Protein AF-0000000078640899 (afdb_homodimer)

Structure (mmCIF, N/CA/C/O backbone):
data_AF-0000000078640899-model_v1
#
loop_
_entity.id
_entity.type
_entity.pdbx_description
1 polymer 'Uncharacterized protein'
#
loop_
_atom_site.group_PDB
_atom_site.id
_atom_site.type_symbol
_atom_site.label_atom_id
_atom_site.label_alt_id
_atom_site.label_comp_id
_atom_site.label_asym_id
_atom_site.label_entity_id
_atom_site.label_seq_id
_atom_site.pdbx_PDB_ins_code
_atom_site.Cartn_x
_atom_site.Cartn_y
_atom_site.Cartn_z
_atom_site.occupancy
_atom_site.B_iso_or_equiv
_atom_site.auth_seq_id
_atom_site.auth_comp_id
_atom_site.auth_asym_id
_atom_site.auth_atom_id
_atom_site.pdbx_PDB_model_num
ATOM 1 N N . MET A 1 1 ? 62.219 -70.562 -32.031 1 29.5 1 MET A N 1
ATOM 2 C CA . MET A 1 1 ? 61.438 -69.938 -30.984 1 29.5 1 MET A CA 1
ATOM 3 C C . MET A 1 1 ? 61.156 -68.438 -31.328 1 29.5 1 MET A C 1
ATOM 5 O O . MET A 1 1 ? 61.969 -67.562 -31.078 1 29.5 1 MET A O 1
ATOM 9 N N . GLU A 1 2 ? 60.5 -68.188 -32.5 1 32.59 2 GLU A N 1
ATOM 10 C CA . GLU A 1 2 ? 60.188 -66.938 -33.125 1 32.59 2 GLU A CA 1
ATOM 11 C C . GLU A 1 2 ? 59.219 -66.125 -32.312 1 32.59 2 GLU A C 1
ATOM 13 O O . GLU A 1 2 ? 58.094 -66.562 -32 1 32.59 2 GLU A O 1
ATOM 18 N N . LYS A 1 3 ? 59.75 -65.188 -31.469 1 35.84 3 LYS A N 1
ATOM 19 C CA . LYS A 1 3 ? 59.094 -64.25 -30.562 1 35.84 3 LYS A CA 1
ATOM 20 C C . LYS A 1 3 ? 58.188 -63.312 -31.312 1 35.84 3 LYS A C 1
ATOM 22 O O . LYS A 1 3 ? 58.625 -62.562 -32.188 1 35.84 3 LYS A O 1
ATOM 27 N N . GLY A 1 4 ? 56.969 -63.719 -31.578 1 35.41 4 GLY A N 1
ATOM 28 C CA . GLY A 1 4 ? 55.969 -62.906 -32.25 1 35.41 4 GLY A CA 1
ATOM 29 C C . GLY A 1 4 ? 55.656 -61.594 -31.516 1 35.41 4 GLY A C 1
ATOM 30 O O . GLY A 1 4 ? 55.594 -61.562 -30.297 1 35.41 4 GLY A O 1
ATOM 31 N N . PHE A 1 5 ? 56.031 -60.438 -32.094 1 37.78 5 PHE A N 1
ATOM 32 C CA . PHE A 1 5 ? 55.812 -59.062 -31.688 1 37.78 5 PHE A CA 1
ATOM 33 C C . PHE A 1 5 ? 54.344 -58.75 -31.562 1 37.78 5 PHE A C 1
ATOM 35 O O . PHE A 1 5 ? 53.594 -58.906 -32.531 1 37.78 5 PHE A O 1
ATOM 42 N N . ILE A 1 6 ? 53.75 -58.969 -30.391 1 36.28 6 ILE A N 1
ATOM 43 C CA . ILE A 1 6 ? 52.375 -58.625 -30.062 1 36.28 6 ILE A CA 1
ATOM 44 C C . ILE A 1 6 ? 52.188 -57.125 -30.188 1 36.28 6 ILE A C 1
ATOM 46 O O . ILE A 1 6 ? 52.875 -56.344 -29.547 1 36.28 6 ILE A O 1
ATOM 50 N N . TRP A 1 7 ? 51.75 -56.625 -31.359 1 35.12 7 TRP A N 1
ATOM 51 C CA . TRP A 1 7 ? 51.312 -55.25 -31.562 1 35.12 7 TRP A CA 1
ATOM 52 C C . TRP A 1 7 ? 50.188 -54.875 -30.625 1 35.12 7 TRP A C 1
ATOM 54 O O . TRP A 1 7 ? 49.125 -55.5 -30.625 1 35.12 7 TRP A O 1
ATOM 64 N N . SER A 1 8 ? 50.5 -54.406 -29.422 1 34.34 8 SER A N 1
ATOM 65 C CA . SER A 1 8 ? 49.531 -53.844 -28.5 1 34.34 8 SER A CA 1
ATOM 66 C C . SER A 1 8 ? 48.844 -52.625 -29.125 1 34.34 8 SER A C 1
ATOM 68 O O . SER A 1 8 ? 49.5 -51.656 -29.516 1 34.34 8 SER A O 1
ATOM 70 N N . CYS A 1 9 ? 47.812 -52.781 -29.922 1 35.34 9 CYS A N 1
ATOM 71 C CA . CYS A 1 9 ? 46.969 -51.688 -30.375 1 35.34 9 CYS A CA 1
ATOM 72 C C . CYS A 1 9 ? 46.406 -50.906 -29.188 1 35.34 9 CYS A C 1
ATOM 74 O O . CYS A 1 9 ? 45.562 -51.406 -28.438 1 35.34 9 CYS A O 1
ATOM 76 N N . GLY A 1 10 ? 47.188 -50.125 -28.625 1 36 10 GLY A N 1
ATOM 77 C CA . GLY A 1 10 ? 46.719 -49.156 -27.641 1 36 10 GLY A CA 1
ATOM 78 C C . GLY A 1 10 ? 45.562 -48.312 -28.141 1 36 10 GLY A C 1
ATOM 79 O O . GLY A 1 10 ? 45.719 -47.531 -29.094 1 36 10 GLY A O 1
ATOM 80 N N . MET A 1 11 ? 44.344 -48.875 -28.125 1 35.75 11 MET A N 1
ATOM 81 C CA . MET A 1 11 ? 43.188 -48.031 -28.422 1 35.75 11 MET A CA 1
ATOM 82 C C . MET A 1 11 ? 43.188 -46.781 -27.547 1 35.75 11 MET A C 1
ATOM 84 O O . MET A 1 11 ? 43.219 -46.875 -26.312 1 35.75 11 MET A O 1
ATOM 88 N N . LEU A 1 12 ? 43.594 -45.656 -28.078 1 37.5 12 LEU A N 1
ATOM 89 C CA . LEU A 1 12 ? 43.406 -44.312 -27.547 1 37.5 12 LEU A CA 1
ATOM 90 C C . LEU A 1 12 ? 41.938 -44.031 -27.25 1 37.5 12 LEU A C 1
ATOM 92 O O . LEU A 1 12 ? 41.094 -44.031 -28.156 1 37.5 12 LEU A O 1
ATOM 96 N N . VAL A 1 13 ? 41.469 -44.406 -26.078 1 37.62 13 VAL A N 1
ATOM 97 C CA . VAL A 1 13 ? 40.188 -43.938 -25.594 1 37.62 13 VAL A CA 1
ATOM 98 C C . VAL A 1 13 ? 40.156 -42.406 -25.609 1 37.62 13 VAL A C 1
ATOM 100 O O . VAL A 1 13 ? 40.875 -41.75 -24.875 1 37.62 13 VAL A O 1
ATOM 103 N N . VAL A 1 14 ? 39.812 -41.812 -26.734 1 35.91 14 VAL A N 1
ATOM 104 C CA . VAL A 1 14 ? 39.438 -40.406 -26.734 1 35.91 14 VAL A CA 1
ATOM 105 C C . VAL A 1 14 ? 38.312 -40.156 -25.719 1 35.91 14 VAL A C 1
ATOM 107 O O . VAL A 1 14 ? 37.188 -40.625 -25.891 1 35.91 14 VAL A O 1
ATOM 110 N N . LEU A 1 15 ? 38.688 -40 -24.5 1 34.91 15 LEU A N 1
ATOM 111 C CA . LEU A 1 15 ? 37.75 -39.406 -23.578 1 34.91 15 LEU A CA 1
ATOM 112 C C . LEU A 1 15 ? 37.156 -38.125 -24.141 1 34.91 15 LEU A C 1
ATOM 114 O O . LEU A 1 15 ? 37.844 -37.125 -24.281 1 34.91 15 LEU A O 1
ATOM 118 N N . VAL A 1 16 ? 36.188 -38.219 -25 1 34.62 16 VAL A N 1
ATOM 119 C CA . VAL A 1 16 ? 35.375 -37.031 -25.297 1 34.62 16 VAL A CA 1
ATOM 120 C C . VAL A 1 16 ? 34.875 -36.406 -24 1 34.62 16 VAL A C 1
ATOM 122 O O . VAL A 1 16 ? 34.031 -37 -23.312 1 34.62 16 VAL A O 1
ATOM 125 N N . VAL A 1 17 ? 35.75 -35.719 -23.375 1 34.97 17 VAL A N 1
ATOM 126 C CA . VAL A 1 17 ? 35.219 -34.781 -22.359 1 34.97 17 VAL A CA 1
ATOM 127 C C . VAL A 1 17 ? 34.125 -33.938 -22.969 1 34.97 17 VAL A C 1
ATOM 129 O O . VAL A 1 17 ? 34.344 -33.156 -23.891 1 34.97 17 VAL A O 1
ATOM 132 N N . PHE A 1 18 ? 32.906 -34.438 -23.031 1 31.72 18 PHE A N 1
ATOM 133 C CA . PHE A 1 18 ? 31.812 -33.5 -23.188 1 31.72 18 PHE A CA 1
ATOM 134 C C . PHE A 1 18 ? 32 -32.281 -22.328 1 31.72 18 PHE A C 1
ATOM 136 O O . PHE A 1 18 ? 31.938 -32.344 -21.094 1 31.72 18 PHE A O 1
ATOM 143 N N . GLU A 1 19 ? 32.906 -31.422 -22.75 1 32.66 19 GLU A N 1
ATOM 144 C CA . GLU A 1 19 ? 32.75 -30.109 -22.156 1 32.66 19 GLU A CA 1
ATOM 145 C C . GLU A 1 19 ? 31.312 -29.641 -22.188 1 32.66 19 GLU A C 1
ATOM 147 O O . GLU A 1 19 ? 30.734 -29.438 -23.25 1 32.66 19 GLU A O 1
ATOM 152 N N . GLY A 1 20 ? 30.531 -30.094 -21.281 1 34.47 20 GLY A N 1
ATOM 153 C CA . GLY A 1 20 ? 29.312 -29.297 -21.109 1 34.47 20 GLY A CA 1
ATOM 154 C C . GLY A 1 20 ? 29.562 -27.812 -21.25 1 34.47 20 GLY A C 1
ATOM 155 O O . GLY A 1 20 ? 30.453 -27.25 -20.594 1 34.47 20 GLY A O 1
ATOM 156 N N . THR A 1 21 ? 29.547 -27.312 -22.438 1 33.25 21 THR A N 1
ATOM 157 C CA . THR A 1 21 ? 29.5 -25.859 -22.609 1 33.25 21 THR A CA 1
ATOM 158 C C . THR A 1 21 ? 28.719 -25.203 -21.469 1 33.25 21 THR A C 1
ATOM 160 O O . THR A 1 21 ? 27.531 -25.484 -21.281 1 33.25 21 THR A O 1
ATOM 163 N N . VAL A 1 22 ? 29.375 -25.016 -20.359 1 35.66 22 VAL A N 1
ATOM 164 C CA . VAL A 1 22 ? 28.797 -24 -19.469 1 35.66 22 VAL A CA 1
ATOM 165 C C . VAL A 1 22 ? 28.297 -22.828 -20.297 1 35.66 22 VAL A C 1
ATOM 167 O O . VAL A 1 22 ? 29.078 -22.141 -20.969 1 35.66 22 VAL A O 1
ATOM 170 N N . VAL A 1 23 ? 27.266 -22.922 -21.047 1 35.47 23 VAL A N 1
ATOM 171 C CA . VAL A 1 23 ? 26.594 -21.75 -21.578 1 35.47 23 VAL A CA 1
ATOM 172 C C . VAL A 1 23 ? 26.641 -20.625 -20.547 1 35.47 23 VAL A C 1
ATOM 174 O O . VAL A 1 23 ? 26.125 -20.766 -19.438 1 35.47 23 VAL A O 1
ATOM 177 N N . ASN A 1 24 ? 27.609 -19.922 -20.406 1 38.84 24 ASN A N 1
ATOM 178 C CA . ASN A 1 24 ? 27.844 -18.688 -19.656 1 38.84 24 ASN A CA 1
ATOM 179 C C . ASN A 1 24 ? 26.562 -17.875 -19.516 1 38.84 24 ASN A C 1
ATOM 181 O O . ASN A 1 24 ? 26.594 -16.766 -18.984 1 38.84 24 ASN A O 1
ATOM 185 N N . GLY A 1 25 ? 25.562 -17.875 -20.391 1 45.91 25 GLY A N 1
ATOM 186 C CA . GLY A 1 25 ? 24.5 -16.875 -20.375 1 45.91 25 GLY A CA 1
ATOM 187 C C . GLY A 1 25 ? 23.531 -17.062 -19.219 1 45.91 25 GLY A C 1
ATOM 188 O O . GLY A 1 25 ? 23.062 -18.172 -18.969 1 45.91 25 GLY A O 1
ATOM 189 N N . LYS A 1 26 ? 23.609 -16.328 -18.25 1 53.34 26 LYS A N 1
ATOM 190 C CA . LYS A 1 26 ? 22.703 -16.25 -17.109 1 53.34 26 LYS A CA 1
ATOM 191 C C . LYS A 1 26 ? 21.266 -16.547 -17.531 1 53.34 26 LYS A C 1
ATOM 193 O O . LYS A 1 26 ? 20.719 -15.852 -18.391 1 53.34 26 LYS A O 1
ATOM 198 N N . SER A 1 27 ? 20.812 -17.828 -17.469 1 72.94 27 SER A N 1
ATOM 199 C CA . SER A 1 27 ? 19.438 -18.125 -17.859 1 72.94 27 SER A CA 1
ATOM 200 C C . SER A 1 27 ? 18.453 -17.75 -16.75 1 72.94 27 SER A C 1
ATOM 202 O O . SER A 1 27 ? 18.703 -18.047 -15.578 1 72.94 27 SER A O 1
ATOM 204 N N . ASN A 1 28 ? 17.5 -16.922 -17.094 1 88.44 28 ASN A N 1
ATOM 205 C CA . ASN A 1 28 ? 16.438 -16.547 -16.172 1 88.44 28 ASN A CA 1
ATOM 206 C C . ASN A 1 28 ? 15.602 -17.766 -15.75 1 88.44 28 ASN A C 1
ATOM 208 O O . ASN A 1 28 ? 15.281 -18.625 -16.578 1 88.44 28 ASN A O 1
ATOM 212 N N . MET A 1 29 ? 15.516 -18.031 -14.477 1 94.19 29 MET A N 1
ATOM 213 C CA . MET A 1 29 ? 14.711 -19.125 -13.938 1 94.19 29 MET A CA 1
ATOM 214 C C . MET A 1 29 ? 13.531 -18.578 -13.133 1 94.19 29 MET A C 1
ATOM 216 O O . MET A 1 29 ? 13.648 -17.547 -12.484 1 94.19 29 MET A O 1
ATOM 220 N N . LEU A 1 30 ? 12.438 -19.25 -13.234 1 97.56 30 LEU A N 1
ATOM 221 C CA . LEU A 1 30 ? 11.211 -18.891 -12.531 1 97.56 30 LEU A CA 1
ATOM 222 C C . LEU A 1 30 ? 10.602 -20.109 -11.844 1 97.56 30 LEU A C 1
ATOM 224 O O . LEU A 1 30 ? 10.32 -21.109 -12.5 1 97.56 30 LEU A O 1
ATOM 228 N N . PHE A 1 31 ? 10.477 -20.078 -10.547 1 98.56 31 PHE A N 1
ATOM 229 C CA . PHE A 1 31 ? 9.766 -21.078 -9.758 1 98.56 31 PHE A CA 1
ATOM 230 C C . PHE A 1 31 ? 8.453 -20.516 -9.234 1 98.56 31 PHE A C 1
ATOM 232 O O . PHE A 1 31 ? 8.406 -19.391 -8.742 1 98.56 31 PHE A O 1
ATOM 239 N N . VAL A 1 32 ? 7.359 -21.297 -9.367 1 98.94 32 VAL A N 1
ATOM 240 C CA . VAL A 1 32 ? 6.023 -20.781 -9.102 1 98.94 32 VAL A CA 1
ATOM 241 C C . VAL A 1 32 ? 5.316 -21.641 -8.07 1 98.94 32 VAL A C 1
ATOM 243 O O . VAL A 1 32 ? 5.301 -22.875 -8.188 1 98.94 32 VAL A O 1
ATOM 246 N N . PHE A 1 33 ? 4.734 -21.047 -7.043 1 98.94 33 PHE A N 1
ATOM 247 C CA . PHE A 1 33 ? 3.998 -21.703 -5.965 1 98.94 33 PHE A CA 1
ATOM 248 C C . PHE A 1 33 ? 2.635 -21.062 -5.77 1 98.94 33 PHE A C 1
ATOM 250 O O . PHE A 1 33 ? 2.492 -19.844 -5.914 1 98.94 33 PHE A O 1
ATOM 257 N N . GLY A 1 34 ? 1.68 -21.891 -5.438 1 98.75 34 GLY A N 1
ATOM 258 C CA . GLY A 1 34 ? 0.425 -21.234 -5.129 1 98.75 34 GLY A CA 1
ATOM 259 C C . GLY A 1 34 ? -0.794 -22.062 -5.477 1 98.75 34 GLY A C 1
ATOM 260 O O . GLY A 1 34 ? -0.821 -23.266 -5.227 1 98.75 34 GLY A O 1
ATOM 261 N N . ASP A 1 35 ? -1.813 -21.391 -5.977 1 98.25 35 ASP A N 1
ATOM 262 C CA . ASP A 1 35 ? -3.109 -22.016 -6.219 1 98.25 35 ASP A CA 1
ATOM 263 C C . ASP A 1 35 ? -3.527 -21.859 -7.68 1 98.25 35 ASP A C 1
ATOM 265 O O . ASP A 1 35 ? -2.682 -21.859 -8.578 1 98.25 35 ASP A O 1
ATOM 269 N N . SER A 1 36 ? -4.789 -21.875 -7.945 1 97.75 36 SER A N 1
ATOM 270 C CA . SER A 1 36 ? -5.336 -21.891 -9.297 1 97.75 36 SER A CA 1
ATOM 271 C C . SER A 1 36 ? -4.957 -20.625 -10.07 1 97.75 36 SER A C 1
ATOM 273 O O . SER A 1 36 ? -4.957 -20.625 -11.297 1 97.75 36 SER A O 1
ATOM 275 N N . LEU A 1 37 ? -4.613 -19.578 -9.375 1 97.81 37 LEU A N 1
ATOM 276 C CA . LEU A 1 37 ? -4.277 -18.312 -10.023 1 97.81 37 LEU A CA 1
ATOM 277 C C . LEU A 1 37 ? -2.963 -18.438 -10.789 1 97.81 37 LEU A C 1
ATOM 279 O O . LEU A 1 37 ? -2.711 -17.656 -11.719 1 97.81 37 LEU A O 1
ATOM 283 N N . LEU A 1 38 ? -2.154 -19.422 -10.344 1 98.62 38 LEU A N 1
ATOM 284 C CA . LEU A 1 38 ? -0.811 -19.531 -10.898 1 98.62 38 LEU A CA 1
ATOM 285 C C . LEU A 1 38 ? -0.585 -20.906 -11.523 1 98.62 38 LEU A C 1
ATOM 287 O O . LEU A 1 38 ? 0.404 -21.109 -12.234 1 98.62 38 LEU A O 1
ATOM 291 N N . ASP A 1 39 ? -1.512 -21.844 -11.305 1 98.06 39 ASP A N 1
ATOM 292 C CA . ASP A 1 39 ? -1.383 -23.219 -11.766 1 98.06 39 ASP A CA 1
ATOM 293 C C . ASP A 1 39 ? -1.357 -23.297 -13.289 1 98.06 39 ASP A C 1
ATOM 295 O O . ASP A 1 39 ? -2.244 -22.75 -13.953 1 98.06 39 ASP A O 1
ATOM 299 N N . CYS A 1 40 ? -0.363 -23.969 -13.781 1 97.06 40 CYS A N 1
ATOM 300 C CA . CYS A 1 40 ? -0.261 -24.109 -15.227 1 97.06 40 CYS A CA 1
ATOM 301 C C . CYS A 1 40 ? -0.52 -25.547 -15.656 1 97.06 40 CYS A C 1
ATOM 303 O O . CYS A 1 40 ? -0.087 -25.953 -16.734 1 97.06 40 CYS A O 1
ATOM 305 N N . GLY A 1 41 ? -1.146 -26.344 -14.75 1 95.88 41 GLY A N 1
ATOM 306 C CA . GLY A 1 41 ? -1.551 -27.688 -15.156 1 95.88 41 GLY A CA 1
ATOM 307 C C . GLY A 1 41 ? -1.153 -28.75 -14.156 1 95.88 41 GLY A C 1
ATOM 308 O O . GLY A 1 41 ? -1.21 -29.938 -14.461 1 95.88 41 GLY A O 1
ATOM 309 N N . THR A 1 42 ? -0.753 -28.406 -12.992 1 95.81 42 THR A N 1
ATOM 310 C CA . THR A 1 42 ? -0.343 -29.344 -11.953 1 95.81 42 THR A CA 1
ATOM 311 C C . THR A 1 42 ? -1.458 -30.344 -11.648 1 95.81 42 THR A C 1
ATOM 313 O O . THR A 1 42 ? -1.211 -31.547 -11.539 1 95.81 42 THR A O 1
ATOM 316 N N . ASN A 1 43 ? -2.646 -29.859 -11.594 1 94.88 43 ASN A N 1
ATOM 317 C CA . ASN A 1 43 ? -3.764 -30.703 -11.172 1 94.88 43 ASN A CA 1
ATOM 318 C C . ASN A 1 43 ? -4.117 -31.734 -12.227 1 94.88 43 ASN A C 1
ATOM 320 O O . ASN A 1 43 ? -4.867 -32.688 -11.953 1 94.88 43 ASN A O 1
ATOM 324 N N . ASN A 1 44 ? -3.629 -31.594 -13.469 1 93.44 44 ASN A N 1
ATOM 325 C CA . ASN A 1 44 ? -3.826 -32.594 -14.516 1 93.44 44 ASN A CA 1
ATOM 326 C C . ASN A 1 44 ? -3.184 -33.938 -14.141 1 93.44 44 ASN A C 1
ATOM 328 O O . ASN A 1 44 ? -3.537 -34.969 -14.695 1 93.44 44 ASN A O 1
ATOM 332 N N . TYR A 1 45 ? -2.297 -33.875 -13.242 1 93.19 45 TYR A N 1
ATOM 333 C CA . TYR A 1 45 ? -1.491 -35.062 -12.938 1 93.19 45 TYR A CA 1
ATOM 334 C C . TYR A 1 45 ? -1.891 -35.656 -11.594 1 93.19 45 TYR A C 1
ATOM 336 O O . TYR A 1 45 ? -1.21 -36.562 -11.07 1 93.19 45 TYR A O 1
ATOM 344 N N . LEU A 1 46 ? -2.881 -35.031 -11.133 1 90.44 46 LEU A N 1
ATOM 345 C CA . LEU A 1 46 ? -3.4 -35.594 -9.891 1 90.44 46 LEU A CA 1
ATOM 346 C C . LEU A 1 46 ? -4.422 -36.688 -10.164 1 90.44 46 LEU A C 1
ATOM 348 O O . LEU A 1 46 ? -4.875 -36.844 -11.297 1 90.44 46 LEU A O 1
ATOM 352 N N . GLY A 1 47 ? -4.598 -37.688 -9.375 1 77.44 47 GLY A N 1
ATOM 353 C CA . GLY A 1 47 ? -5.5 -38.812 -9.57 1 77.44 47 GLY A CA 1
ATOM 354 C C . GLY A 1 47 ? -6.855 -38.406 -10.117 1 77.44 47 GLY A C 1
ATOM 355 O O . GLY A 1 47 ? -7.094 -37.219 -10.375 1 77.44 47 GLY A O 1
ATOM 356 N N . ARG A 1 48 ? -7.656 -39.219 -10.727 1 62.03 48 ARG A N 1
ATOM 357 C CA . ARG A 1 48 ? -8.852 -39.094 -11.555 1 62.03 48 ARG A CA 1
ATOM 358 C C . ARG A 1 48 ? -9.883 -38.188 -10.891 1 62.03 48 ARG A C 1
ATOM 360 O O . ARG A 1 48 ? -10.617 -37.469 -11.57 1 62.03 48 ARG A O 1
ATOM 367 N N . SER A 1 49 ? -10.102 -38.219 -9.672 1 56.47 49 SER A N 1
ATOM 368 C CA . SER A 1 49 ? -11.312 -37.625 -9.094 1 56.47 49 SER A CA 1
ATOM 369 C C . SER A 1 49 ? -11.094 -36.188 -8.695 1 56.47 49 SER A C 1
ATOM 371 O O . SER A 1 49 ? -11.969 -35.562 -8.086 1 56.47 49 SER A O 1
ATOM 373 N N . MET A 1 50 ? -10.211 -35.438 -9.445 1 62.47 50 MET A N 1
ATOM 374 C CA . MET A 1 50 ? -10.008 -34.219 -8.672 1 62.47 50 MET A CA 1
ATOM 375 C C . MET A 1 50 ? -10.852 -33.094 -9.227 1 62.47 50 MET A C 1
ATOM 377 O O . MET A 1 50 ? -10.852 -32.844 -10.438 1 62.47 50 MET A O 1
ATOM 381 N N . LYS A 1 51 ? -11.703 -32.5 -8.383 1 70.81 51 LYS A N 1
ATOM 382 C CA . LYS A 1 51 ? -12.734 -31.469 -8.555 1 70.81 51 LYS A CA 1
ATOM 383 C C . LYS A 1 51 ? -12.125 -30.141 -8.977 1 70.81 51 LYS A C 1
ATOM 385 O O . LYS A 1 51 ? -12.82 -29.281 -9.531 1 70.81 51 LYS A O 1
ATOM 390 N N . HIS A 1 52 ? -10.797 -30.016 -8.938 1 80.81 52 HIS A N 1
ATOM 391 C CA . HIS A 1 52 ? -10.203 -28.703 -9.164 1 80.81 52 HIS A CA 1
ATOM 392 C C . HIS A 1 52 ? -9.297 -28.719 -10.383 1 80.81 52 HIS A C 1
ATOM 394 O O . HIS A 1 52 ? -8.148 -28.266 -10.312 1 80.81 52 HIS A O 1
ATOM 400 N N . ARG A 1 53 ? -9.844 -29.266 -11.5 1 89.56 53 ARG A N 1
ATOM 401 C CA . ARG A 1 53 ? -9.086 -29.266 -12.742 1 89.56 53 ARG A CA 1
ATOM 402 C C . ARG A 1 53 ? -9.664 -28.281 -13.75 1 89.56 53 ARG A C 1
ATOM 404 O O . ARG A 1 53 ? -10.852 -27.953 -13.688 1 89.56 53 ARG A O 1
ATOM 411 N N . ALA A 1 54 ? -8.742 -27.781 -14.586 1 92.88 54 ALA A N 1
ATOM 412 C CA . ALA A 1 54 ? -9.148 -26.891 -15.656 1 92.88 54 ALA A CA 1
ATOM 413 C C . ALA A 1 54 ? -8.609 -27.359 -17 1 92.88 54 ALA A C 1
ATOM 415 O O . ALA A 1 54 ? -8.18 -26.547 -17.828 1 92.88 54 ALA A O 1
ATOM 416 N N . ASN A 1 55 ? -8.578 -28.688 -17.219 1 93.25 55 ASN A N 1
ATOM 417 C CA . ASN A 1 55 ? -8.047 -29.281 -18.438 1 93.25 55 ASN A CA 1
ATOM 418 C C . ASN A 1 55 ? -9.156 -29.656 -19.406 1 93.25 55 ASN A C 1
ATOM 420 O O . ASN A 1 55 ? -9.078 -30.688 -20.078 1 93.25 55 ASN A O 1
ATOM 424 N N . TYR A 1 56 ? -10.188 -28.891 -19.469 1 92.38 56 TYR A N 1
ATOM 425 C CA . TYR A 1 56 ? -11.32 -29.094 -20.359 1 92.38 56 TYR A CA 1
ATOM 426 C C . TYR A 1 56 ? -11.82 -27.766 -20.906 1 92.38 56 TYR A C 1
ATOM 428 O O . TYR A 1 56 ? -11.602 -26.703 -20.312 1 92.38 56 TYR A O 1
ATOM 436 N N . TYR A 1 57 ? -12.453 -27.891 -22.047 1 93.38 57 TYR A N 1
ATOM 437 C CA . TYR A 1 57 ? -13.062 -26.703 -22.641 1 93.38 57 TYR A CA 1
ATOM 438 C C . TYR A 1 57 ? -14.117 -26.109 -21.719 1 93.38 57 TYR A C 1
ATOM 440 O O . TYR A 1 57 ? -14.852 -26.828 -21.047 1 93.38 57 TYR A O 1
ATOM 448 N N . PRO A 1 58 ? -14.227 -24.75 -21.578 1 96.25 58 PRO A N 1
ATOM 449 C CA . PRO A 1 58 ? -13.625 -23.75 -22.469 1 96.25 58 PRO A CA 1
ATOM 450 C C . PRO A 1 58 ? -12.312 -23.203 -21.922 1 96.25 58 PRO A C 1
ATOM 452 O O . PRO A 1 58 ? -11.758 -22.25 -22.484 1 96.25 58 PRO A O 1
ATOM 455 N N . TYR A 1 59 ? -11.789 -23.766 -20.828 1 96.62 59 TYR A N 1
ATOM 456 C CA . TYR A 1 59 ? -10.453 -23.344 -20.406 1 96.62 59 TYR A CA 1
ATOM 457 C C . TYR A 1 59 ? -9.445 -23.531 -21.531 1 96.62 59 TYR A C 1
ATOM 459 O O . TYR A 1 59 ? -9.492 -24.516 -22.266 1 96.62 59 TYR A O 1
ATOM 467 N N . GLY A 1 60 ? -8.562 -22.547 -21.719 1 97.19 60 GLY A N 1
ATOM 468 C CA . GLY A 1 60 ? -7.512 -22.625 -22.719 1 97.19 60 GLY A CA 1
ATOM 469 C C . GLY A 1 60 ? -7.992 -22.281 -24.109 1 97.19 60 GLY A C 1
ATOM 470 O O . GLY A 1 60 ? -7.234 -22.391 -25.078 1 97.19 60 GLY A O 1
ATOM 471 N N . MET A 1 61 ? -9.172 -21.812 -24.25 1 97.12 61 MET A N 1
ATOM 472 C CA . MET A 1 61 ? -9.727 -21.562 -25.578 1 97.12 61 MET A CA 1
ATOM 473 C C . MET A 1 61 ? -8.945 -20.484 -26.312 1 97.12 61 MET A C 1
ATOM 475 O O . MET A 1 61 ? -8.961 -20.422 -27.531 1 97.12 61 MET A O 1
ATOM 479 N N . SER A 1 62 ? -8.25 -19.594 -25.531 1 96.44 62 SER A N 1
ATOM 480 C CA . SER A 1 62 ? -7.441 -18.547 -26.125 1 96.44 62 SER A CA 1
ATOM 481 C C . SER A 1 62 ? -5.961 -18.922 -26.141 1 96.44 62 SER A C 1
ATOM 483 O O . SER A 1 62 ? -5.113 -18.109 -26.5 1 96.44 62 SER A O 1
ATOM 485 N N . PHE A 1 63 ? -5.672 -20.062 -25.594 1 93.31 63 PHE A N 1
ATOM 486 C CA . PHE A 1 63 ? -4.305 -20.562 -25.625 1 93.31 63 PHE A CA 1
ATOM 487 C C . PHE A 1 63 ? -3.934 -21.047 -27.016 1 93.31 63 PHE A C 1
ATOM 489 O O . PHE A 1 63 ? -4.812 -21.344 -27.828 1 93.31 63 PHE A O 1
ATOM 496 N N . SER A 1 64 ? -2.611 -21.031 -27.328 1 86.94 64 SER A N 1
ATOM 497 C CA . SER A 1 64 ? -2.186 -21.516 -28.641 1 86.94 64 SER A CA 1
ATOM 498 C C . SER A 1 64 ? -2.803 -22.875 -28.953 1 86.94 64 SER A C 1
ATOM 500 O O . SER A 1 64 ? -2.746 -23.797 -28.125 1 86.94 64 SER A O 1
ATOM 502 N N . GLY A 1 65 ? -3.465 -23 -30.031 1 87.5 65 GLY A N 1
ATOM 503 C CA . GLY A 1 65 ? -4.098 -24.234 -30.469 1 87.5 65 GLY A CA 1
ATOM 504 C C . GLY A 1 65 ? -5.461 -24.453 -29.844 1 87.5 65 GLY A C 1
ATOM 505 O O . GLY A 1 65 ? -6.152 -25.422 -30.188 1 87.5 65 GLY A O 1
ATOM 506 N N . GLY A 1 66 ? -5.828 -23.594 -28.922 1 87.5 66 GLY A N 1
ATOM 507 C CA . GLY A 1 66 ? -7.148 -23.688 -28.312 1 87.5 66 GLY A CA 1
ATOM 508 C C . GLY A 1 66 ? -7.277 -24.844 -27.344 1 87.5 66 GLY A C 1
ATOM 509 O O . GLY A 1 66 ? -8.375 -25.375 -27.141 1 87.5 66 GLY A O 1
ATOM 510 N N . ASN A 1 67 ? -6.195 -25.312 -26.719 1 90 67 ASN A N 1
ATOM 511 C CA . ASN A 1 67 ? -6.184 -26.484 -25.859 1 90 67 ASN A CA 1
ATOM 512 C C . ASN A 1 67 ? -6.234 -26.094 -24.375 1 90 67 ASN A C 1
ATOM 514 O O . ASN A 1 67 ? -5.613 -25.109 -23.969 1 90 67 ASN A O 1
ATOM 518 N N . ALA A 1 68 ? -7.023 -26.906 -23.641 1 92.88 68 ALA A N 1
ATOM 519 C CA . ALA A 1 68 ? -7.035 -26.766 -22.188 1 92.88 68 ALA A CA 1
ATOM 520 C C . ALA A 1 68 ? -5.777 -27.359 -21.562 1 92.88 68 ALA A C 1
ATOM 522 O O . ALA A 1 68 ? -5.578 -28.578 -21.609 1 92.88 68 ALA A O 1
ATOM 523 N N . THR A 1 69 ? -4.957 -26.516 -21.031 1 91.88 69 THR A N 1
ATOM 524 C CA . THR A 1 69 ? -3.656 -26.969 -20.531 1 91.88 69 THR A CA 1
ATOM 525 C C . THR A 1 69 ? -3.682 -27.109 -19.016 1 91.88 69 THR A C 1
ATOM 527 O O . THR A 1 69 ? -2.689 -27.531 -18.406 1 91.88 69 THR A O 1
ATOM 530 N N . GLY A 1 70 ? -4.812 -26.797 -18.391 1 95.25 70 GLY A N 1
ATOM 531 C CA . GLY A 1 70 ? -4.93 -26.875 -16.953 1 95.25 70 GLY A CA 1
ATOM 532 C C . GLY A 1 70 ? -4.863 -25.531 -16.281 1 95.25 70 GLY A C 1
ATOM 533 O O . GLY A 1 70 ? -5.008 -25.422 -15.055 1 95.25 70 GLY A O 1
ATOM 534 N N . ARG A 1 71 ? -4.648 -24.469 -17.094 1 97.19 71 ARG A N 1
ATOM 535 C CA . ARG A 1 71 ? -4.703 -23.109 -16.578 1 97.19 71 ARG A CA 1
ATOM 536 C C . ARG A 1 71 ? -6.141 -22.672 -16.344 1 97.19 71 ARG A C 1
ATOM 538 O O . ARG A 1 71 ? -7.027 -22.938 -17.156 1 97.19 71 ARG A O 1
ATOM 545 N N . TYR A 1 72 ? -6.375 -22.031 -15.227 1 97 72 TYR A N 1
ATOM 546 C CA . TYR A 1 72 ? -7.719 -21.594 -14.875 1 97 72 TYR A CA 1
ATOM 547 C C . TYR A 1 72 ? -8.031 -20.234 -15.5 1 97 72 TYR A C 1
ATOM 549 O O . TYR A 1 72 ? -8.266 -19.25 -14.797 1 97 72 TYR A O 1
ATOM 557 N N . SER A 1 73 ? -8.031 -20.219 -16.797 1 98.19 73 SER A N 1
ATOM 558 C CA . SER A 1 73 ? -8.266 -19.047 -17.656 1 98.19 73 SER A CA 1
ATOM 559 C C . SER A 1 73 ? -8.586 -19.484 -19.078 1 98.19 73 SER A C 1
ATOM 561 O O . SER A 1 73 ? -8.484 -20.656 -19.422 1 98.19 73 SER A O 1
ATOM 563 N N . ASP A 1 74 ? -9.039 -18.531 -19.938 1 98.25 74 ASP A N 1
ATOM 564 C CA . ASP A 1 74 ? -9.211 -18.797 -21.359 1 98.25 74 ASP A CA 1
ATOM 565 C C . ASP A 1 74 ? -7.863 -19 -22.047 1 98.25 74 ASP A C 1
ATOM 567 O O . ASP A 1 74 ? -7.805 -19.5 -23.172 1 98.25 74 ASP A O 1
ATOM 571 N N . GLY A 1 75 ? -6.797 -18.594 -21.359 1 97.94 75 GLY A N 1
ATOM 572 C CA . GLY A 1 75 ? -5.473 -18.672 -21.969 1 97.94 75 GLY A CA 1
ATOM 573 C C . GLY A 1 75 ? -4.355 -18.625 -20.938 1 97.94 75 GLY A C 1
ATOM 574 O O . GLY A 1 75 ? -4.418 -19.312 -19.906 1 97.94 75 GLY A O 1
ATOM 575 N N . MET A 1 76 ? -3.322 -17.844 -21.234 1 97.81 76 MET A N 1
ATOM 576 C CA . MET A 1 76 ? -2.119 -17.766 -20.422 1 97.81 76 MET A CA 1
ATOM 577 C C . MET A 1 76 ? -2.404 -17.047 -19.109 1 97.81 76 MET A C 1
ATOM 579 O O . MET A 1 76 ? -3.303 -16.203 -19.031 1 97.81 76 MET A O 1
ATOM 583 N N . VAL A 1 77 ? -1.682 -17.469 -18.078 1 98.56 77 VAL A N 1
ATOM 584 C CA . VAL A 1 77 ? -1.754 -16.828 -16.781 1 98.56 77 VAL A CA 1
ATOM 585 C C . VAL A 1 77 ? -0.457 -16.062 -16.5 1 98.56 77 VAL A C 1
ATOM 587 O O . VAL A 1 77 ? 0.439 -16.031 -17.344 1 98.56 77 VAL A O 1
ATOM 590 N N . THR A 1 78 ? -0.315 -15.422 -15.359 1 98.75 78 THR A N 1
ATOM 591 C CA . THR A 1 78 ? 0.74 -14.445 -15.117 1 98.75 78 THR A CA 1
ATOM 592 C C . THR A 1 78 ? 2.115 -15.094 -15.227 1 98.75 78 THR A C 1
ATOM 594 O O . THR A 1 78 ? 3.031 -14.531 -15.828 1 98.75 78 THR A O 1
ATOM 597 N N . PRO A 1 79 ? 2.344 -16.359 -14.664 1 98.75 79 PRO A N 1
ATOM 598 C CA . PRO A 1 79 ? 3.682 -16.922 -14.82 1 98.75 79 PRO A CA 1
ATOM 599 C C . PRO A 1 79 ? 4.074 -17.125 -16.281 1 98.75 79 PRO A C 1
ATOM 601 O O . PRO A 1 79 ? 5.254 -17.016 -16.625 1 98.75 79 PRO A O 1
ATOM 604 N N . ASP A 1 80 ? 3.127 -17.375 -17.172 1 98.25 80 ASP A N 1
ATOM 605 C CA . ASP A 1 80 ? 3.398 -17.547 -18.594 1 98.25 80 ASP A CA 1
ATOM 606 C C . ASP A 1 80 ? 3.91 -16.25 -19.219 1 98.25 80 ASP A C 1
ATOM 608 O O . ASP A 1 80 ? 4.934 -16.25 -19.906 1 98.25 80 ASP A O 1
ATOM 612 N N . TYR A 1 81 ? 3.18 -15.203 -18.984 1 98.44 81 TYR A N 1
ATOM 613 C CA . TYR A 1 81 ? 3.568 -13.914 -19.531 1 98.44 81 TYR A CA 1
ATOM 614 C C . TYR A 1 81 ? 4.906 -13.453 -18.969 1 98.44 81 TYR A C 1
ATOM 616 O O . TYR A 1 81 ? 5.723 -12.875 -19.688 1 98.44 81 TYR A O 1
ATOM 624 N N . ILE A 1 82 ? 5.125 -13.727 -17.688 1 98.5 82 ILE A N 1
ATOM 625 C CA . ILE A 1 82 ? 6.387 -13.344 -17.062 1 98.5 82 ILE A CA 1
ATOM 626 C C . ILE A 1 82 ? 7.535 -14.125 -17.688 1 98.5 82 ILE A C 1
ATOM 628 O O . ILE A 1 82 ? 8.602 -13.57 -17.953 1 98.5 82 ILE A O 1
ATOM 632 N N . ALA A 1 83 ? 7.297 -15.414 -17.969 1 97.81 83 ALA A N 1
ATOM 633 C CA . ALA A 1 83 ? 8.312 -16.219 -18.641 1 97.81 83 ALA A CA 1
ATOM 634 C C . ALA A 1 83 ? 8.664 -15.609 -20 1 97.81 83 ALA A C 1
ATOM 636 O O . ALA A 1 83 ? 9.844 -15.508 -20.359 1 97.81 83 ALA A O 1
ATOM 637 N N . GLN A 1 84 ? 7.684 -15.164 -20.734 1 97.06 84 GLN A N 1
ATOM 638 C CA . GLN A 1 84 ? 7.91 -14.547 -22.031 1 97.06 84 GLN A CA 1
ATOM 639 C C . GLN A 1 84 ? 8.68 -13.234 -21.891 1 97.06 84 GLN A C 1
ATOM 641 O O . GLN A 1 84 ? 9.648 -12.992 -22.625 1 97.06 84 GLN A O 1
ATOM 646 N N . LEU A 1 85 ? 8.258 -12.445 -20.953 1 97.12 85 LEU A N 1
ATOM 647 C CA . LEU A 1 85 ? 8.891 -11.148 -20.734 1 97.12 85 LEU A CA 1
ATOM 648 C C . LEU A 1 85 ? 10.344 -11.32 -20.312 1 97.12 85 LEU A C 1
ATOM 650 O O . LEU A 1 85 ? 11.195 -10.492 -20.656 1 97.12 85 LEU A O 1
ATOM 654 N N . ALA A 1 86 ? 10.625 -12.422 -19.609 1 96.44 86 ALA A N 1
ATOM 655 C CA . ALA A 1 86 ? 11.961 -12.688 -19.094 1 96.44 86 ALA A CA 1
ATOM 656 C C . ALA A 1 86 ? 12.812 -13.438 -20.109 1 96.44 86 ALA A C 1
ATOM 658 O O . ALA A 1 86 ? 13.938 -13.852 -19.812 1 96.44 86 ALA A O 1
ATOM 659 N N . ASP A 1 87 ? 12.312 -13.656 -21.266 1 93.56 87 ASP A N 1
ATOM 660 C CA . ASP A 1 87 ? 12.992 -14.32 -22.375 1 93.56 87 ASP A CA 1
ATOM 661 C C . ASP A 1 87 ? 13.375 -15.758 -22 1 93.56 87 ASP A C 1
ATOM 663 O O . ASP A 1 87 ? 14.461 -16.219 -22.344 1 93.56 87 ASP A O 1
ATOM 667 N N . ILE A 1 88 ? 12.578 -16.328 -21.219 1 93.56 88 ILE A N 1
ATOM 668 C CA . ILE A 1 88 ? 12.688 -17.75 -20.984 1 93.56 88 ILE A CA 1
ATOM 669 C C . ILE A 1 88 ? 12.219 -18.531 -22.203 1 93.56 88 ILE A C 1
ATOM 671 O O . ILE A 1 88 ? 11.172 -18.219 -22.781 1 93.56 88 ILE A O 1
ATOM 675 N N . PRO A 1 89 ? 12.969 -19.5 -22.594 1 90.31 89 PRO A N 1
ATOM 676 C CA . PRO A 1 89 ? 12.766 -20.109 -23.922 1 90.31 89 PRO A CA 1
ATOM 677 C C . PRO A 1 89 ? 11.422 -20.812 -24.047 1 90.31 89 PRO A C 1
ATOM 679 O O . PRO A 1 89 ? 10.93 -21.031 -25.156 1 90.31 89 PRO A O 1
ATOM 682 N N . HIS A 1 90 ? 10.852 -21.312 -22.938 1 90.94 90 HIS A N 1
ATOM 683 C CA . HIS A 1 90 ? 9.539 -21.953 -22.953 1 90.94 90 HIS A CA 1
ATOM 684 C C . HIS A 1 90 ? 8.727 -21.594 -21.719 1 90.94 90 HIS A C 1
ATOM 686 O O . HIS A 1 90 ? 9.273 -21.062 -20.75 1 90.94 90 HIS A O 1
ATOM 692 N N . LEU A 1 91 ? 7.406 -21.828 -21.797 1 95.62 91 LEU A N 1
ATOM 693 C CA . LEU A 1 91 ? 6.574 -21.625 -20.609 1 95.62 91 LEU A CA 1
ATOM 694 C C . LEU A 1 91 ? 6.984 -22.562 -19.484 1 95.62 91 LEU A C 1
ATOM 696 O O . LEU A 1 91 ? 7.484 -23.672 -19.734 1 95.62 91 LEU A O 1
ATOM 700 N N . ILE A 1 92 ? 6.84 -22.125 -18.281 1 97.25 92 ILE A N 1
ATOM 701 C CA . ILE A 1 92 ? 7.254 -22.906 -17.125 1 97.25 92 ILE A CA 1
ATOM 702 C C . ILE A 1 92 ? 6.348 -24.125 -16.969 1 97.25 92 ILE A C 1
ATOM 704 O O . ILE A 1 92 ? 5.125 -23.984 -16.844 1 97.25 92 ILE A O 1
ATOM 708 N N . PRO A 1 93 ? 6.867 -25.328 -16.984 1 97.44 93 PRO A N 1
ATOM 709 C CA . PRO A 1 93 ? 6.035 -26.531 -16.922 1 97.44 93 PRO A CA 1
ATOM 710 C C . PRO A 1 93 ? 5.605 -26.891 -15.5 1 97.44 93 PRO A C 1
ATOM 712 O O . PRO A 1 93 ? 6.305 -26.547 -14.539 1 97.44 93 PRO A O 1
ATOM 715 N N . PRO A 1 94 ? 4.426 -27.578 -15.383 1 98.12 94 PRO A N 1
ATOM 716 C CA . PRO A 1 94 ? 4.09 -28.125 -14.062 1 98.12 94 PRO A CA 1
ATOM 717 C C . PRO A 1 94 ? 5.09 -29.172 -13.594 1 98.12 94 PRO A C 1
ATOM 719 O O . PRO A 1 94 ? 5.488 -30.047 -14.375 1 98.12 94 PRO A O 1
ATOM 722 N N . TYR A 1 95 ? 5.438 -29.094 -12.352 1 98.25 95 TYR A N 1
ATOM 723 C CA . TYR A 1 95 ? 6.449 -29.969 -11.773 1 98.25 95 TYR A CA 1
ATOM 724 C C . TYR A 1 95 ? 6.051 -31.438 -11.922 1 98.25 95 TYR A C 1
ATOM 726 O O . TYR A 1 95 ? 6.91 -32.312 -12.109 1 98.25 95 TYR A O 1
ATOM 734 N N . LEU A 1 96 ? 4.801 -31.766 -11.898 1 96.81 96 LEU A N 1
ATOM 735 C CA . LEU A 1 96 ? 4.34 -33.156 -11.875 1 96.81 96 LEU A CA 1
ATOM 736 C C . LEU A 1 96 ? 4.293 -33.75 -13.281 1 96.81 96 LEU A C 1
ATOM 738 O O . LEU A 1 96 ? 4.02 -34.938 -13.453 1 96.81 96 LEU A O 1
ATOM 742 N N . ASP A 1 97 ? 4.535 -32.875 -14.305 1 96.12 97 ASP A N 1
ATOM 743 C CA . ASP A 1 97 ? 4.691 -33.406 -15.656 1 96.12 97 ASP A CA 1
ATOM 744 C C . ASP A 1 97 ? 5.969 -34.25 -15.773 1 96.12 97 ASP A C 1
ATOM 746 O O . ASP A 1 97 ? 7.074 -33.688 -15.75 1 96.12 97 ASP A O 1
ATOM 750 N N . PRO A 1 98 ? 5.852 -35.531 -15.93 1 93.12 98 PRO A N 1
ATOM 751 C CA . PRO A 1 98 ? 7.035 -36.375 -15.906 1 93.12 98 PRO A CA 1
ATOM 752 C C . PRO A 1 98 ? 7.945 -36.156 -17.109 1 93.12 98 PRO A C 1
ATOM 754 O O . PRO A 1 98 ? 9.094 -36.625 -17.109 1 93.12 98 PRO A O 1
ATOM 757 N N . THR A 1 99 ? 7.566 -35.5 -18.094 1 93.94 99 THR A N 1
ATOM 758 C CA . THR A 1 99 ? 8.352 -35.312 -19.312 1 93.94 99 THR A CA 1
ATOM 759 C C . THR A 1 99 ? 8.93 -33.906 -19.406 1 93.94 99 THR A C 1
ATOM 761 O O . THR A 1 99 ? 9.578 -33.562 -20.391 1 93.94 99 THR A O 1
ATOM 764 N N . ALA A 1 100 ? 8.656 -33.156 -18.406 1 94 100 ALA A N 1
ATOM 765 C CA . ALA A 1 100 ? 8.984 -31.734 -18.484 1 94 100 ALA A CA 1
ATOM 766 C C . ALA A 1 100 ? 10.469 -31.484 -18.25 1 94 100 ALA A C 1
ATOM 768 O O . ALA A 1 100 ? 11.125 -32.25 -17.547 1 94 100 ALA A O 1
ATOM 769 N N . ASP A 1 101 ? 11.016 -30.422 -18.938 1 92.31 101 ASP A N 1
ATOM 770 C CA . ASP A 1 101 ? 12.344 -29.859 -18.703 1 92.31 101 ASP A CA 1
ATOM 771 C C . ASP A 1 101 ? 12.289 -28.719 -17.703 1 92.31 101 ASP A C 1
ATOM 773 O O . ASP A 1 101 ? 11.68 -27.688 -17.969 1 92.31 101 ASP A O 1
ATOM 777 N N . PHE A 1 102 ? 12.969 -28.875 -16.578 1 94.06 102 PHE A N 1
ATOM 778 C CA . PHE A 1 102 ? 12.875 -27.906 -15.508 1 94.06 102 PHE A CA 1
ATOM 779 C C . PHE A 1 102 ? 14.094 -26.984 -15.5 1 94.06 102 PHE A C 1
ATOM 781 O O . PHE A 1 102 ? 14.367 -26.312 -14.5 1 94.06 102 PHE A O 1
ATOM 788 N N . SER A 1 103 ? 14.836 -26.922 -16.641 1 89.44 103 SER A N 1
ATOM 789 C CA . SER A 1 103 ? 16.094 -26.188 -16.703 1 89.44 103 SER A CA 1
ATOM 790 C C . SER A 1 103 ? 15.891 -24.703 -16.453 1 89.44 103 SER A C 1
ATOM 792 O O . SER A 1 103 ? 16.812 -24.016 -16.016 1 89.44 103 SER A O 1
ATOM 794 N N . PHE A 1 104 ? 14.633 -24.25 -16.672 1 93.38 104 PHE A N 1
ATOM 795 C CA . PHE A 1 104 ? 14.383 -22.812 -16.516 1 93.38 104 PHE A CA 1
ATOM 796 C C . PHE A 1 104 ? 13.352 -22.562 -15.43 1 93.38 104 PHE A C 1
ATOM 798 O O . PHE A 1 104 ? 12.812 -21.453 -15.328 1 93.38 104 PHE A O 1
ATOM 805 N N . GLY A 1 105 ? 13.016 -23.641 -14.688 1 95.62 105 GLY A N 1
ATOM 806 C CA . GLY A 1 105 ? 12.086 -23.484 -13.578 1 95.62 105 GLY A CA 1
ATOM 807 C C . GLY A 1 105 ? 10.961 -24.5 -13.586 1 95.62 105 GLY A C 1
ATOM 808 O O . GLY A 1 105 ? 10.93 -25.391 -14.453 1 95.62 105 GLY A O 1
ATOM 809 N N . ALA A 1 106 ? 10.148 -24.391 -12.609 1 98.31 106 ALA A N 1
ATOM 810 C CA . ALA A 1 106 ? 9.023 -25.312 -12.445 1 98.31 106 ALA A CA 1
ATOM 811 C C . ALA A 1 106 ? 7.844 -24.609 -11.766 1 98.31 106 ALA A C 1
ATOM 813 O O . ALA A 1 106 ? 8.039 -23.688 -10.969 1 98.31 106 ALA A O 1
ATOM 814 N N . ASN A 1 107 ? 6.691 -25.047 -12.141 1 98.81 107 ASN A N 1
ATOM 815 C CA . ASN A 1 107 ? 5.449 -24.594 -11.523 1 98.81 107 ASN A CA 1
ATOM 816 C C . ASN A 1 107 ? 4.871 -25.641 -10.578 1 98.81 107 ASN A C 1
ATOM 818 O O . ASN A 1 107 ? 4.492 -26.734 -11.016 1 98.81 107 ASN A O 1
ATOM 822 N N . PHE A 1 108 ? 4.805 -25.281 -9.297 1 98.81 108 PHE A N 1
ATOM 823 C CA . PHE A 1 108 ? 4.352 -26.219 -8.266 1 98.81 108 PHE A CA 1
ATOM 824 C C . PHE A 1 108 ? 2.92 -25.891 -7.844 1 98.81 108 PHE A C 1
ATOM 826 O O . PHE A 1 108 ? 2.324 -26.625 -7.051 1 98.81 108 PHE A O 1
ATOM 833 N N . ALA A 1 109 ? 2.35 -24.812 -8.367 1 98.75 109 ALA A N 1
ATOM 834 C CA . ALA A 1 109 ? 1.034 -24.328 -7.945 1 98.75 109 ALA A CA 1
ATOM 835 C C . ALA A 1 109 ? -0.045 -25.375 -8.25 1 98.75 109 ALA A C 1
ATOM 837 O O . ALA A 1 109 ? 0.022 -26.062 -9.273 1 98.75 109 ALA A O 1
ATOM 838 N N . SER A 1 110 ? -1.006 -25.438 -7.379 1 97.62 110 SER A N 1
ATOM 839 C CA . SER A 1 110 ? -2.088 -26.422 -7.492 1 97.62 110 SER A CA 1
ATOM 840 C C . SER A 1 110 ? -3.447 -25.75 -7.305 1 97.62 110 SER A C 1
ATOM 842 O O . SER A 1 110 ? -3.701 -25.125 -6.273 1 97.62 110 SER A O 1
ATOM 844 N N . GLY A 1 111 ? -4.273 -25.938 -8.336 1 96.69 111 GLY A N 1
ATOM 845 C CA . GLY A 1 111 ? -5.621 -25.406 -8.234 1 96.69 111 GLY A CA 1
ATOM 846 C C . GLY A 1 111 ? -6.348 -25.844 -6.98 1 96.69 111 GLY A C 1
ATOM 847 O O . GLY A 1 111 ? -6.41 -27.031 -6.68 1 96.69 111 GLY A O 1
ATOM 848 N N . GLY A 1 112 ? -6.918 -24.859 -6.234 1 95.94 112 GLY A N 1
ATOM 849 C CA . GLY A 1 112 ? -7.672 -25.172 -5.031 1 95.94 112 GLY A CA 1
ATOM 850 C C . GLY A 1 112 ? -6.828 -25.109 -3.77 1 95.94 112 GLY A C 1
ATOM 851 O O . GLY A 1 112 ? -7.363 -25.078 -2.66 1 95.94 112 GLY A O 1
ATOM 852 N N . ALA A 1 113 ? -5.52 -25.078 -3.887 1 97.25 113 ALA A N 1
ATOM 853 C CA . ALA A 1 113 ? -4.637 -25.125 -2.723 1 97.25 113 ALA A CA 1
ATOM 854 C C . ALA A 1 113 ? -4.816 -23.875 -1.855 1 97.25 113 ALA A C 1
ATOM 856 O O . ALA A 1 113 ? -5.121 -22.797 -2.363 1 97.25 113 ALA A O 1
ATOM 857 N N . GLY A 1 114 ? -4.73 -24.047 -0.557 1 98.12 114 GLY A N 1
ATOM 858 C CA . GLY A 1 114 ? -4.621 -22.984 0.429 1 98.12 114 GLY A CA 1
ATOM 859 C C . GLY A 1 114 ? -3.334 -23.031 1.227 1 98.12 114 GLY A C 1
ATOM 860 O O . GLY A 1 114 ? -2.527 -23.953 1.051 1 98.12 114 GLY A O 1
ATOM 861 N N . ALA A 1 115 ? -3.123 -22.016 1.968 1 98.56 115 ALA A N 1
ATOM 862 C CA . ALA A 1 115 ? -1.979 -22.031 2.877 1 98.56 115 ALA A CA 1
ATOM 863 C C . ALA A 1 115 ? -2.156 -23.094 3.961 1 98.56 115 ALA A C 1
ATOM 865 O O . ALA A 1 115 ? -1.18 -23.703 4.41 1 98.56 115 ALA A O 1
ATOM 866 N N . LEU A 1 116 ? -3.383 -23.281 4.332 1 97.94 116 LEU A N 1
ATOM 867 C CA . LEU A 1 116 ? -3.705 -24.266 5.359 1 97.94 116 LEU A CA 1
ATOM 868 C C . LEU A 1 116 ? -3.957 -25.641 4.742 1 97.94 116 LEU A C 1
ATOM 870 O O . LEU A 1 116 ? -4.57 -25.734 3.68 1 97.94 116 LEU A O 1
ATOM 874 N N . LYS A 1 117 ? -3.592 -26.719 5.426 1 95.44 117 LYS A N 1
ATOM 875 C CA . LYS A 1 117 ? -3.727 -28.078 4.914 1 95.44 117 LYS A CA 1
ATOM 876 C C . LYS A 1 117 ? -5.191 -28.5 4.867 1 95.44 117 LYS A C 1
ATOM 878 O O . LYS A 1 117 ? -5.559 -29.406 4.102 1 95.44 117 LYS A O 1
ATOM 883 N N . GLU A 1 118 ? -5.977 -27.859 5.676 1 94.38 118 GLU A N 1
ATOM 884 C CA . GLU A 1 118 ? -7.398 -28.188 5.727 1 94.38 118 GLU A CA 1
ATOM 885 C C . GLU A 1 118 ? -8.125 -27.703 4.477 1 94.38 118 GLU A C 1
ATOM 887 O O . GLU A 1 118 ? -9.188 -28.219 4.133 1 94.38 118 GLU A O 1
ATOM 892 N N . THR A 1 119 ? -7.598 -26.75 3.816 1 95 119 THR A N 1
ATOM 893 C CA . THR A 1 119 ? -8.234 -26.188 2.633 1 95 119 THR A CA 1
ATOM 894 C C . THR A 1 119 ? -8.195 -27.172 1.473 1 95 119 THR A C 1
ATOM 896 O O . THR A 1 119 ? -7.121 -27.484 0.952 1 95 119 THR A O 1
ATOM 899 N N . ASN A 1 120 ? -9.359 -27.688 1.1 1 92.88 120 ASN A N 1
ATOM 900 C CA . ASN A 1 120 ? -9.531 -28.672 0.031 1 92.88 120 ASN A CA 1
ATOM 901 C C . ASN A 1 120 ? -8.641 -29.891 0.243 1 92.88 120 ASN A C 1
ATOM 903 O O . ASN A 1 120 ? -8 -30.359 -0.694 1 92.88 120 ASN A O 1
ATOM 907 N N . ALA A 1 121 ? -8.633 -30.297 1.442 1 90.25 121 ALA A N 1
ATOM 908 C CA . ALA A 1 121 ? -7.801 -31.422 1.853 1 90.25 121 ALA A CA 1
ATOM 909 C C . ALA A 1 121 ? -8.094 -32.656 1.003 1 90.25 121 ALA A C 1
ATOM 911 O O . ALA A 1 121 ? -9.25 -33 0.776 1 90.25 121 ALA A O 1
ATOM 912 N N . GLY A 1 122 ? -7.02 -33.25 0.524 1 87.94 122 GLY A N 1
ATOM 913 C CA . GLY A 1 122 ? -7.137 -34.469 -0.226 1 87.94 122 GLY A CA 1
ATOM 914 C C . GLY A 1 122 ? -7.344 -34.25 -1.712 1 87.94 122 GLY A C 1
ATOM 915 O O . GLY A 1 122 ? -7.352 -35.219 -2.49 1 87.94 122 GLY A O 1
ATOM 916 N N . GLU A 1 123 ? -7.406 -33 -2.127 1 90.31 123 GLU A N 1
ATOM 917 C CA . GLU A 1 123 ? -7.762 -32.75 -3.518 1 90.31 123 GLU A CA 1
ATOM 918 C C . GLU A 1 123 ? -6.691 -31.906 -4.215 1 90.31 123 GLU A C 1
ATOM 920 O O . GLU A 1 123 ? -6.793 -31.625 -5.41 1 90.31 123 GLU A O 1
ATOM 925 N N . VAL A 1 124 ? -5.68 -31.547 -3.488 1 94.25 124 VAL A N 1
ATOM 926 C CA . VAL A 1 124 ? -4.723 -30.562 -4.008 1 94.25 124 VAL A CA 1
ATOM 927 C C . VAL A 1 124 ? -3.311 -30.953 -3.568 1 94.25 124 VAL A C 1
ATOM 929 O O . VAL A 1 124 ? -3.133 -31.828 -2.725 1 94.25 124 VAL A O 1
ATOM 932 N N . VAL A 1 125 ? -2.318 -30.391 -4.203 1 96.06 125 VAL A N 1
ATOM 933 C CA . VAL A 1 125 ? -0.971 -30.359 -3.645 1 96.06 125 VAL A CA 1
ATOM 934 C C . VAL A 1 125 ? -0.862 -29.219 -2.627 1 96.06 125 VAL A C 1
ATOM 936 O O . VAL A 1 125 ? -0.927 -28.047 -2.988 1 96.06 125 VAL A O 1
ATOM 939 N N . TRP A 1 126 ? -0.673 -29.562 -1.406 1 96.25 126 TRP A N 1
ATOM 940 C CA . TRP A 1 126 ? -0.608 -28.547 -0.348 1 96.25 126 TRP A CA 1
ATOM 941 C C . TRP A 1 126 ? 0.542 -27.578 -0.59 1 96.25 126 TRP A C 1
ATOM 943 O O . TRP A 1 126 ? 1.561 -27.953 -1.181 1 96.25 126 TRP A O 1
ATOM 953 N N . PHE A 1 127 ? 0.314 -26.359 -0.086 1 98.38 127 PHE A N 1
ATOM 954 C CA . PHE A 1 127 ? 1.357 -25.344 -0.222 1 98.38 127 PHE A CA 1
ATOM 955 C C . PHE A 1 127 ? 2.674 -25.844 0.363 1 98.38 127 PHE A C 1
ATOM 957 O O . PHE A 1 127 ? 3.732 -25.656 -0.241 1 98.38 127 PHE A O 1
ATOM 964 N N . SER A 1 128 ? 2.639 -26.516 1.508 1 98.31 128 SER A N 1
ATOM 965 C CA . SER A 1 128 ? 3.844 -27.062 2.125 1 98.31 128 SER A CA 1
ATOM 966 C C . SER A 1 128 ? 4.453 -28.172 1.268 1 98.31 128 SER A C 1
ATOM 968 O O . SER A 1 128 ? 5.676 -28.281 1.174 1 98.31 128 SER A O 1
ATOM 970 N N . THR A 1 129 ? 3.602 -28.969 0.633 1 98.12 129 THR A N 1
ATOM 971 C CA . THR A 1 129 ? 4.086 -30.031 -0.237 1 98.12 129 THR A CA 1
ATOM 972 C C . THR A 1 129 ? 4.766 -29.453 -1.476 1 98.12 129 THR A C 1
ATOM 974 O O . THR A 1 129 ? 5.738 -30.031 -1.979 1 98.12 129 THR A O 1
ATOM 977 N N . GLN A 1 130 ? 4.23 -28.328 -1.963 1 98.75 130 GLN A N 1
ATOM 978 C CA . GLN A 1 130 ? 4.863 -27.641 -3.092 1 98.75 130 GLN A CA 1
ATOM 979 C C . GLN A 1 130 ? 6.312 -27.297 -2.779 1 98.75 130 GLN A C 1
ATOM 981 O O . GLN A 1 130 ? 7.199 -27.484 -3.615 1 98.75 130 GLN A O 1
ATOM 986 N N . ILE A 1 131 ? 6.59 -26.828 -1.546 1 98.81 131 ILE A N 1
ATOM 987 C CA . ILE A 1 131 ? 7.938 -26.453 -1.129 1 98.81 131 ILE A CA 1
ATOM 988 C C . ILE A 1 131 ? 8.797 -27.703 -0.984 1 98.81 131 ILE A C 1
ATOM 990 O O . ILE A 1 131 ? 9.977 -27.703 -1.355 1 98.81 131 ILE A O 1
ATOM 994 N N . GLU A 1 132 ? 8.211 -28.797 -0.535 1 98.44 132 GLU A N 1
ATOM 995 C CA . GLU A 1 132 ? 8.938 -30.062 -0.459 1 98.44 132 GLU A CA 1
ATOM 996 C C . GLU A 1 132 ? 9.328 -30.562 -1.849 1 98.44 132 GLU A C 1
ATOM 998 O O . GLU A 1 132 ? 10.414 -31.125 -2.033 1 98.44 132 GLU A O 1
ATOM 1003 N N . GLN A 1 133 ? 8.406 -30.406 -2.764 1 98.44 133 GLN A N 1
ATOM 1004 C CA . GLN A 1 133 ? 8.703 -30.781 -4.145 1 98.44 133 GLN A CA 1
ATOM 1005 C C . GLN A 1 133 ? 9.859 -29.953 -4.703 1 98.44 133 GLN A C 1
ATOM 1007 O O . GLN A 1 133 ? 10.711 -30.484 -5.418 1 98.44 133 GLN A O 1
ATOM 1012 N N . PHE A 1 134 ? 9.875 -28.703 -4.395 1 98.44 134 PHE A N 1
ATOM 1013 C CA . PHE A 1 134 ? 10.977 -27.844 -4.812 1 98.44 134 PHE A CA 1
ATOM 1014 C C . PHE A 1 134 ? 12.297 -28.328 -4.227 1 98.44 134 PHE A C 1
ATOM 1016 O O . PHE A 1 134 ? 13.305 -28.375 -4.926 1 98.44 134 PHE A O 1
ATOM 1023 N N . LYS A 1 135 ? 12.242 -28.656 -2.932 1 97.62 135 LYS A N 1
ATOM 1024 C CA . LYS A 1 135 ? 13.438 -29.188 -2.287 1 97.62 135 LYS A CA 1
ATOM 1025 C C . LYS A 1 135 ? 13.938 -30.438 -3.018 1 97.62 135 LYS A C 1
ATOM 1027 O O . LYS A 1 135 ? 15.141 -30.578 -3.244 1 97.62 135 LYS A O 1
ATOM 1032 N N . THR A 1 136 ? 13.062 -31.281 -3.398 1 97.25 136 THR A N 1
ATOM 1033 C CA . THR A 1 136 ? 13.406 -32.5 -4.129 1 97.25 136 THR A CA 1
ATOM 1034 C C . THR A 1 136 ? 14.016 -32.156 -5.484 1 97.25 136 THR A C 1
ATOM 1036 O O . THR A 1 136 ? 15.016 -32.75 -5.891 1 97.25 136 THR A O 1
ATOM 1039 N N . LEU A 1 137 ? 13.398 -31.203 -6.145 1 96 137 LEU A N 1
ATOM 1040 C CA . LEU A 1 137 ? 13.914 -30.766 -7.438 1 96 137 LEU A CA 1
ATOM 1041 C C . LEU A 1 137 ? 15.32 -30.188 -7.293 1 96 137 LEU A C 1
ATOM 1043 O O . LEU A 1 137 ? 16.188 -30.422 -8.133 1 96 137 LEU A O 1
ATOM 1047 N N . GLN A 1 138 ? 15.523 -29.406 -6.273 1 93.75 138 GLN A N 1
ATOM 1048 C CA . GLN A 1 138 ? 16.828 -28.797 -6.008 1 93.75 138 GLN A CA 1
ATOM 1049 C C . GLN A 1 138 ? 17.891 -29.875 -5.797 1 93.75 138 GLN A C 1
ATOM 1051 O O . GLN A 1 138 ? 19.016 -29.734 -6.266 1 93.75 138 GLN A O 1
ATOM 1056 N N . GLU A 1 139 ? 17.547 -30.938 -5.105 1 93.56 139 GLU A N 1
ATOM 1057 C CA . GLU A 1 139 ? 18.469 -32.031 -4.895 1 93.56 139 GLU A CA 1
ATOM 1058 C C . GLU A 1 139 ? 18.844 -32.719 -6.215 1 93.56 139 GLU A C 1
ATOM 1060 O O . GLU A 1 139 ? 19.984 -33.094 -6.414 1 93.56 139 GLU A O 1
ATOM 1065 N N . LYS A 1 140 ? 17.891 -32.781 -7.031 1 91.19 140 LYS A N 1
ATOM 1066 C CA . LYS A 1 140 ? 18.156 -33.344 -8.352 1 91.19 140 LYS A CA 1
ATOM 1067 C C . LYS A 1 140 ? 19.141 -32.469 -9.125 1 91.19 140 LYS A C 1
ATOM 1069 O O . LYS A 1 140 ? 20.078 -32.969 -9.758 1 91.19 140 LYS A O 1
ATOM 1074 N N . PHE A 1 141 ? 18.922 -31.125 -9.07 1 89.5 141 PHE A N 1
ATOM 1075 C CA . PHE A 1 141 ? 19.828 -30.188 -9.711 1 89.5 141 PHE A CA 1
ATOM 1076 C C . PHE A 1 141 ? 21.234 -30.297 -9.141 1 89.5 141 PHE A C 1
ATOM 1078 O O . PHE A 1 141 ? 22.219 -30.281 -9.883 1 89.5 141 PHE A O 1
ATOM 1085 N N . ARG A 1 142 ? 21.266 -30.438 -7.863 1 88.25 142 ARG A N 1
ATOM 1086 C CA . ARG A 1 142 ? 22.562 -30.547 -7.199 1 88.25 142 ARG A CA 1
ATOM 1087 C C . ARG A 1 142 ? 23.312 -31.797 -7.66 1 88.25 142 ARG A C 1
ATOM 1089 O O . ARG A 1 142 ? 24.531 -31.75 -7.875 1 88.25 142 ARG A O 1
ATOM 1096 N N . ARG A 1 143 ? 22.641 -32.844 -7.852 1 90.44 143 ARG A N 1
ATOM 1097 C CA . ARG A 1 143 ? 23.25 -34.094 -8.297 1 90.44 143 ARG A CA 1
ATOM 1098 C C . ARG A 1 143 ? 23.719 -33.969 -9.742 1 90.44 143 ARG A C 1
ATOM 1100 O O . ARG A 1 143 ? 24.797 -34.5 -10.094 1 90.44 143 ARG A O 1
ATOM 1107 N N . GLU A 1 144 ? 23.016 -33.219 -10.469 1 86.44 144 GLU A N 1
ATOM 1108 C CA . GLU A 1 144 ? 23.281 -33.188 -11.898 1 86.44 144 GLU A CA 1
ATOM 1109 C C . GLU A 1 144 ? 24.281 -32.062 -12.234 1 86.44 144 GLU A C 1
ATOM 1111 O O . GLU A 1 144 ? 25.094 -32.219 -13.156 1 86.44 144 GLU A O 1
ATOM 1116 N N . LEU A 1 145 ? 24.203 -30.953 -11.508 1 83.25 145 LEU A N 1
ATOM 1117 C CA . LEU A 1 145 ? 24.984 -29.781 -11.891 1 83.25 145 LEU A CA 1
ATOM 1118 C C . LEU A 1 145 ? 26.078 -29.5 -10.852 1 83.25 145 LEU A C 1
ATOM 1120 O O . LEU A 1 145 ? 27 -28.734 -11.125 1 83.25 145 LEU A O 1
ATOM 1124 N N . GLY A 1 146 ? 25.984 -30.031 -9.695 1 81.5 146 GLY A N 1
ATOM 1125 C CA . GLY A 1 146 ? 26.953 -29.797 -8.633 1 81.5 146 GLY A CA 1
ATOM 1126 C C . GLY A 1 146 ? 26.562 -28.656 -7.711 1 81.5 146 GLY A C 1
ATOM 1127 O O . GLY A 1 146 ? 25.734 -27.812 -8.062 1 81.5 146 GLY A O 1
ATOM 1128 N N . ASP A 1 147 ? 27.188 -28.547 -6.582 1 78.88 147 ASP A N 1
ATOM 1129 C CA . ASP A 1 147 ? 26.844 -27.625 -5.504 1 78.88 147 ASP A CA 1
ATOM 1130 C C . ASP A 1 147 ? 27.172 -26.188 -5.883 1 78.88 147 ASP A C 1
ATOM 1132 O O . ASP A 1 147 ? 26.391 -25.266 -5.605 1 78.88 147 ASP A O 1
ATOM 1136 N N . MET A 1 148 ? 28.234 -26.016 -6.48 1 69.06 148 MET A N 1
ATOM 1137 C CA . MET A 1 148 ? 28.719 -24.672 -6.781 1 69.06 148 MET A CA 1
ATOM 1138 C C . MET A 1 148 ? 27.766 -23.953 -7.75 1 69.06 148 MET A C 1
ATOM 1140 O O . MET A 1 148 ? 27.453 -22.781 -7.57 1 69.06 148 MET A O 1
ATOM 1144 N N . VAL A 1 149 ? 27.328 -24.766 -8.664 1 69.06 149 VAL A N 1
ATOM 1145 C CA . VAL A 1 149 ? 26.438 -24.188 -9.672 1 69.06 149 VAL A CA 1
ATOM 1146 C C . VAL A 1 149 ? 25.094 -23.875 -9.031 1 69.06 149 VAL A C 1
ATOM 1148 O O . VAL A 1 149 ? 24.531 -22.797 -9.266 1 69.06 149 VAL A O 1
ATOM 1151 N N . ASN A 1 150 ? 24.781 -24.719 -8.117 1 73.38 150 ASN A N 1
ATOM 1152 C CA . ASN A 1 150 ? 23.453 -24.562 -7.5 1 73.38 150 ASN A CA 1
ATOM 1153 C C . ASN A 1 150 ? 23.406 -23.359 -6.578 1 73.38 150 ASN A C 1
ATOM 1155 O O . ASN A 1 150 ? 22.391 -22.672 -6.5 1 73.38 150 ASN A O 1
ATOM 1159 N N . HIS A 1 151 ? 24.484 -23.078 -6.008 1 77.56 151 HIS A N 1
ATOM 1160 C CA . HIS A 1 151 ? 24.547 -21.938 -5.09 1 77.56 151 HIS A CA 1
ATOM 1161 C C . HIS A 1 151 ? 24.469 -20.609 -5.844 1 77.56 151 HIS A C 1
ATOM 1163 O O . HIS A 1 151 ? 24.141 -19.578 -5.262 1 77.56 151 HIS A O 1
ATOM 1169 N N . ARG A 1 152 ? 24.656 -20.797 -7.109 1 78.19 152 ARG A N 1
ATOM 1170 C CA . ARG A 1 152 ? 24.641 -19.578 -7.91 1 78.19 152 ARG A CA 1
ATOM 1171 C C . ARG A 1 152 ? 23.297 -19.406 -8.617 1 78.19 152 ARG A C 1
ATOM 1173 O O . ARG A 1 152 ? 22.844 -18.281 -8.812 1 78.19 152 ARG A O 1
ATOM 1180 N N . ILE A 1 153 ? 22.672 -20.516 -8.859 1 83.88 153 ILE A N 1
ATOM 1181 C CA . ILE A 1 153 ? 21.5 -20.453 -9.719 1 83.88 153 ILE A CA 1
ATOM 1182 C C . ILE A 1 153 ? 20.266 -20.109 -8.883 1 83.88 153 ILE A C 1
ATOM 1184 O O . ILE A 1 153 ? 19.469 -19.234 -9.266 1 83.88 153 ILE A O 1
ATOM 1188 N N . PHE A 1 154 ? 20.141 -20.656 -7.719 1 90.69 154 PHE A N 1
ATOM 1189 C CA . PHE A 1 154 ? 18.891 -20.578 -6.98 1 90.69 154 PHE A CA 1
ATOM 1190 C C . PHE A 1 154 ? 18.719 -19.188 -6.371 1 90.69 154 PHE A C 1
ATOM 1192 O O . PHE A 1 154 ? 17.625 -18.641 -6.371 1 90.69 154 PHE A O 1
ATOM 1199 N N . PRO A 1 155 ? 19.828 -18.516 -5.941 1 92.5 155 PRO A N 1
ATOM 1200 C CA . PRO A 1 155 ? 19.641 -17.156 -5.445 1 92.5 155 PRO A CA 1
ATOM 1201 C C . PRO A 1 155 ? 19.281 -16.172 -6.555 1 92.5 155 PRO A C 1
ATOM 1203 O O . PRO A 1 155 ? 18.734 -15.094 -6.281 1 92.5 155 PRO A O 1
ATOM 1206 N N . GLU A 1 156 ? 19.531 -16.547 -7.793 1 92.5 156 GLU A N 1
ATOM 1207 C CA . GLU A 1 156 ? 19.297 -15.641 -8.914 1 92.5 156 GLU A CA 1
ATOM 1208 C C . GLU A 1 156 ? 17.938 -15.883 -9.547 1 92.5 156 GLU A C 1
ATOM 1210 O O . GLU A 1 156 ? 17.453 -15.062 -10.328 1 92.5 156 GLU A O 1
ATOM 1215 N N . ALA A 1 157 ? 17.344 -17.016 -9.227 1 95.38 157 ALA A N 1
ATOM 1216 C CA . ALA A 1 157 ? 16 -17.328 -9.734 1 95.38 157 ALA A CA 1
ATOM 1217 C C . ALA A 1 157 ? 14.945 -16.438 -9.086 1 95.38 157 ALA A C 1
ATOM 1219 O O . ALA A 1 157 ? 15.18 -15.859 -8.023 1 95.38 157 ALA A O 1
ATOM 1220 N N . VAL A 1 158 ? 13.859 -16.25 -9.773 1 98.06 158 VAL A N 1
ATOM 1221 C CA . VAL A 1 158 ? 12.703 -15.539 -9.219 1 98.06 158 VAL A CA 1
ATOM 1222 C C . VAL A 1 158 ? 11.672 -16.547 -8.711 1 98.06 158 VAL A C 1
ATOM 1224 O O . VAL A 1 158 ? 11.414 -17.562 -9.359 1 98.06 158 VAL A O 1
ATOM 1227 N N . TYR A 1 159 ? 11.141 -16.312 -7.562 1 98.69 159 TYR A N 1
ATOM 1228 C CA . TYR A 1 159 ? 10.164 -17.172 -6.898 1 98.69 159 TYR A CA 1
ATOM 1229 C C . TYR A 1 159 ? 8.82 -16.469 -6.766 1 98.69 159 TYR A C 1
ATOM 1231 O O . TYR A 1 159 ? 8.641 -15.617 -5.891 1 98.69 159 TYR A O 1
ATOM 1239 N N . GLN A 1 160 ? 7.898 -16.844 -7.609 1 98.88 160 GLN A N 1
ATOM 1240 C CA . GLN A 1 160 ? 6.559 -16.266 -7.574 1 98.88 160 GLN A CA 1
ATOM 1241 C C . GLN A 1 160 ? 5.625 -17.109 -6.699 1 98.88 160 GLN A C 1
ATOM 1243 O O . GLN A 1 160 ? 5.621 -18.328 -6.793 1 98.88 160 GLN A O 1
ATOM 1248 N N . PHE A 1 161 ? 4.871 -16.453 -5.82 1 98.88 161 PHE A N 1
ATOM 1249 C CA . PHE A 1 161 ? 3.881 -17.219 -5.066 1 98.88 161 PHE A CA 1
ATOM 1250 C C . PHE A 1 161 ? 2.625 -16.375 -4.836 1 98.88 161 PHE A C 1
ATOM 1252 O O . PHE A 1 161 ? 2.688 -15.148 -4.812 1 98.88 161 PHE A O 1
ATOM 1259 N N . SER A 1 162 ? 1.546 -17 -4.777 1 98.69 162 SER A N 1
ATOM 1260 C CA . SER A 1 162 ? 0.249 -16.469 -4.363 1 98.69 162 SER A CA 1
ATOM 1261 C C . SER A 1 162 ? -0.607 -17.562 -3.715 1 98.69 162 SER A C 1
ATOM 1263 O O . SER A 1 162 ? -0.834 -18.609 -4.309 1 98.69 162 SER A O 1
ATOM 1265 N N . ILE A 1 163 ? -1.054 -17.344 -2.473 1 98.75 163 ILE A N 1
ATOM 1266 C CA . ILE A 1 163 ? -1.822 -18.344 -1.743 1 98.75 163 ILE A CA 1
ATOM 1267 C C . ILE A 1 163 ? -2.73 -17.656 -0.726 1 98.75 163 ILE A C 1
ATOM 1269 O O . ILE A 1 163 ? -2.502 -16.5 -0.358 1 98.75 163 ILE A O 1
ATOM 1273 N N . GLY A 1 164 ? -3.77 -18.281 -0.343 1 98.62 164 GLY A N 1
ATOM 1274 C CA . GLY A 1 164 ? -4.648 -17.766 0.695 1 98.62 164 GLY A CA 1
ATOM 1275 C C . GLY A 1 164 ? -6.082 -17.594 0.231 1 98.62 164 GLY A C 1
ATOM 1276 O O . GLY A 1 164 ? -7.012 -17.672 1.034 1 98.62 164 GLY A O 1
ATOM 1277 N N . MET A 1 165 ? -6.301 -17.328 -1.054 1 98.31 165 MET A N 1
ATOM 1278 C CA . MET A 1 165 ? -7.633 -17.031 -1.58 1 98.31 165 MET A CA 1
ATOM 1279 C C . MET A 1 165 ? -8.609 -18.172 -1.26 1 98.31 165 MET A C 1
ATOM 1281 O O . MET A 1 165 ? -9.734 -17.922 -0.839 1 98.31 165 MET A O 1
ATOM 1285 N N . ASN A 1 166 ? -8.188 -19.391 -1.459 1 98.06 166 ASN A N 1
ATOM 1286 C CA . ASN A 1 166 ? -9.062 -20.531 -1.223 1 98.06 166 ASN A CA 1
ATOM 1287 C C . ASN A 1 166 ? -9.344 -20.719 0.265 1 98.06 166 ASN A C 1
ATOM 1289 O O . ASN A 1 166 ? -10.414 -21.188 0.644 1 98.06 166 ASN A O 1
ATOM 1293 N N . ASP A 1 167 ? -8.375 -20.359 1.155 1 98.75 167 ASP A N 1
ATOM 1294 C CA . ASP A 1 167 ? -8.633 -20.344 2.592 1 98.75 167 ASP A CA 1
ATOM 1295 C C . ASP A 1 167 ? -9.773 -19.406 2.939 1 98.75 167 ASP A C 1
ATOM 1297 O O . ASP A 1 167 ? -10.672 -19.75 3.713 1 98.75 167 ASP A O 1
ATOM 1301 N N . TYR A 1 168 ? -9.75 -18.266 2.326 1 98.69 168 TYR A N 1
ATOM 1302 C CA . TYR A 1 168 ? -10.734 -17.234 2.643 1 98.69 168 TYR A CA 1
ATOM 1303 C C . TYR A 1 168 ? -12.086 -17.578 2.031 1 98.69 168 TYR A C 1
ATOM 1305 O O . TYR A 1 168 ? -13.133 -17.297 2.625 1 98.69 168 TYR A O 1
ATOM 1313 N N . LYS A 1 169 ? -12.031 -18.141 0.835 1 97.75 169 LYS A N 1
ATOM 1314 C CA . LYS A 1 169 ? -13.281 -18.625 0.249 1 97.75 169 LYS A CA 1
ATOM 1315 C C . LYS A 1 169 ? -13.961 -19.641 1.159 1 97.75 169 LYS A C 1
ATOM 1317 O O . LYS A 1 169 ? -15.172 -19.562 1.384 1 97.75 169 LYS A O 1
ATOM 1322 N N . MET A 1 170 ? -13.18 -20.562 1.67 1 97.06 170 MET A N 1
ATOM 1323 C CA . MET A 1 170 ? -13.719 -21.562 2.584 1 97.06 170 MET A CA 1
ATOM 1324 C C . MET A 1 170 ? -14.258 -20.906 3.854 1 97.06 170 MET A C 1
ATOM 1326 O O . MET A 1 170 ? -15.32 -21.281 4.348 1 97.06 170 MET A O 1
ATOM 1330 N N . TYR A 1 171 ? -13.523 -19.938 4.41 1 97.81 171 TYR A N 1
ATOM 1331 C CA . TYR A 1 171 ? -13.938 -19.234 5.613 1 97.81 171 TYR A CA 1
ATOM 1332 C C . TYR A 1 171 ? -15.289 -18.562 5.414 1 97.81 171 TYR A C 1
ATOM 1334 O O . TYR A 1 171 ? -16.188 -18.672 6.262 1 97.81 171 TYR A O 1
ATOM 1342 N N . VAL A 1 172 ? -15.484 -17.906 4.262 1 97.62 172 VAL A N 1
ATOM 1343 C CA . VAL A 1 172 ? -16.688 -17.141 3.977 1 97.62 172 VAL A CA 1
ATOM 1344 C C . VAL A 1 172 ? -17.875 -18.078 3.814 1 97.62 172 VAL A C 1
ATOM 1346 O O . VAL A 1 172 ? -19 -17.75 4.203 1 97.62 172 VAL A O 1
ATOM 1349 N N . GLN A 1 173 ? -17.625 -19.297 3.299 1 94.75 173 GLN A N 1
ATOM 1350 C CA . GLN A 1 173 ? -18.703 -20.219 2.951 1 94.75 173 GLN A CA 1
ATOM 1351 C C . GLN A 1 173 ? -18.984 -21.203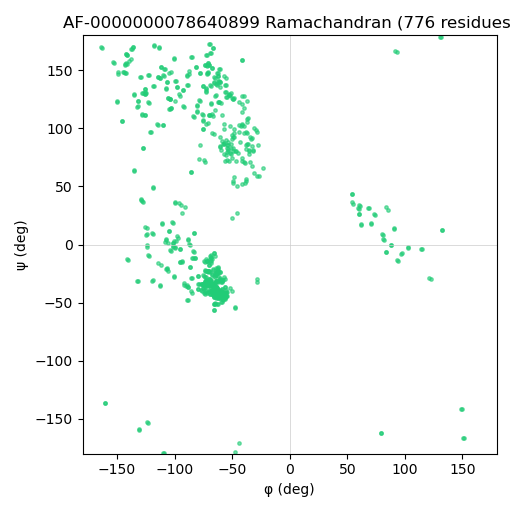 4.09 1 94.75 173 GLN A C 1
ATOM 1353 O O . GLN A 1 173 ? -19.922 -22 4.012 1 94.75 173 GLN A O 1
ATOM 1358 N N . ASP A 1 174 ? -18.219 -21.172 5.156 1 95.44 174 ASP A N 1
ATOM 1359 C CA . ASP A 1 174 ? -18.359 -22.125 6.254 1 95.44 174 ASP A CA 1
ATOM 1360 C C . ASP A 1 174 ? -18.656 -21.406 7.57 1 95.44 174 ASP A C 1
ATOM 1362 O O . ASP A 1 174 ? -17.734 -21.031 8.297 1 95.44 174 ASP A O 1
ATOM 1366 N N . PRO A 1 175 ? -19.875 -21.328 7.941 1 94.31 175 PRO A N 1
ATOM 1367 C CA . PRO A 1 175 ? -20.234 -20.672 9.195 1 94.31 175 PRO A CA 1
ATOM 1368 C C . PRO A 1 175 ? -19.531 -21.266 10.406 1 94.31 175 PRO A C 1
ATOM 1370 O O . PRO A 1 175 ? -19.266 -20.547 11.383 1 94.31 175 PRO A O 1
ATOM 1373 N N . GLN A 1 176 ? -19.219 -22.547 10.344 1 95 176 GLN A N 1
ATOM 1374 C CA . GLN A 1 176 ? -18.531 -23.172 11.469 1 95 176 GLN A CA 1
ATOM 1375 C C . GLN A 1 176 ? -17.141 -22.594 11.664 1 95 176 GLN A C 1
ATOM 1377 O O . GLN A 1 176 ? -16.688 -22.391 12.789 1 95 176 GLN A O 1
ATOM 1382 N N . LEU A 1 177 ? -16.469 -22.328 10.562 1 95.62 177 LEU A N 1
ATOM 1383 C CA . LEU A 1 177 ? -15.148 -21.688 10.641 1 95.62 177 LEU A CA 1
ATOM 1384 C C . LEU A 1 177 ? -15.266 -20.266 11.18 1 95.62 177 LEU A C 1
ATOM 1386 O O . LEU A 1 177 ? -14.422 -19.828 11.961 1 95.62 177 LEU A O 1
ATOM 1390 N N . GLN A 1 178 ? -16.312 -19.531 10.781 1 94.88 178 GLN A N 1
ATOM 1391 C CA . GLN A 1 178 ? -16.531 -18.156 11.234 1 94.88 178 GLN A CA 1
ATOM 1392 C C . GLN A 1 178 ? -16.812 -18.109 12.734 1 94.88 178 GLN A C 1
ATOM 1394 O O . GLN A 1 178 ? -16.438 -17.156 13.414 1 94.88 178 GLN A O 1
ATOM 1399 N N . ASP A 1 179 ? -17.516 -19.203 13.195 1 95.44 179 ASP A N 1
ATOM 1400 C CA . ASP A 1 179 ? -17.797 -19.281 14.625 1 95.44 179 ASP A CA 1
ATOM 1401 C C . ASP A 1 179 ? -16.531 -19.594 15.422 1 95.44 179 ASP A C 1
ATOM 1403 O O . ASP A 1 179 ? -16.375 -19.109 16.547 1 95.44 179 ASP A O 1
ATOM 1407 N N . LYS A 1 180 ? -15.742 -20.359 14.805 1 96.31 180 LYS A N 1
ATOM 1408 C CA . LYS A 1 180 ? -14.555 -20.859 15.5 1 96.31 180 LYS A CA 1
ATOM 1409 C C . LYS A 1 180 ? -13.453 -19.812 15.531 1 96.31 180 LYS A C 1
ATOM 1411 O O . LYS A 1 180 ? -12.695 -19.719 16.5 1 96.31 180 LYS A O 1
ATOM 1416 N N . TYR A 1 181 ? -13.281 -19.047 14.453 1 96.31 181 TYR A N 1
ATOM 1417 C CA . TYR A 1 181 ? -12.195 -18.078 14.344 1 96.31 181 TYR A CA 1
ATOM 1418 C C . TYR A 1 181 ? -12.727 -16.688 14.023 1 96.31 181 TYR A C 1
ATOM 1420 O O . TYR A 1 181 ? -13.516 -16.531 13.094 1 96.31 181 TYR A O 1
ATOM 1428 N N . GLU A 1 182 ? -12.164 -15.711 14.797 1 93.81 182 GLU A N 1
ATOM 1429 C CA . GLU A 1 182 ? -12.344 -14.328 14.375 1 93.81 182 GLU A CA 1
ATOM 1430 C C . GLU A 1 182 ? -11.594 -14.047 13.07 1 93.81 182 GLU A C 1
ATOM 1432 O O . GLU A 1 182 ? -10.586 -14.695 12.781 1 93.81 182 GLU A O 1
ATOM 1437 N N . LEU A 1 183 ? -12.062 -13.133 12.297 1 94.06 183 LEU A N 1
ATOM 1438 C CA . LEU A 1 183 ? -11.531 -12.797 10.984 1 94.06 183 LEU A CA 1
ATOM 1439 C C . LEU A 1 183 ? -10.016 -12.656 11.023 1 94.06 183 LEU A C 1
ATOM 1441 O O . LEU A 1 183 ? -9.305 -13.352 10.297 1 94.06 183 LEU A O 1
ATOM 1445 N N . LEU A 1 184 ? -9.5 -11.789 11.938 1 91.88 184 LEU A N 1
ATOM 1446 C CA . LEU A 1 184 ? -8.07 -11.484 11.961 1 91.88 184 LEU A CA 1
ATOM 1447 C C . LEU A 1 184 ? -7.262 -12.688 12.422 1 91.88 184 LEU A C 1
ATOM 1449 O O . LEU A 1 184 ? -6.145 -12.906 11.953 1 91.88 184 LEU A O 1
ATOM 1453 N N . THR A 1 185 ? -7.832 -13.453 13.344 1 94.62 185 THR A N 1
ATOM 1454 C CA . THR A 1 185 ? -7.16 -14.664 13.805 1 94.62 185 THR A CA 1
ATOM 1455 C C . THR A 1 185 ? -6.98 -15.656 12.664 1 94.62 185 THR A C 1
ATOM 1457 O O . THR A 1 185 ? -5.93 -16.281 12.539 1 94.62 185 THR A O 1
ATOM 1460 N N . TYR A 1 186 ? -8.008 -15.758 11.836 1 97.25 186 TYR A N 1
ATOM 1461 C CA . TYR A 1 186 ? -7.941 -16.672 10.711 1 97.25 186 TYR A CA 1
ATOM 1462 C C . TYR A 1 186 ? -6.906 -16.219 9.695 1 97.25 186 TYR A C 1
ATOM 1464 O O . TYR A 1 186 ? -6.129 -17.016 9.172 1 97.25 186 TYR A O 1
ATOM 1472 N N . VAL A 1 187 ? -6.883 -14.914 9.43 1 97.38 187 VAL A N 1
ATOM 1473 C CA . VAL A 1 187 ? -5.91 -14.352 8.5 1 97.38 187 VAL A CA 1
ATOM 1474 C C . VAL A 1 187 ? -4.496 -14.586 9.023 1 97.38 187 VAL A C 1
ATOM 1476 O O . VAL A 1 187 ? -3.6 -14.961 8.258 1 97.38 187 VAL A O 1
ATOM 1479 N N . GLU A 1 188 ? -4.301 -14.414 10.312 1 94.44 188 GLU A N 1
ATOM 1480 C CA . GLU A 1 188 ? -2.992 -14.625 10.922 1 94.44 188 GLU A CA 1
ATOM 1481 C C . GLU A 1 188 ? -2.555 -16.078 10.789 1 94.44 188 GLU A C 1
ATOM 1483 O O . GLU A 1 188 ? -1.38 -16.359 10.547 1 94.44 188 GLU A O 1
ATOM 1488 N N . MET A 1 189 ? -3.494 -16.969 10.945 1 97.62 189 MET A N 1
ATOM 1489 C CA . MET A 1 189 ? -3.186 -18.391 10.797 1 97.62 189 MET A CA 1
ATOM 1490 C C . MET A 1 189 ? -2.742 -18.703 9.367 1 97.62 189 MET A C 1
ATOM 1492 O O . MET A 1 189 ? -1.76 -19.422 9.164 1 97.62 189 MET A O 1
ATOM 1496 N N . VAL A 1 190 ? -3.459 -18.203 8.422 1 98.75 190 VAL A N 1
ATOM 1497 C CA . VAL A 1 190 ? -3.133 -18.391 7.008 1 98.75 190 VAL A CA 1
ATOM 1498 C C . VAL A 1 190 ? -1.731 -17.844 6.727 1 98.75 190 VAL A C 1
ATOM 1500 O O . VAL A 1 190 ? -0.915 -18.516 6.098 1 98.75 190 VAL A O 1
ATOM 1503 N N . LEU A 1 191 ? -1.436 -16.672 7.273 1 98.38 191 LEU A N 1
ATOM 1504 C CA . LEU A 1 191 ? -0.17 -16.016 6.977 1 98.38 191 LEU A CA 1
ATOM 1505 C C . LEU A 1 191 ? 0.977 -16.672 7.742 1 98.38 191 LEU A C 1
ATOM 1507 O O . LEU A 1 191 ? 2.107 -16.719 7.25 1 98.38 191 LEU A O 1
ATOM 1511 N N . GLU A 1 192 ? 0.708 -17.141 8.922 1 97.75 192 GLU A N 1
ATOM 1512 C CA . GLU A 1 192 ? 1.731 -17.875 9.656 1 97.75 192 GLU A CA 1
ATOM 1513 C C . GLU A 1 192 ? 2.23 -19.062 8.844 1 97.75 192 GLU A C 1
ATOM 1515 O O . GLU A 1 192 ? 3.439 -19.281 8.727 1 97.75 192 GLU A O 1
ATOM 1520 N N . HIS A 1 193 ? 1.291 -19.766 8.273 1 98.5 193 HIS A N 1
ATOM 1521 C CA . HIS A 1 193 ? 1.671 -20.922 7.453 1 98.5 193 HIS A CA 1
ATOM 1522 C C . HIS A 1 193 ? 2.352 -20.469 6.164 1 98.5 193 HIS A C 1
ATOM 1524 O O . HIS A 1 193 ? 3.295 -21.125 5.703 1 98.5 193 HIS A O 1
ATOM 1530 N N . THR A 1 194 ? 1.86 -19.406 5.57 1 98.81 194 THR A N 1
ATOM 1531 C CA . THR A 1 194 ? 2.484 -18.859 4.371 1 98.81 194 THR A CA 1
ATOM 1532 C C . THR A 1 194 ? 3.943 -18.5 4.637 1 98.81 194 THR A C 1
ATOM 1534 O O . THR A 1 194 ? 4.832 -18.906 3.885 1 98.81 194 THR A O 1
ATOM 1537 N N . PHE A 1 195 ? 4.242 -17.812 5.719 1 98.56 195 PHE A N 1
ATOM 1538 C CA . PHE A 1 195 ? 5.586 -17.328 6 1 98.56 195 PHE A CA 1
ATOM 1539 C C . PHE A 1 195 ? 6.492 -18.469 6.43 1 98.56 195 PHE A C 1
ATOM 1541 O O . PHE A 1 195 ? 7.691 -18.469 6.141 1 98.56 195 PHE A O 1
ATOM 1548 N N . GLU A 1 196 ? 5.918 -19.484 7.109 1 98.44 196 GLU A N 1
ATOM 1549 C CA . GLU A 1 196 ? 6.703 -20.688 7.398 1 98.44 196 GLU A CA 1
ATOM 1550 C C . GLU A 1 196 ? 7.297 -21.281 6.121 1 98.44 196 GLU A C 1
ATOM 1552 O O . GLU A 1 196 ? 8.477 -21.625 6.086 1 98.44 196 GLU A O 1
ATOM 1557 N N . GLU A 1 197 ? 6.484 -21.344 5.086 1 98.75 197 GLU A N 1
ATOM 1558 C CA . GLU A 1 197 ? 6.938 -21.938 3.83 1 98.75 197 GLU A CA 1
ATOM 1559 C C . GLU A 1 197 ? 7.879 -21 3.088 1 98.75 197 GLU A C 1
ATOM 1561 O O . GLU A 1 197 ? 8.836 -21.438 2.447 1 98.75 197 GLU A O 1
ATOM 1566 N N . ILE A 1 198 ? 7.652 -19.656 3.158 1 98.75 198 ILE A N 1
ATOM 1567 C CA . ILE A 1 198 ? 8.531 -18.672 2.535 1 98.75 198 ILE A CA 1
ATOM 1568 C C . ILE A 1 198 ? 9.906 -18.719 3.199 1 98.75 198 ILE A C 1
ATOM 1570 O O . ILE A 1 198 ? 10.93 -18.625 2.52 1 98.75 198 ILE A O 1
ATOM 1574 N N . ASP A 1 199 ? 9.906 -18.875 4.516 1 98.56 199 ASP A N 1
ATOM 1575 C CA . ASP A 1 199 ? 11.164 -18.984 5.242 1 98.56 199 ASP A CA 1
ATOM 1576 C C . ASP A 1 199 ? 11.93 -20.25 4.848 1 98.56 199 ASP A C 1
ATOM 1578 O O . ASP A 1 199 ? 13.156 -20.219 4.723 1 98.56 199 ASP A O 1
ATOM 1582 N N . LYS A 1 200 ? 11.219 -21.344 4.621 1 98.56 200 LYS A N 1
ATOM 1583 C CA . LYS A 1 200 ? 11.852 -22.562 4.137 1 98.56 200 LYS A CA 1
ATOM 1584 C C . LYS A 1 200 ? 12.477 -22.359 2.76 1 98.56 200 LYS A C 1
ATOM 1586 O O . LYS A 1 200 ? 13.594 -22.797 2.502 1 98.56 200 LYS A O 1
ATOM 1591 N N . LEU A 1 201 ? 11.75 -21.656 1.854 1 98.56 201 LEU A N 1
ATOM 1592 C CA . LEU A 1 201 ? 12.297 -21.344 0.536 1 98.56 201 LEU A CA 1
ATOM 1593 C C . LEU A 1 201 ? 13.57 -20.516 0.656 1 98.56 201 LEU A C 1
ATOM 1595 O O . LEU A 1 201 ? 14.539 -20.75 -0.062 1 98.56 201 LEU A O 1
ATOM 1599 N N . TYR A 1 202 ? 13.5 -19.531 1.57 1 98.12 202 TYR A N 1
ATOM 1600 C CA . TYR A 1 202 ? 14.68 -18.703 1.799 1 98.12 202 TYR A CA 1
ATOM 1601 C C . TYR A 1 202 ? 15.859 -19.547 2.268 1 98.12 202 TYR A C 1
ATOM 1603 O O . TYR A 1 202 ? 16.984 -19.375 1.801 1 98.12 202 TYR A O 1
ATOM 1611 N N . GLU A 1 203 ? 15.609 -20.516 3.115 1 97 203 GLU A N 1
ATOM 1612 C CA . GLU A 1 203 ? 16.656 -21.406 3.627 1 97 203 GLU A CA 1
ATOM 1613 C C . GLU A 1 203 ? 17.203 -22.297 2.523 1 97 203 GLU A C 1
ATOM 1615 O O . GLU A 1 203 ? 18.375 -22.688 2.562 1 97 203 GLU A O 1
ATOM 1620 N N . LEU A 1 204 ? 16.391 -22.531 1.539 1 96.25 204 LEU A N 1
ATOM 1621 C CA . LEU A 1 204 ? 16.781 -23.359 0.417 1 96.25 204 LEU A CA 1
ATOM 1622 C C . LEU A 1 204 ? 17.5 -22.547 -0.648 1 96.25 204 LEU A C 1
ATOM 1624 O O . LEU A 1 204 ? 17.859 -23.062 -1.705 1 96.25 204 LEU A O 1
ATOM 1628 N N . GLY A 1 205 ? 17.641 -21.25 -0.404 1 95.31 205 GLY A N 1
ATOM 1629 C CA . GLY A 1 205 ? 18.484 -20.438 -1.278 1 95.31 205 GLY A CA 1
ATOM 1630 C C . GLY A 1 205 ? 17.688 -19.391 -2.047 1 95.31 205 GLY A C 1
ATOM 1631 O O . GLY A 1 205 ? 18.281 -18.562 -2.748 1 95.31 205 GLY A O 1
ATOM 1632 N N . ALA A 1 206 ? 16.344 -19.359 -1.917 1 97.44 206 ALA A N 1
ATOM 1633 C CA . ALA A 1 206 ? 15.539 -18.344 -2.58 1 97.44 206 ALA A CA 1
ATOM 1634 C C . ALA A 1 206 ? 15.836 -16.953 -2.012 1 97.44 206 ALA A C 1
ATOM 1636 O O . ALA A 1 206 ? 15.992 -16.797 -0.8 1 97.44 206 ALA A O 1
ATOM 1637 N N . ARG A 1 207 ? 15.906 -15.938 -2.93 1 97.5 207 ARG A N 1
ATOM 1638 C CA . ARG A 1 207 ? 16.219 -14.586 -2.477 1 97.5 207 ARG A CA 1
ATOM 1639 C C . ARG A 1 207 ? 15.25 -13.57 -3.066 1 97.5 207 ARG A C 1
ATOM 1641 O O . ARG A 1 207 ? 14.938 -12.555 -2.434 1 97.5 207 ARG A O 1
ATOM 1648 N N . LYS A 1 208 ? 14.727 -13.797 -4.293 1 97.75 208 LYS A N 1
ATOM 1649 C CA . LYS A 1 208 ? 13.898 -12.844 -5.031 1 97.75 208 LYS A CA 1
ATOM 1650 C C . LYS A 1 208 ? 12.453 -13.336 -5.117 1 97.75 208 LYS A C 1
ATOM 1652 O O . LYS A 1 208 ? 12.133 -14.18 -5.953 1 97.75 208 LYS A O 1
ATOM 1657 N N . PHE A 1 209 ? 11.617 -12.758 -4.312 1 98.69 209 PHE A N 1
ATOM 1658 C CA . PHE A 1 209 ? 10.234 -13.219 -4.219 1 98.69 209 PHE A CA 1
ATOM 1659 C C . PHE A 1 209 ? 9.297 -12.242 -4.922 1 98.69 209 PHE A C 1
ATOM 1661 O O . PHE A 1 209 ? 9.375 -11.031 -4.707 1 98.69 209 PHE A O 1
ATOM 1668 N N . LEU A 1 210 ? 8.508 -12.719 -5.824 1 98.81 210 LEU A N 1
ATOM 1669 C CA . LEU A 1 210 ? 7.395 -11.992 -6.422 1 98.81 210 LEU A CA 1
ATOM 1670 C C . LEU A 1 210 ? 6.066 -12.461 -5.832 1 98.81 210 LEU A C 1
ATOM 1672 O O . LEU A 1 210 ? 5.695 -13.625 -5.977 1 98.81 210 LEU A O 1
ATOM 1676 N N . ALA A 1 211 ? 5.367 -11.555 -5.168 1 98.62 211 ALA A N 1
ATOM 1677 C CA . ALA A 1 211 ? 4.125 -11.906 -4.488 1 98.62 211 ALA A CA 1
ATOM 1678 C C . ALA A 1 211 ? 2.986 -10.984 -4.91 1 98.62 211 ALA A C 1
ATOM 1680 O O . ALA A 1 211 ? 2.635 -10.047 -4.184 1 98.62 211 ALA A O 1
ATOM 1681 N N . PRO A 1 212 ? 2.352 -11.297 -6.062 1 98.31 212 PRO A N 1
ATOM 1682 C CA . PRO A 1 212 ? 1.103 -10.562 -6.277 1 98.31 212 PRO A CA 1
ATOM 1683 C C . PRO A 1 212 ? 0.124 -10.711 -5.113 1 98.31 212 PRO A C 1
ATOM 1685 O O . PRO A 1 212 ? -0.155 -11.828 -4.672 1 98.31 212 PRO A O 1
ATOM 1688 N N . LEU A 1 213 ? -0.313 -9.562 -4.621 1 98.06 213 LEU A N 1
ATOM 1689 C CA . LEU A 1 213 ? -1.298 -9.594 -3.547 1 98.06 213 LEU A CA 1
ATOM 1690 C C . LEU A 1 213 ? -2.641 -10.109 -4.055 1 98.06 213 LEU A C 1
ATOM 1692 O O . LEU A 1 213 ? -2.865 -10.188 -5.262 1 98.06 213 LEU A O 1
ATOM 1696 N N . LEU A 1 214 ? -3.475 -10.461 -3.145 1 98.56 214 LEU A N 1
ATOM 1697 C CA . LEU A 1 214 ? -4.766 -11.016 -3.543 1 98.56 214 LEU A CA 1
ATOM 1698 C C . LEU A 1 214 ? -5.637 -9.953 -4.191 1 98.56 214 LEU A C 1
ATOM 1700 O O . LEU A 1 214 ? -5.652 -8.797 -3.75 1 98.56 214 LEU A O 1
ATOM 1704 N N . LYS A 1 215 ? -6.293 -10.32 -5.293 1 98.12 215 LYS A N 1
ATOM 1705 C CA . LYS A 1 215 ? -7.395 -9.484 -5.75 1 98.12 215 LYS A CA 1
ATOM 1706 C C . LYS A 1 215 ? -8.578 -9.562 -4.789 1 98.12 215 LYS A C 1
ATOM 1708 O O . LYS A 1 215 ? -8.578 -10.367 -3.855 1 98.12 215 LYS A O 1
ATOM 1713 N N . ASP A 1 216 ? -9.57 -8.742 -5 1 97.56 216 ASP A N 1
ATOM 1714 C CA . ASP A 1 216 ? -10.742 -8.711 -4.129 1 97.56 216 ASP A CA 1
ATOM 1715 C C . ASP A 1 216 ? -11.656 -9.898 -4.398 1 97.56 216 ASP A C 1
ATOM 1717 O O . ASP A 1 216 ? -12.469 -9.867 -5.328 1 97.56 216 ASP A O 1
ATOM 1721 N N . LEU A 1 217 ? -11.547 -10.93 -3.543 1 98.56 217 LEU A N 1
ATOM 1722 C CA . LEU A 1 217 ? -12.43 -12.086 -3.631 1 98.56 217 LEU A CA 1
ATOM 1723 C C . LEU A 1 217 ? -13.891 -11.664 -3.553 1 98.56 217 LEU A C 1
ATOM 1725 O O . LEU A 1 217 ? -14.742 -12.242 -4.23 1 98.56 217 LEU A O 1
ATOM 1729 N N . GLY A 1 218 ? -14.156 -10.672 -2.752 1 98.44 218 GLY A N 1
ATOM 1730 C CA . GLY A 1 218 ? -15.516 -10.234 -2.51 1 98.44 218 GLY A CA 1
ATOM 1731 C C . GLY A 1 218 ? -16.203 -9.68 -3.75 1 98.44 218 GLY A C 1
ATOM 1732 O O . GLY A 1 218 ? -17.422 -9.773 -3.889 1 98.44 218 GLY A O 1
ATOM 1733 N N . CYS A 1 219 ? -15.414 -9.18 -4.668 1 98.12 219 CYS A N 1
ATOM 1734 C CA . CYS A 1 219 ? -15.992 -8.547 -5.848 1 98.12 219 CYS A CA 1
ATOM 1735 C C . CYS A 1 219 ? -15.859 -9.453 -7.066 1 98.12 219 CYS A C 1
ATOM 1737 O O . CYS A 1 219 ? -16.062 -9.016 -8.203 1 98.12 219 CYS A O 1
ATOM 1739 N N . SER A 1 220 ? -15.5 -10.703 -6.879 1 98.56 220 SER A N 1
ATOM 1740 C CA . SER A 1 220 ? -15.547 -11.695 -7.945 1 98.56 220 SER A CA 1
ATOM 1741 C C . SER A 1 220 ? -16.984 -12.055 -8.305 1 98.56 220 SER A C 1
ATOM 1743 O O . SER A 1 220 ? -17.891 -11.898 -7.488 1 98.56 220 SER A O 1
ATOM 1745 N N . PRO A 1 221 ? -17.172 -12.531 -9.523 1 98.69 221 PRO A N 1
ATOM 1746 C CA . PRO A 1 221 ? -18.516 -12.953 -9.898 1 98.69 221 PRO A CA 1
ATOM 1747 C C . PRO A 1 221 ? -19.109 -13.984 -8.938 1 98.69 221 PRO A C 1
ATOM 1749 O O . PRO A 1 221 ? -20.297 -13.914 -8.594 1 98.69 221 PRO A O 1
ATOM 1752 N N . GLY A 1 222 ? -18.344 -14.906 -8.5 1 98 222 GLY A N 1
ATOM 1753 C CA . GLY A 1 222 ? -18.812 -15.938 -7.59 1 98 222 GLY A CA 1
ATOM 1754 C C . GLY A 1 222 ? -19.328 -15.391 -6.273 1 98 222 GLY A C 1
ATOM 1755 O O . GLY A 1 222 ? -20.391 -15.781 -5.809 1 98 222 GLY A O 1
ATOM 1756 N N . MET A 1 223 ? -18.609 -14.461 -5.648 1 98.31 223 MET A N 1
ATOM 1757 C CA . MET A 1 223 ? -19.016 -13.891 -4.367 1 98.31 223 MET A CA 1
ATOM 1758 C C . MET A 1 223 ? -20.188 -12.93 -4.551 1 98.31 223 MET A C 1
ATOM 1760 O O . MET A 1 223 ? -21.078 -12.844 -3.689 1 98.31 223 MET A O 1
ATOM 1764 N N . ARG A 1 224 ? -20.141 -12.195 -5.711 1 98.06 224 ARG A N 1
ATOM 1765 C CA . ARG A 1 224 ? -21.281 -11.336 -6.012 1 98.06 224 ARG A CA 1
ATOM 1766 C C . ARG A 1 224 ? -22.562 -12.156 -6.148 1 98.06 224 ARG A C 1
ATOM 1768 O O . ARG A 1 224 ? -23.625 -11.727 -5.703 1 98.06 224 ARG A O 1
ATOM 1775 N N . ALA A 1 225 ? -22.438 -13.305 -6.809 1 97.19 225 ALA A N 1
ATOM 1776 C CA . ALA A 1 225 ? -23.594 -14.172 -6.992 1 97.19 225 ALA A CA 1
ATOM 1777 C C . ALA A 1 225 ? -24.172 -14.625 -5.652 1 97.19 225 ALA A C 1
ATOM 1779 O O . ALA A 1 225 ? -25.375 -14.797 -5.512 1 97.19 225 ALA A O 1
ATOM 1780 N N . LEU A 1 226 ? -23.328 -14.758 -4.645 1 96.25 226 LEU A N 1
ATOM 1781 C CA . LEU A 1 226 ? -23.75 -15.18 -3.311 1 96.25 226 LEU A CA 1
ATOM 1782 C C . LEU A 1 226 ? -24.312 -14.008 -2.518 1 96.25 226 LEU A C 1
ATOM 1784 O O . LEU A 1 226 ? -24.906 -14.203 -1.457 1 96.25 226 LEU A O 1
ATOM 1788 N N . ASN A 1 227 ? -24.141 -12.836 -2.986 1 97.06 227 ASN A N 1
ATOM 1789 C CA . ASN A 1 227 ? -24.531 -11.641 -2.252 1 97.06 227 ASN A CA 1
ATOM 1790 C C . ASN A 1 227 ? -25.391 -10.711 -3.109 1 97.06 227 ASN A C 1
ATOM 1792 O O . ASN A 1 227 ? -25.172 -9.492 -3.115 1 97.06 227 ASN A O 1
ATOM 1796 N N . ASP A 1 228 ? -26.281 -11.266 -3.912 1 96.88 228 ASP A N 1
ATOM 1797 C CA . ASP A 1 228 ? -27.297 -10.555 -4.676 1 96.88 228 ASP A CA 1
ATOM 1798 C C . ASP A 1 228 ? -26.672 -9.547 -5.629 1 96.88 228 ASP A C 1
ATOM 1800 O O . ASP A 1 228 ? -27.172 -8.43 -5.781 1 96.88 228 ASP A O 1
ATOM 1804 N N . GLY A 1 229 ? -25.516 -9.844 -6.102 1 97.12 229 GLY A N 1
ATOM 1805 C CA . GLY A 1 229 ? -24.906 -9.039 -7.148 1 97.12 229 GLY A CA 1
ATOM 1806 C C . GLY A 1 229 ? -23.922 -8.016 -6.617 1 97.12 229 GLY A C 1
ATOM 1807 O O . GLY A 1 229 ? -23.172 -7.41 -7.387 1 97.12 229 GLY A O 1
ATOM 1808 N N . GLU A 1 230 ? -23.875 -7.883 -5.301 1 96.94 230 GLU A N 1
ATOM 1809 C CA . GLU A 1 230 ? -22.969 -6.926 -4.68 1 96.94 230 GLU A CA 1
ATOM 1810 C C . GLU A 1 230 ? -21.719 -7.621 -4.145 1 96.94 230 GLU A C 1
ATOM 1812 O O . GLU A 1 230 ? -21.719 -8.836 -3.926 1 96.94 230 GLU A O 1
ATOM 1817 N N . CYS A 1 231 ? -20.703 -6.844 -3.965 1 97.12 231 CYS A N 1
ATOM 1818 C CA . CYS A 1 231 ? -19.484 -7.402 -3.389 1 97.12 231 CYS A CA 1
ATOM 1819 C C . CYS A 1 231 ? -19.75 -7.945 -1.988 1 97.12 231 CYS A C 1
ATOM 1821 O O . CYS A 1 231 ? -20.531 -7.371 -1.23 1 97.12 231 CYS A O 1
ATOM 1823 N N . HIS A 1 232 ? -19.141 -9.062 -1.709 1 97.5 232 HIS A N 1
ATOM 1824 C CA . HIS A 1 232 ? -19.234 -9.688 -0.392 1 97.5 232 HIS A CA 1
ATOM 1825 C C . HIS A 1 232 ? -18.234 -9.062 0.583 1 97.5 232 HIS A C 1
ATOM 1827 O O . HIS A 1 232 ? -17.031 -9.336 0.516 1 97.5 232 HIS A O 1
ATOM 1833 N N . GLU A 1 233 ? -18.719 -8.32 1.557 1 92.06 233 GLU A N 1
ATOM 1834 C CA . GLU A 1 233 ? -17.891 -7.457 2.402 1 92.06 233 GLU A CA 1
ATOM 1835 C C . GLU A 1 233 ? -16.891 -8.273 3.213 1 92.06 233 GLU A C 1
ATOM 1837 O O . GLU A 1 233 ? -15.719 -7.902 3.322 1 92.06 233 GLU A O 1
ATOM 1842 N N . LEU A 1 234 ? -17.312 -9.398 3.82 1 94.56 234 LEU A N 1
ATOM 1843 C CA . LEU A 1 234 ? -16.422 -10.227 4.633 1 94.56 234 LEU A CA 1
ATOM 1844 C C . LEU A 1 234 ? -15.25 -10.742 3.803 1 94.56 234 LEU A C 1
ATOM 1846 O O . LEU A 1 234 ? -14.109 -10.703 4.258 1 94.56 234 LEU A O 1
ATOM 1850 N N . ALA A 1 235 ? -15.516 -11.203 2.6 1 97.94 235 ALA A N 1
ATOM 1851 C CA . ALA A 1 235 ? -14.469 -11.703 1.713 1 97.94 235 ALA A CA 1
ATOM 1852 C C . ALA A 1 235 ? -13.477 -10.602 1.347 1 97.94 235 ALA A C 1
ATOM 1854 O O . ALA A 1 235 ? -12.273 -10.836 1.292 1 97.94 235 ALA A O 1
ATOM 1855 N N . THR A 1 236 ? -14.055 -9.438 1.111 1 95.94 236 THR A N 1
ATOM 1856 C CA . THR A 1 236 ? -13.219 -8.281 0.797 1 95.94 236 THR A CA 1
ATOM 1857 C C . THR A 1 236 ? -12.289 -7.949 1.962 1 95.94 236 THR A C 1
ATOM 1859 O O . THR A 1 236 ? -11.086 -7.758 1.77 1 95.94 236 THR A O 1
ATOM 1862 N N . LEU A 1 237 ? -12.805 -7.934 3.172 1 92.44 237 LEU A N 1
ATOM 1863 C CA . LEU A 1 237 ? -12.031 -7.59 4.359 1 92.44 237 LEU A CA 1
ATOM 1864 C C . LEU A 1 237 ? -10.93 -8.609 4.602 1 92.44 237 LEU A C 1
ATOM 1866 O O . LEU A 1 237 ? -9.82 -8.25 5.023 1 92.44 237 LEU A O 1
ATOM 1870 N N . LEU A 1 238 ? -11.195 -9.867 4.32 1 96.88 238 LEU A N 1
ATOM 1871 C CA . LEU A 1 238 ? -10.188 -10.914 4.465 1 96.88 238 LEU A CA 1
ATOM 1872 C C . LEU A 1 238 ? -9.016 -10.672 3.521 1 96.88 238 LEU A C 1
ATOM 1874 O O . LEU A 1 238 ? -7.855 -10.766 3.932 1 96.88 238 LEU A O 1
ATOM 1878 N N . CYS A 1 239 ? -9.32 -10.312 2.336 1 97.69 239 CYS A N 1
ATOM 1879 C CA . CYS A 1 239 ? -8.273 -10.086 1.341 1 97.69 239 CYS A CA 1
ATOM 1880 C C . CYS A 1 239 ? -7.461 -8.844 1.675 1 97.69 239 CYS A C 1
ATOM 1882 O O . CYS A 1 239 ? -6.234 -8.852 1.556 1 97.69 239 CYS A O 1
ATOM 1884 N N . GLU A 1 240 ? -8.133 -7.805 2.068 1 93.06 240 GLU A N 1
ATOM 1885 C CA . GLU A 1 240 ? -7.438 -6.578 2.451 1 93.06 240 GLU A CA 1
ATOM 1886 C C . GLU A 1 240 ? -6.504 -6.82 3.635 1 93.06 240 GLU A C 1
ATOM 1888 O O . GLU A 1 240 ? -5.363 -6.359 3.637 1 93.06 240 GLU A O 1
ATOM 1893 N N . SER A 1 241 ? -6.992 -7.578 4.652 1 93.44 241 SER A N 1
ATOM 1894 C CA . SER A 1 241 ? -6.191 -7.91 5.824 1 93.44 241 SER A CA 1
ATOM 1895 C C . SER A 1 241 ? -4.977 -8.742 5.441 1 93.44 241 SER A C 1
ATOM 1897 O O . SER A 1 241 ? -3.857 -8.461 5.883 1 93.44 241 SER A O 1
ATOM 1899 N N . HIS A 1 242 ? -5.234 -9.688 4.625 1 97.69 242 HIS A N 1
ATOM 1900 C CA . HIS A 1 242 ? -4.164 -10.562 4.156 1 97.69 242 HIS A CA 1
ATOM 1901 C C . HIS A 1 242 ? -3.076 -9.766 3.443 1 97.69 242 HIS A C 1
ATOM 1903 O O . HIS A 1 242 ? -1.887 -9.961 3.703 1 97.69 242 HIS A O 1
ATOM 1909 N N . ASN A 1 243 ? -3.525 -8.93 2.531 1 96.62 243 ASN A N 1
ATOM 1910 C CA . ASN A 1 243 ? -2.594 -8.188 1.692 1 96.62 243 ASN A CA 1
ATOM 1911 C C . ASN A 1 243 ? -1.692 -7.277 2.525 1 96.62 243 ASN A C 1
ATOM 1913 O O . ASN A 1 243 ? -0.478 -7.246 2.32 1 96.62 243 ASN A O 1
ATOM 1917 N N . LEU A 1 244 ? -2.275 -6.562 3.475 1 91.25 244 LEU A N 1
ATOM 1918 C CA . LEU A 1 244 ? -1.512 -5.664 4.332 1 91.25 244 LEU A CA 1
ATOM 1919 C C . LEU A 1 244 ? -0.519 -6.441 5.191 1 91.25 244 LEU A C 1
ATOM 1921 O O . LEU A 1 244 ? 0.657 -6.082 5.27 1 91.25 244 LEU A O 1
ATOM 1925 N N . LEU A 1 245 ? -0.958 -7.531 5.754 1 93.31 245 LEU A N 1
ATOM 1926 C CA . LEU A 1 245 ? -0.121 -8.297 6.668 1 93.31 245 LEU A CA 1
ATOM 1927 C C . LEU A 1 245 ? 0.943 -9.086 5.906 1 93.31 245 LEU A C 1
ATOM 1929 O O . LEU A 1 245 ? 2.055 -9.273 6.402 1 93.31 245 LEU A O 1
ATOM 1933 N N . LEU A 1 246 ? 0.564 -9.531 4.719 1 97.75 246 LEU A N 1
ATOM 1934 C CA . LEU A 1 246 ? 1.563 -10.203 3.895 1 97.75 246 LEU A CA 1
ATOM 1935 C C . LEU A 1 246 ? 2.707 -9.258 3.545 1 97.75 246 LEU A C 1
ATOM 1937 O O . LEU A 1 246 ? 3.879 -9.617 3.678 1 97.75 246 LEU A O 1
ATOM 1941 N N . GLU A 1 247 ? 2.359 -8.133 3.053 1 94.81 247 GLU A N 1
ATOM 1942 C CA . GLU A 1 247 ? 3.396 -7.176 2.68 1 94.81 247 GLU A CA 1
ATOM 1943 C C . GLU A 1 247 ? 4.254 -6.793 3.883 1 94.81 247 GLU A C 1
ATOM 1945 O O . GLU A 1 247 ? 5.477 -6.688 3.771 1 94.81 247 GLU A O 1
ATOM 1950 N N . TYR A 1 248 ? 3.623 -6.609 5.02 1 88.94 248 TYR A N 1
ATOM 1951 C CA . TYR A 1 248 ? 4.363 -6.309 6.238 1 88.94 248 TYR A CA 1
ATOM 1952 C C . TYR A 1 248 ? 5.32 -7.441 6.59 1 88.94 248 TYR A C 1
ATOM 1954 O O . TYR A 1 248 ? 6.48 -7.195 6.938 1 88.94 248 TYR A O 1
ATOM 1962 N N . GLY A 1 249 ? 4.855 -8.641 6.473 1 93.5 249 GLY A N 1
ATOM 1963 C CA . GLY A 1 249 ? 5.699 -9.789 6.766 1 93.5 249 GLY A CA 1
ATOM 1964 C C . GLY A 1 249 ? 6.891 -9.898 5.836 1 93.5 249 GLY A C 1
ATOM 1965 O O . GLY A 1 249 ? 7.992 -10.258 6.266 1 93.5 249 GLY A O 1
ATOM 1966 N N . LEU A 1 250 ? 6.672 -9.625 4.598 1 96.81 250 LEU A N 1
ATOM 1967 C CA . LEU A 1 250 ? 7.762 -9.648 3.629 1 96.81 250 LEU A CA 1
ATOM 1968 C C . LEU A 1 250 ? 8.766 -8.531 3.922 1 96.81 250 LEU A C 1
ATOM 1970 O O . LEU A 1 250 ? 9.977 -8.758 3.875 1 96.81 250 LEU A O 1
ATOM 1974 N N . PHE A 1 251 ? 8.242 -7.371 4.219 1 91.44 251 PHE A N 1
ATOM 1975 C CA . PHE A 1 251 ? 9.078 -6.223 4.539 1 91.44 251 PHE A CA 1
ATOM 1976 C C . PHE A 1 251 ? 9.984 -6.531 5.73 1 91.44 251 PHE A C 1
ATOM 1978 O O . PHE A 1 251 ? 11.188 -6.266 5.688 1 91.44 251 PHE A O 1
ATOM 1985 N N . ILE A 1 252 ? 9.43 -7.164 6.77 1 87.38 252 ILE A N 1
ATOM 1986 C CA . ILE A 1 252 ? 10.18 -7.492 7.98 1 87.38 252 ILE A CA 1
ATOM 1987 C C . ILE A 1 252 ? 11.32 -8.445 7.637 1 87.38 252 ILE A C 1
ATOM 1989 O O . ILE A 1 252 ? 12.398 -8.375 8.227 1 87.38 252 ILE A O 1
ATOM 1993 N N . ARG A 1 253 ? 11.125 -9.25 6.691 1 93.56 253 ARG A N 1
ATOM 1994 C CA . ARG A 1 253 ? 12.141 -10.227 6.309 1 93.56 253 ARG A CA 1
ATOM 1995 C C . ARG A 1 253 ? 13.312 -9.547 5.598 1 93.56 253 ARG A C 1
ATOM 1997 O O . ARG A 1 253 ? 14.453 -10.016 5.688 1 93.56 253 ARG A O 1
ATOM 2004 N N . THR A 1 254 ? 13.039 -8.438 4.941 1 91.44 254 THR A N 1
ATOM 2005 C CA . THR A 1 254 ? 14.125 -7.688 4.316 1 91.44 254 THR A CA 1
ATOM 2006 C C . THR A 1 254 ? 15 -7.027 5.375 1 91.44 254 THR A C 1
ATOM 2008 O O . THR A 1 254 ? 16.188 -6.777 5.137 1 91.44 254 THR A O 1
ATOM 2011 N N . LEU A 1 255 ? 14.375 -6.695 6.52 1 83.75 255 LEU A N 1
ATOM 2012 C CA . LEU A 1 255 ? 15.133 -6.082 7.605 1 83.75 255 LEU A CA 1
ATOM 2013 C C . LEU A 1 255 ? 15.992 -7.117 8.32 1 83.75 255 LEU A C 1
ATOM 2015 O O . LEU A 1 255 ? 17.078 -6.793 8.82 1 83.75 255 LEU A O 1
ATOM 2019 N N . ARG A 1 256 ? 15.547 -8.336 8.258 1 88.25 256 ARG A N 1
ATOM 2020 C CA . ARG A 1 256 ? 16.25 -9.414 8.953 1 88.25 256 ARG A CA 1
ATOM 2021 C C . ARG A 1 256 ? 17.328 -10.016 8.062 1 88.25 256 ARG A C 1
ATOM 2023 O O . ARG A 1 256 ? 18.359 -10.484 8.562 1 88.25 256 ARG A O 1
ATOM 2030 N N . HIS A 1 257 ? 17 -10.078 6.812 1 92.12 257 HIS A N 1
ATOM 2031 C CA . HIS A 1 257 ? 17.891 -10.688 5.828 1 92.12 257 HIS A CA 1
ATOM 2032 C C . HIS A 1 257 ? 18.172 -9.727 4.672 1 92.12 257 HIS A C 1
ATOM 2034 O O . HIS A 1 257 ? 17.328 -9.555 3.789 1 92.12 257 HIS A O 1
ATOM 2040 N N . ALA A 1 258 ? 19.375 -9.258 4.559 1 86.56 258 ALA A N 1
ATOM 2041 C CA . ALA A 1 258 ? 19.734 -8.227 3.59 1 86.56 258 ALA A CA 1
ATOM 2042 C C . ALA A 1 258 ? 19.609 -8.75 2.16 1 86.56 258 ALA A C 1
ATOM 2044 O O . ALA A 1 258 ? 19.438 -7.965 1.223 1 86.56 258 ALA A O 1
ATOM 2045 N N . ASP A 1 259 ? 19.656 -10.078 2.006 1 93.88 259 ASP A N 1
ATOM 2046 C CA . ASP A 1 259 ? 19.594 -10.625 0.654 1 93.88 259 ASP A CA 1
ATOM 2047 C C . ASP A 1 259 ? 18.188 -11.102 0.312 1 93.88 259 ASP A C 1
ATOM 2049 O O . ASP A 1 259 ? 17.969 -11.68 -0.753 1 93.88 259 ASP A O 1
ATOM 2053 N N . PHE A 1 260 ? 17.25 -10.891 1.253 1 96.5 260 PHE A N 1
ATOM 2054 C CA . PHE A 1 260 ? 15.836 -11.148 0.977 1 96.5 260 PHE A CA 1
ATOM 2055 C C . PHE A 1 260 ? 15.219 -9.992 0.207 1 96.5 260 PHE A C 1
ATOM 2057 O O . PHE A 1 260 ? 15.203 -8.859 0.687 1 96.5 260 PHE A O 1
ATOM 2064 N N . GLN A 1 261 ? 14.719 -10.281 -0.993 1 96.06 261 GLN A N 1
ATOM 2065 C CA . GLN A 1 261 ? 14.07 -9.273 -1.819 1 96.06 261 GLN A CA 1
ATOM 2066 C C . GLN A 1 261 ? 12.641 -9.68 -2.174 1 96.06 261 GLN A C 1
ATOM 2068 O O . GLN A 1 261 ? 12.352 -10.867 -2.336 1 96.06 261 GLN A O 1
ATOM 2073 N N . TYR A 1 262 ? 11.812 -8.633 -2.244 1 97.56 262 TYR A N 1
ATOM 2074 C CA . TYR A 1 262 ? 10.453 -8.961 -2.666 1 97.56 262 TYR A CA 1
ATOM 2075 C C . TYR A 1 262 ? 9.883 -7.867 -3.559 1 97.56 262 TYR A C 1
ATOM 2077 O O . TYR A 1 262 ? 10.391 -6.746 -3.584 1 97.56 262 TYR A O 1
ATOM 2085 N N . ILE A 1 263 ? 8.945 -8.273 -4.371 1 97.62 263 ILE A N 1
ATOM 2086 C CA . ILE A 1 263 ? 8.055 -7.395 -5.117 1 97.62 263 ILE A CA 1
ATOM 2087 C C . ILE A 1 263 ? 6.602 -7.773 -4.844 1 97.62 263 ILE A C 1
ATOM 2089 O O . ILE A 1 263 ? 6.254 -8.961 -4.844 1 97.62 263 ILE A O 1
ATOM 2093 N N . VAL A 1 264 ? 5.797 -6.762 -4.496 1 97.44 264 VAL A N 1
ATOM 2094 C CA . VAL A 1 264 ? 4.355 -6.992 -4.41 1 97.44 264 VAL A CA 1
ATOM 2095 C C . VAL A 1 264 ? 3.643 -6.219 -5.516 1 97.44 264 VAL A C 1
ATOM 2097 O O . VAL A 1 264 ? 4.176 -5.234 -6.035 1 97.44 264 VAL A O 1
ATOM 2100 N N . PHE A 1 265 ? 2.545 -6.738 -5.883 1 98.06 265 PHE A N 1
ATOM 2101 C CA . PHE A 1 265 ? 1.64 -6.129 -6.852 1 98.06 265 PHE A CA 1
ATOM 2102 C C . PHE A 1 265 ? 0.222 -6.062 -6.297 1 98.06 265 PHE A C 1
ATOM 2104 O O . PHE A 1 265 ? -0.433 -7.09 -6.125 1 98.06 265 PHE A O 1
ATOM 2111 N N . ASP A 1 266 ? -0.24 -4.824 -6.023 1 95.81 266 ASP A N 1
ATOM 2112 C CA . ASP A 1 266 ? -1.562 -4.629 -5.438 1 95.81 266 ASP A CA 1
ATOM 2113 C C . ASP A 1 266 ? -2.66 -4.832 -6.477 1 95.81 266 ASP A C 1
ATOM 2115 O O . ASP A 1 266 ? -2.973 -3.924 -7.246 1 95.81 266 ASP A O 1
ATOM 2119 N N . GLN A 1 267 ? -3.33 -5.934 -6.344 1 97.44 267 GLN A N 1
ATOM 2120 C CA . GLN A 1 267 ? -4.297 -6.293 -7.379 1 97.44 267 GLN A CA 1
ATOM 2121 C C . GLN A 1 267 ? -5.66 -5.664 -7.098 1 97.44 267 GLN A C 1
ATOM 2123 O O . GLN A 1 267 ? -6.508 -5.586 -7.988 1 97.44 267 GLN A O 1
ATOM 2128 N N . ILE A 1 268 ? -5.922 -5.258 -5.887 1 95.69 268 ILE A N 1
ATOM 2129 C CA . ILE A 1 268 ? -7.254 -4.77 -5.559 1 95.69 268 ILE A CA 1
ATOM 2130 C C . ILE A 1 268 ? -7.531 -3.473 -6.32 1 95.69 268 ILE A C 1
ATOM 2132 O O . ILE A 1 268 ? -8.477 -3.4 -7.113 1 95.69 268 ILE A O 1
ATOM 2136 N N . PRO A 1 269 ? -6.664 -2.441 -6.168 1 92.38 269 PRO A N 1
ATOM 2137 C CA . PRO A 1 269 ? -6.957 -1.253 -6.973 1 92.38 269 PRO A CA 1
ATOM 2138 C C . PRO A 1 269 ? -6.824 -1.508 -8.477 1 92.38 269 PRO A C 1
ATOM 2140 O O . PRO A 1 269 ? -7.555 -0.917 -9.273 1 92.38 269 PRO A O 1
ATOM 2143 N N . PHE A 1 270 ? -5.879 -2.371 -8.875 1 95.81 270 PHE A N 1
ATOM 2144 C CA . PHE A 1 270 ? -5.691 -2.727 -10.273 1 95.81 270 PHE A CA 1
ATOM 2145 C C . PHE A 1 270 ? -6.977 -3.283 -10.875 1 95.81 270 PHE A C 1
ATOM 2147 O O . PHE A 1 270 ? -7.406 -2.857 -11.945 1 95.81 270 PHE A O 1
ATOM 2154 N N . MET A 1 271 ? -7.641 -4.191 -10.172 1 97.25 271 MET A N 1
ATOM 2155 C CA . MET A 1 271 ? -8.875 -4.82 -10.633 1 97.25 271 MET A CA 1
ATOM 2156 C C . MET A 1 271 ? -10.047 -3.844 -10.555 1 97.25 271 MET A C 1
ATOM 2158 O O . MET A 1 271 ? -10.906 -3.834 -11.43 1 97.25 271 MET A O 1
ATOM 2162 N N . LYS A 1 272 ? -10.07 -3.109 -9.516 1 93.75 272 LYS A N 1
ATOM 2163 C CA . LYS A 1 272 ? -11.172 -2.166 -9.32 1 93.75 272 LYS A CA 1
ATOM 2164 C C . LYS A 1 272 ? -11.312 -1.235 -10.523 1 93.75 272 LYS A C 1
ATOM 2166 O O . LYS A 1 272 ? -12.422 -1.002 -11.008 1 93.75 272 LYS A O 1
ATOM 2171 N N . GLU A 1 273 ? -10.227 -0.717 -11.031 1 92.25 273 GLU A N 1
ATOM 2172 C CA . GLU A 1 273 ? -10.242 0.166 -12.195 1 92.25 273 GLU A CA 1
ATOM 2173 C C . GLU A 1 273 ? -10.844 -0.534 -13.406 1 92.25 273 GLU A C 1
ATOM 2175 O O . GLU A 1 273 ? -11.672 0.045 -14.117 1 92.25 273 GLU A O 1
ATOM 2180 N N . ARG A 1 274 ? -10.508 -1.72 -13.578 1 96.69 274 ARG A N 1
ATOM 2181 C CA . ARG A 1 274 ? -10.906 -2.469 -14.766 1 96.69 274 ARG A CA 1
ATOM 2182 C C . ARG A 1 274 ? -12.344 -2.973 -14.648 1 96.69 274 ARG A C 1
ATOM 2184 O O . ARG A 1 274 ? -13.047 -3.107 -15.648 1 96.69 274 ARG A O 1
ATOM 2191 N N . ILE A 1 275 ? -12.766 -3.172 -13.422 1 97.5 275 ILE A N 1
ATOM 2192 C CA . ILE A 1 275 ? -14.141 -3.607 -13.18 1 97.5 275 ILE A CA 1
ATOM 2193 C C . ILE A 1 275 ? -15.094 -2.422 -13.328 1 97.5 275 ILE A C 1
ATOM 2195 O O . ILE A 1 275 ? -16.156 -2.545 -13.945 1 97.5 275 ILE A O 1
ATOM 2199 N N . GLU A 1 276 ? -14.695 -1.285 -12.859 1 93.25 276 GLU A N 1
ATOM 2200 C CA . GLU A 1 276 ? -15.578 -0.122 -12.805 1 93.25 276 GLU A CA 1
ATOM 2201 C C . GLU A 1 276 ? -15.57 0.638 -14.133 1 93.25 276 GLU A C 1
ATOM 2203 O O . GLU A 1 276 ? -16.562 1.265 -14.492 1 93.25 276 GLU A O 1
ATOM 2208 N N . ALA A 1 277 ? -14.43 0.55 -14.828 1 95.06 277 ALA A N 1
ATOM 2209 C CA . ALA A 1 277 ? -14.305 1.218 -16.125 1 95.06 277 ALA A CA 1
ATOM 2210 C C . ALA A 1 277 ? -13.656 0.302 -17.156 1 95.06 277 ALA A C 1
ATOM 2212 O O . ALA A 1 277 ? -12.617 0.642 -17.719 1 95.06 277 ALA A O 1
ATOM 2213 N N . PRO A 1 278 ? -14.352 -0.773 -17.438 1 97.44 278 PRO A N 1
ATOM 2214 C CA . PRO A 1 278 ? -13.719 -1.783 -18.297 1 97.44 278 PRO A CA 1
ATOM 2215 C C . PRO A 1 278 ? -13.359 -1.249 -19.672 1 97.44 278 PRO A C 1
ATOM 2217 O O . PRO A 1 278 ? -12.328 -1.62 -20.234 1 97.44 278 PRO A O 1
ATOM 2220 N N . HIS A 1 279 ? -14.047 -0.26 -20.25 1 97.31 279 HIS A N 1
ATOM 2221 C CA . HIS A 1 279 ? -13.797 0.252 -21.594 1 97.31 279 HIS A CA 1
ATOM 2222 C C . HIS A 1 279 ? -12.461 0.984 -21.656 1 97.31 279 HIS A C 1
ATOM 2224 O O . HIS A 1 279 ? -11.781 0.96 -22.688 1 97.31 279 HIS A O 1
ATOM 2230 N N . GLU A 1 280 ? -12.141 1.539 -20.547 1 95.19 280 GLU A N 1
ATOM 2231 C CA . GLU A 1 280 ? -10.891 2.293 -20.5 1 95.19 280 GLU A CA 1
ATOM 2232 C C . GLU A 1 280 ? -9.688 1.366 -20.594 1 95.19 280 GLU A C 1
ATOM 2234 O O . GLU A 1 280 ? -8.578 1.815 -20.891 1 95.19 280 GLU A O 1
ATOM 2239 N N . TYR A 1 281 ? -9.953 0.091 -20.438 1 97 281 TYR A N 1
ATOM 2240 C CA . TYR A 1 281 ? -8.82 -0.834 -20.406 1 97 281 TYR A CA 1
ATOM 2241 C C . TYR A 1 281 ? -8.984 -1.935 -21.438 1 97 281 TYR A C 1
ATOM 2243 O O . TYR A 1 281 ? -8.359 -2.994 -21.328 1 97 281 TYR A O 1
ATOM 2251 N N . GLY A 1 282 ? -9.898 -1.697 -22.344 1 97.56 282 GLY A N 1
ATOM 2252 C CA . GLY A 1 282 ? -10.016 -2.592 -23.484 1 97.56 282 GLY A CA 1
ATOM 2253 C C . GLY A 1 282 ? -10.984 -3.732 -23.25 1 97.56 282 GLY A C 1
ATOM 2254 O O . GLY A 1 282 ? -11.008 -4.703 -24.016 1 97.56 282 GLY A O 1
ATOM 2255 N N . PHE A 1 283 ? -11.797 -3.598 -22.172 1 98.44 283 PHE A N 1
ATOM 2256 C CA . PHE A 1 283 ? -12.805 -4.609 -21.875 1 98.44 283 PHE A CA 1
ATOM 2257 C C . PHE A 1 283 ? -14.211 -4.043 -22.047 1 98.44 283 PHE A C 1
ATOM 2259 O O . PHE A 1 283 ? -14.375 -2.859 -22.344 1 98.44 283 PHE A O 1
ATOM 2266 N N . LEU A 1 284 ? -15.156 -4.883 -22 1 98 284 LEU A N 1
ATOM 2267 C CA . LEU A 1 284 ? -16.547 -4.449 -22.094 1 98 284 LEU A CA 1
ATOM 2268 C C . LEU A 1 284 ? -17.312 -4.832 -20.844 1 98 284 LEU A C 1
ATOM 2270 O O . LEU A 1 284 ? -18.266 -4.145 -20.453 1 98 284 LEU A O 1
ATOM 2274 N N . GLU A 1 285 ? -16.875 -5.977 -20.266 1 98 285 GLU A N 1
ATOM 2275 C CA . GLU A 1 285 ? -17.609 -6.512 -19.125 1 98 285 GLU A CA 1
ATOM 2276 C C . GLU A 1 285 ? -16.703 -6.66 -17.906 1 98 285 GLU A C 1
ATOM 2278 O O . GLU A 1 285 ? -15.742 -7.426 -17.938 1 98 285 GLU A O 1
ATOM 2283 N N . GLY A 1 286 ? -17.062 -6.02 -16.828 1 98 286 GLY A N 1
ATOM 2284 C CA . GLY A 1 286 ? -16.188 -5.988 -15.656 1 98 286 GLY A CA 1
ATOM 2285 C C . GLY A 1 286 ? -16.688 -6.863 -14.523 1 98 286 GLY A C 1
ATOM 2286 O O . GLY A 1 286 ? -15.906 -7.297 -13.68 1 98 286 GLY A O 1
ATOM 2287 N N . ARG A 1 287 ? -17.953 -7.184 -14.531 1 98 287 ARG A N 1
ATOM 2288 C CA . ARG A 1 287 ? -18.531 -7.82 -13.344 1 98 287 ARG A CA 1
ATOM 2289 C C . ARG A 1 287 ? -18.938 -9.258 -13.648 1 98 287 ARG A C 1
ATOM 2291 O O . ARG A 1 287 ? -18.797 -10.141 -12.797 1 98 287 ARG A O 1
ATOM 2298 N N . GLU A 1 288 ? -19.391 -9.484 -14.836 1 98.5 288 GLU A N 1
ATOM 2299 C CA . GLU A 1 288 ? -19.906 -10.797 -15.211 1 98.5 288 GLU A CA 1
ATOM 2300 C C . GLU A 1 288 ? -18.781 -11.688 -15.758 1 98.5 288 GLU A C 1
ATOM 2302 O O . GLU A 1 288 ? -17.938 -11.234 -16.531 1 98.5 288 GLU A O 1
ATOM 2307 N N . ALA A 1 289 ? -18.797 -12.953 -15.336 1 98.75 289 ALA A N 1
ATOM 2308 C CA . ALA A 1 289 ? -17.828 -13.914 -15.844 1 98.75 289 ALA A CA 1
ATOM 2309 C C . ALA A 1 289 ? -18.125 -14.289 -17.297 1 98.75 289 ALA A C 1
ATOM 2311 O O . ALA A 1 289 ? -19.266 -14.195 -17.734 1 98.75 289 ALA A O 1
ATOM 2312 N N . CYS A 1 290 ? -17.141 -14.68 -18.047 1 98.81 290 CYS A N 1
ATOM 2313 C CA . CYS A 1 290 ? -17.297 -15.156 -19.422 1 98.81 290 CYS A CA 1
ATOM 2314 C C . CYS A 1 290 ? -17.938 -16.547 -19.438 1 98.81 290 CYS A C 1
ATOM 2316 O O . CYS A 1 290 ? -18.688 -16.875 -20.359 1 98.81 290 CYS A O 1
ATOM 2318 N N . CYS A 1 291 ? -17.688 -17.344 -18.438 1 98.44 291 CYS A N 1
ATOM 2319 C CA . CYS A 1 291 ? -18.125 -18.734 -18.406 1 98.44 291 CYS A CA 1
ATOM 2320 C C . CYS A 1 291 ? -18.719 -19.078 -17.031 1 98.44 291 CYS A C 1
ATOM 2322 O O . CYS A 1 291 ? -18.062 -18.875 -16 1 98.44 291 CYS A O 1
ATOM 2324 N N . GLY A 1 292 ? -19.781 -19.609 -16.953 1 97.38 292 GLY A N 1
ATOM 2325 C CA . GLY A 1 292 ? -20.484 -20 -15.742 1 97.38 292 GLY A CA 1
ATOM 2326 C C . GLY A 1 292 ? -21.984 -19.984 -15.875 1 97.38 292 GLY A C 1
ATOM 2327 O O . GLY A 1 292 ? -22.516 -20.062 -16.984 1 97.38 292 GLY A O 1
ATOM 2328 N N . SER A 1 293 ? -22.672 -20.062 -14.758 1 96.69 293 SER A N 1
ATOM 2329 C CA . SER A 1 293 ? -24.141 -19.984 -14.742 1 96.69 293 SER A CA 1
ATOM 2330 C C . SER A 1 293 ? -24.625 -19.109 -13.594 1 96.69 293 SER A C 1
ATOM 2332 O O . SER A 1 293 ? -23.828 -18.625 -12.781 1 96.69 293 SER A O 1
ATOM 2334 N N . GLY A 1 294 ? -25.906 -18.812 -13.703 1 96.25 294 GLY A N 1
ATOM 2335 C CA . GLY A 1 294 ? -26.531 -18.031 -12.648 1 96.25 294 GLY A CA 1
ATOM 2336 C C . GLY A 1 294 ? -26.234 -16.547 -12.75 1 96.25 294 GLY A C 1
ATOM 2337 O O . GLY A 1 294 ? -25.828 -16.062 -13.805 1 96.25 294 GLY A O 1
ATOM 2338 N N . LEU A 1 295 ? -26.484 -15.844 -11.555 1 97.81 295 LEU A N 1
ATOM 2339 C CA . LEU A 1 295 ? -26.297 -14.398 -11.5 1 97.81 295 LEU A CA 1
ATOM 2340 C C . LEU A 1 295 ? -24.859 -14.023 -11.82 1 97.81 295 LEU A C 1
ATOM 2342 O O . LEU A 1 295 ? -23.922 -14.555 -11.219 1 97.81 295 LEU A O 1
ATOM 2346 N N . LEU A 1 296 ? -24.656 -13.164 -12.891 1 98.38 296 LEU A N 1
ATOM 2347 C CA . LEU A 1 296 ? -23.359 -12.688 -13.328 1 98.38 296 LEU A CA 1
ATOM 2348 C C . LEU A 1 296 ? -22.469 -13.844 -13.773 1 98.38 296 LEU A C 1
ATOM 2350 O O . LEU A 1 296 ? -21.25 -13.727 -13.773 1 98.38 296 LEU A O 1
ATOM 2354 N N . ARG A 1 297 ? -23.141 -15.047 -14.039 1 97.81 297 ARG A N 1
ATOM 2355 C CA . ARG A 1 297 ? -22.438 -16.281 -14.344 1 97.81 297 ARG A CA 1
ATOM 2356 C C . ARG A 1 297 ? -21.422 -16.625 -13.25 1 97.81 297 ARG A C 1
ATOM 2358 O O . ARG A 1 297 ? -20.312 -17.062 -13.547 1 97.81 297 ARG A O 1
ATOM 2365 N N . GLY A 1 298 ? -21.781 -16.312 -12.055 1 97.19 298 GLY A N 1
ATOM 2366 C CA . GLY A 1 298 ? -20.922 -16.453 -10.891 1 97.19 298 GLY A CA 1
ATOM 2367 C C . GLY A 1 298 ? -20.922 -17.844 -10.297 1 97.19 298 GLY A C 1
ATOM 2368 O O . GLY A 1 298 ? -20.078 -18.156 -9.453 1 97.19 298 GLY A O 1
ATOM 2369 N N . GLU A 1 299 ? -21.844 -18.688 -10.727 1 94.94 299 GLU A N 1
ATOM 2370 C CA . GLU A 1 299 ? -21.812 -20.078 -10.281 1 94.94 299 GLU A CA 1
ATOM 2371 C C . GLU A 1 299 ? -20.672 -20.844 -10.945 1 94.94 299 GLU A C 1
ATOM 2373 O O . GLU A 1 299 ? -20.469 -20.719 -12.156 1 94.94 299 GLU A O 1
ATOM 2378 N N . ASN A 1 300 ? -19.938 -21.531 -10.141 1 92.19 300 ASN A N 1
ATOM 2379 C CA . ASN A 1 300 ? -18.734 -22.219 -10.602 1 92.19 300 ASN A CA 1
ATOM 2380 C C . ASN A 1 300 ? -19.078 -23.469 -11.422 1 92.19 300 ASN A C 1
ATOM 2382 O O . ASN A 1 300 ? -18.812 -24.578 -10.984 1 92.19 300 ASN A O 1
ATOM 2386 N N . THR A 1 301 ? -19.625 -23.312 -12.719 1 93.56 301 THR A N 1
ATOM 2387 C CA . THR A 1 301 ? -20.094 -24.406 -13.562 1 93.56 301 THR A CA 1
ATOM 2388 C C . THR A 1 301 ? -19.391 -24.391 -14.914 1 93.56 301 THR A C 1
ATOM 2390 O O . THR A 1 301 ? -19.797 -25.109 -15.836 1 93.56 301 THR A O 1
ATOM 2393 N N . CYS A 1 302 ? -18.406 -23.562 -15.016 1 94.56 302 CYS A N 1
ATOM 2394 C CA . CYS A 1 302 ? -17.719 -23.391 -16.297 1 94.56 302 CYS A CA 1
ATOM 2395 C C . CYS A 1 302 ? -17.281 -24.734 -16.859 1 94.56 302 CYS A C 1
ATOM 2397 O O . CYS A 1 302 ? -16.656 -25.531 -16.172 1 94.56 302 CYS A O 1
ATOM 2399 N N . GLY A 1 303 ? -17.641 -24.984 -18.125 1 89.88 303 GLY A N 1
ATOM 2400 C CA . GLY A 1 303 ? -17.25 -26.188 -18.828 1 89.88 303 GLY A CA 1
ATOM 2401 C C . GLY A 1 303 ? -18.125 -27.391 -18.5 1 89.88 303 GLY A C 1
ATOM 2402 O O . GLY A 1 303 ? -17.859 -28.5 -18.938 1 89.88 303 GLY A O 1
ATOM 2403 N N . GLY A 1 304 ? -19.141 -27.172 -17.734 1 81.81 304 GLY A N 1
ATOM 2404 C CA . GLY A 1 304 ? -20.078 -28.234 -17.422 1 81.81 304 GLY A CA 1
ATOM 2405 C C . GLY A 1 304 ? -19.641 -29.094 -16.234 1 81.81 304 GLY A C 1
ATOM 2406 O O . GLY A 1 304 ? -19.938 -30.281 -16.188 1 81.81 304 GLY A O 1
ATOM 2407 N N . LYS A 1 305 ? -18.922 -28.422 -15.359 1 74.38 305 LYS A N 1
ATOM 2408 C CA . LYS A 1 305 ? -18.531 -29.109 -14.133 1 74.38 305 LYS A CA 1
ATOM 2409 C C . LYS A 1 305 ? -19.719 -29.812 -13.484 1 74.38 305 LYS A C 1
ATOM 2411 O O . LYS A 1 305 ? -20.797 -29.234 -13.359 1 74.38 305 LYS A O 1
ATOM 2416 N N . ASN A 1 306 ? -19.578 -31.062 -13.234 1 69.12 306 ASN A N 1
ATOM 2417 C CA . ASN A 1 306 ? -20.609 -31.906 -12.648 1 69.12 306 ASN A CA 1
ATOM 2418 C C . ASN A 1 306 ? -21.859 -31.953 -13.523 1 69.12 306 ASN A C 1
ATOM 2420 O O . ASN A 1 306 ? -22.984 -31.922 -13.016 1 69.12 306 ASN A O 1
ATOM 2424 N N . ASP A 1 307 ? -21.672 -31.75 -14.703 1 78.81 307 ASP A N 1
ATOM 2425 C CA . ASP A 1 307 ? -22.75 -31.859 -15.688 1 78.81 307 ASP A CA 1
ATOM 2426 C C . ASP A 1 307 ? -23.781 -30.75 -15.508 1 78.81 307 ASP A C 1
ATOM 2428 O O . ASP A 1 307 ? -24.984 -30.984 -15.617 1 78.81 307 ASP A O 1
ATOM 2432 N N . THR A 1 308 ? -23.359 -29.734 -15.102 1 85.31 308 THR A N 1
ATOM 2433 C CA . THR A 1 308 ? -24.219 -28.562 -14.922 1 85.31 308 THR A CA 1
ATOM 2434 C C . THR A 1 308 ? -24.141 -27.641 -16.141 1 85.31 308 THR A C 1
ATOM 2436 O O . THR A 1 308 ? -23.047 -27.359 -16.641 1 85.31 308 THR A O 1
ATOM 2439 N N . PRO A 1 309 ? -25.328 -27.328 -16.641 1 91.94 309 PRO A N 1
ATOM 2440 C CA . PRO A 1 309 ? -25.328 -26.391 -17.766 1 91.94 309 PRO A CA 1
ATOM 2441 C C . PRO A 1 309 ? -24.609 -25.078 -17.438 1 91.94 309 PRO A C 1
ATOM 2443 O O . PRO A 1 309 ? -24.625 -24.625 -16.297 1 91.94 309 PRO A O 1
ATOM 2446 N N . TYR A 1 310 ? -23.906 -24.562 -18.469 1 95.88 310 TYR A N 1
ATOM 2447 C CA . TYR A 1 310 ? -23.203 -23.297 -18.297 1 95.88 310 TYR A CA 1
ATOM 2448 C C . TYR A 1 310 ? -23.375 -22.422 -19.531 1 95.88 310 TYR A C 1
ATOM 2450 O O . TYR A 1 310 ? -23.844 -22.875 -20.578 1 95.88 310 TYR A O 1
ATOM 2458 N N . GLU A 1 311 ? -23.172 -21.172 -19.391 1 97.12 311 GLU A N 1
ATOM 2459 C CA . GLU A 1 311 ? -23.125 -20.203 -20.469 1 97.12 311 GLU A CA 1
ATOM 2460 C C . GLU A 1 311 ? -21.688 -19.766 -20.766 1 97.12 311 GLU A C 1
ATOM 2462 O O . GLU A 1 311 ? -20.828 -19.797 -19.859 1 97.12 311 GLU A O 1
ATOM 2467 N N . LEU A 1 312 ? -21.438 -19.469 -22.016 1 98.06 312 LEU A N 1
ATOM 2468 C CA . LEU A 1 312 ? -20.141 -19 -22.469 1 98.06 312 LEU A CA 1
ATOM 2469 C C . LEU A 1 312 ? -20.281 -17.703 -23.266 1 98.06 312 LEU A C 1
ATOM 2471 O O . LEU A 1 312 ? -21.125 -17.609 -24.156 1 98.06 312 LEU A O 1
ATOM 2475 N N . CYS A 1 313 ? -19.484 -16.734 -22.906 1 98.25 313 CYS A N 1
ATOM 2476 C CA . CYS A 1 313 ? -19.5 -15.484 -23.641 1 98.25 313 CYS A CA 1
ATOM 2477 C C . CYS A 1 313 ? -18.969 -15.688 -25.062 1 98.25 313 CYS A C 1
ATOM 2479 O O . CYS A 1 313 ? -18.375 -16.719 -25.375 1 98.25 313 CYS A O 1
ATOM 2481 N N . GLY A 1 314 ? -19.156 -14.688 -25.844 1 96.62 314 GLY A N 1
ATOM 2482 C CA . GLY A 1 314 ? -18.688 -14.758 -27.234 1 96.62 314 GLY A CA 1
ATOM 2483 C C . GLY A 1 314 ? -17.203 -14.516 -27.375 1 96.62 314 GLY A C 1
ATOM 2484 O O . GLY A 1 314 ? -16.562 -15.062 -28.266 1 96.62 314 GLY A O 1
ATOM 2485 N N . ASP A 1 315 ? -16.656 -13.641 -26.5 1 98 315 ASP A N 1
ATOM 2486 C CA . ASP A 1 315 ? -15.258 -13.242 -26.609 1 98 315 ASP A CA 1
ATOM 2487 C C . ASP A 1 315 ? -14.641 -13.008 -25.234 1 98 315 ASP A C 1
ATOM 2489 O O . ASP A 1 315 ? -14.82 -11.938 -24.641 1 98 315 ASP A O 1
ATOM 2493 N N . PRO A 1 316 ? -13.781 -13.969 -24.797 1 98.38 316 PRO A N 1
ATOM 2494 C CA . PRO A 1 316 ? -13.203 -13.805 -23.469 1 98.38 316 PRO A CA 1
ATOM 2495 C C . PRO A 1 316 ? -12.344 -12.555 -23.344 1 98.38 316 PRO A C 1
ATOM 2497 O O . PRO A 1 316 ? -12.188 -12.008 -22.25 1 98.38 316 PRO A O 1
ATOM 2500 N N . SER A 1 317 ? -11.789 -12.008 -24.406 1 97.88 317 SER A N 1
ATOM 2501 C CA . SER A 1 317 ? -10.898 -10.859 -24.375 1 97.88 317 SER A CA 1
ATOM 2502 C C . SER A 1 317 ? -11.656 -9.594 -23.969 1 97.88 317 SER A C 1
ATOM 2504 O O . SER A 1 317 ? -11.039 -8.57 -23.656 1 97.88 317 SER A O 1
ATOM 2506 N N . LYS A 1 318 ? -12.938 -9.648 -23.922 1 98.44 318 LYS A N 1
ATOM 2507 C CA . LYS A 1 318 ? -13.766 -8.492 -23.578 1 98.44 318 LYS A CA 1
ATOM 2508 C C . LYS A 1 318 ? -14.242 -8.562 -22.141 1 98.44 318 LYS A C 1
ATOM 2510 O O . LYS A 1 318 ? -14.945 -7.668 -21.656 1 98.44 318 LYS A O 1
ATOM 2515 N N . HIS A 1 319 ? -13.836 -9.609 -21.422 1 98.81 319 HIS A N 1
ATOM 2516 C CA . HIS A 1 319 ? -14.25 -9.805 -20.031 1 98.81 319 HIS A CA 1
ATOM 2517 C C . HIS A 1 319 ? -13.055 -9.695 -19.094 1 98.81 319 HIS A C 1
ATOM 2519 O O . HIS A 1 319 ? -11.953 -10.148 -19.406 1 98.81 319 HIS A O 1
ATOM 2525 N N . VAL A 1 320 ? -13.305 -9.125 -17.922 1 98.81 320 VAL A N 1
ATOM 2526 C CA . VAL A 1 320 ? -12.305 -9.086 -16.859 1 98.81 320 VAL A CA 1
ATOM 2527 C C . VAL A 1 320 ? -12.164 -10.469 -16.234 1 98.81 320 VAL A C 1
ATOM 2529 O O . VAL A 1 320 ? -11.047 -10.961 -16.031 1 98.81 320 VAL A O 1
ATOM 2532 N N . TYR A 1 321 ? -13.297 -11.141 -16 1 98.88 321 TYR A N 1
ATOM 2533 C CA . TYR A 1 321 ? -13.305 -12.461 -15.391 1 98.88 321 TYR A CA 1
ATOM 2534 C C . TYR A 1 321 ? -13.625 -13.539 -16.422 1 98.88 321 TYR A C 1
ATOM 2536 O O . TYR A 1 321 ? -14.484 -13.344 -17.281 1 98.88 321 TYR A O 1
ATOM 2544 N N . PHE A 1 322 ? -12.945 -14.656 -16.344 1 98.81 322 PHE A N 1
ATOM 2545 C CA . PHE A 1 322 ? -13.234 -15.781 -17.234 1 98.81 322 PHE A CA 1
ATOM 2546 C C . PHE A 1 322 ? -14.305 -16.688 -16.625 1 98.81 322 PHE A C 1
ATOM 2548 O O . PHE A 1 322 ? -15.227 -17.109 -17.312 1 98.81 322 PHE A O 1
ATOM 2555 N N . ASP A 1 323 ? -14.094 -17.016 -15.336 1 98.06 323 ASP A N 1
ATOM 2556 C CA . ASP A 1 323 ? -15.086 -17.797 -14.609 1 98.06 323 ASP A CA 1
ATOM 2557 C C . ASP A 1 323 ? -15.406 -17.156 -13.258 1 98.06 323 ASP A C 1
ATOM 2559 O O . ASP A 1 323 ? -15.188 -15.953 -13.062 1 98.06 323 ASP A O 1
ATOM 2563 N N . ALA A 1 324 ? -15.906 -17.875 -12.352 1 97.19 324 ALA A N 1
ATOM 2564 C CA . ALA A 1 324 ? -16.453 -17.312 -11.117 1 97.19 324 ALA A CA 1
ATOM 2565 C C . ALA A 1 324 ? -15.367 -16.625 -10.305 1 97.19 324 ALA A C 1
ATOM 2567 O O . ALA A 1 324 ? -15.656 -15.703 -9.539 1 97.19 324 ALA A O 1
ATOM 2568 N N . PHE A 1 325 ? -14.016 -17.031 -10.5 1 98 325 PHE A N 1
ATOM 2569 C CA . PHE A 1 325 ? -13.008 -16.531 -9.586 1 98 325 PHE A CA 1
ATOM 2570 C C . PHE A 1 325 ? -11.719 -16.188 -10.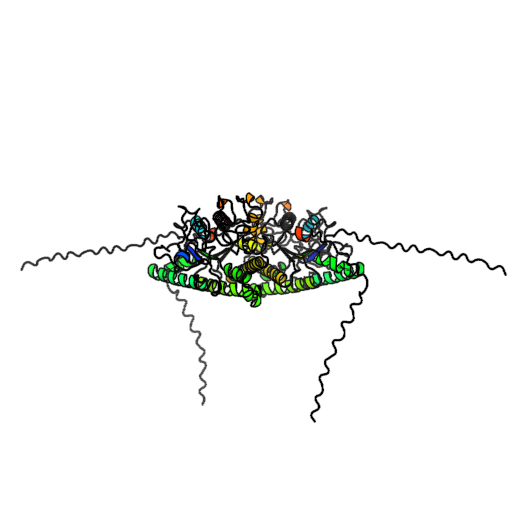336 1 98 325 PHE A C 1
ATOM 2572 O O . PHE A 1 325 ? -10.836 -15.531 -9.789 1 98 325 PHE A O 1
ATOM 2579 N N . HIS A 1 326 ? -11.609 -16.641 -11.609 1 98.56 326 HIS A N 1
ATOM 2580 C CA . HIS A 1 326 ? -10.359 -16.5 -12.344 1 98.56 326 HIS A CA 1
ATOM 2581 C C . HIS A 1 326 ? -10.484 -15.461 -13.453 1 98.56 326 HIS A C 1
ATOM 2583 O O . HIS A 1 326 ? -11.547 -15.32 -14.07 1 98.56 326 HIS A O 1
ATOM 2589 N N . CYS A 1 327 ? -9.43 -14.742 -13.703 1 98.75 327 CYS A N 1
ATOM 2590 C CA . CYS A 1 327 ? -9.414 -13.68 -14.703 1 98.75 327 CYS A CA 1
ATOM 2591 C C . CYS A 1 327 ? -9.125 -14.234 -16.094 1 98.75 327 CYS A C 1
ATOM 2593 O O . CYS A 1 327 ? -8.633 -15.359 -16.219 1 98.75 327 CYS A O 1
ATOM 259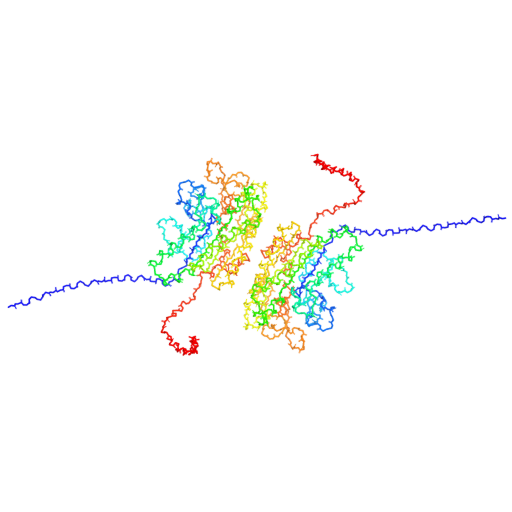5 N N . THR A 1 328 ? -9.461 -13.461 -17.062 1 98.81 328 THR A N 1
ATOM 2596 C CA . THR A 1 328 ? -9.125 -13.789 -18.438 1 98.81 328 THR A CA 1
ATOM 2597 C C . THR A 1 328 ? -7.637 -13.609 -18.703 1 98.81 328 THR A C 1
ATOM 2599 O O . THR A 1 328 ? -6.941 -12.945 -17.922 1 98.81 328 THR A O 1
ATOM 2602 N N . SER A 1 329 ? -7.219 -14.211 -19.781 1 98.44 329 SER A N 1
ATOM 2603 C CA . SER A 1 329 ? -5.832 -14.055 -20.203 1 98.44 329 SER A CA 1
ATOM 2604 C C . SER A 1 329 ? -5.48 -12.586 -20.438 1 98.44 329 SER A C 1
ATOM 2606 O O . SER A 1 329 ? -4.348 -12.172 -20.188 1 98.44 329 SER A O 1
ATOM 2608 N N . GLY A 1 330 ? -6.441 -11.805 -20.844 1 98.62 330 GLY A N 1
ATOM 2609 C CA . GLY A 1 330 ? -6.227 -10.375 -21.016 1 98.62 330 GLY A CA 1
ATOM 2610 C C . GLY A 1 330 ? -5.82 -9.672 -19.734 1 98.62 330 GLY A C 1
ATOM 2611 O O . GLY A 1 330 ? -4.875 -8.883 -19.734 1 98.62 330 GLY A O 1
ATOM 2612 N N . ILE A 1 331 ? -6.496 -9.953 -18.672 1 98.81 331 ILE A N 1
ATOM 2613 C CA . ILE A 1 331 ? -6.18 -9.367 -17.375 1 98.81 331 ILE A CA 1
ATOM 2614 C C . ILE A 1 331 ? -4.82 -9.875 -16.906 1 98.81 331 ILE A C 1
ATOM 2616 O O . ILE A 1 331 ? -4.012 -9.102 -16.391 1 98.81 331 ILE A O 1
ATOM 2620 N N . ASN A 1 332 ? -4.555 -11.195 -17.078 1 98.69 332 ASN A N 1
ATOM 2621 C CA . ASN A 1 332 ? -3.264 -11.758 -16.703 1 98.69 332 ASN A CA 1
ATOM 2622 C C . ASN A 1 332 ? -2.117 -11.078 -17.453 1 98.69 332 ASN A C 1
ATOM 2624 O O . ASN A 1 332 ? -1.053 -10.836 -16.875 1 98.69 332 ASN A O 1
ATOM 2628 N N . ARG A 1 333 ? -2.326 -10.773 -18.672 1 98.56 333 ARG A N 1
ATOM 2629 C CA . ARG A 1 333 ? -1.323 -10.078 -19.469 1 98.56 333 ARG A CA 1
ATOM 2630 C C . ARG A 1 333 ? -1.068 -8.672 -18.922 1 98.56 333 ARG A C 1
ATOM 2632 O O . ARG A 1 333 ? 0.081 -8.289 -18.703 1 98.56 333 ARG A O 1
ATOM 2639 N N . GLN A 1 334 ? -2.152 -7.953 -18.719 1 98.5 334 GLN A N 1
ATOM 2640 C CA . GLN A 1 334 ? -2.004 -6.59 -18.219 1 98.5 334 GLN A CA 1
ATOM 2641 C C . GLN A 1 334 ? -1.315 -6.574 -16.859 1 98.5 334 GLN A C 1
ATOM 2643 O O . GLN A 1 334 ? -0.468 -5.715 -16.594 1 98.5 334 GLN A O 1
ATOM 2648 N N . ALA A 1 335 ? -1.709 -7.5 -16 1 98.56 335 ALA A N 1
ATOM 2649 C CA . ALA A 1 335 ? -1.081 -7.602 -14.688 1 98.56 335 ALA A CA 1
ATOM 2650 C C . ALA A 1 335 ? 0.416 -7.875 -14.812 1 98.56 335 ALA A C 1
ATOM 2652 O O . ALA A 1 335 ? 1.228 -7.238 -14.141 1 98.56 335 ALA A O 1
ATOM 2653 N N . SER A 1 336 ? 0.792 -8.797 -15.695 1 98.69 336 SER A N 1
ATOM 2654 C CA . SER A 1 336 ? 2.188 -9.18 -15.875 1 98.69 336 SER A CA 1
ATOM 2655 C C . SER A 1 336 ? 3.016 -8.008 -16.406 1 98.69 336 SER A C 1
ATOM 2657 O O . SER A 1 336 ? 4.129 -7.77 -15.93 1 98.69 336 SER A O 1
ATOM 2659 N N . PHE A 1 337 ? 2.461 -7.289 -17.328 1 98.19 337 PHE A N 1
ATOM 2660 C CA . PHE A 1 337 ? 3.164 -6.141 -17.891 1 98.19 337 PHE A CA 1
ATOM 2661 C C . PHE A 1 337 ? 3.303 -5.031 -16.844 1 98.19 337 PHE A C 1
ATOM 2663 O O . PHE A 1 337 ? 4.328 -4.348 -16.797 1 98.19 337 PHE A O 1
ATOM 2670 N N . THR A 1 338 ? 2.238 -4.875 -16.094 1 97.31 338 THR A N 1
ATOM 2671 C CA . THR A 1 338 ? 2.303 -3.883 -15.023 1 97.31 338 THR A CA 1
ATOM 2672 C C . THR A 1 338 ? 3.416 -4.223 -14.039 1 97.31 338 THR A C 1
ATOM 2674 O O . THR A 1 338 ? 4.211 -3.357 -13.672 1 97.31 338 THR A O 1
ATOM 2677 N N . MET A 1 339 ? 3.533 -5.449 -13.648 1 98 339 MET A N 1
ATOM 2678 C CA . MET A 1 339 ? 4.582 -5.887 -12.734 1 98 339 MET A CA 1
ATOM 2679 C C . MET A 1 339 ? 5.961 -5.723 -13.367 1 98 339 MET A C 1
ATOM 2681 O O . MET A 1 339 ? 6.906 -5.289 -12.703 1 98 339 MET A O 1
ATOM 2685 N N . TRP A 1 340 ? 6.027 -6.074 -14.633 1 97.81 340 TRP A N 1
ATOM 2686 C CA . TRP A 1 340 ? 7.301 -6.086 -15.344 1 97.81 340 TRP A CA 1
ATOM 2687 C C . TRP A 1 340 ? 7.914 -4.691 -15.383 1 97.81 340 TRP A C 1
ATOM 2689 O O . TRP A 1 340 ? 9.094 -4.512 -15.062 1 97.81 340 TRP A O 1
ATOM 2699 N N . HIS A 1 341 ? 7.133 -3.693 -15.68 1 93.81 341 HIS A N 1
ATOM 2700 C CA . HIS A 1 341 ? 7.637 -2.342 -15.898 1 93.81 341 HIS A CA 1
ATOM 2701 C C . HIS A 1 341 ? 7.684 -1.549 -14.602 1 93.81 341 HIS A C 1
ATOM 2703 O O . HIS A 1 341 ? 8.562 -0.7 -14.422 1 93.81 341 HIS A O 1
ATOM 2709 N N . GLY A 1 342 ? 6.715 -1.821 -13.781 1 90.38 342 GLY A N 1
ATOM 2710 C CA . GLY A 1 342 ? 6.727 -1.218 -12.461 1 90.38 342 GLY A CA 1
ATOM 2711 C C . GLY A 1 342 ? 6.453 0.274 -12.484 1 90.38 342 GLY A C 1
ATOM 2712 O O . GLY A 1 342 ? 6.824 0.992 -11.555 1 90.38 342 GLY A O 1
ATOM 2713 N N . ASN A 1 343 ? 5.91 0.798 -13.531 1 80.94 343 ASN A N 1
ATOM 2714 C CA . ASN A 1 343 ? 5.637 2.227 -13.648 1 80.94 343 ASN A CA 1
ATOM 2715 C C . ASN A 1 343 ? 4.32 2.6 -12.969 1 80.94 343 ASN A C 1
ATOM 2717 O O . ASN A 1 343 ? 3.822 3.713 -13.148 1 80.94 343 ASN A O 1
ATOM 2721 N N . ASP A 1 344 ? 3.785 1.718 -12.273 1 86.12 344 ASP A N 1
ATOM 2722 C CA . ASP A 1 344 ? 2.521 1.864 -11.562 1 86.12 344 ASP A CA 1
ATOM 2723 C C . ASP A 1 344 ? 2.721 1.704 -10.055 1 86.12 344 ASP A C 1
ATOM 2725 O O . ASP A 1 344 ? 3.461 0.823 -9.609 1 86.12 344 ASP A O 1
ATOM 2729 N N . PRO A 1 345 ? 2.078 2.596 -9.219 1 87.69 345 PRO A N 1
ATOM 2730 C CA . PRO A 1 345 ? 2.301 2.527 -7.77 1 87.69 345 PRO A CA 1
ATOM 2731 C C . PRO A 1 345 ? 1.772 1.235 -7.152 1 87.69 345 PRO A C 1
ATOM 2733 O O . PRO A 1 345 ? 2.039 0.952 -5.98 1 87.69 345 PRO A O 1
ATOM 2736 N N . THR A 1 346 ? 1.061 0.454 -7.977 1 93.31 346 THR A N 1
ATOM 2737 C CA . THR A 1 346 ? 0.573 -0.819 -7.461 1 93.31 346 THR A CA 1
ATOM 2738 C C . THR A 1 346 ? 1.713 -1.827 -7.344 1 93.31 346 THR A C 1
ATOM 2740 O O . THR A 1 346 ? 1.558 -2.879 -6.715 1 93.31 346 THR A O 1
ATOM 2743 N N . VAL A 1 347 ? 2.834 -1.531 -7.973 1 94.81 347 VAL A N 1
ATOM 2744 C CA . VAL A 1 347 ? 4.004 -2.402 -7.914 1 94.81 347 VAL A CA 1
ATOM 2745 C C . VAL A 1 347 ? 5.047 -1.798 -6.977 1 94.81 347 VAL A C 1
ATOM 2747 O O . VAL A 1 347 ? 5.41 -0.627 -7.113 1 94.81 347 VAL A O 1
ATOM 2750 N N . ARG A 1 348 ? 5.469 -2.527 -6.023 1 90.31 348 ARG A N 1
ATOM 2751 C CA . ARG A 1 348 ? 6.441 -2.039 -5.051 1 90.31 348 ARG A CA 1
ATOM 2752 C C . ARG A 1 348 ? 7.426 -3.137 -4.66 1 90.31 348 ARG A C 1
ATOM 2754 O O . ARG A 1 348 ? 7.082 -4.32 -4.684 1 90.31 348 ARG A O 1
ATOM 2761 N N . PRO A 1 349 ? 8.672 -2.922 -4.34 1 88.31 349 PRO A N 1
ATOM 2762 C CA . PRO A 1 349 ? 9.258 -1.58 -4.344 1 88.31 349 PRO A CA 1
ATOM 2763 C C . PRO A 1 349 ? 9.938 -1.235 -5.668 1 88.31 349 PRO A C 1
ATOM 2765 O O . PRO A 1 349 ? 10.25 -0.069 -5.918 1 88.31 349 PRO A O 1
ATOM 2768 N N . ILE A 1 350 ? 10.164 -2.303 -6.504 1 88.38 350 ILE A N 1
ATOM 2769 C CA . ILE A 1 350 ? 10.852 -2.084 -7.77 1 88.38 350 ILE A CA 1
ATOM 2770 C C . ILE A 1 350 ? 10.148 -2.859 -8.883 1 88.38 350 ILE A C 1
ATOM 2772 O O . ILE A 1 350 ? 9.281 -3.699 -8.609 1 88.38 350 ILE A O 1
ATOM 2776 N N . ALA A 1 351 ? 10.555 -2.582 -10.086 1 93.56 351 ALA A N 1
ATOM 2777 C CA . ALA A 1 351 ? 10 -3.271 -11.25 1 93.56 351 ALA A CA 1
ATOM 2778 C C . ALA A 1 351 ? 10.492 -4.715 -11.312 1 93.56 351 ALA A C 1
ATOM 2780 O O . ALA A 1 351 ? 11.641 -5 -10.977 1 93.56 351 ALA A O 1
ATOM 2781 N N . LEU A 1 352 ? 9.672 -5.605 -11.812 1 97.75 352 LEU A N 1
ATOM 2782 C CA . LEU A 1 352 ? 9.984 -7.027 -11.891 1 97.75 352 LEU A CA 1
ATOM 2783 C C . LEU A 1 352 ? 11.172 -7.266 -12.828 1 97.75 352 LEU A C 1
ATOM 2785 O O . LEU A 1 352 ? 11.969 -8.172 -12.602 1 97.75 352 LEU A O 1
ATOM 2789 N N . LYS A 1 353 ? 11.312 -6.441 -13.828 1 96.44 353 LYS A N 1
ATOM 2790 C CA . LYS A 1 353 ? 12.398 -6.641 -14.781 1 96.44 353 LYS A CA 1
ATOM 2791 C C . LYS A 1 353 ? 13.758 -6.562 -14.094 1 96.44 353 LYS A C 1
ATOM 2793 O O . LYS A 1 353 ? 14.727 -7.168 -14.547 1 96.44 353 LYS A O 1
ATOM 2798 N N . LYS A 1 354 ? 13.812 -5.891 -12.969 1 93.56 354 LYS A N 1
ATOM 2799 C CA . LYS A 1 354 ? 15.062 -5.746 -12.234 1 93.56 354 LYS A CA 1
ATOM 2800 C C . LYS A 1 354 ? 15.477 -7.062 -11.586 1 93.56 354 LYS A C 1
ATOM 2802 O O . LYS A 1 354 ? 16.656 -7.273 -11.281 1 93.56 354 LYS A O 1
ATOM 2807 N N . PHE A 1 355 ? 14.555 -7.961 -11.344 1 95.44 355 PHE A N 1
ATOM 2808 C CA . PHE A 1 355 ? 14.859 -9.273 -10.797 1 95.44 355 PHE A CA 1
ATOM 2809 C C . PHE A 1 355 ? 15.531 -10.156 -11.844 1 95.44 355 PHE A C 1
ATOM 2811 O O . PHE A 1 355 ? 16.266 -11.086 -11.508 1 95.44 355 PHE A O 1
ATOM 2818 N N . PHE A 1 356 ? 15.352 -9.883 -13.086 1 92.94 356 PHE A N 1
ATOM 2819 C CA . PHE A 1 356 ? 15.844 -10.758 -14.148 1 92.94 356 PHE A CA 1
ATOM 2820 C C . PHE A 1 356 ? 17.062 -10.148 -14.836 1 92.94 356 PHE A C 1
ATOM 2822 O O . PHE A 1 356 ? 17.812 -10.852 -15.508 1 92.94 356 PHE A O 1
ATOM 2829 N N . ASN A 1 357 ? 17.469 -8.797 -14.906 1 72.62 357 ASN A N 1
ATOM 2830 C CA . ASN A 1 357 ? 18.562 -8.148 -15.633 1 72.62 357 ASN A CA 1
ATOM 2831 C C . ASN A 1 357 ? 19.812 -8.016 -14.773 1 72.62 357 ASN A C 1
ATOM 2833 O O . ASN A 1 357 ? 20.734 -7.293 -15.133 1 72.62 357 ASN A O 1
ATOM 2837 N N . SER A 1 358 ? 20.219 -8.742 -13.773 1 54.94 358 SER A N 1
ATOM 2838 C CA . SER A 1 358 ? 21.453 -8.438 -13.047 1 54.94 358 SER A CA 1
ATOM 2839 C C . SER A 1 358 ? 22.688 -8.898 -13.82 1 54.94 358 SER A C 1
ATOM 2841 O O . SER A 1 358 ? 22.844 -10.094 -14.086 1 54.94 358 SER A O 1
ATOM 2843 N N . ASN A 1 359 ? 23.375 -8.258 -14.773 1 42.75 359 ASN A N 1
ATOM 2844 C CA . ASN A 1 359 ? 24.734 -8.539 -15.211 1 42.75 359 ASN A CA 1
ATOM 2845 C C . ASN A 1 359 ? 25.672 -8.742 -14.031 1 42.75 359 ASN A C 1
ATOM 2847 O O . ASN A 1 359 ? 26.516 -7.887 -13.75 1 42.75 359 ASN A O 1
ATOM 2851 N N . ILE A 1 360 ? 25.516 -9.156 -12.797 1 34.97 360 ILE A N 1
ATOM 2852 C CA . ILE A 1 360 ? 26.641 -9.438 -11.914 1 34.97 360 ILE A CA 1
ATOM 2853 C C . ILE A 1 360 ? 27.453 -10.617 -12.453 1 34.97 360 ILE A C 1
ATOM 2855 O O . ILE A 1 360 ? 26.875 -11.672 -12.766 1 34.97 360 ILE A O 1
ATOM 2859 N N . PRO A 1 361 ? 28.812 -10.391 -12.859 1 31.09 361 PRO A N 1
ATOM 2860 C CA . PRO A 1 361 ? 29.781 -11.438 -13.203 1 31.09 361 PRO A CA 1
ATOM 2861 C C . PRO A 1 361 ? 29.703 -12.641 -12.258 1 31.09 361 PRO A C 1
ATOM 2863 O O . PRO A 1 361 ? 29.469 -12.469 -11.062 1 31.09 361 PRO A O 1
ATOM 2866 N N . ILE A 1 362 ? 29.344 -13.719 -12.656 1 28.5 362 ILE A N 1
ATOM 2867 C CA . ILE A 1 362 ? 29.609 -14.969 -11.953 1 28.5 362 ILE A CA 1
ATOM 2868 C C . ILE A 1 362 ? 31.109 -15.148 -11.75 1 28.5 362 ILE A C 1
ATOM 2870 O O . ILE A 1 362 ? 31.875 -15.18 -12.719 1 28.5 362 ILE A O 1
ATOM 2874 N N . ILE A 1 363 ? 31.797 -14.602 -10.641 1 25.58 363 ILE A N 1
ATOM 2875 C CA . ILE A 1 363 ? 33.156 -14.961 -10.273 1 25.58 363 ILE A CA 1
ATOM 2876 C C . ILE A 1 363 ? 33.312 -16.484 -10.258 1 25.58 363 ILE A C 1
ATOM 2878 O O . ILE A 1 363 ? 32.531 -17.172 -9.594 1 25.58 363 ILE A O 1
ATOM 2882 N N . ASN A 1 364 ? 33.781 -16.953 -11.312 1 23.69 364 ASN A N 1
ATOM 2883 C CA . ASN A 1 364 ? 34.312 -18.312 -11.391 1 23.69 364 ASN A CA 1
ATOM 2884 C C . ASN A 1 364 ? 35.281 -18.594 -10.258 1 23.69 364 ASN A C 1
ATOM 2886 O O . ASN A 1 364 ? 36.406 -18.109 -10.273 1 23.69 364 ASN A O 1
ATOM 2890 N N . ILE A 1 365 ? 34.906 -18.406 -8.992 1 24.14 365 ILE A N 1
ATOM 2891 C CA . ILE A 1 365 ? 35.906 -18.75 -8.008 1 24.14 365 ILE A CA 1
ATOM 2892 C C . ILE A 1 365 ? 36.344 -20.203 -8.188 1 24.14 365 ILE A C 1
ATOM 2894 O O . ILE A 1 365 ? 35.531 -21.125 -8.031 1 24.14 365 ILE A O 1
ATOM 2898 N N . GLY A 1 366 ? 37.062 -20.469 -9.211 1 22.94 366 GLY A N 1
ATOM 2899 C CA . GLY A 1 366 ? 37.844 -21.703 -9.266 1 22.94 366 GLY A CA 1
ATOM 2900 C C .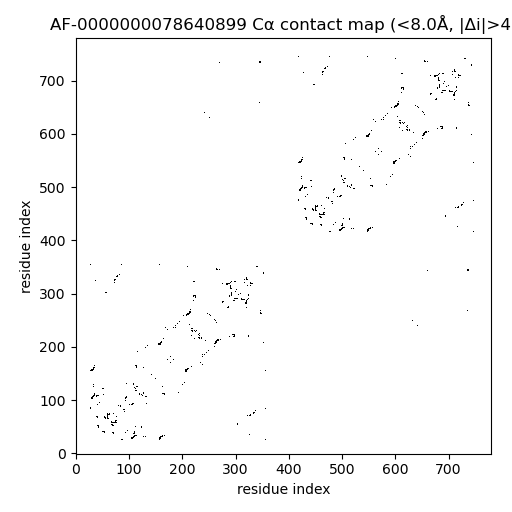 GLY A 1 366 ? 38.438 -22.078 -7.918 1 22.94 366 GLY A C 1
ATOM 2901 O O . GLY A 1 366 ? 38.938 -21.219 -7.199 1 22.94 366 GLY A O 1
ATOM 2902 N N . HIS A 1 367 ? 37.719 -22.969 -7.199 1 21.61 367 HIS A N 1
ATOM 2903 C CA . HIS A 1 367 ? 38.312 -23.625 -6.051 1 21.61 367 HIS A CA 1
ATOM 2904 C C . HIS A 1 367 ? 39.781 -23.969 -6.324 1 21.61 367 HIS A C 1
ATOM 2906 O O . HIS A 1 367 ? 40.062 -24.922 -7.039 1 21.61 367 HIS A O 1
ATOM 2912 N N . LYS A 1 368 ? 40.562 -22.984 -6.742 1 25.06 368 LYS A N 1
ATOM 2913 C CA . LYS A 1 368 ? 41.938 -23.453 -6.523 1 25.06 368 LYS A CA 1
ATOM 2914 C C . LYS A 1 368 ? 42.094 -24.031 -5.121 1 25.06 368 LYS A C 1
ATOM 2916 O O . LYS A 1 368 ? 41.25 -23.797 -4.246 1 25.06 368 LYS A O 1
ATOM 2921 N N . GLY A 1 369 ? 43.375 -24.516 -4.707 1 22.52 369 GLY A N 1
ATOM 2922 C CA . GLY A 1 369 ? 43.969 -25.312 -3.646 1 22.52 369 GLY A CA 1
ATOM 2923 C C . GLY A 1 369 ? 43.781 -24.734 -2.266 1 22.52 369 GLY A C 1
ATOM 2924 O O . GLY A 1 369 ? 43.438 -23.547 -2.133 1 22.52 369 GLY A O 1
ATOM 2925 N N . LYS A 1 370 ? 43.438 -25.531 -1.334 1 24.77 370 LYS A N 1
ATOM 2926 C CA . LYS A 1 370 ? 43.375 -25.438 0.122 1 24.77 370 LYS A CA 1
ATOM 2927 C C . LYS A 1 370 ? 44.375 -24.422 0.656 1 24.77 370 LYS A C 1
ATOM 2929 O O . LYS A 1 370 ? 45.594 -24.625 0.561 1 24.77 370 LYS A O 1
ATOM 2934 N N . PRO A 1 371 ? 44.312 -23.109 0.25 1 24.36 371 PRO A N 1
ATOM 2935 C CA . PRO A 1 371 ? 45.531 -22.625 0.883 1 24.36 371 PRO A CA 1
ATOM 2936 C C . PRO A 1 371 ? 45.625 -22.984 2.363 1 24.36 371 PRO A C 1
ATOM 2938 O O . PRO A 1 371 ? 44.594 -23.141 3.025 1 24.36 371 PRO A O 1
ATOM 2941 N N . ASP A 1 372 ? 46.781 -23.562 2.787 1 23.64 372 ASP A N 1
ATOM 2942 C CA . ASP A 1 372 ? 47.188 -24.062 4.094 1 23.64 372 ASP A CA 1
ATOM 2943 C C . ASP A 1 372 ? 46.906 -23.047 5.191 1 23.64 372 ASP A C 1
ATOM 2945 O O . ASP A 1 372 ? 47.5 -21.953 5.176 1 23.64 372 ASP A O 1
ATOM 2949 N N . ILE A 1 373 ? 45.594 -22.688 5.258 1 23.05 373 ILE A N 1
ATOM 2950 C CA . ILE A 1 373 ? 45.406 -21.734 6.355 1 23.05 373 ILE A CA 1
ATOM 2951 C C . ILE A 1 373 ? 46.219 -22.188 7.57 1 23.05 373 ILE A C 1
ATOM 2953 O O . ILE A 1 373 ? 46.062 -23.312 8.039 1 23.05 373 ILE A O 1
ATOM 2957 N N . PRO A 1 374 ? 47.344 -21.484 7.691 1 22.92 374 PRO A N 1
ATOM 2958 C CA . PRO A 1 374 ? 48.25 -21.828 8.789 1 22.92 374 PRO A CA 1
ATOM 2959 C C . PRO A 1 374 ? 47.5 -22.062 10.109 1 22.92 374 PRO A C 1
ATOM 2961 O O . PRO A 1 374 ? 46.438 -21.484 10.328 1 22.92 374 PRO A O 1
ATOM 2964 N N . SER A 1 375 ? 47.719 -23.297 10.656 1 21.14 375 SER A N 1
ATOM 2965 C CA . SER A 1 375 ? 47.25 -23.875 11.906 1 21.14 375 SER A CA 1
ATOM 2966 C C . SER A 1 375 ? 47.156 -22.828 13.016 1 21.14 375 SER A C 1
ATOM 2968 O O . SER A 1 375 ? 48.156 -22.172 13.312 1 21.14 375 SER A O 1
ATOM 2970 N N . VAL A 1 376 ? 46.062 -21.906 12.781 1 22.09 376 VAL A N 1
ATOM 2971 C CA . VAL A 1 376 ? 45.938 -21.031 13.945 1 22.09 376 VAL A CA 1
ATOM 2972 C C . VAL A 1 376 ? 46.406 -21.766 15.203 1 22.09 376 VAL A C 1
ATOM 2974 O O . VAL A 1 376 ? 45.906 -22.844 15.508 1 22.09 376 VAL A O 1
ATOM 2977 N N . VAL A 1 377 ? 47.656 -21.484 15.57 1 22.2 377 VAL A N 1
ATOM 2978 C CA . VAL A 1 377 ? 48.375 -21.906 16.766 1 22.2 377 VAL A CA 1
ATOM 2979 C C . VAL A 1 377 ? 47.438 -21.922 17.969 1 22.2 377 VAL A C 1
ATOM 2981 O O . VAL A 1 377 ? 46.656 -20.984 18.141 1 22.2 377 VAL A O 1
ATOM 2984 N N . GLU A 1 378 ? 47.125 -23.141 18.375 1 21.09 378 GLU A N 1
ATOM 2985 C CA . GLU A 1 378 ? 46.438 -23.609 19.578 1 21.09 378 GLU A CA 1
ATOM 2986 C C . GLU A 1 378 ? 46.75 -22.703 20.766 1 21.09 378 GLU A C 1
ATOM 2988 O O . GLU A 1 378 ? 47.906 -22.594 21.188 1 21.09 378 GLU A O 1
ATOM 2993 N N . ALA A 1 379 ? 46.156 -21.344 20.594 1 26.41 379 ALA A N 1
ATOM 2994 C CA . ALA A 1 379 ? 46.438 -20.594 21.828 1 26.41 379 ALA A CA 1
ATOM 2995 C C . ALA A 1 379 ? 46.344 -21.5 23.047 1 26.41 379 ALA A C 1
ATOM 2997 O O . ALA A 1 379 ? 45.344 -22.203 23.234 1 26.41 379 ALA A O 1
ATOM 2998 N N . SER A 1 380 ? 47.469 -21.859 23.609 1 21.53 380 SER A N 1
ATOM 2999 C CA . SER A 1 380 ? 47.812 -22.625 24.797 1 21.53 380 SER A CA 1
ATOM 3000 C C . SER A 1 380 ? 46.875 -22.281 25.953 1 21.53 380 SER A C 1
ATOM 3002 O O . SER A 1 380 ? 46.594 -21.109 26.203 1 21.53 380 SER A O 1
ATOM 3004 N N . SER A 1 381 ? 45.875 -23.219 26.203 1 21.59 381 SER A N 1
ATOM 3005 C CA . SER A 1 381 ? 45.031 -23.312 27.391 1 21.59 381 SER A CA 1
ATOM 3006 C C . SER A 1 381 ? 45.781 -22.859 28.641 1 21.59 381 SER A C 1
ATOM 3008 O O . SER A 1 381 ? 46.844 -23.391 28.953 1 21.59 381 SER A O 1
ATOM 3010 N N . PRO A 1 382 ? 45.75 -21.375 28.859 1 24.19 382 PRO A N 1
ATOM 3011 C CA . PRO A 1 382 ? 46.5 -21.078 30.078 1 24.19 382 PRO A CA 1
ATOM 3012 C C . PRO A 1 382 ? 46.219 -22.078 31.203 1 24.19 382 PRO A C 1
ATOM 3014 O O . PRO A 1 382 ? 45.156 -22.672 31.25 1 24.19 382 PRO A O 1
ATOM 3017 N N . GLN A 1 383 ? 47.219 -22.797 31.734 1 20 383 GLN A N 1
ATOM 3018 C CA . GLN A 1 383 ? 47.406 -23.719 32.844 1 20 383 GLN A CA 1
ATOM 3019 C C . GLN A 1 383 ? 46.781 -23.156 34.125 1 20 383 GLN A C 1
ATOM 3021 O O . GLN A 1 383 ? 47.188 -22.094 34.594 1 20 383 GLN A O 1
ATOM 3026 N N . ASN A 1 384 ? 45.375 -23.125 34.219 1 20.69 384 ASN A N 1
ATOM 3027 C CA . ASN A 1 384 ? 44.875 -22.922 35.594 1 20.69 384 ASN A CA 1
ATOM 3028 C C . ASN A 1 384 ? 45.688 -23.641 36.625 1 20.69 384 ASN A C 1
ATOM 3030 O O . ASN A 1 384 ? 45.844 -24.859 36.562 1 20.69 384 ASN A O 1
ATOM 3034 N N . GLY A 1 385 ? 46.875 -23.047 37.094 1 21.38 385 GLY A N 1
ATOM 3035 C CA . GLY A 1 385 ? 47.625 -23.453 38.25 1 21.38 385 GLY A CA 1
ATOM 3036 C C . GLY A 1 385 ? 46.75 -23.812 39.438 1 21.38 385 GLY A C 1
ATOM 3037 O O . GLY A 1 385 ? 45.781 -23.109 39.75 1 21.38 385 GLY A O 1
ATOM 3038 N N . ARG A 1 386 ? 46.562 -25.156 39.75 1 23.16 386 ARG A N 1
ATOM 3039 C CA . ARG A 1 386 ? 46.125 -25.875 40.938 1 23.16 386 ARG A CA 1
ATOM 3040 C C . ARG A 1 386 ? 46.75 -25.281 42.188 1 23.16 386 ARG A C 1
ATOM 3042 O O . ARG A 1 386 ? 47.938 -25.469 42.438 1 23.16 386 ARG A O 1
ATOM 3049 N N . CYS A 1 387 ? 46.625 -23.828 42.406 1 22.44 387 CYS A N 1
ATOM 3050 C CA . CYS A 1 387 ? 47.25 -23.5 43.656 1 22.44 387 CYS A CA 1
ATOM 3051 C C . CYS A 1 387 ? 46.781 -24.438 44.781 1 22.44 387 CYS A C 1
ATOM 3053 O O . CYS A 1 387 ? 45.562 -24.625 44.969 1 22.44 387 CYS A O 1
ATOM 3055 N N . ASP A 1 388 ? 47.625 -25.438 45.062 1 18.92 388 ASP A N 1
ATOM 3056 C CA . ASP A 1 388 ? 47.812 -26.312 46.219 1 18.92 388 ASP A CA 1
ATOM 3057 C C . ASP A 1 388 ? 47.656 -25.547 47.531 1 18.92 388 ASP A C 1
ATOM 3059 O O . ASP A 1 388 ? 48.312 -24.531 47.75 1 18.92 388 ASP A O 1
ATOM 3063 N N . ALA A 1 389 ? 46.438 -25.578 48.156 1 21.81 389 ALA A N 1
ATOM 3064 C CA . ALA A 1 389 ? 46.438 -25.453 49.625 1 21.81 389 ALA A CA 1
ATOM 3065 C C . ALA A 1 389 ? 47.406 -26.422 50.25 1 21.81 389 ALA A C 1
ATOM 3067 O O . ALA A 1 389 ? 47.312 -27.641 50.062 1 21.81 389 ALA A O 1
ATOM 3068 N N . ALA A 1 390 ? 48.656 -25.859 50.406 1 19.45 390 ALA A N 1
ATOM 3069 C CA . ALA A 1 390 ? 49.375 -26.188 51.625 1 19.45 390 ALA A CA 1
ATOM 3070 C C . ALA A 1 390 ? 48.562 -25.797 52.844 1 19.45 390 ALA A C 1
ATOM 3072 O O . ALA A 1 390 ? 47.906 -24.734 52.875 1 19.45 390 ALA A O 1
ATOM 3073 N N . MET B 1 1 ? -64.188 60.031 45.188 1 28.7 1 MET B N 1
ATOM 3074 C CA . MET B 1 1 ? -62.938 59.219 45.281 1 28.7 1 MET B CA 1
ATOM 3075 C C . MET B 1 1 ? -62.594 58.594 43.906 1 28.7 1 MET B C 1
ATOM 3077 O O . MET B 1 1 ? -63.25 57.656 43.469 1 28.7 1 MET B O 1
ATOM 3081 N N . GLU B 1 2 ? -62.094 59.406 43 1 27.95 2 GLU B N 1
ATOM 3082 C CA . GLU B 1 2 ? -61.75 59.188 41.594 1 27.95 2 GLU B CA 1
ATOM 3083 C C . GLU B 1 2 ? -60.562 58.219 41.469 1 27.95 2 GLU B C 1
ATOM 3085 O O . GLU B 1 2 ? -59.5 58.438 42.031 1 27.95 2 GLU B O 1
ATOM 3090 N N . LYS B 1 3 ? -60.906 56.938 41.25 1 31.08 3 LYS B N 1
ATOM 3091 C CA . LYS B 1 3 ? -60.094 55.75 41 1 31.08 3 LYS B CA 1
ATOM 3092 C C . LYS B 1 3 ? -59.125 55.969 39.844 1 31.08 3 LYS B C 1
ATOM 3094 O O . LYS B 1 3 ? -59.531 56.25 38.719 1 31.08 3 LYS B O 1
ATOM 3099 N N . GLY B 1 4 ? -58.031 56.625 40.125 1 30.22 4 GLY B N 1
ATOM 3100 C CA . GLY B 1 4 ? -57 56.875 39.125 1 30.22 4 GLY B CA 1
ATOM 3101 C C . GLY B 1 4 ? -56.469 55.625 38.5 1 30.22 4 GLY B C 1
ATOM 3102 O O . GLY B 1 4 ? -56.188 54.625 39.188 1 30.22 4 GLY B O 1
ATOM 3103 N N . PHE B 1 5 ? -56.844 55.281 37.281 1 37.53 5 PHE B N 1
ATOM 3104 C CA . PHE B 1 5 ? -56.438 54.219 36.406 1 37.53 5 PHE B CA 1
ATOM 3105 C C . PHE B 1 5 ? -54.938 54.25 36.125 1 37.53 5 PHE B C 1
ATOM 3107 O O . PHE B 1 5 ? -54.438 55.219 35.562 1 37.53 5 PHE B O 1
ATOM 3114 N N . ILE B 1 6 ? -54.125 53.781 37.062 1 35.88 6 ILE B N 1
ATOM 3115 C CA . ILE B 1 6 ? -52.688 53.656 36.812 1 35.88 6 ILE B CA 1
ATOM 3116 C C . ILE B 1 6 ? -52.438 52.781 35.594 1 35.88 6 ILE B C 1
ATOM 3118 O O . ILE B 1 6 ? -52.938 51.656 35.5 1 35.88 6 ILE B O 1
ATOM 3122 N N . TRP B 1 7 ? -52.188 53.375 34.438 1 35.22 7 TRP B N 1
ATOM 3123 C CA . TRP B 1 7 ? -51.75 52.75 33.188 1 35.22 7 TRP B CA 1
ATOM 3124 C C . TRP B 1 7 ? -50.406 52.031 33.406 1 35.22 7 TRP B C 1
ATOM 3126 O O . TRP B 1 7 ? -49.406 52.656 33.781 1 35.22 7 TRP B O 1
ATOM 3136 N N . SER B 1 8 ? -50.406 50.844 33.938 1 35.28 8 SER B N 1
ATOM 3137 C CA . SER B 1 8 ? -49.219 50 33.969 1 35.28 8 SER B CA 1
ATOM 3138 C C . SER B 1 8 ? -48.656 49.781 32.594 1 35.28 8 SER B C 1
ATOM 3140 O O . SER B 1 8 ? -49.344 49.344 31.688 1 35.28 8 SER B O 1
ATOM 3142 N N . CYS B 1 9 ? -47.75 50.625 32.125 1 35.31 9 CYS B N 1
ATOM 3143 C CA . CYS B 1 9 ? -46.938 50.406 30.922 1 35.31 9 CYS B CA 1
ATOM 3144 C C . CYS B 1 9 ? -46.188 49.094 31 1 35.31 9 CYS B C 1
ATOM 3146 O O . CYS B 1 9 ? -45.281 48.938 31.797 1 35.31 9 CYS B O 1
ATOM 3148 N N . GLY B 1 10 ? -46.844 48 30.859 1 35.88 10 GLY B N 1
ATOM 3149 C CA . GLY B 1 10 ? -46.156 46.75 30.688 1 35.88 10 GLY B CA 1
ATOM 3150 C C . GLY B 1 10 ? -45.094 46.75 29.609 1 35.88 10 GLY B C 1
ATOM 3151 O O . GLY B 1 10 ? -45.406 47.031 28.453 1 35.88 10 GLY B O 1
ATOM 3152 N N . MET B 1 11 ? -43.906 47.156 29.984 1 35.56 11 MET B N 1
ATOM 3153 C CA . MET B 1 11 ? -42.75 47 29.078 1 35.56 11 MET B CA 1
ATOM 3154 C C . MET B 1 11 ? -42.656 45.562 28.547 1 35.56 11 MET B C 1
ATOM 3156 O O . MET B 1 11 ? -42.562 44.625 29.328 1 35.56 11 MET B O 1
ATOM 3160 N N . LEU B 1 12 ? -43.219 45.312 27.391 1 36.91 12 LEU B N 1
ATOM 3161 C CA . LEU B 1 12 ? -43 44.094 26.609 1 36.91 12 LEU B CA 1
ATOM 3162 C C . LEU B 1 12 ? -41.5 43.875 26.375 1 36.91 12 LEU B C 1
ATOM 3164 O O . LEU B 1 12 ? -40.844 44.688 25.688 1 36.91 12 LEU B O 1
ATOM 3168 N N . VAL B 1 13 ? -40.812 43.312 27.312 1 37.84 13 VAL B N 1
ATOM 3169 C CA . VAL B 1 13 ? -39.469 42.812 27.031 1 37.84 13 VAL B CA 1
ATOM 3170 C C . VAL B 1 13 ? -39.531 41.875 25.828 1 37.84 13 VAL B C 1
ATOM 3172 O O . VAL B 1 13 ? -40.156 40.812 25.906 1 37.84 13 VAL B O 1
ATOM 3175 N N . VAL B 1 14 ? -39.406 42.375 24.641 1 35.47 14 VAL B N 1
ATOM 3176 C CA . VAL B 1 14 ? -39.125 41.531 23.484 1 35.47 14 VAL B CA 1
ATOM 3177 C C . VAL B 1 14 ? -37.875 40.688 23.734 1 35.47 14 VAL B C 1
ATOM 3179 O O . VAL B 1 14 ? -36.781 41.25 23.812 1 35.47 14 VAL B O 1
ATOM 3182 N N . LEU B 1 15 ? -38.031 39.656 24.453 1 35.56 15 LEU B N 1
ATOM 3183 C CA . LEU B 1 15 ? -36.969 38.656 24.375 1 35.56 15 LEU B CA 1
ATOM 3184 C C . LEU B 1 15 ? -36.594 38.344 22.922 1 35.56 15 LEU B C 1
ATOM 3186 O O . LEU B 1 15 ? -37.406 37.75 22.188 1 35.56 15 LEU B O 1
ATOM 3190 N N . VAL B 1 16 ? -35.812 39.156 22.328 1 34.38 16 VAL B N 1
ATOM 3191 C CA . VAL B 1 16 ? -35.156 38.75 21.078 1 34.38 16 VAL B CA 1
ATOM 3192 C C . VAL B 1 16 ? -34.5 37.375 21.281 1 34.38 16 VAL B C 1
ATOM 3194 O O . VAL B 1 16 ? -33.5 37.281 21.984 1 34.38 16 VAL B O 1
ATOM 3197 N N . VAL B 1 17 ? -35.281 36.375 21.312 1 34.91 17 VAL B N 1
ATOM 3198 C CA . VAL B 1 17 ? -34.656 35.062 21.094 1 34.91 17 VAL B CA 1
ATOM 3199 C C . VAL B 1 17 ? -33.781 35.125 19.844 1 34.91 17 VAL B C 1
ATOM 3201 O O . VAL B 1 17 ? -34.281 35.312 18.734 1 34.91 17 VAL B O 1
ATOM 3204 N N . PHE B 1 18 ? -32.594 35.594 19.969 1 31.45 18 PHE B N 1
ATOM 3205 C CA . PHE B 1 18 ? -31.641 35.219 18.922 1 31.45 18 PHE B CA 1
ATOM 3206 C C . PHE B 1 18 ? -31.797 33.75 18.531 1 31.45 18 PHE B C 1
ATOM 3208 O O . PHE B 1 18 ? -31.469 32.844 19.312 1 31.45 18 PHE B O 1
ATOM 3215 N N . GLU B 1 19 ? -32.875 33.469 17.844 1 32.59 19 GLU B N 1
ATOM 3216 C CA . GLU B 1 19 ? -32.75 32.188 17.141 1 32.59 19 GLU B CA 1
ATOM 3217 C C . GLU B 1 19 ? -31.391 32.062 16.453 1 32.59 19 GLU B C 1
ATOM 3219 O O . GLU B 1 19 ? -31.094 32.812 15.516 1 32.59 19 GLU B O 1
ATOM 3224 N N . GLY B 1 20 ? -30.391 31.75 17.172 1 34.31 20 GLY B N 1
ATOM 3225 C CA . GLY B 1 20 ? -29.281 31.234 16.391 1 34.31 20 GLY B CA 1
ATOM 3226 C C . GLY B 1 20 ? -29.719 30.375 15.227 1 34.31 20 GLY B C 1
ATOM 3227 O O . GLY B 1 20 ? -30.5 29.438 15.398 1 34.31 20 GLY B O 1
ATOM 3228 N N . THR B 1 21 ? -30 30.984 14.125 1 33.47 21 THR B N 1
ATOM 3229 C CA . THR B 1 21 ? -30.156 30.203 12.898 1 33.47 21 THR B CA 1
ATOM 3230 C C . THR B 1 21 ? -29.25 28.969 12.914 1 33.47 21 THR B C 1
ATOM 3232 O O . THR B 1 21 ? -28.031 29.094 12.992 1 33.47 21 THR B O 1
ATOM 3235 N N . VAL B 1 22 ? -29.688 27.953 13.586 1 35.56 22 VAL B N 1
ATOM 3236 C CA . VAL B 1 22 ? -29.078 26.672 13.211 1 35.56 22 VAL B CA 1
ATOM 3237 C C . VAL B 1 22 ? -28.891 26.609 11.695 1 35.56 22 VAL B C 1
ATOM 3239 O O . VAL B 1 22 ? -29.859 26.656 10.938 1 35.56 22 VAL B O 1
ATOM 3242 N N . VAL B 1 23 ? -28.016 27.344 11.109 1 35.56 23 VAL B N 1
ATOM 3243 C CA . VAL B 1 23 ? -27.609 27.078 9.734 1 35.56 23 VAL B CA 1
ATOM 3244 C C . VAL B 1 23 ? -27.594 25.562 9.484 1 35.56 23 VAL B C 1
ATOM 3246 O O . VAL B 1 23 ? -26.859 24.828 10.141 1 35.56 23 VAL B O 1
ATOM 3249 N N . ASN B 1 24 ? -28.594 24.953 9.242 1 38.84 24 ASN B N 1
ATOM 3250 C CA . ASN B 1 24 ? -28.812 23.578 8.773 1 38.84 24 ASN B CA 1
ATOM 3251 C C . ASN B 1 24 ? -27.641 23.078 7.945 1 38.84 24 ASN B C 1
ATOM 3253 O O . ASN B 1 24 ? -27.703 21.969 7.395 1 38.84 24 ASN B O 1
ATOM 3257 N N . GLY B 1 25 ? -26.891 23.844 7.172 1 45.84 25 GLY B N 1
ATOM 3258 C CA . GLY B 1 25 ? -25.969 23.312 6.176 1 45.84 25 GLY B CA 1
ATOM 3259 C C . GLY B 1 25 ? -24.75 22.641 6.781 1 45.84 25 GLY B C 1
ATOM 3260 O O . GLY B 1 25 ? -24.125 23.188 7.695 1 45.84 25 GLY B O 1
ATOM 3261 N N . LYS B 1 26 ? -24.688 21.406 6.789 1 53.28 26 LYS B N 1
ATOM 3262 C CA . LYS B 1 26 ? -23.547 20.578 7.207 1 53.28 26 LYS B CA 1
ATOM 3263 C C . LYS B 1 26 ? -22.219 21.25 6.867 1 53.28 26 LYS B C 1
ATOM 3265 O O . LYS B 1 26 ? -21.953 21.531 5.703 1 53.28 26 LYS B O 1
ATOM 3270 N N . SER B 1 27 ? -21.625 22.062 7.785 1 72.88 27 SER B N 1
ATOM 3271 C CA . SER B 1 27 ? -20.344 22.703 7.492 1 72.88 27 SER B CA 1
ATOM 3272 C C . SER B 1 27 ? -19.188 21.719 7.645 1 72.88 27 SER B C 1
ATOM 3274 O O . SER B 1 27 ? -19.141 20.953 8.609 1 72.88 27 SER B O 1
ATOM 3276 N N . ASN B 1 28 ? -18.438 21.578 6.598 1 88.56 28 ASN B N 1
ATOM 3277 C CA . ASN B 1 28 ? -17.234 20.75 6.617 1 88.56 28 ASN B CA 1
ATOM 3278 C C . ASN B 1 28 ? -16.219 21.266 7.625 1 88.56 28 ASN B C 1
ATOM 3280 O O . ASN B 1 28 ? -15.984 22.469 7.723 1 88.56 28 ASN B O 1
ATOM 3284 N N . MET B 1 29 ? -15.82 20.453 8.562 1 94.12 29 MET B N 1
ATOM 3285 C CA . MET B 1 29 ? -14.805 20.797 9.547 1 94.12 29 MET B CA 1
ATOM 3286 C C . MET B 1 29 ? -13.547 19.953 9.344 1 94.12 29 MET B C 1
ATOM 3288 O O . MET B 1 29 ? -13.633 18.797 8.953 1 94.12 29 MET B O 1
ATOM 3292 N N . LEU B 1 30 ? -12.43 20.562 9.57 1 97.56 30 LEU B N 1
ATOM 3293 C CA . LEU B 1 30 ? -11.133 19.922 9.438 1 97.56 30 LEU B CA 1
ATOM 3294 C C . LEU B 1 30 ? -10.25 20.203 10.656 1 97.56 30 LEU B C 1
ATOM 3296 O O . LEU B 1 30 ? -10.008 21.375 10.984 1 97.56 30 LEU B O 1
ATOM 3300 N N . PHE B 1 31 ? -9.859 19.188 11.383 1 98.56 31 PHE B N 1
ATOM 3301 C CA . PHE B 1 31 ? -8.891 19.281 12.469 1 98.56 31 PHE B CA 1
ATOM 3302 C C . PHE B 1 31 ? -7.562 18.656 12.062 1 98.56 31 PHE B C 1
ATOM 3304 O O . PHE B 1 31 ? -7.527 17.578 11.469 1 98.56 31 PHE B O 1
ATOM 3311 N N . VAL B 1 32 ? -6.445 19.359 12.359 1 98.94 32 VAL B N 1
ATOM 3312 C CA . VAL B 1 32 ? -5.148 18.969 11.812 1 98.94 32 VAL B CA 1
ATOM 3313 C C . VAL B 1 32 ? -4.148 18.781 12.953 1 98.94 32 VAL B C 1
ATOM 3315 O O . VAL B 1 32 ? -4.023 19.641 13.828 1 98.94 32 VAL B O 1
ATOM 3318 N N . PHE B 1 33 ? -3.426 17.688 12.969 1 98.94 33 PHE B N 1
ATOM 3319 C CA . PHE B 1 33 ? -2.412 17.328 13.961 1 98.94 33 PHE B CA 1
ATOM 3320 C C . PHE B 1 33 ? -1.114 16.906 13.281 1 98.94 33 PHE B C 1
ATOM 3322 O O . PHE B 1 33 ? -1.139 16.281 12.219 1 98.94 33 PHE B O 1
ATOM 3329 N N . GLY B 1 34 ? -0.017 17.266 13.914 1 98.75 34 GLY B N 1
ATOM 3330 C CA . GLY B 1 34 ? 1.193 16.75 13.297 1 98.75 34 GLY B CA 1
ATOM 3331 C C . GLY B 1 34 ? 2.395 17.656 13.477 1 98.75 34 GLY B C 1
ATOM 3332 O O . GLY B 1 34 ? 2.611 18.203 14.555 1 98.75 34 GLY B O 1
ATOM 3333 N N . ASP B 1 35 ? 3.205 17.75 12.438 1 98.25 35 ASP B N 1
ATOM 3334 C CA . ASP B 1 35 ? 4.477 18.453 12.492 1 98.25 35 ASP B CA 1
ATOM 3335 C C . ASP B 1 35 ? 4.551 19.547 11.422 1 98.25 35 ASP B C 1
ATOM 3337 O O . ASP B 1 35 ? 3.537 20.156 11.07 1 98.25 35 ASP B O 1
ATOM 3341 N N . SER B 1 36 ? 5.715 19.875 10.992 1 97.75 36 SER B N 1
ATOM 3342 C CA . SER B 1 36 ? 5.957 21 10.086 1 97.75 36 SER B CA 1
ATOM 3343 C C . SER B 1 36 ? 5.289 20.781 8.734 1 97.75 36 SER B C 1
ATOM 3345 O O . SER B 1 36 ? 5.016 21.734 8.008 1 97.75 36 SER B O 1
ATOM 3347 N N . LEU B 1 37 ? 4.98 19.547 8.406 1 97.81 37 LEU B N 1
ATOM 3348 C CA . LEU B 1 37 ? 4.379 19.234 7.113 1 97.81 37 LEU B CA 1
ATOM 3349 C C . LEU B 1 37 ? 2.951 19.75 7.035 1 97.81 37 LEU B C 1
ATOM 3351 O O . LEU B 1 37 ? 2.422 19.969 5.941 1 97.81 37 LEU B O 1
ATOM 3355 N N . LEU B 1 38 ? 2.367 19.938 8.25 1 98.62 38 LEU B N 1
ATOM 3356 C CA . LEU B 1 38 ? 0.953 20.297 8.289 1 98.62 38 LEU B CA 1
ATOM 3357 C C . LEU B 1 38 ? 0.747 21.609 9.039 1 98.62 38 LEU B C 1
ATOM 3359 O O . LEU B 1 38 ? -0.343 22.188 9 1 98.62 38 LEU B O 1
ATOM 3363 N N . ASP B 1 39 ? 1.798 22.141 9.695 1 98.06 39 ASP B N 1
ATOM 3364 C CA . ASP B 1 39 ? 1.724 23.328 10.523 1 98.06 39 ASP B CA 1
ATOM 3365 C C . ASP B 1 39 ? 1.378 24.562 9.68 1 98.06 39 ASP B C 1
ATOM 3367 O O . ASP B 1 39 ? 2.035 24.828 8.672 1 98.06 39 ASP B O 1
ATOM 3371 N N . CYS B 1 40 ? 0.382 25.25 10.125 1 97.06 40 CYS B N 1
ATOM 3372 C CA . CYS B 1 40 ? -0.016 26.453 9.398 1 97.06 40 CYS B CA 1
ATOM 3373 C C . CYS B 1 40 ? 0.292 27.703 10.211 1 97.06 40 CYS B C 1
ATOM 3375 O O . CYS B 1 40 ? -0.322 28.75 9.992 1 97.06 40 CYS B O 1
ATOM 3377 N N . GLY B 1 41 ? 1.188 27.562 11.227 1 95.88 41 GLY B N 1
ATOM 3378 C CA . GLY B 1 41 ? 1.633 28.75 11.938 1 95.88 41 GLY B CA 1
ATOM 3379 C C . GLY B 1 41 ? 1.575 28.594 13.445 1 95.88 41 GLY B C 1
ATOM 3380 O O . GLY B 1 41 ? 1.697 29.578 14.18 1 95.88 41 GLY B O 1
ATOM 3381 N N . THR B 1 42 ? 1.396 27.438 13.953 1 95.81 42 THR B N 1
ATOM 3382 C CA . THR B 1 42 ? 1.323 27.172 15.383 1 95.81 42 THR B CA 1
ATOM 3383 C C . THR B 1 42 ? 2.58 27.672 16.094 1 95.81 42 THR B C 1
ATOM 3385 O O . THR B 1 42 ? 2.496 28.297 17.141 1 95.81 42 THR B O 1
ATOM 3388 N N . ASN B 1 43 ? 3.693 27.453 15.492 1 94.88 43 ASN B N 1
ATOM 3389 C CA . ASN B 1 43 ? 4.961 27.75 16.156 1 94.88 43 ASN B CA 1
ATOM 3390 C C . ASN B 1 43 ? 5.191 29.266 16.25 1 94.88 43 ASN B C 1
ATOM 3392 O O . ASN B 1 43 ? 6.078 29.703 16.984 1 94.88 43 ASN B O 1
ATOM 3396 N N . ASN B 1 44 ? 4.445 30.078 15.516 1 93.38 44 ASN B N 1
ATOM 3397 C CA . ASN B 1 44 ? 4.52 31.531 15.625 1 93.38 44 ASN B CA 1
ATOM 3398 C C . ASN B 1 44 ? 4.125 32 17.031 1 93.38 44 ASN B C 1
ATOM 3400 O O . ASN B 1 44 ? 4.469 33.125 17.422 1 93.38 44 ASN B O 1
ATOM 3404 N N . TYR B 1 45 ? 3.459 31.203 17.719 1 93.12 45 TYR B N 1
ATOM 3405 C CA . TYR B 1 45 ? 2.873 31.609 19 1 93.12 45 TYR B CA 1
ATOM 3406 C C . TYR B 1 45 ? 3.617 30.984 20.172 1 93.12 45 TYR B C 1
ATOM 3408 O O . TYR B 1 45 ? 3.17 31.078 21.312 1 93.12 45 TYR B O 1
ATOM 3416 N N . LEU B 1 46 ? 4.605 30.344 19.734 1 90.38 46 LEU B N 1
ATOM 3417 C CA . LEU B 1 46 ? 5.438 29.766 20.781 1 90.38 46 LEU B CA 1
ATOM 3418 C C . LEU B 1 46 ? 6.5 30.75 21.25 1 90.38 46 LEU B C 1
ATOM 3420 O O . LEU B 1 46 ? 6.746 31.766 20.578 1 90.38 46 LEU B O 1
ATOM 3424 N N . GLY B 1 47 ? 6.918 30.797 22.453 1 77.31 47 GLY B N 1
ATOM 3425 C CA . GLY B 1 47 ? 7.883 31.734 23.016 1 77.31 47 GLY B CA 1
ATOM 3426 C C . GLY B 1 47 ? 9.062 32 22.094 1 77.31 47 GLY B C 1
ATOM 3427 O O . GLY B 1 47 ? 9.125 31.453 20.984 1 77.31 47 GLY B O 1
ATOM 3428 N N . ARG B 1 48 ? 9.82 33.062 22.188 1 61.56 48 ARG B N 1
ATOM 3429 C CA . ARG B 1 48 ? 10.812 33.75 21.344 1 61.56 48 ARG B CA 1
ATOM 3430 C C . ARG B 1 48 ? 11.867 32.75 20.859 1 61.56 48 ARG B C 1
ATOM 3432 O O . ARG B 1 48 ? 12.391 32.906 19.75 1 61.56 48 ARG B O 1
ATOM 3439 N N . SER B 1 49 ? 12.297 31.844 21.531 1 55.91 49 SER B N 1
ATOM 3440 C CA . SER B 1 49 ? 13.547 31.172 21.203 1 55.91 49 SER B CA 1
ATOM 3441 C C . SER B 1 49 ? 13.297 29.922 20.359 1 55.91 49 SER B C 1
ATOM 3443 O O . SER B 1 49 ? 14.219 29.156 20.094 1 55.91 49 SER B O 1
ATOM 3445 N N . MET B 1 50 ? 12.227 30.031 19.484 1 62.09 50 MET B N 1
ATOM 3446 C CA . MET B 1 50 ? 12.039 28.656 19.031 1 62.09 50 MET B CA 1
ATOM 3447 C C . MET B 1 50 ? 12.594 28.469 17.609 1 62.09 50 MET B C 1
ATOM 3449 O O . MET B 1 50 ? 12.297 29.266 16.719 1 62.09 50 MET B O 1
ATOM 3453 N N . LYS B 1 51 ? 13.492 27.5 17.453 1 70.88 51 LYS B N 1
ATOM 3454 C CA . LYS B 1 51 ? 14.328 27.125 16.328 1 70.88 51 LYS B CA 1
ATOM 3455 C C . LYS B 1 51 ? 13.484 26.562 15.18 1 70.88 51 LYS B C 1
ATOM 3457 O O . LYS B 1 51 ? 13.922 26.547 14.031 1 70.88 51 LYS B O 1
ATOM 3462 N N . HIS B 1 52 ? 12.211 26.328 15.414 1 81.06 52 HIS B N 1
ATOM 3463 C CA . HIS B 1 52 ? 11.43 25.609 14.406 1 81.06 52 HIS B CA 1
ATOM 3464 C C . HIS B 1 52 ? 10.289 26.484 13.883 1 81.06 52 HIS B C 1
ATOM 3466 O O . HIS B 1 52 ? 9.141 26.031 13.828 1 81.06 52 HIS B O 1
ATOM 3472 N N . ARG B 1 53 ? 10.656 27.75 13.516 1 89.56 53 ARG B N 1
ATOM 3473 C CA . ARG B 1 53 ? 9.641 28.641 12.945 1 89.56 53 ARG B CA 1
ATOM 3474 C C . ARG B 1 53 ? 9.883 28.859 11.461 1 89.56 53 ARG B C 1
ATOM 3476 O O . ARG B 1 53 ? 11.016 28.734 10.984 1 89.56 53 ARG B O 1
ATOM 3483 N N . ALA B 1 54 ? 8.75 29.109 10.773 1 92.75 54 ALA B N 1
ATOM 3484 C CA . ALA B 1 54 ? 8.812 29.438 9.352 1 92.75 54 ALA B CA 1
ATOM 3485 C C . ALA B 1 54 ? 8.055 30.719 9.047 1 92.75 54 ALA B C 1
ATOM 3487 O O . ALA B 1 54 ? 7.375 30.812 8.023 1 92.75 54 ALA B O 1
ATOM 3488 N N . ASN B 1 55 ? 8.125 31.703 9.977 1 93.19 55 ASN B N 1
ATOM 3489 C CA . ASN B 1 55 ? 7.406 32.969 9.828 1 93.19 55 ASN B CA 1
ATOM 3490 C C . ASN B 1 55 ? 8.328 34.062 9.312 1 93.19 55 ASN B C 1
ATOM 3492 O O . ASN B 1 55 ? 8.227 35.219 9.742 1 93.19 55 ASN B O 1
ATOM 3496 N N . TYR B 1 56 ? 9.234 33.75 8.453 1 92.38 56 TYR B N 1
ATOM 3497 C CA . TYR B 1 56 ? 10.164 34.688 7.832 1 92.38 56 TYR B CA 1
ATOM 3498 C C . TYR B 1 56 ? 10.391 34.312 6.363 1 92.38 56 TYR B C 1
ATOM 3500 O O . TYR B 1 56 ? 10.18 33.188 5.953 1 92.38 56 TYR B O 1
ATOM 3508 N N . TYR B 1 57 ? 10.773 35.344 5.652 1 93.31 57 TYR B N 1
ATOM 3509 C CA . TYR B 1 57 ? 11.109 35.125 4.246 1 93.31 57 TYR B CA 1
ATOM 3510 C C . TYR B 1 57 ? 12.258 34.156 4.094 1 93.31 57 TYR B C 1
ATOM 3512 O O . TYR B 1 57 ? 13.195 34.156 4.895 1 93.31 57 TYR B O 1
ATOM 3520 N N . PRO B 1 58 ? 12.242 33.219 3.109 1 96.12 58 PRO B N 1
ATOM 3521 C CA . PRO B 1 58 ? 11.359 33.219 1.943 1 96.12 58 PRO B CA 1
ATOM 3522 C C . PRO B 1 58 ? 10.141 32.344 2.119 1 96.12 58 PRO B C 1
ATOM 3524 O O . PRO B 1 58 ? 9.383 32.125 1.172 1 96.12 58 PRO B O 1
ATOM 3527 N N . TYR B 1 59 ? 9.93 31.781 3.307 1 96.5 59 TYR B N 1
ATOM 3528 C CA . TYR B 1 59 ? 8.68 31.062 3.518 1 96.5 59 TYR B CA 1
ATOM 3529 C C . TYR B 1 59 ? 7.477 31.938 3.213 1 96.5 59 TYR B C 1
ATOM 3531 O O . TYR B 1 59 ? 7.48 33.125 3.531 1 96.5 59 TYR B O 1
ATOM 3539 N N . GLY B 1 60 ? 6.488 31.375 2.541 1 97.19 60 GLY B N 1
ATOM 3540 C CA . GLY B 1 60 ? 5.262 32.094 2.244 1 97.19 60 GLY B CA 1
ATOM 3541 C C . GLY B 1 60 ? 5.387 33.031 1.045 1 97.19 60 GLY B C 1
ATOM 3542 O O . GLY B 1 60 ? 4.453 33.75 0.723 1 97.19 60 GLY B O 1
ATOM 3543 N N . MET B 1 61 ? 6.449 32.969 0.337 1 97.12 61 MET B N 1
ATOM 3544 C CA . MET B 1 61 ? 6.676 33.906 -0.759 1 97.12 61 MET B CA 1
ATOM 3545 C C . MET B 1 61 ? 5.641 33.719 -1.861 1 97.12 61 MET B C 1
ATOM 3547 O O . MET B 1 61 ? 5.383 34.625 -2.641 1 97.12 61 MET B O 1
ATOM 3551 N N . SER B 1 62 ? 5.035 32.469 -1.944 1 96.38 62 SER B N 1
ATOM 3552 C CA . SER B 1 62 ? 4.004 32.188 -2.939 1 96.38 62 SER B CA 1
ATOM 3553 C C . SER B 1 62 ? 2.609 32.281 -2.33 1 96.38 62 SER B C 1
ATOM 3555 O O . SER B 1 62 ? 1.615 31.984 -2.992 1 96.38 62 SER B O 1
ATOM 3557 N N . PHE B 1 63 ? 2.564 32.531 -1.058 1 93.25 63 PHE B N 1
ATOM 3558 C CA . PHE B 1 63 ? 1.286 32.719 -0.382 1 93.25 63 PHE B CA 1
ATOM 3559 C C . PHE B 1 63 ? 0.679 34.094 -0.749 1 93.25 63 PHE B C 1
ATOM 3561 O O . PHE B 1 63 ? 1.388 35 -1.194 1 93.25 63 PHE B O 1
ATOM 3568 N N . SER B 1 64 ? -0.67 34.188 -0.665 1 86.81 64 SER B N 1
ATOM 3569 C CA . SER B 1 64 ? -1.312 35.469 -0.968 1 86.81 64 SER B CA 1
ATOM 3570 C C . SER B 1 64 ? -0.633 36.594 -0.23 1 86.81 64 SER B C 1
ATOM 3572 O O . SER B 1 64 ? -0.418 36.531 0.981 1 86.81 64 SER B O 1
ATOM 3574 N N . GLY B 1 65 ? -0.206 37.594 -0.91 1 87.62 65 GLY B N 1
ATOM 3575 C CA . GLY B 1 65 ? 0.442 38.75 -0.353 1 87.62 65 GLY B CA 1
ATOM 3576 C C . GLY B 1 65 ? 1.926 38.562 -0.106 1 87.62 65 GLY B C 1
ATOM 3577 O O . GLY B 1 65 ? 2.627 39.5 0.277 1 87.62 65 GLY B O 1
ATOM 3578 N N . GLY B 1 66 ? 2.391 37.344 -0.312 1 87.5 66 GLY B N 1
ATOM 3579 C CA . GLY B 1 66 ? 3.812 37.062 -0.174 1 87.5 66 GLY B CA 1
ATOM 3580 C C . GLY B 1 66 ? 4.277 37.031 1.269 1 87.5 66 GLY B C 1
ATOM 3581 O O . GLY B 1 66 ? 5.441 37.312 1.557 1 87.5 66 GLY B O 1
ATOM 3582 N N . ASN B 1 67 ? 3.41 36.75 2.238 1 90.12 67 ASN B N 1
ATOM 3583 C CA . ASN B 1 67 ? 3.721 36.812 3.662 1 90.12 67 ASN B CA 1
ATOM 3584 C C . ASN B 1 67 ? 4.039 35.406 4.223 1 90.12 67 ASN B C 1
ATOM 3586 O O . ASN B 1 67 ? 3.416 34.438 3.834 1 90.12 67 ASN B O 1
ATOM 3590 N N . ALA B 1 68 ? 5.055 35.438 5.121 1 92.88 68 ALA B N 1
ATOM 3591 C CA . ALA B 1 68 ? 5.363 34.219 5.863 1 92.88 68 ALA B CA 1
ATOM 3592 C C . ALA B 1 68 ? 4.336 33.969 6.969 1 92.88 68 ALA B C 1
ATOM 3594 O O . ALA B 1 68 ? 4.27 34.719 7.941 1 92.88 68 ALA B O 1
ATOM 3595 N N . THR B 1 69 ? 3.564 32.938 6.812 1 91.75 69 THR B N 1
ATOM 3596 C CA . THR B 1 69 ? 2.453 32.688 7.723 1 91.75 69 THR B CA 1
ATOM 3597 C C . THR B 1 69 ? 2.816 31.609 8.734 1 91.75 69 THR B C 1
ATOM 3599 O O . THR B 1 69 ? 2.025 31.297 9.625 1 91.75 69 THR B O 1
ATOM 3602 N N . GLY B 1 70 ? 4.012 31.062 8.617 1 95.25 70 GLY B N 1
ATOM 3603 C CA . GLY B 1 70 ? 4.441 30 9.508 1 95.25 70 GLY B CA 1
ATOM 3604 C C . GLY B 1 70 ? 4.375 28.609 8.875 1 95.25 70 GLY B C 1
ATOM 3605 O O . GLY B 1 70 ? 4.762 27.625 9.492 1 95.25 70 GLY B O 1
ATOM 3606 N N . ARG B 1 71 ? 3.881 28.578 7.613 1 97.12 71 ARG B N 1
ATOM 3607 C CA . ARG B 1 71 ? 3.896 27.344 6.852 1 97.12 71 ARG B CA 1
ATOM 3608 C C . ARG B 1 71 ? 5.297 27.031 6.34 1 97.12 71 ARG B C 1
ATOM 3610 O O . ARG B 1 71 ? 6.012 27.922 5.879 1 97.12 71 ARG B O 1
ATOM 3617 N N . TYR B 1 72 ? 5.699 25.797 6.453 1 96.94 72 TYR B N 1
ATOM 3618 C CA . TYR B 1 72 ? 7.031 25.391 6.031 1 96.94 72 TYR B CA 1
ATOM 3619 C C . TYR B 1 72 ? 7.055 25.062 4.539 1 96.94 72 TYR B C 1
ATOM 3621 O O . TYR B 1 72 ? 7.336 23.938 4.145 1 96.94 72 TYR B O 1
ATOM 3629 N N . SER B 1 73 ? 6.766 26.047 3.754 1 98.19 73 SER B N 1
ATOM 3630 C CA . SER B 1 73 ? 6.688 26.016 2.297 1 98.19 73 SER B CA 1
ATOM 3631 C C . SER B 1 73 ? 6.73 27.422 1.712 1 98.19 73 SER B C 1
ATOM 3633 O O . SER B 1 73 ? 6.688 28.406 2.449 1 98.19 73 SER B O 1
ATOM 3635 N N . ASP B 1 74 ? 6.891 27.547 0.372 1 98.31 74 ASP B N 1
ATOM 3636 C CA . ASP B 1 74 ? 6.781 28.844 -0.297 1 98.31 74 ASP B CA 1
ATOM 3637 C C . ASP B 1 74 ? 5.344 29.359 -0.258 1 98.31 74 ASP B C 1
ATOM 3639 O O . ASP B 1 74 ? 5.098 30.547 -0.513 1 98.31 74 ASP B O 1
ATOM 3643 N N . GLY B 1 75 ? 4.414 28.469 0.075 1 97.94 75 GLY B N 1
ATOM 3644 C CA . GLY B 1 75 ? 3.006 28.828 0.06 1 97.94 75 GLY B CA 1
ATOM 3645 C C . GLY B 1 75 ? 2.137 27.906 0.876 1 97.94 75 GLY B C 1
ATOM 3646 O O . GLY B 1 75 ? 2.492 27.531 1.998 1 97.94 75 GLY B O 1
ATOM 3647 N N . MET B 1 76 ? 0.997 27.547 0.322 1 97.81 76 MET B N 1
ATOM 3648 C CA . MET B 1 76 ? -0.002 26.734 1.014 1 97.81 76 MET B CA 1
ATOM 3649 C C . MET B 1 76 ? 0.479 25.297 1.169 1 97.81 76 MET B C 1
ATOM 3651 O O . MET B 1 76 ? 1.275 24.812 0.363 1 97.81 76 MET B O 1
ATOM 3655 N N . VAL B 1 77 ? 0.04 24.688 2.254 1 98.5 77 VAL B N 1
ATOM 3656 C CA . VAL B 1 77 ? 0.322 23.281 2.516 1 98.5 77 VAL B CA 1
ATOM 3657 C C . VAL B 1 77 ? -0.958 22.469 2.369 1 98.5 77 VAL B C 1
ATOM 3659 O O . VAL B 1 77 ? -2.014 23 2.033 1 98.5 77 VAL B O 1
ATOM 3662 N N . THR B 1 78 ? -0.923 21.172 2.572 1 98.69 78 THR B N 1
ATOM 3663 C CA . THR B 1 78 ? -1.999 20.25 2.189 1 98.69 78 THR B CA 1
ATOM 3664 C C . THR B 1 78 ? -3.287 20.609 2.93 1 98.69 78 THR B C 1
ATOM 3666 O O . THR B 1 78 ? -4.367 20.625 2.332 1 98.69 78 THR B O 1
ATOM 3669 N N . PRO B 1 79 ? -3.262 20.922 4.281 1 98.75 79 PRO B N 1
ATOM 3670 C CA . PRO B 1 79 ? -4.531 21.266 4.926 1 98.75 79 PRO B CA 1
ATOM 3671 C C . PRO B 1 79 ? -5.207 22.469 4.293 1 98.75 79 PRO B C 1
ATOM 3673 O O . PRO B 1 79 ? -6.441 22.562 4.27 1 98.75 79 PRO B O 1
ATOM 3676 N N . ASP B 1 80 ? -4.453 23.422 3.758 1 98.25 80 ASP B N 1
ATOM 3677 C CA . ASP B 1 80 ? -5.008 24.609 3.111 1 98.25 80 ASP B CA 1
ATOM 3678 C C . ASP B 1 80 ? -5.777 24.234 1.846 1 98.25 80 ASP B C 1
ATOM 3680 O O . ASP B 1 80 ? -6.918 24.672 1.658 1 98.25 80 ASP B O 1
ATOM 3684 N N . TYR B 1 81 ? -5.125 23.469 1.017 1 98.44 81 TYR B N 1
ATOM 3685 C CA . TYR B 1 81 ? -5.762 23.062 -0.23 1 98.44 81 TYR B CA 1
ATOM 3686 C C . TYR B 1 81 ? -6.988 22.203 0.043 1 98.44 81 TYR B C 1
ATOM 3688 O O . TYR B 1 81 ? -8 22.312 -0.655 1 98.44 81 TYR B O 1
ATOM 3696 N N . ILE B 1 82 ? -6.895 21.344 1.061 1 98.5 82 ILE B N 1
ATOM 3697 C CA . ILE B 1 82 ? -8.023 20.5 1.416 1 98.5 82 ILE B CA 1
ATOM 3698 C C . ILE B 1 82 ? -9.188 21.359 1.895 1 98.5 82 ILE B C 1
ATOM 3700 O O . ILE B 1 82 ? -10.344 21.094 1.542 1 98.5 82 ILE B O 1
ATOM 3704 N N . ALA B 1 83 ? -8.875 22.391 2.682 1 97.81 83 ALA B N 1
ATOM 3705 C CA . ALA B 1 83 ? -9.93 23.312 3.115 1 97.81 83 ALA B CA 1
ATOM 3706 C C . ALA B 1 83 ? -10.625 23.953 1.918 1 97.81 83 ALA B C 1
ATOM 3708 O O . ALA B 1 83 ? -11.859 24.047 1.885 1 97.81 83 ALA B O 1
ATOM 3709 N N . GLN B 1 84 ? -9.875 24.344 0.917 1 97.06 84 GLN B N 1
ATOM 3710 C CA . GLN B 1 84 ? -10.445 24.953 -0.285 1 97.06 84 GLN B CA 1
ATOM 3711 C C . GLN B 1 84 ? -11.305 23.938 -1.049 1 97.06 84 GLN B C 1
ATOM 3713 O O . GLN B 1 84 ? -12.422 24.25 -1.457 1 97.06 84 GLN B O 1
ATOM 3718 N N . LEU B 1 85 ? -10.789 22.766 -1.187 1 97.12 85 LEU B N 1
ATOM 3719 C CA . LEU B 1 85 ? -11.492 21.719 -1.923 1 97.12 85 LEU B CA 1
ATOM 3720 C C . LEU B 1 85 ? -12.789 21.344 -1.218 1 97.12 85 LEU B C 1
ATOM 3722 O O . LEU B 1 85 ? -13.781 21 -1.871 1 97.12 85 LEU B O 1
ATOM 3726 N N . ALA B 1 86 ? -12.789 21.453 0.106 1 96.44 86 ALA B N 1
ATOM 3727 C CA . ALA B 1 86 ? -13.945 21.078 0.915 1 96.44 86 ALA B CA 1
ATOM 3728 C C . ALA B 1 86 ? -14.914 22.25 1.073 1 96.44 86 ALA B C 1
ATOM 3730 O O . ALA B 1 86 ? -15.891 22.156 1.815 1 96.44 86 ALA B O 1
ATOM 3731 N N . ASP B 1 87 ? -14.656 23.328 0.447 1 93.5 87 ASP B N 1
ATOM 3732 C CA . ASP B 1 87 ? -15.477 24.531 0.459 1 93.5 87 ASP B CA 1
ATOM 3733 C C . ASP B 1 87 ? -15.609 25.078 1.874 1 93.5 87 ASP B C 1
ATOM 3735 O O . ASP B 1 87 ? -16.688 25.516 2.275 1 93.5 87 ASP B O 1
ATOM 3739 N N . ILE B 1 88 ? -14.602 24.922 2.604 1 93.56 88 ILE B N 1
ATOM 3740 C CA . ILE B 1 88 ? -14.508 25.625 3.883 1 93.56 88 ILE B CA 1
ATOM 3741 C C . ILE B 1 88 ? -14.234 27.094 3.646 1 93.56 88 ILE B C 1
ATOM 3743 O O . ILE B 1 88 ? -13.367 27.453 2.838 1 93.56 88 ILE B O 1
ATOM 3747 N N . PRO B 1 89 ? -14.938 27.938 4.344 1 90.38 89 PRO B N 1
ATOM 3748 C CA . PRO B 1 89 ? -14.961 29.359 3.992 1 90.38 89 PRO B CA 1
ATOM 3749 C C . PRO B 1 89 ? -13.609 30.031 4.176 1 90.38 89 PRO B C 1
ATOM 3751 O O . PRO B 1 89 ? -13.352 31.078 3.574 1 90.38 89 PRO B O 1
ATOM 3754 N N . HIS B 1 90 ? -12.75 29.547 5.078 1 91.06 90 HIS B N 1
ATOM 3755 C CA . HIS B 1 90 ? -11.414 30.094 5.285 1 91.06 90 HIS B CA 1
ATOM 3756 C C . HIS B 1 90 ? -10.398 29 5.551 1 91.06 90 HIS B C 1
ATOM 3758 O O . HIS B 1 90 ? -10.773 27.859 5.832 1 91.06 90 HIS B O 1
ATOM 3764 N N . LEU B 1 91 ? -9.117 29.328 5.418 1 95.69 91 LEU B N 1
ATOM 3765 C CA . LEU B 1 91 ? -8.078 28.375 5.773 1 95.69 91 LEU B CA 1
ATOM 3766 C C . LEU B 1 91 ? -8.133 28.047 7.258 1 95.69 91 LEU B C 1
ATOM 3768 O O . LEU B 1 91 ? -8.555 28.875 8.07 1 95.69 91 LEU B O 1
ATOM 3772 N N . ILE B 1 92 ? -7.789 26.859 7.602 1 97.25 92 ILE B N 1
ATOM 3773 C CA . ILE B 1 92 ? -7.852 26.391 8.984 1 97.25 92 ILE B CA 1
ATOM 3774 C C . ILE B 1 92 ? -6.809 27.125 9.82 1 97.25 92 ILE B C 1
ATOM 3776 O O . ILE B 1 92 ? -5.613 27.078 9.523 1 97.25 92 ILE B O 1
ATOM 3780 N N . PRO B 1 93 ? -7.184 27.828 10.852 1 97.5 93 PRO B N 1
ATOM 3781 C CA . PRO B 1 93 ? -6.238 28.625 11.641 1 97.5 93 PRO B CA 1
ATOM 3782 C C . PRO B 1 93 ? -5.477 27.781 12.664 1 97.5 93 PRO B C 1
ATOM 3784 O O . PRO B 1 93 ? -5.98 26.75 13.133 1 97.5 93 PRO B O 1
ATOM 3787 N N . PRO B 1 94 ? -4.234 28.25 13.016 1 98.12 94 PRO B N 1
ATOM 3788 C CA . PRO B 1 94 ? -3.568 27.594 14.148 1 98.12 94 PRO B CA 1
ATOM 3789 C C . PRO B 1 94 ? -4.328 27.781 15.461 1 98.12 94 PRO B C 1
ATOM 3791 O O . PRO B 1 94 ? -4.789 28.891 15.758 1 98.12 94 PRO B O 1
ATOM 3794 N N . TYR B 1 95 ? -4.402 26.75 16.219 1 98.25 95 TYR B N 1
ATOM 3795 C CA . TYR B 1 95 ? -5.164 26.734 17.453 1 98.25 95 TYR B CA 1
ATOM 3796 C C . TYR B 1 95 ? -4.648 27.812 18.422 1 98.25 95 TYR B C 1
ATOM 3798 O O . TYR B 1 95 ? -5.426 28.406 19.172 1 98.25 95 TYR B O 1
ATOM 3806 N N . LEU B 1 96 ? -3.396 28.125 18.406 1 96.88 96 LEU B N 1
ATOM 3807 C CA . LEU B 1 96 ? -2.793 29.016 19.391 1 96.88 96 LEU B CA 1
ATOM 3808 C C . LEU B 1 96 ? -2.98 30.469 19 1 96.88 96 LEU B C 1
ATOM 3810 O O . LEU B 1 96 ? -2.619 31.375 19.766 1 96.88 96 LEU B O 1
ATOM 3814 N N . ASP B 1 97 ? -3.537 30.703 17.797 1 96.25 97 ASP B N 1
ATOM 3815 C CA . ASP B 1 97 ? -3.918 32.062 17.438 1 96.25 97 ASP B CA 1
ATOM 3816 C C . ASP B 1 97 ? -5.098 32.531 18.281 1 96.25 97 ASP B C 1
ATOM 3818 O O . ASP B 1 97 ? -6.223 32.062 18.109 1 96.25 97 ASP B O 1
ATOM 3822 N N . PRO B 1 98 ? -4.879 33.469 19.156 1 93.38 98 PRO B N 1
ATOM 3823 C CA . PRO B 1 98 ? -5.93 33.875 20.094 1 93.38 98 PRO B CA 1
ATOM 3824 C C . PRO B 1 98 ? -7.098 34.562 19.406 1 93.38 98 PRO B C 1
ATOM 3826 O O . PRO B 1 98 ? -8.164 34.75 20.016 1 93.38 98 PRO B O 1
ATOM 3829 N N . THR B 1 99 ? -7.012 34.938 18.219 1 94.12 99 THR B N 1
ATOM 3830 C CA . THR B 1 99 ? -8.055 35.719 17.547 1 94.12 99 THR B CA 1
ATOM 3831 C C . THR B 1 99 ? -8.781 34.844 16.516 1 94.12 99 THR B C 1
ATOM 3833 O O . THR B 1 99 ? -9.664 35.312 15.805 1 94.12 99 THR B O 1
ATOM 3836 N N . ALA B 1 100 ? -8.391 33.625 16.469 1 94 100 ALA B N 1
ATOM 3837 C CA . ALA B 1 100 ? -8.875 32.75 15.383 1 94 100 ALA B CA 1
ATOM 3838 C C . ALA B 1 100 ? -10.297 32.281 15.656 1 94 100 ALA B C 1
ATOM 3840 O O . ALA B 1 100 ? -10.695 32.125 16.812 1 94 100 ALA B O 1
ATOM 3841 N N . ASP B 1 101 ? -11.078 32.094 14.555 1 92.38 101 ASP B N 1
ATOM 3842 C CA . ASP B 1 101 ? -12.383 31.422 14.547 1 92.38 101 ASP B CA 1
ATOM 3843 C C . ASP B 1 101 ? -12.234 29.938 14.242 1 92.38 101 ASP B C 1
ATOM 3845 O O . ASP B 1 101 ? -11.812 29.562 13.148 1 92.38 101 ASP B O 1
ATOM 3849 N N . PHE B 1 102 ? -12.648 29.094 15.172 1 94.12 102 PHE B N 1
ATOM 3850 C CA . PHE B 1 102 ? -12.43 27.672 15.031 1 94.12 102 PHE B CA 1
ATOM 3851 C C . PHE B 1 102 ? -13.711 26.969 14.594 1 94.12 102 PHE B C 1
ATOM 3853 O O . PHE B 1 102 ? -13.828 25.75 14.719 1 94.12 102 PHE B O 1
ATOM 3860 N N . SER B 1 103 ? -14.664 27.734 14.031 1 89.44 103 SER B N 1
ATOM 3861 C CA . SER B 1 103 ? -15.984 27.203 13.695 1 89.44 103 SER B CA 1
ATOM 3862 C C . SER B 1 103 ? -15.891 26.094 12.648 1 89.44 103 SER B C 1
ATOM 3864 O O . SER B 1 103 ? -16.766 25.234 12.57 1 89.44 103 SER B O 1
ATOM 3866 N N . PHE B 1 104 ? -14.773 26.109 11.883 1 93.31 104 PHE B N 1
ATOM 3867 C CA . PHE B 1 104 ? -14.656 25.125 10.812 1 93.31 104 PHE B CA 1
ATOM 3868 C C . PHE B 1 104 ? -13.445 24.219 11.039 1 93.31 104 PHE B C 1
ATOM 3870 O O . PHE B 1 104 ? -13.023 23.5 10.133 1 93.31 104 PHE B O 1
ATOM 3877 N N . GLY B 1 105 ? -12.836 24.359 12.242 1 95.62 105 GLY B N 1
ATOM 3878 C CA . GLY B 1 105 ? -11.711 23.5 12.57 1 95.62 105 GLY B CA 1
ATOM 3879 C C . GLY B 1 105 ? -10.516 24.25 13.117 1 95.62 105 GLY B C 1
ATOM 3880 O O . GLY B 1 105 ? -10.57 25.469 13.281 1 95.62 105 GLY B O 1
ATOM 3881 N N . ALA B 1 106 ? -9.516 23.516 13.438 1 98.31 106 ALA B N 1
ATOM 3882 C CA . ALA B 1 106 ? -8.289 24.062 14.008 1 98.31 106 ALA B CA 1
ATOM 3883 C C . ALA B 1 106 ? -7.078 23.234 13.617 1 98.31 106 ALA B C 1
ATOM 3885 O O . ALA B 1 106 ? -7.191 22.016 13.406 1 98.31 106 ALA B O 1
ATOM 3886 N N . ASN B 1 107 ? -5.992 23.922 13.477 1 98.88 107 ASN B N 1
ATOM 3887 C CA . ASN B 1 107 ? -4.707 23.281 13.211 1 98.88 107 ASN B CA 1
ATOM 3888 C C . ASN B 1 107 ? -3.828 23.266 14.461 1 98.88 107 ASN B C 1
ATOM 3890 O O . ASN B 1 107 ? -3.438 24.312 14.969 1 98.88 107 ASN B O 1
ATOM 3894 N N . PHE B 1 108 ? -3.521 22.062 14.938 1 98.81 108 PHE B N 1
ATOM 3895 C CA . PHE B 1 108 ? -2.756 21.875 16.172 1 98.81 108 PHE B CA 1
ATOM 3896 C C . PHE B 1 108 ? -1.314 21.5 15.852 1 98.81 108 PHE B C 1
ATOM 3898 O O . PHE B 1 108 ? -0.485 21.391 16.766 1 98.81 108 PHE B O 1
ATOM 3905 N N . ALA B 1 109 ? -0.999 21.281 14.57 1 98.75 109 ALA B N 1
ATOM 3906 C CA . ALA B 1 109 ? 0.319 20.797 14.172 1 98.75 109 ALA B CA 1
ATOM 3907 C C . ALA B 1 109 ? 1.411 21.781 14.555 1 98.75 109 ALA B C 1
ATOM 3909 O O . ALA B 1 109 ? 1.201 23 14.5 1 98.75 109 ALA B O 1
ATOM 3910 N N . SER B 1 110 ? 2.547 21.266 14.922 1 97.62 110 SER B N 1
ATOM 3911 C CA . SER B 1 110 ? 3.676 22.078 15.367 1 97.62 110 SER B CA 1
ATOM 3912 C C . SER B 1 110 ? 4.965 21.656 14.672 1 97.62 110 SER B C 1
ATOM 3914 O O . SER B 1 110 ? 5.367 20.5 14.742 1 97.62 110 SER B O 1
ATOM 3916 N N . GLY B 1 111 ? 5.566 22.641 14.016 1 96.62 111 GLY B N 1
ATOM 3917 C CA . GLY B 1 111 ? 6.84 22.375 13.367 1 96.62 111 GLY B CA 1
ATOM 3918 C C . GLY B 1 111 ? 7.863 21.75 14.305 1 96.62 111 GLY B C 1
ATOM 3919 O O . GLY B 1 111 ? 8.117 22.266 15.391 1 96.62 111 GLY B O 1
ATOM 3920 N N . GLY B 1 112 ? 8.477 20.609 13.859 1 95.94 112 GLY B N 1
ATOM 3921 C CA . GLY B 1 112 ? 9.508 19.953 14.641 1 95.94 112 GLY B CA 1
ATOM 3922 C C . GLY B 1 112 ? 8.953 18.859 15.539 1 95.94 112 GLY B C 1
ATOM 3923 O O . GLY B 1 112 ? 9.703 18.031 16.062 1 95.94 112 GLY B O 1
ATOM 3924 N N . ALA B 1 113 ? 7.645 18.797 15.719 1 97.25 113 ALA B N 1
ATOM 3925 C CA . ALA B 1 113 ? 7.047 17.828 16.641 1 97.25 113 ALA B CA 1
ATOM 3926 C C . ALA B 1 113 ? 7.273 16.406 16.141 1 97.25 113 ALA B C 1
ATOM 3928 O O . ALA B 1 113 ? 7.34 16.156 14.938 1 97.25 113 ALA B O 1
ATOM 3929 N N . GLY B 1 114 ? 7.488 15.484 17.062 1 98.12 114 GLY B N 1
ATOM 3930 C CA . GLY B 1 114 ? 7.48 14.047 16.844 1 98.12 114 GLY B CA 1
ATOM 3931 C C . GLY B 1 114 ? 6.406 13.328 17.641 1 98.12 114 GLY B C 1
ATOM 3932 O O . GLY B 1 114 ? 5.68 13.953 18.422 1 98.12 114 GLY B O 1
ATOM 3933 N N . ALA B 1 115 ? 6.254 12.094 17.344 1 98.56 115 ALA B N 1
ATOM 3934 C CA . ALA B 1 115 ? 5.348 11.273 18.141 1 98.56 115 ALA B CA 1
ATOM 3935 C C . ALA B 1 115 ? 5.867 11.109 19.562 1 98.56 115 ALA B C 1
ATOM 3937 O O . ALA B 1 115 ? 5.086 11.047 20.516 1 98.56 115 ALA B O 1
ATOM 3938 N N . LEU B 1 116 ? 7.16 11.078 19.656 1 97.94 116 LEU B N 1
ATOM 3939 C CA . LEU B 1 116 ? 7.805 10.922 20.953 1 97.94 116 LEU B CA 1
ATOM 3940 C C . LEU B 1 116 ? 8.062 12.281 21.609 1 97.94 116 LEU B C 1
ATOM 3942 O O . LEU B 1 116 ? 8.438 13.234 20.922 1 97.94 116 LEU B O 1
ATOM 3946 N N . LYS B 1 117 ? 7.969 12.383 22.922 1 95.56 117 LYS B N 1
ATOM 3947 C CA . LYS B 1 117 ? 8.141 13.641 23.656 1 95.56 117 LYS B CA 1
ATOM 3948 C C . LYS B 1 117 ? 9.594 14.094 23.641 1 95.56 117 LYS B C 1
ATOM 3950 O O . LYS B 1 117 ? 9.883 15.281 23.797 1 95.56 117 LYS B O 1
ATOM 3955 N N . GLU B 1 118 ? 10.461 13.156 23.438 1 94.5 118 GLU B N 1
ATOM 3956 C CA . GLU B 1 118 ? 11.891 13.469 23.422 1 94.5 118 GLU B CA 1
ATOM 3957 C C . GLU B 1 118 ? 12.273 14.211 22.141 1 94.5 118 GLU B C 1
ATOM 3959 O O . GLU B 1 118 ? 13.281 14.914 22.109 1 94.5 118 GLU B O 1
ATOM 3964 N N . THR B 1 119 ? 11.508 14.07 21.125 1 95 119 THR B N 1
ATOM 3965 C CA . THR B 1 119 ? 11.812 14.703 19.844 1 95 119 THR B CA 1
ATOM 3966 C C . THR B 1 119 ? 11.625 16.219 19.938 1 95 119 THR B C 1
ATOM 3968 O O . THR B 1 119 ? 10.508 16.703 20.109 1 95 119 THR B O 1
ATOM 3971 N N . ASN B 1 120 ? 12.727 16.953 19.859 1 93 120 ASN B N 1
ATOM 3972 C CA . ASN B 1 120 ? 12.766 18.406 19.953 1 93 120 ASN B CA 1
ATOM 3973 C C . ASN B 1 120 ? 12.086 18.906 21.219 1 93 120 ASN B C 1
ATOM 3975 O O . ASN B 1 120 ? 11.312 19.875 21.172 1 93 120 ASN B O 1
ATOM 3979 N N . ALA B 1 121 ? 12.383 18.234 22.25 1 90.25 121 ALA B N 1
ATOM 3980 C CA . ALA B 1 121 ? 11.781 18.531 23.547 1 90.25 121 ALA B CA 1
ATOM 3981 C C . ALA B 1 121 ? 12.016 19.984 23.938 1 90.25 121 ALA B C 1
ATOM 3983 O O . ALA B 1 121 ? 13.133 20.5 23.812 1 90.25 121 ALA B O 1
ATOM 3984 N N . GLY B 1 122 ? 10.953 20.609 24.344 1 87.88 122 GLY B N 1
ATOM 3985 C CA . GLY B 1 122 ? 11.039 21.984 24.828 1 87.88 122 GLY B CA 1
ATOM 3986 C C . GLY B 1 122 ? 10.898 23.016 23.734 1 87.88 122 GLY B C 1
ATOM 3987 O O . GLY B 1 122 ? 10.852 24.219 24.016 1 87.88 122 GLY B O 1
ATOM 3988 N N . GLU B 1 123 ? 10.719 22.562 22.484 1 90.31 123 GLU B N 1
ATOM 3989 C CA . GLU B 1 123 ? 10.742 23.516 21.391 1 90.31 123 GLU B CA 1
ATOM 3990 C C . GLU B 1 123 ? 9.453 23.438 20.562 1 90.31 123 GLU B C 1
ATOM 3992 O O . GLU B 1 123 ? 9.266 24.203 19.625 1 90.31 123 GLU B O 1
ATOM 3997 N N . VAL B 1 124 ? 8.586 22.531 20.938 1 94.25 124 VAL B N 1
ATOM 3998 C CA . VAL B 1 124 ? 7.438 22.234 20.094 1 94.25 124 VAL B CA 1
ATOM 3999 C C . VAL B 1 124 ? 6.203 21.969 20.953 1 94.25 124 VAL B C 1
ATOM 4001 O O . VAL B 1 124 ? 6.305 21.859 22.172 1 94.25 124 VAL B O 1
ATOM 4004 N N . VAL B 1 125 ? 5.043 22.016 20.344 1 96.06 125 VAL B N 1
ATOM 4005 C CA . VAL B 1 125 ? 3.855 21.422 20.953 1 96.06 125 VAL B CA 1
ATOM 4006 C C . VAL B 1 125 ? 3.85 19.906 20.703 1 96.06 125 VAL B C 1
ATOM 4008 O O . VAL B 1 125 ? 3.715 19.469 19.562 1 96.06 125 VAL B O 1
ATOM 4011 N N . TRP B 1 126 ? 3.951 19.156 21.719 1 96.31 126 TRP B N 1
ATOM 4012 C CA . TRP B 1 126 ? 4.008 17.703 21.578 1 96.31 126 TRP B CA 1
ATOM 4013 C C . TRP B 1 126 ? 2.736 17.172 20.938 1 96.31 126 TRP B C 1
ATOM 4015 O O . TRP B 1 126 ? 1.66 17.75 21.094 1 96.31 126 TRP B O 1
ATOM 4025 N N . PHE B 1 127 ? 2.938 16.031 20.234 1 98.38 127 PHE B N 1
ATOM 4026 C CA . PHE B 1 127 ? 1.789 15.391 19.594 1 98.38 127 PHE B CA 1
ATOM 4027 C C . PHE B 1 127 ? 0.692 15.109 20.625 1 98.38 127 PHE B C 1
ATOM 4029 O O . PHE B 1 127 ? -0.487 15.352 20.359 1 98.38 127 PHE B O 1
ATOM 4036 N N . SER B 1 128 ? 1.042 14.664 21.828 1 98.31 128 SER B N 1
ATOM 4037 C CA . SER B 1 128 ? 0.064 14.398 22.875 1 98.31 128 SER B CA 1
ATOM 4038 C C . SER B 1 128 ? -0.595 15.688 23.344 1 98.31 128 SER B C 1
ATOM 4040 O O . SER B 1 128 ? -1.79 15.703 23.656 1 98.31 128 SER B O 1
ATOM 4042 N N . THR B 1 129 ? 0.179 16.766 23.406 1 98.12 129 THR B N 1
ATOM 4043 C CA . THR B 1 129 ? -0.365 18.047 23.828 1 98.12 129 THR B CA 1
ATOM 4044 C C . THR B 1 129 ? -1.35 18.578 22.797 1 98.12 129 THR B C 1
ATOM 4046 O O . THR B 1 129 ? -2.342 19.234 23.141 1 98.12 129 THR B O 1
ATOM 4049 N N . GLN B 1 130 ? -1.068 18.312 21.5 1 98.75 130 GLN B N 1
ATOM 4050 C CA . GLN B 1 130 ? -1.996 18.703 20.438 1 98.75 130 GLN B CA 1
ATOM 4051 C C . GLN B 1 130 ? -3.375 18.078 20.672 1 98.75 130 GLN B C 1
ATOM 4053 O O . GLN B 1 130 ? -4.395 18.766 20.516 1 98.75 130 GLN B O 1
ATOM 4058 N N . ILE B 1 131 ? -3.424 16.797 21.109 1 98.81 131 ILE B N 1
ATOM 4059 C CA . ILE B 1 131 ? -4.684 16.109 21.359 1 98.81 131 ILE B CA 1
ATOM 4060 C C . ILE B 1 131 ? -5.352 16.688 22.594 1 98.81 131 ILE B C 1
ATOM 4062 O O . ILE B 1 131 ? -6.57 16.859 22.641 1 98.81 131 ILE B O 1
ATOM 4066 N N . GLU B 1 132 ? -4.562 17.094 23.594 1 98.44 132 GLU B N 1
ATOM 4067 C CA . GLU B 1 132 ? -5.113 17.75 24.781 1 98.44 132 GLU B CA 1
ATOM 4068 C C . GLU B 1 132 ? -5.742 19.094 24.422 1 98.44 132 GLU B C 1
ATOM 4070 O O . GLU B 1 132 ? -6.777 19.469 24.984 1 98.44 132 GLU B O 1
ATOM 4075 N N . GLN B 1 133 ? -5.066 19.797 23.562 1 98.5 133 GLN B N 1
ATOM 4076 C CA . GLN B 1 133 ? -5.609 21.078 23.094 1 98.5 133 GLN B CA 1
ATOM 4077 C C . GLN B 1 133 ? -6.938 20.875 22.375 1 98.5 133 GLN B C 1
ATOM 4079 O O . GLN B 1 133 ? -7.867 21.672 22.547 1 98.5 133 GLN B O 1
ATOM 4084 N N . PHE B 1 134 ? -7.027 19.844 21.578 1 98.44 134 PHE B N 1
ATOM 4085 C CA . PHE B 1 134 ? -8.281 19.516 20.906 1 98.44 134 PHE B CA 1
ATOM 4086 C C . PHE B 1 134 ? -9.383 19.234 21.922 1 98.44 134 PHE B C 1
ATOM 4088 O O . PHE B 1 134 ? -10.516 19.703 21.766 1 98.44 134 PHE B O 1
ATOM 4095 N N . LYS B 1 135 ? -9.008 18.453 22.922 1 97.62 135 LYS B N 1
ATOM 4096 C CA . LYS B 1 135 ? -9.977 18.156 23.984 1 97.62 135 LYS B CA 1
ATOM 4097 C C . LYS B 1 135 ? -10.484 19.453 24.625 1 97.62 135 LYS B C 1
ATOM 4099 O O . LYS B 1 135 ? -11.688 19.594 24.875 1 97.62 135 LYS B O 1
ATOM 4104 N N . THR B 1 136 ? -9.625 20.359 24.859 1 97.25 136 THR B N 1
ATOM 4105 C CA . THR B 1 136 ? -9.984 21.641 25.453 1 97.25 136 THR B CA 1
ATOM 4106 C C . THR B 1 136 ? -10.914 22.422 24.516 1 97.25 136 THR B C 1
ATOM 4108 O O . THR B 1 136 ? -11.898 23.016 24.953 1 97.25 136 THR B O 1
ATOM 4111 N N . LEU B 1 137 ? -10.555 22.406 23.234 1 96 137 LEU B N 1
ATOM 4112 C CA . LEU B 1 137 ? -11.391 23.094 22.25 1 96 137 LEU B CA 1
ATOM 4113 C C . LEU B 1 137 ? -12.781 22.469 22.188 1 96 137 LEU B C 1
ATOM 4115 O O . LEU B 1 137 ? -13.781 23.172 22.078 1 96 137 LEU B O 1
ATOM 4119 N N . GLN B 1 138 ? -12.828 21.156 22.234 1 93.75 138 GLN B N 1
ATOM 4120 C CA . GLN B 1 138 ? -14.102 20.453 22.219 1 93.75 138 GLN B CA 1
ATOM 4121 C C . GLN B 1 138 ? -14.977 20.844 23.406 1 93.75 138 GLN B C 1
ATOM 4123 O O . GLN B 1 138 ? -16.188 21 23.266 1 93.75 138 GLN B O 1
ATOM 4128 N N . GLU B 1 139 ? -14.375 21 24.547 1 93.56 139 GLU B N 1
ATOM 4129 C CA . GLU B 1 139 ? -15.109 21.438 25.734 1 93.56 139 GLU B CA 1
ATOM 4130 C C . GLU B 1 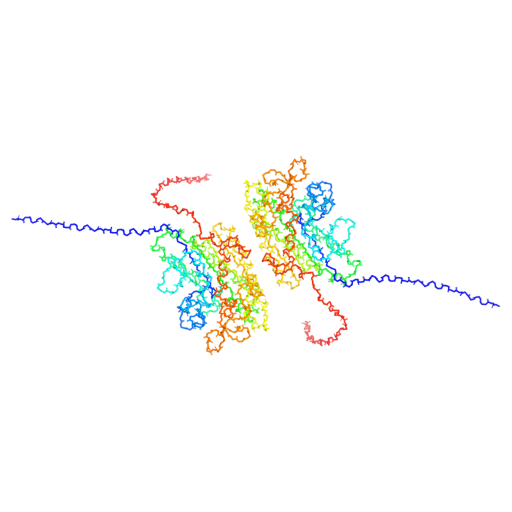139 ? -15.68 22.844 25.562 1 93.56 139 GLU B C 1
ATOM 4132 O O . GLU B 1 139 ? -16.797 23.125 26 1 93.56 139 GLU B O 1
ATOM 4137 N N . LYS B 1 140 ? -14.93 23.625 24.922 1 91.38 140 LYS B N 1
ATOM 4138 C CA . LYS B 1 140 ? -15.422 24.969 24.625 1 91.38 140 LYS B CA 1
ATOM 4139 C C . LYS B 1 140 ? -16.625 24.906 23.703 1 91.38 140 LYS B C 1
ATOM 4141 O O . LYS B 1 140 ? -17.625 25.609 23.922 1 91.38 140 LYS B O 1
ATOM 4146 N N . PHE B 1 141 ? -16.562 24.047 22.672 1 89.62 141 PHE B N 1
ATOM 4147 C CA . PHE B 1 141 ? -17.672 23.859 21.75 1 89.62 141 PHE B CA 1
ATOM 4148 C C . PHE B 1 141 ? -18.906 23.359 22.484 1 89.62 141 PHE B C 1
ATOM 4150 O O . PHE B 1 141 ? -20.016 23.812 22.234 1 89.62 141 PHE B O 1
ATOM 4157 N N . ARG B 1 142 ? -18.641 22.453 23.359 1 88.25 142 ARG B N 1
ATOM 4158 C CA . ARG B 1 142 ? -19.734 21.875 24.109 1 88.25 142 ARG B CA 1
ATOM 4159 C C . ARG B 1 142 ? -20.438 22.922 24.969 1 88.25 142 ARG B C 1
ATOM 4161 O O . ARG B 1 142 ? -21.656 22.953 25.062 1 88.25 142 ARG B O 1
ATOM 4168 N N . ARG B 1 143 ? -19.719 23.812 25.516 1 90.56 143 ARG B N 1
ATOM 4169 C CA . ARG B 1 143 ? -20.266 24.859 26.344 1 90.56 143 ARG B CA 1
ATOM 4170 C C . ARG B 1 143 ? -21.047 25.875 25.516 1 90.56 143 ARG B C 1
ATOM 4172 O O . ARG B 1 143 ? -22.109 26.344 25.938 1 90.56 143 ARG B O 1
ATOM 4179 N N . GLU B 1 144 ? -20.578 26.031 24.344 1 86.56 144 GLU B N 1
ATOM 4180 C CA . GLU B 1 144 ? -21.156 27.094 23.516 1 86.56 144 GLU B CA 1
ATOM 4181 C C . GLU B 1 144 ? -22.312 26.562 22.672 1 86.56 144 GLU B C 1
ATOM 4183 O O . GLU B 1 144 ? -23.281 27.281 22.422 1 86.56 144 GLU B O 1
ATOM 4188 N N . LEU B 1 145 ? -22.203 25.266 22.25 1 83.12 145 LEU B N 1
ATOM 4189 C CA . LEU B 1 145 ? -23.172 24.766 21.281 1 83.12 145 LEU B CA 1
ATOM 4190 C C . LEU B 1 145 ? -24.031 23.672 21.906 1 83.12 145 LEU B C 1
ATOM 4192 O O . LEU B 1 145 ? -25.078 23.297 21.359 1 83.12 145 LEU B O 1
ATOM 4196 N N . GLY B 1 146 ? -23.641 23.141 22.984 1 81.88 146 GLY B N 1
ATOM 4197 C CA . GLY B 1 146 ? -24.375 22.062 23.656 1 81.88 146 GLY B CA 1
ATOM 4198 C C . GLY B 1 146 ? -23.922 20.688 23.234 1 81.88 146 GLY B C 1
ATOM 4199 O O . GLY B 1 146 ? -23.281 20.516 22.188 1 81.88 146 GLY B O 1
ATOM 4200 N N . ASP B 1 147 ? -24.297 19.672 23.938 1 79.06 147 ASP B N 1
ATOM 4201 C CA . ASP B 1 147 ? -23.828 18.297 23.797 1 79.06 147 ASP B CA 1
ATOM 4202 C C . ASP B 1 147 ? -24.391 17.656 22.516 1 79.06 147 ASP B C 1
ATOM 4204 O O . ASP B 1 147 ? -23.672 16.953 21.797 1 79.06 147 ASP B O 1
ATOM 4208 N N . MET B 1 148 ? -25.562 17.891 22.266 1 69.19 148 MET B N 1
ATOM 4209 C CA . MET B 1 148 ? -26.234 17.234 21.156 1 69.19 148 MET B CA 1
ATOM 4210 C C . MET B 1 148 ? -25.609 17.656 19.828 1 69.19 148 MET B C 1
ATOM 4212 O O . MET B 1 148 ? -25.391 16.812 18.953 1 69.19 148 MET B O 1
ATOM 4216 N N . VAL B 1 149 ? -25.297 18.922 19.812 1 69 149 VAL B N 1
ATOM 4217 C CA . VAL B 1 149 ? -24.719 19.422 18.578 1 69 149 VAL B CA 1
ATOM 4218 C C . VAL B 1 149 ? -23.312 18.875 18.406 1 69 149 VAL B C 1
ATOM 4220 O O . VAL B 1 149 ? -22.938 18.453 17.312 1 69 149 VAL B O 1
ATOM 4223 N N . ASN B 1 150 ? -22.719 18.703 19.516 1 73.75 150 ASN B N 1
ATOM 4224 C CA . ASN B 1 150 ? -21.312 18.281 19.484 1 73.75 150 ASN B CA 1
ATOM 4225 C C . ASN B 1 150 ? -21.203 16.812 19.078 1 73.75 150 ASN B C 1
ATOM 4227 O O . ASN B 1 150 ? -20.266 16.438 18.375 1 73.75 150 ASN B O 1
ATOM 4231 N N . HIS B 1 151 ? -22.156 16.094 19.438 1 77.81 151 HIS B N 1
ATOM 4232 C CA . HIS B 1 151 ? -22.125 14.672 19.125 1 77.81 151 HIS B CA 1
ATOM 4233 C C . HIS B 1 151 ? -22.375 14.438 17.641 1 77.81 151 HIS B C 1
ATOM 4235 O O . HIS B 1 151 ? -22.031 13.375 17.109 1 77.81 151 HIS B O 1
ATOM 4241 N N . ARG B 1 152 ? -22.812 15.508 17.062 1 78.19 152 ARG B N 1
ATOM 4242 C CA . ARG B 1 152 ? -23.094 15.375 15.648 1 78.19 152 ARG B CA 1
ATOM 4243 C C . ARG B 1 152 ? -21.969 15.945 14.797 1 78.19 152 ARG B C 1
ATOM 4245 O O . ARG B 1 152 ? -21.703 15.453 13.703 1 78.19 152 ARG B O 1
ATOM 4252 N N . ILE B 1 153 ? -21.297 16.891 15.375 1 83.88 153 ILE B N 1
ATOM 4253 C CA . ILE B 1 153 ? -20.344 17.641 14.57 1 83.88 153 ILE B CA 1
ATOM 4254 C C . ILE B 1 153 ? -19.016 16.906 14.516 1 83.88 153 ILE B C 1
ATOM 4256 O O . ILE B 1 153 ? -18.422 16.75 13.445 1 83.88 153 ILE B O 1
ATOM 4260 N N . PHE B 1 154 ? -18.578 16.359 15.609 1 90.69 154 PHE B N 1
ATOM 4261 C CA . PHE B 1 154 ? -17.219 15.859 15.703 1 90.69 154 PHE B CA 1
ATOM 4262 C C . PHE B 1 154 ? -17.062 14.539 14.953 1 90.69 154 PHE B C 1
ATOM 4264 O O . PHE B 1 154 ? -16.047 14.312 14.289 1 90.69 154 PHE B O 1
ATOM 4271 N N . PRO B 1 155 ? -18.109 13.688 14.938 1 92.44 155 PRO B N 1
ATOM 4272 C CA . PRO B 1 155 ? -17.969 12.469 14.125 1 92.44 155 PRO B CA 1
ATOM 4273 C C . PRO B 1 155 ? -17.969 12.75 12.625 1 92.44 155 PRO B C 1
ATOM 4275 O O . PRO B 1 155 ? -17.5 11.93 11.836 1 92.44 155 PRO B O 1
ATOM 4278 N N . GLU B 1 156 ? -18.438 13.93 12.25 1 92.44 156 GLU B N 1
ATOM 4279 C CA . GLU B 1 156 ? -18.547 14.258 10.828 1 92.44 156 GLU B CA 1
ATOM 4280 C C . GLU B 1 156 ? -17.328 15.039 10.344 1 92.44 156 GLU B C 1
ATOM 4282 O O . GLU B 1 156 ? -17.125 15.188 9.141 1 92.44 156 GLU B O 1
ATOM 4287 N N . ALA B 1 157 ? -16.562 15.555 11.281 1 95.38 157 ALA B N 1
ATOM 4288 C CA . ALA B 1 157 ? -15.352 16.281 10.938 1 95.38 157 ALA B CA 1
ATOM 4289 C C . ALA B 1 157 ? -14.273 15.336 10.398 1 95.38 157 ALA B C 1
ATOM 4291 O O . ALA B 1 157 ? -14.336 14.125 10.625 1 95.38 157 ALA B O 1
ATOM 4292 N N . VAL B 1 158 ? -13.383 15.859 9.609 1 98.06 158 VAL B N 1
ATOM 4293 C CA . VAL B 1 158 ? -12.227 15.109 9.133 1 98.06 158 VAL B CA 1
ATOM 4294 C C . VAL B 1 158 ? -11.008 15.445 9.992 1 98.06 158 VAL B C 1
ATOM 4296 O O . VAL B 1 158 ? -10.789 16.609 10.336 1 98.06 158 VAL B O 1
ATOM 4299 N N . TYR B 1 159 ? -10.266 14.461 10.375 1 98.69 159 TYR B N 1
ATOM 4300 C CA . TYR B 1 159 ? -9.086 14.586 11.219 1 98.69 159 TYR B CA 1
ATOM 4301 C C . TYR B 1 159 ? -7.828 14.18 10.461 1 98.69 159 TYR B C 1
ATOM 4303 O O . TYR B 1 159 ? -7.559 12.992 10.281 1 98.69 159 TYR B O 1
ATOM 4311 N N . GLN B 1 160 ? -7.07 15.164 10.055 1 98.88 160 GLN B N 1
ATOM 4312 C CA . GLN B 1 160 ? -5.82 14.922 9.344 1 98.88 160 GLN B CA 1
ATOM 4313 C C . GLN B 1 160 ? -4.637 14.859 10.305 1 98.88 160 GLN B C 1
ATOM 4315 O O . GLN B 1 160 ? -4.52 15.695 11.203 1 98.88 160 GLN B O 1
ATOM 4320 N N . PHE B 1 161 ? -3.787 13.859 10.156 1 98.88 161 PHE B N 1
ATOM 4321 C CA . PHE B 1 161 ? -2.58 13.844 10.969 1 98.88 161 PHE B CA 1
ATOM 4322 C C . PHE B 1 161 ? -1.401 13.273 10.188 1 98.88 161 PHE B C 1
ATOM 4324 O O . PHE B 1 161 ? -1.588 12.484 9.258 1 98.88 161 PHE B O 1
ATOM 4331 N N . SER B 1 162 ? -0.267 13.727 10.477 1 98.69 162 SER B N 1
ATOM 4332 C CA . SER B 1 162 ? 1.023 13.211 10.023 1 98.69 162 SER B CA 1
ATOM 4333 C C . SER B 1 162 ? 2.111 13.469 11.062 1 98.69 162 SER B C 1
ATOM 4335 O O . SER B 1 162 ? 2.312 14.609 11.484 1 98.69 162 SER B O 1
ATOM 4337 N N . ILE B 1 163 ? 2.791 12.422 11.531 1 98.75 163 ILE B N 1
ATOM 4338 C CA . ILE B 1 163 ? 3.803 12.555 12.57 1 98.75 163 ILE B CA 1
ATOM 4339 C C . ILE B 1 163 ? 4.828 11.43 12.445 1 98.75 163 ILE B C 1
ATOM 4341 O O . ILE B 1 163 ? 4.566 10.414 11.797 1 98.75 163 ILE B O 1
ATOM 4345 N N . GLY B 1 164 ? 5.98 11.633 12.945 1 98.62 164 GLY B N 1
ATOM 4346 C CA . GLY B 1 164 ? 7 10.594 12.961 1 98.62 164 GLY B CA 1
ATOM 4347 C C . GLY B 1 164 ? 8.273 10.992 12.234 1 98.62 164 GLY B C 1
ATOM 4348 O O . GLY B 1 164 ? 9.359 10.516 12.562 1 98.62 164 GLY B O 1
ATOM 4349 N N . MET B 1 165 ? 8.18 11.859 11.227 1 98.31 165 MET B N 1
ATOM 4350 C CA . MET B 1 165 ? 9.328 12.227 10.398 1 98.31 165 MET B CA 1
ATOM 4351 C C . MET B 1 165 ? 10.469 12.781 11.25 1 98.31 165 MET B C 1
ATOM 4353 O O . MET B 1 165 ? 11.625 12.414 11.055 1 98.31 165 MET B O 1
ATOM 4357 N N . ASN B 1 166 ? 10.141 13.648 12.164 1 98.06 166 ASN B N 1
ATOM 4358 C CA . ASN B 1 166 ? 11.164 14.266 13 1 98.06 166 ASN B CA 1
ATOM 4359 C C . ASN B 1 166 ? 11.781 13.258 13.969 1 98.06 166 ASN B C 1
ATOM 4361 O O . ASN B 1 166 ? 12.953 13.375 14.32 1 98.06 166 ASN B O 1
ATOM 4365 N N . ASP B 1 167 ? 11 12.25 14.414 1 98.75 167 ASP B N 1
ATOM 4366 C CA . ASP B 1 167 ? 11.562 11.156 15.203 1 98.75 167 ASP B CA 1
ATOM 4367 C C . ASP B 1 167 ? 12.648 10.414 14.43 1 98.75 167 ASP B C 1
ATOM 4369 O O . ASP B 1 167 ? 13.719 10.133 14.969 1 98.75 167 ASP B O 1
ATOM 4373 N N . TYR B 1 168 ? 12.367 10.188 13.203 1 98.69 168 TYR B N 1
ATOM 4374 C CA . TYR B 1 168 ? 13.281 9.406 12.375 1 98.69 168 TYR B CA 1
ATOM 4375 C C . TYR B 1 168 ? 14.5 10.227 11.977 1 98.69 168 TYR B C 1
ATOM 4377 O O . TYR B 1 168 ? 15.609 9.695 11.875 1 98.69 168 TYR B O 1
ATOM 4385 N N . LYS B 1 169 ? 14.25 11.508 11.719 1 97.75 169 LYS B N 1
ATOM 4386 C CA . LYS B 1 169 ? 15.383 12.391 11.469 1 97.75 169 LYS B CA 1
ATOM 4387 C C . LYS B 1 169 ? 16.359 12.383 12.648 1 97.75 169 LYS B C 1
ATOM 4389 O O . LYS B 1 169 ? 17.562 12.289 12.461 1 97.75 169 LYS B O 1
ATOM 4394 N N . MET B 1 170 ? 15.797 12.469 13.836 1 97.06 170 MET B N 1
ATOM 4395 C CA . MET B 1 170 ? 16.625 12.445 15.047 1 97.06 170 MET B CA 1
ATOM 4396 C C . MET B 1 170 ? 17.344 11.109 15.172 1 97.06 170 MET B C 1
ATOM 4398 O O . MET B 1 170 ? 18.531 11.07 15.523 1 97.06 170 MET B O 1
ATOM 4402 N N . TYR B 1 171 ? 16.672 10 14.906 1 97.81 171 TYR B N 1
ATOM 4403 C CA . TYR B 1 171 ? 17.25 8.664 14.977 1 97.81 171 TYR B CA 1
ATOM 4404 C C . TYR B 1 171 ? 18.453 8.547 14.039 1 97.81 171 TYR B C 1
ATOM 4406 O O . TYR B 1 171 ? 19.5 8.047 14.438 1 97.81 171 TYR B O 1
ATOM 4414 N N . VAL B 1 172 ? 18.312 9.055 12.812 1 97.62 172 VAL B N 1
ATOM 4415 C CA . VAL B 1 172 ? 19.344 8.93 11.781 1 97.62 172 VAL B CA 1
ATOM 4416 C C . VAL B 1 172 ? 20.562 9.766 12.156 1 97.62 172 VAL B C 1
ATOM 4418 O O . VAL B 1 172 ? 21.703 9.375 11.891 1 97.62 172 VAL B O 1
ATOM 4421 N N . GLN B 1 173 ? 20.328 10.891 12.859 1 94.69 173 GLN B N 1
ATOM 4422 C CA . GLN B 1 173 ? 21.406 11.844 13.133 1 94.69 173 GLN B CA 1
ATOM 4423 C C . GLN B 1 173 ? 22.016 11.594 14.5 1 94.69 173 GLN B C 1
ATOM 4425 O O . GLN B 1 173 ? 23 12.25 14.875 1 94.69 173 GLN B O 1
ATOM 4430 N N . ASP B 1 174 ? 21.516 10.672 15.281 1 95.44 174 ASP B N 1
ATOM 4431 C CA . ASP B 1 174 ? 21.984 10.43 16.641 1 95.44 174 ASP B CA 1
ATOM 4432 C C . ASP B 1 174 ? 22.469 8.992 16.797 1 95.44 174 ASP B C 1
ATOM 4434 O O . ASP B 1 174 ? 21.703 8.102 17.156 1 95.44 174 ASP B O 1
ATOM 4438 N N . PRO B 1 175 ? 23.734 8.781 16.688 1 94.25 175 PRO B N 1
ATOM 4439 C CA . PRO B 1 175 ? 24.281 7.438 16.828 1 94.25 175 PRO B CA 1
ATOM 4440 C C . PRO B 1 175 ? 23.938 6.789 18.172 1 94.25 175 PRO B C 1
ATOM 4442 O O . PRO B 1 175 ? 23.812 5.562 18.25 1 94.25 175 PRO B O 1
ATOM 4445 N N . GLN B 1 176 ? 23.75 7.605 19.188 1 94.94 176 GLN B N 1
ATOM 4446 C CA . GLN B 1 176 ? 23.406 7.043 20.484 1 94.94 176 GLN B CA 1
ATOM 4447 C C . GLN B 1 176 ? 22.031 6.391 20.453 1 94.94 176 GLN B C 1
ATOM 4449 O O . GLN B 1 176 ? 21.812 5.348 21.062 1 94.94 176 GLN B O 1
ATOM 4454 N N . LEU B 1 177 ? 21.109 7.008 19.75 1 95.56 177 LEU B N 1
ATOM 4455 C CA . LEU B 1 177 ? 19.781 6.422 19.594 1 95.56 177 LEU B CA 1
ATOM 4456 C C . LEU B 1 177 ? 19.859 5.129 18.781 1 95.56 177 LEU B C 1
ATOM 4458 O O . LEU B 1 177 ? 19.141 4.164 19.078 1 95.56 177 LEU B O 1
ATOM 4462 N N . GLN B 1 178 ? 20.703 5.098 17.75 1 94.81 178 GLN B N 1
ATOM 4463 C CA . GLN B 1 178 ? 20.859 3.916 16.906 1 94.81 178 GLN B CA 1
ATOM 4464 C C . GLN B 1 178 ? 21.453 2.752 17.703 1 94.81 178 GLN B C 1
ATOM 4466 O O . GLN B 1 178 ? 21.125 1.592 17.438 1 94.81 178 GLN B O 1
ATOM 4471 N N . ASP B 1 179 ? 22.344 3.141 18.656 1 95.31 179 ASP B N 1
ATOM 4472 C CA . ASP B 1 179 ? 22.953 2.115 19.5 1 95.31 179 ASP B CA 1
ATOM 4473 C C . ASP B 1 179 ? 21.922 1.556 20.484 1 95.31 179 ASP B C 1
ATOM 4475 O O . ASP B 1 179 ? 21.953 0.367 20.812 1 95.31 179 ASP B O 1
ATOM 4479 N N . LYS B 1 180 ? 21.094 2.439 20.891 1 96.31 180 LYS B N 1
ATOM 4480 C CA . LYS B 1 180 ? 20.156 2.088 21.953 1 96.31 180 LYS B CA 1
ATOM 4481 C C . LYS B 1 180 ? 18.984 1.292 21.391 1 96.31 180 LYS B C 1
ATOM 4483 O O . LYS B 1 180 ? 18.453 0.408 22.078 1 96.31 180 LYS B O 1
ATOM 4488 N N . TYR B 1 181 ? 18.516 1.638 20.203 1 96.31 181 TYR B N 1
ATOM 4489 C CA . TYR B 1 181 ? 17.328 1.011 19.625 1 96.31 181 TYR B CA 1
ATOM 4490 C C . TYR B 1 181 ? 17.625 0.448 18.234 1 96.31 181 TYR B C 1
ATOM 4492 O O . TYR B 1 181 ? 18.172 1.145 17.391 1 96.31 181 TYR B O 1
ATOM 4500 N N . GLU B 1 182 ? 17.141 -0.821 18.062 1 93.88 182 GLU B N 1
ATOM 4501 C CA . GLU B 1 182 ? 17.078 -1.33 16.703 1 93.88 182 GLU B CA 1
ATOM 4502 C C . GLU B 1 182 ? 16.031 -0.575 15.875 1 93.88 182 GLU B C 1
ATOM 4504 O O . GLU B 1 182 ? 15.055 -0.054 16.422 1 93.88 182 GLU B O 1
ATOM 4509 N N . LEU B 1 183 ? 16.219 -0.495 14.609 1 94.06 183 LEU B N 1
ATOM 4510 C CA . LEU B 1 183 ? 15.383 0.264 13.688 1 94.06 183 LEU B CA 1
ATOM 4511 C C . LEU B 1 183 ? 13.906 -0.02 13.922 1 94.06 183 LEU B C 1
ATOM 4513 O O . LEU B 1 183 ? 13.133 0.899 14.195 1 94.06 183 LEU B O 1
ATOM 4517 N N . LEU B 1 184 ? 13.516 -1.32 13.906 1 91.88 184 LEU B N 1
ATOM 4518 C CA . LEU B 1 184 ? 12.102 -1.683 13.992 1 91.88 184 LEU B CA 1
ATOM 4519 C C . LEU B 1 184 ? 11.547 -1.371 15.375 1 91.88 184 LEU B C 1
ATOM 4521 O O . LEU B 1 184 ? 10.383 -0.99 15.508 1 91.88 184 LEU B O 1
ATOM 4525 N N . THR B 1 185 ? 12.375 -1.555 16.391 1 94.69 185 THR B N 1
ATOM 4526 C CA . THR B 1 185 ? 11.953 -1.23 17.75 1 94.69 185 THR B CA 1
ATOM 4527 C C . THR B 1 185 ? 11.641 0.257 17.891 1 94.69 185 THR B C 1
ATOM 4529 O O . THR B 1 185 ? 10.656 0.636 18.531 1 94.69 185 THR B O 1
ATOM 4532 N N . TYR B 1 186 ? 12.469 1.066 17.25 1 97.25 186 TYR B N 1
ATOM 4533 C CA . TYR B 1 186 ? 12.258 2.508 17.312 1 97.25 186 TYR B CA 1
ATOM 4534 C C . TYR B 1 186 ? 10.984 2.902 16.578 1 97.25 186 TYR B C 1
ATOM 4536 O O . TYR B 1 186 ? 10.203 3.725 17.062 1 97.25 186 TYR B O 1
ATOM 4544 N N . VAL B 1 187 ? 10.766 2.291 15.422 1 97.38 187 VAL B N 1
ATOM 4545 C CA . VAL B 1 187 ? 9.562 2.559 14.641 1 97.38 187 VAL B CA 1
ATOM 4546 C C . VAL B 1 187 ? 8.328 2.152 15.445 1 97.38 187 VAL B C 1
ATOM 4548 O O . VAL B 1 187 ? 7.332 2.881 15.477 1 97.38 187 VAL B O 1
ATOM 4551 N N . GLU B 1 188 ? 8.391 1.022 16.109 1 94.44 188 GLU B N 1
ATOM 4552 C CA . GLU B 1 188 ? 7.277 0.544 16.922 1 94.44 188 GLU B CA 1
ATOM 4553 C C . GLU B 1 188 ? 6.98 1.502 18.078 1 94.44 188 GLU B C 1
ATOM 4555 O O . GLU B 1 188 ? 5.816 1.745 18.406 1 94.44 188 GLU B O 1
ATOM 4560 N N . MET B 1 189 ? 8.023 2.037 18.656 1 97.62 189 MET B N 1
ATOM 4561 C CA . MET B 1 189 ? 7.844 3.004 19.734 1 97.62 189 MET B CA 1
ATOM 4562 C C . MET B 1 189 ? 7.141 4.258 19.234 1 97.62 189 MET B C 1
ATOM 4564 O O . MET B 1 189 ? 6.219 4.758 19.875 1 97.62 189 MET B O 1
ATOM 4568 N N . VAL B 1 190 ? 7.57 4.754 18.109 1 98.75 190 VAL B N 1
ATOM 4569 C CA . VAL B 1 190 ? 6.969 5.93 17.5 1 98.75 190 VAL B CA 1
ATOM 4570 C C . VAL B 1 190 ? 5.492 5.668 17.219 1 98.75 190 VAL B C 1
ATOM 4572 O O . VAL B 1 190 ? 4.637 6.496 17.547 1 98.75 190 VAL B O 1
ATOM 4575 N N . LEU B 1 191 ? 5.199 4.488 16.703 1 98.38 191 LEU B N 1
ATOM 4576 C CA . LEU B 1 191 ? 3.838 4.176 16.281 1 98.38 191 LEU B CA 1
ATOM 4577 C C . LEU B 1 191 ? 2.959 3.869 17.484 1 98.38 191 LEU B C 1
ATOM 4579 O O . LEU B 1 191 ? 1.762 4.164 17.484 1 98.38 191 LEU B O 1
ATOM 4583 N N . GLU B 1 192 ? 3.518 3.268 18.484 1 97.81 192 GLU B N 1
ATOM 4584 C CA . GLU B 1 192 ? 2.762 3.057 19.719 1 97.81 192 GLU B CA 1
ATOM 4585 C C . GLU B 1 192 ? 2.23 4.379 20.281 1 97.81 192 GLU B C 1
ATOM 4587 O O . GLU B 1 192 ? 1.057 4.477 20.641 1 97.81 192 GLU B O 1
ATOM 4592 N N . HIS B 1 193 ? 3.092 5.348 20.281 1 98.5 193 HIS B N 1
ATOM 4593 C CA . HIS B 1 193 ? 2.672 6.656 20.766 1 98.5 193 HIS B CA 1
ATOM 4594 C C . HIS B 1 193 ? 1.684 7.312 19.812 1 98.5 193 HIS B C 1
ATOM 4596 O O . HIS B 1 193 ? 0.738 7.977 20.25 1 98.5 193 HIS B O 1
ATOM 4602 N N . THR B 1 194 ? 1.914 7.172 18.531 1 98.81 194 THR B N 1
ATOM 4603 C CA . THR B 1 194 ? 0.991 7.695 17.531 1 98.81 194 THR B CA 1
ATOM 4604 C C . THR B 1 194 ? -0.405 7.109 17.719 1 98.81 194 THR B C 1
ATOM 4606 O O . THR B 1 194 ? -1.391 7.848 17.781 1 98.81 194 THR B O 1
ATOM 4609 N N . PHE B 1 195 ? -0.527 5.805 17.891 1 98.56 195 PHE B N 1
ATOM 4610 C CA . PHE B 1 195 ? -1.824 5.141 17.969 1 98.56 195 PHE B CA 1
ATOM 4611 C C . PHE B 1 195 ? -2.49 5.426 19.312 1 98.56 195 PHE B C 1
ATOM 4613 O O . PHE B 1 195 ? -3.715 5.523 19.406 1 98.56 195 PHE B O 1
ATOM 4620 N N . GLU B 1 196 ? -1.678 5.602 20.391 1 98.44 196 GLU B N 1
ATOM 4621 C CA . GLU B 1 196 ? -2.25 6.039 21.656 1 98.44 196 GLU B CA 1
ATOM 4622 C C . GLU B 1 196 ? -3.037 7.336 21.484 1 98.44 196 GLU B C 1
ATOM 4624 O O . GLU B 1 196 ? -4.152 7.461 22 1 98.44 196 GLU B O 1
ATOM 4629 N N . GLU B 1 197 ? -2.463 8.258 20.75 1 98.75 197 GLU B N 1
ATOM 4630 C CA . GLU B 1 197 ? -3.109 9.547 20.562 1 98.75 197 GLU B CA 1
ATOM 4631 C C . GLU B 1 197 ? -4.285 9.445 19.594 1 98.75 197 GLU B C 1
ATOM 4633 O O . GLU B 1 197 ? -5.305 10.117 19.781 1 98.75 197 GLU B O 1
ATOM 4638 N N . ILE B 1 198 ? -4.199 8.594 18.562 1 98.75 198 ILE B N 1
ATOM 4639 C CA . ILE B 1 198 ? -5.289 8.375 17.625 1 98.75 198 ILE B CA 1
ATOM 4640 C C . ILE B 1 198 ? -6.477 7.738 18.344 1 98.75 198 ILE B C 1
ATOM 4642 O O . ILE B 1 198 ? -7.629 8.102 18.094 1 98.75 198 ILE B O 1
ATOM 4646 N N . ASP B 1 199 ? -6.18 6.816 19.25 1 98.56 199 ASP B N 1
ATOM 4647 C CA . ASP B 1 199 ? -7.234 6.188 20.031 1 98.56 199 ASP B CA 1
ATOM 4648 C C . ASP B 1 199 ? -7.922 7.199 20.938 1 98.56 199 ASP B C 1
ATOM 4650 O O . ASP B 1 199 ? -9.141 7.152 21.125 1 98.56 199 ASP B O 1
ATOM 4654 N N . LYS B 1 200 ? -7.156 8.133 21.516 1 98.56 200 LYS B N 1
ATOM 4655 C CA . LYS B 1 200 ? -7.75 9.203 22.312 1 98.56 200 LYS B CA 1
ATOM 4656 C C . LYS B 1 200 ? -8.672 10.07 21.469 1 98.56 200 LYS B C 1
ATOM 4658 O O . LYS B 1 200 ? -9.766 10.438 21.906 1 98.56 200 LYS B O 1
ATOM 4663 N N . LEU B 1 201 ? -8.242 10.422 20.219 1 98.56 201 LEU B N 1
ATOM 4664 C CA . LEU B 1 201 ? -9.094 11.195 19.312 1 98.56 201 LEU B CA 1
ATOM 4665 C C . LEU B 1 201 ? -10.391 10.453 19.016 1 98.56 201 LEU B C 1
ATOM 4667 O O . LEU B 1 201 ? -11.461 11.055 18.984 1 98.56 201 LEU B O 1
ATOM 4671 N N . TYR B 1 202 ? -10.227 9.141 18.797 1 98.12 202 TYR B N 1
ATOM 4672 C CA . TYR B 1 202 ? -11.414 8.328 18.547 1 98.12 202 TYR B CA 1
ATOM 4673 C C . TYR B 1 202 ? -12.367 8.367 19.734 1 98.12 202 TYR B C 1
ATOM 4675 O O . TYR B 1 202 ? -13.578 8.492 19.562 1 98.12 202 TYR B O 1
ATOM 4683 N N . GLU B 1 203 ? -11.836 8.344 20.938 1 97 203 GLU B N 1
ATOM 4684 C CA . GLU B 1 203 ? -12.641 8.391 22.156 1 97 203 GLU B CA 1
ATOM 4685 C C . GLU B 1 203 ? -13.32 9.75 22.312 1 97 203 GLU B C 1
ATOM 4687 O O . GLU B 1 203 ? -14.398 9.844 22.891 1 97 203 GLU B O 1
ATOM 4692 N N . LEU B 1 204 ? -12.719 10.734 21.719 1 96.25 204 LEU B N 1
ATOM 4693 C CA . LEU B 1 204 ? -13.258 12.086 21.797 1 96.25 204 LEU B CA 1
ATOM 4694 C C . LEU B 1 204 ? -14.273 12.32 20.672 1 96.25 204 LEU B C 1
ATOM 4696 O O . LEU B 1 204 ? -14.797 13.43 20.531 1 96.25 204 LEU B O 1
ATOM 4700 N N . GLY B 1 205 ? -14.5 11.312 19.859 1 95.25 205 GLY B N 1
ATOM 4701 C CA . GLY B 1 205 ? -15.586 11.398 18.891 1 95.25 205 GLY B CA 1
ATOM 4702 C C . GLY B 1 205 ? -15.102 11.422 17.453 1 95.25 205 GLY B C 1
ATOM 4703 O O . GLY B 1 205 ? -15.906 11.383 16.516 1 95.25 205 GLY B O 1
ATOM 4704 N N . ALA B 1 206 ? -13.773 11.445 17.219 1 97.38 206 ALA B N 1
ATOM 4705 C CA . ALA B 1 206 ? -13.242 11.414 15.852 1 97.38 206 ALA B CA 1
ATOM 4706 C C . ALA B 1 206 ? -13.555 10.078 15.18 1 97.38 206 ALA B C 1
ATOM 4708 O O . ALA B 1 206 ? -13.469 9.023 15.812 1 97.38 206 ALA B O 1
ATOM 4709 N N . ARG B 1 207 ? -13.922 10.141 13.852 1 97.5 207 ARG B N 1
ATOM 4710 C CA . ARG B 1 207 ? -14.273 8.922 13.141 1 97.5 207 ARG B CA 1
ATOM 4711 C C . ARG B 1 207 ? -13.57 8.844 11.789 1 97.5 207 ARG B C 1
ATOM 4713 O O . ARG B 1 207 ? -13.242 7.758 11.312 1 97.5 207 ARG B O 1
ATOM 4720 N N . LYS B 1 208 ? -13.305 9.992 11.133 1 97.75 208 LYS B N 1
ATOM 4721 C CA . LYS B 1 208 ? -12.758 10.062 9.781 1 97.75 208 LYS B CA 1
ATOM 4722 C C . LYS B 1 208 ? -11.328 10.578 9.797 1 97.75 208 LYS B C 1
ATOM 4724 O O . LYS B 1 208 ? -11.102 11.789 9.891 1 97.75 208 LYS B O 1
ATOM 4729 N N . PHE B 1 209 ? -10.406 9.688 9.641 1 98.75 209 PHE B N 1
ATOM 4730 C CA . PHE B 1 209 ? -8.992 10.047 9.75 1 98.75 209 PHE B CA 1
ATOM 4731 C C . PHE B 1 209 ? -8.336 10.086 8.375 1 98.75 209 PHE B C 1
ATOM 4733 O O . PHE B 1 209 ? -8.492 9.156 7.578 1 98.75 209 PHE B O 1
ATOM 4740 N N . LEU B 1 210 ? -7.715 11.164 8.039 1 98.81 210 LEU B N 1
ATOM 4741 C CA . LEU B 1 210 ? -6.84 11.289 6.879 1 98.81 210 LEU B CA 1
ATOM 4742 C C . LEU B 1 210 ? -5.375 11.266 7.297 1 98.81 210 LEU B C 1
ATOM 4744 O O . LEU B 1 210 ? -4.918 12.133 8.039 1 98.81 210 LEU B O 1
ATOM 4748 N N . ALA B 1 211 ? -4.652 10.258 6.836 1 98.62 211 ALA B N 1
ATOM 4749 C CA . ALA B 1 211 ? -3.26 10.078 7.242 1 98.62 211 ALA B CA 1
ATOM 4750 C C . ALA B 1 211 ? -2.346 9.945 6.027 1 98.62 211 ALA B C 1
ATOM 4752 O O . ALA B 1 211 ? -1.947 8.836 5.66 1 98.62 211 ALA B O 1
ATOM 4753 N N . PRO B 1 212 ? -1.946 11.094 5.449 1 98.31 212 PRO B N 1
ATOM 4754 C CA . PRO B 1 212 ? -0.859 10.93 4.48 1 98.31 212 PRO B CA 1
ATOM 4755 C C . PRO B 1 212 ? 0.357 10.227 5.074 1 98.31 212 PRO B C 1
ATOM 4757 O O . PRO B 1 212 ? 0.842 10.609 6.141 1 98.31 212 PRO B O 1
ATOM 4760 N N . LEU B 1 213 ? 0.769 9.18 4.379 1 98.06 213 LEU B N 1
ATOM 4761 C CA . LEU B 1 213 ? 1.961 8.461 4.824 1 98.06 213 LEU B CA 1
ATOM 4762 C C . LEU B 1 213 ? 3.209 9.32 4.629 1 98.06 213 LEU B C 1
ATOM 4764 O O . LEU B 1 213 ? 3.176 10.32 3.914 1 98.06 213 LEU B O 1
ATOM 4768 N N . LEU B 1 214 ? 4.25 8.922 5.262 1 98.56 214 LEU B N 1
ATOM 4769 C CA . LEU B 1 214 ? 5.473 9.719 5.176 1 98.56 214 LEU B CA 1
ATOM 4770 C C . LEU B 1 214 ? 6.066 9.648 3.775 1 98.56 214 LEU B C 1
ATOM 4772 O O . LEU B 1 214 ? 6.051 8.594 3.141 1 98.56 214 LEU B O 1
ATOM 4776 N N . LYS B 1 215 ? 6.512 10.797 3.277 1 98.12 215 LYS B N 1
ATOM 4777 C CA . LYS B 1 215 ? 7.395 10.742 2.113 1 98.12 215 LYS B CA 1
ATOM 4778 C C . LYS B 1 215 ? 8.758 10.172 2.482 1 98.12 215 LYS B C 1
ATOM 4780 O O . LYS B 1 215 ? 9.039 9.938 3.66 1 98.12 215 LYS B O 1
ATOM 4785 N N . ASP B 1 216 ? 9.586 9.93 1.51 1 97.56 216 ASP B N 1
ATOM 4786 C CA . ASP B 1 216 ? 10.906 9.359 1.743 1 97.56 216 ASP B CA 1
ATOM 4787 C C . ASP B 1 216 ? 11.867 10.406 2.309 1 97.56 216 ASP B C 1
ATOM 4789 O O . ASP B 1 216 ? 12.445 11.188 1.558 1 97.56 216 ASP B O 1
ATOM 4793 N N . LEU B 1 217 ? 12.047 10.359 3.639 1 98.56 217 LEU B N 1
ATOM 4794 C CA . LEU B 1 217 ? 13.016 11.242 4.293 1 98.56 217 LEU B CA 1
ATOM 4795 C C . LEU B 1 217 ? 14.398 11.07 3.689 1 98.56 217 LEU B C 1
ATOM 4797 O O . LEU B 1 217 ? 15.148 12.039 3.549 1 98.56 217 LEU B O 1
ATOM 4801 N N . GLY B 1 218 ? 14.727 9.859 3.338 1 98.44 218 GLY B N 1
ATOM 4802 C CA . GLY B 1 218 ? 16.062 9.539 2.842 1 98.44 218 GLY B CA 1
ATOM 4803 C C . GLY B 1 218 ? 16.391 10.234 1.532 1 98.44 218 GLY B C 1
ATOM 4804 O O . GLY B 1 218 ? 17.547 10.523 1.255 1 98.44 218 GLY B O 1
ATOM 4805 N N . CYS B 1 219 ? 15.375 10.555 0.771 1 98.12 219 CYS B N 1
ATOM 4806 C CA . CYS B 1 219 ? 15.609 11.141 -0.543 1 98.12 219 CYS B CA 1
ATOM 4807 C C . CYS B 1 219 ? 15.32 12.633 -0.533 1 98.12 219 CYS B C 1
ATOM 4809 O O . CYS B 1 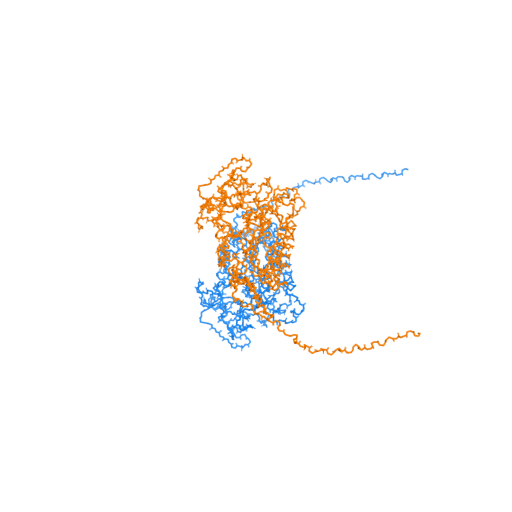219 ? 15.227 13.258 -1.59 1 98.12 219 CYS B O 1
ATOM 4811 N N . SER B 1 220 ? 15.148 13.227 0.634 1 98.62 220 SER B N 1
ATOM 4812 C CA . SER B 1 220 ? 15.07 14.68 0.762 1 98.62 220 SER B CA 1
ATOM 4813 C C . SER B 1 220 ? 16.422 15.328 0.515 1 98.62 220 SER B C 1
ATOM 4815 O O . SER B 1 220 ? 17.469 14.688 0.676 1 98.62 220 SER B O 1
ATOM 4817 N N . PRO B 1 221 ? 16.391 16.578 0.123 1 98.69 221 PRO B N 1
ATOM 4818 C CA . PRO B 1 221 ? 17.656 17.266 -0.068 1 98.69 221 PRO B CA 1
ATOM 4819 C C . PRO B 1 221 ? 18.547 17.234 1.174 1 98.69 221 PRO B C 1
ATOM 4821 O 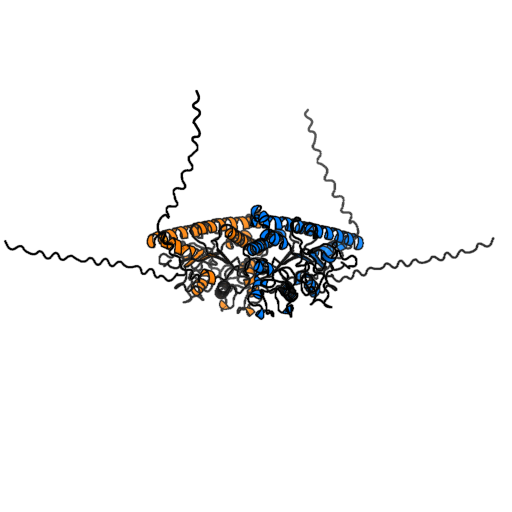O . PRO B 1 221 ? 19.766 17.047 1.062 1 98.69 221 PRO B O 1
ATOM 4824 N N . GLY B 1 222 ? 18 17.375 2.32 1 98 222 GLY B N 1
ATOM 4825 C CA . GLY B 1 222 ? 18.75 17.359 3.559 1 98 222 GLY B CA 1
ATOM 4826 C C . GLY B 1 222 ? 19.484 16.062 3.799 1 98 222 GLY B C 1
ATOM 4827 O O . GLY B 1 222 ? 20.672 16.047 4.148 1 98 222 GLY B O 1
ATOM 4828 N N . MET B 1 223 ? 18.828 14.93 3.592 1 98.31 223 MET B N 1
ATOM 4829 C CA . MET B 1 223 ? 19.453 13.617 3.814 1 98.31 223 MET B CA 1
ATOM 4830 C C . MET B 1 223 ? 20.453 13.297 2.711 1 98.31 223 MET B C 1
ATOM 4832 O O . MET B 1 223 ? 21.469 12.664 2.963 1 98.31 223 MET B O 1
ATOM 4836 N N . ARG B 1 224 ? 20.062 13.727 1.47 1 98.06 224 ARG B N 1
ATOM 4837 C CA . ARG B 1 224 ? 21.016 13.547 0.378 1 98.06 224 ARG B CA 1
ATOM 4838 C C . ARG B 1 224 ? 22.312 14.297 0.654 1 98.06 224 ARG B C 1
ATOM 4840 O O . ARG B 1 224 ? 23.406 13.797 0.352 1 98.06 224 ARG B O 1
ATOM 4847 N N . ALA B 1 225 ? 22.172 15.508 1.185 1 97.12 225 ALA B N 1
ATOM 4848 C CA . ALA B 1 225 ? 23.344 16.312 1.495 1 97.12 225 ALA B CA 1
ATOM 4849 C C . ALA B 1 225 ? 24.25 15.609 2.514 1 97.12 225 ALA B C 1
ATOM 4851 O O . ALA B 1 225 ? 25.469 15.742 2.473 1 97.12 225 ALA B O 1
ATOM 4852 N N . LEU B 1 226 ? 23.672 14.82 3.389 1 96.25 226 LEU B N 1
ATOM 4853 C CA . LEU B 1 226 ? 24.406 14.094 4.414 1 96.25 226 LEU B CA 1
ATOM 4854 C C . LEU B 1 226 ? 25 12.812 3.848 1 96.25 226 LEU B C 1
ATOM 4856 O O . LEU B 1 226 ? 25.828 12.164 4.492 1 96.25 226 LEU B O 1
ATOM 4860 N N . ASN B 1 227 ? 24.609 12.43 2.691 1 97 227 ASN B N 1
ATOM 4861 C CA . ASN B 1 227 ? 25.016 11.156 2.107 1 97 227 ASN B CA 1
ATOM 4862 C C . ASN B 1 227 ? 25.562 11.336 0.694 1 97 227 ASN B C 1
ATOM 4864 O O . ASN B 1 227 ? 25.219 10.562 -0.207 1 97 227 ASN B O 1
ATOM 4868 N N . ASP B 1 228 ? 26.297 12.398 0.449 1 96.88 228 ASP B N 1
ATOM 4869 C CA . ASP B 1 228 ? 27.047 12.656 -0.775 1 96.88 228 ASP B CA 1
ATOM 4870 C C . ASP B 1 228 ? 26.125 12.703 -1.988 1 96.88 228 ASP B C 1
ATOM 4872 O O . ASP B 1 228 ? 26.453 12.18 -3.053 1 96.88 228 ASP B O 1
ATOM 4876 N N . GLY B 1 229 ? 24.938 13.125 -1.784 1 97.12 229 GLY B N 1
ATOM 4877 C CA . GLY B 1 229 ? 24.031 13.375 -2.895 1 97.12 229 GLY B CA 1
ATOM 4878 C C . GLY B 1 229 ? 23.078 12.227 -3.156 1 97.12 229 GLY B C 1
ATOM 4879 O O . GLY B 1 229 ? 22.125 12.367 -3.92 1 97.12 229 GLY B O 1
ATOM 4880 N N . GLU B 1 230 ? 23.297 11.117 -2.465 1 96.94 230 GLU B N 1
ATOM 4881 C CA . GLU B 1 230 ? 22.453 9.945 -2.641 1 96.94 230 GLU B CA 1
ATOM 4882 C C . GLU B 1 230 ? 21.422 9.836 -1.514 1 96.94 230 GLU B C 1
ATOM 4884 O O . GLU B 1 230 ? 21.609 10.422 -0.445 1 96.94 230 GLU B O 1
ATOM 4889 N N . CYS B 1 231 ? 20.422 9.102 -1.793 1 97.12 231 CYS B N 1
ATOM 4890 C CA . CYS B 1 231 ? 19.422 8.875 -0.752 1 97.12 231 CYS B CA 1
ATOM 4891 C C . CYS B 1 231 ? 20.031 8.156 0.443 1 97.12 231 CYS B C 1
ATOM 4893 O O . CYS B 1 231 ? 20.906 7.293 0.276 1 97.12 231 CYS B O 1
ATOM 4895 N N . HIS B 1 232 ? 19.609 8.562 1.614 1 97.5 232 HIS B N 1
ATOM 4896 C CA . HIS B 1 232 ? 20.062 7.938 2.854 1 97.5 232 HIS B CA 1
ATOM 4897 C C . HIS B 1 232 ? 19.234 6.688 3.164 1 97.5 232 HIS B C 1
ATOM 4899 O O . HIS B 1 232 ? 18.094 6.785 3.596 1 97.5 232 HIS B O 1
ATOM 4905 N N . GLU B 1 233 ? 19.828 5.523 3.061 1 92.06 233 GLU B N 1
ATOM 4906 C CA . GLU B 1 233 ? 19.125 4.246 3.076 1 92.06 233 GLU B CA 1
ATOM 4907 C C . GLU B 1 233 ? 18.422 4.027 4.41 1 92.06 233 GLU B C 1
ATOM 4909 O O . GLU B 1 233 ? 17.266 3.586 4.438 1 92.06 233 GLU B O 1
ATOM 4914 N N . LEU B 1 234 ? 19.078 4.301 5.543 1 94.56 234 LEU B N 1
ATOM 4915 C CA . LEU B 1 234 ? 18.484 4.094 6.859 1 94.56 234 LEU B CA 1
ATOM 4916 C C . LEU B 1 234 ? 17.219 4.93 7.023 1 94.56 234 LEU B C 1
ATOM 4918 O O . LEU B 1 234 ? 16.203 4.438 7.516 1 94.56 234 LEU B O 1
ATOM 4922 N N . ALA B 1 235 ? 17.266 6.18 6.613 1 97.94 235 ALA B N 1
ATOM 4923 C CA . ALA B 1 235 ? 16.109 7.074 6.711 1 97.94 235 ALA B CA 1
ATOM 4924 C C . ALA B 1 235 ? 14.953 6.57 5.852 1 97.94 235 ALA B C 1
ATOM 4926 O O . ALA B 1 235 ? 13.797 6.637 6.262 1 97.94 235 ALA B O 1
ATOM 4927 N N . THR B 1 236 ? 15.328 6.086 4.684 1 95.88 236 THR B N 1
ATOM 4928 C CA . THR B 1 236 ? 14.328 5.523 3.785 1 95.88 236 THR B CA 1
ATOM 4929 C C . THR B 1 236 ? 13.648 4.32 4.422 1 95.88 236 THR B C 1
ATOM 4931 O O . THR B 1 236 ? 12.414 4.223 4.422 1 95.88 236 THR B O 1
ATOM 4934 N N . LEU B 1 237 ? 14.406 3.428 5.012 1 92.44 237 LEU B N 1
ATOM 4935 C CA . LEU B 1 237 ? 13.875 2.213 5.613 1 92.44 237 LEU B CA 1
ATOM 4936 C C . LEU B 1 237 ? 12.961 2.545 6.793 1 92.44 237 LEU B C 1
ATOM 4938 O O . LEU B 1 237 ? 11.945 1.881 7.004 1 92.44 237 LEU B O 1
ATOM 4942 N N . LEU B 1 238 ? 13.297 3.57 7.543 1 96.81 238 LEU B N 1
ATOM 4943 C CA . LEU B 1 238 ? 12.469 4.008 8.656 1 96.81 238 LEU B CA 1
ATOM 4944 C C . LEU B 1 238 ? 11.094 4.465 8.172 1 96.81 238 LEU B C 1
ATOM 4946 O O . LEU B 1 238 ? 10.07 4.086 8.734 1 96.81 238 LEU B O 1
ATOM 4950 N N . CYS B 1 239 ? 11.094 5.195 7.117 1 97.69 239 CYS B N 1
ATOM 4951 C CA . CYS B 1 239 ? 9.844 5.719 6.582 1 97.69 239 CYS B CA 1
ATOM 4952 C C . CYS B 1 239 ? 8.992 4.602 5.992 1 97.69 239 CYS B C 1
ATOM 4954 O O . CYS B 1 239 ? 7.777 4.57 6.195 1 97.69 239 CYS B O 1
ATOM 4956 N N . GLU B 1 240 ? 9.617 3.719 5.277 1 93 240 GLU B N 1
ATOM 4957 C CA . GLU B 1 240 ? 8.891 2.588 4.703 1 93 240 GLU B CA 1
ATOM 4958 C C . GLU B 1 240 ? 8.273 1.723 5.797 1 93 240 GLU B C 1
ATOM 4960 O O . GLU B 1 240 ? 7.113 1.312 5.684 1 93 240 GLU B O 1
ATOM 4965 N N . SER B 1 241 ? 9.047 1.448 6.879 1 93.44 241 SER B N 1
ATOM 4966 C CA . SER B 1 241 ? 8.555 0.659 8.008 1 93.44 241 SER B CA 1
ATOM 4967 C C . SER B 1 241 ? 7.387 1.348 8.695 1 93.44 241 SER B C 1
ATOM 4969 O O . SER B 1 241 ? 6.367 0.713 8.984 1 93.44 241 SER B O 1
ATOM 4971 N N . HIS B 1 242 ? 7.559 2.6 8.883 1 97.69 242 HIS B N 1
ATOM 4972 C CA . HIS B 1 242 ? 6.512 3.393 9.516 1 97.69 242 HIS B CA 1
ATOM 4973 C C . HIS B 1 242 ? 5.215 3.334 8.711 1 97.69 242 HIS B C 1
ATOM 4975 O O . HIS B 1 242 ? 4.141 3.127 9.281 1 97.69 242 HIS B O 1
ATOM 4981 N N . ASN B 1 243 ? 5.359 3.58 7.43 1 96.62 243 ASN B N 1
ATOM 4982 C CA . ASN B 1 243 ? 4.195 3.666 6.559 1 96.62 243 ASN B CA 1
ATOM 4983 C C . ASN B 1 243 ? 3.406 2.359 6.543 1 96.62 243 ASN B C 1
ATOM 4985 O O . ASN B 1 243 ? 2.18 2.369 6.66 1 96.62 243 ASN B O 1
ATOM 4989 N N . LEU B 1 244 ? 4.105 1.243 6.426 1 91.25 244 LEU B N 1
ATOM 4990 C CA . LEU B 1 244 ? 3.455 -0.062 6.402 1 91.25 244 LEU B CA 1
ATOM 4991 C C . LEU B 1 244 ? 2.76 -0.349 7.727 1 91.25 244 LEU B C 1
ATOM 4993 O O . LEU B 1 244 ? 1.599 -0.763 7.75 1 91.25 244 LEU B O 1
ATOM 4997 N N . LEU B 1 245 ? 3.426 -0.065 8.812 1 93.31 245 LEU B N 1
ATOM 4998 C CA . LEU B 1 245 ? 2.893 -0.384 10.133 1 93.31 245 LEU B CA 1
ATOM 4999 C C . LEU B 1 245 ? 1.777 0.583 10.516 1 93.31 245 LEU B C 1
ATOM 5001 O O . LEU B 1 245 ? 0.825 0.2 11.195 1 93.31 245 LEU B O 1
ATOM 5005 N N . LEU B 1 246 ? 1.938 1.815 10.07 1 97.75 246 LEU B N 1
ATOM 5006 C CA . LEU B 1 246 ? 0.862 2.77 10.328 1 97.75 246 LEU B CA 1
ATOM 5007 C C . LEU B 1 246 ? -0.424 2.334 9.633 1 97.75 246 LEU B C 1
ATOM 5009 O O . LEU B 1 246 ? -1.494 2.332 10.242 1 97.75 246 LEU B O 1
ATOM 5013 N N . GLU B 1 247 ? -0.319 2.059 8.398 1 94.81 247 GLU B N 1
ATOM 5014 C CA . GLU B 1 247 ? -1.508 1.645 7.656 1 94.81 247 GLU B CA 1
ATOM 5015 C C . GLU B 1 247 ? -2.123 0.385 8.258 1 94.81 247 GLU B C 1
ATOM 5017 O O . GLU B 1 247 ? -3.346 0.281 8.375 1 94.81 247 GLU B O 1
ATOM 5022 N N . TYR B 1 248 ? -1.284 -0.551 8.648 1 88.94 248 TYR B N 1
ATOM 5023 C CA . TYR B 1 248 ? -1.773 -1.763 9.297 1 88.94 248 TYR B CA 1
ATOM 5024 C C . TYR B 1 248 ? -2.506 -1.431 10.594 1 88.94 248 TYR B C 1
ATOM 5026 O O . TYR B 1 248 ? -3.58 -1.974 10.859 1 88.94 248 TYR B O 1
ATOM 5034 N N . GLY B 1 249 ? -1.944 -0.545 11.359 1 93.56 249 GLY B N 1
ATOM 5035 C CA . GLY B 1 249 ? -2.58 -0.146 12.602 1 93.56 249 GLY B CA 1
ATOM 5036 C C . GLY B 1 249 ? -3.926 0.523 12.398 1 93.56 249 GLY B C 1
ATOM 5037 O O . GLY B 1 249 ? -4.859 0.295 13.172 1 93.56 249 GLY B O 1
ATOM 5038 N N . LEU B 1 250 ? -4.008 1.335 11.406 1 96.81 250 LEU B N 1
ATOM 5039 C CA . LEU B 1 250 ? -5.277 1.981 11.078 1 96.81 250 LEU B CA 1
ATOM 5040 C C . LEU B 1 250 ? -6.305 0.957 10.609 1 96.81 250 LEU B C 1
ATOM 5042 O O . LEU B 1 250 ? -7.465 1.006 11.023 1 96.81 250 LEU B O 1
ATOM 5046 N N . PHE B 1 251 ? -5.855 0.064 9.766 1 91.44 251 PHE B N 1
ATOM 5047 C CA . PHE B 1 251 ? -6.727 -0.986 9.258 1 91.44 251 PHE B CA 1
ATOM 5048 C C . PHE B 1 251 ? -7.309 -1.812 10.398 1 91.44 251 PHE B C 1
ATOM 5050 O O . PHE B 1 251 ? -8.516 -2.072 10.43 1 91.44 251 PHE B O 1
ATOM 5057 N N . ILE B 1 252 ? -6.48 -2.174 11.383 1 87.56 252 ILE B N 1
ATOM 5058 C CA . ILE B 1 252 ? -6.906 -2.984 12.516 1 87.56 252 ILE B CA 1
ATOM 5059 C C . ILE B 1 252 ? -7.984 -2.242 13.305 1 87.56 252 ILE B C 1
ATOM 5061 O O . ILE B 1 252 ? -8.914 -2.859 13.828 1 87.56 252 ILE B O 1
ATOM 5065 N N . ARG B 1 253 ? -7.914 -0.99 13.32 1 93.56 253 ARG B N 1
ATOM 5066 C CA . ARG B 1 253 ? -8.875 -0.193 14.078 1 93.56 253 ARG B CA 1
ATOM 5067 C C . ARG B 1 253 ? -10.234 -0.183 13.383 1 93.56 253 ARG B C 1
ATOM 5069 O O . ARG B 1 253 ? -11.273 -0.084 14.039 1 93.56 253 ARG B O 1
ATOM 5076 N N . THR B 1 254 ? -10.242 -0.329 12.078 1 91.44 254 THR B N 1
ATOM 5077 C CA . THR B 1 254 ? -11.508 -0.426 11.359 1 91.44 254 THR B CA 1
ATOM 5078 C C . THR B 1 254 ? -12.195 -1.751 11.664 1 91.44 254 THR B C 1
ATOM 5080 O O . THR B 1 254 ? -13.422 -1.848 11.586 1 91.44 254 THR B O 1
ATOM 5083 N N . LEU B 1 255 ? -11.383 -2.783 11.945 1 83.62 255 LEU B N 1
ATOM 5084 C CA . LEU B 1 255 ? -11.945 -4.086 12.281 1 83.62 255 LEU B CA 1
ATOM 5085 C C . LEU B 1 255 ? -12.516 -4.086 13.695 1 83.62 255 LEU B C 1
ATOM 5087 O O . LEU B 1 255 ? -13.492 -4.785 13.977 1 83.62 255 LEU B O 1
ATOM 5091 N N . ARG B 1 256 ? -11.961 -3.232 14.508 1 88.38 256 ARG B N 1
ATOM 5092 C CA . ARG B 1 256 ? -12.383 -3.174 15.906 1 88.38 256 ARG B CA 1
ATOM 5093 C C . ARG B 1 256 ? -13.555 -2.223 16.078 1 88.38 256 ARG B C 1
ATOM 5095 O O . ARG B 1 256 ? -14.398 -2.426 16.969 1 88.38 256 ARG B O 1
ATOM 5102 N N . HIS B 1 257 ? -13.5 -1.188 15.32 1 92.19 257 HIS B N 1
ATOM 5103 C CA . HIS B 1 257 ? -14.508 -0.138 15.406 1 92.19 257 HIS B CA 1
ATOM 5104 C C . HIS B 1 257 ? -15.141 0.135 14.039 1 92.19 257 HIS B C 1
ATOM 5106 O O . HIS B 1 257 ? -14.539 0.805 13.195 1 92.19 257 HIS B O 1
ATOM 5112 N N . ALA B 1 258 ? -16.375 -0.197 13.875 1 86.69 258 ALA B N 1
ATOM 5113 C CA . ALA B 1 258 ? -17.047 -0.13 12.586 1 86.69 258 ALA B CA 1
ATOM 5114 C C . ALA B 1 258 ? -17.188 1.314 12.109 1 86.69 258 ALA B C 1
ATOM 5116 O O . ALA B 1 258 ? -17.312 1.57 10.914 1 86.69 258 ALA B O 1
ATOM 5117 N N . ASP B 1 259 ? -17.109 2.26 13.055 1 93.94 259 ASP B N 1
ATOM 5118 C CA . ASP B 1 259 ? -17.297 3.656 12.664 1 93.94 259 ASP B CA 1
ATOM 5119 C C . ASP B 1 259 ? -15.953 4.367 12.523 1 93.94 259 ASP B C 1
ATOM 5121 O O . ASP B 1 259 ? -15.906 5.578 12.305 1 93.94 259 ASP B O 1
ATOM 5125 N N . PHE B 1 260 ? -14.859 3.609 12.711 1 96.56 260 PHE B N 1
ATOM 5126 C CA . PHE B 1 260 ? -13.523 4.137 12.438 1 96.56 260 PHE B CA 1
ATOM 5127 C C . PHE B 1 260 ? -13.211 4.078 10.945 1 96.56 260 PHE B C 1
ATOM 5129 O O . PHE B 1 260 ? -13.219 3 10.352 1 96.56 260 PHE B O 1
ATOM 5136 N N . GLN B 1 261 ? -12.953 5.246 10.359 1 96.19 261 GLN B N 1
ATOM 5137 C CA . GLN B 1 261 ? -12.609 5.324 8.938 1 96.19 261 GLN B CA 1
ATOM 5138 C C . GLN B 1 261 ? -11.258 6.004 8.742 1 96.19 261 GLN B C 1
ATOM 5140 O O . GLN B 1 261 ? -10.891 6.898 9.5 1 96.19 261 GLN B O 1
ATOM 5145 N N . TYR B 1 262 ? -10.586 5.496 7.699 1 97.56 262 TYR B N 1
ATOM 5146 C CA . TYR B 1 262 ? -9.32 6.168 7.406 1 97.56 262 TYR B CA 1
ATOM 5147 C C . TYR B 1 262 ? -9.078 6.242 5.906 1 97.56 262 TYR B C 1
ATOM 5149 O O . TYR B 1 262 ? -9.695 5.512 5.133 1 97.56 262 TYR B O 1
ATOM 5157 N N . ILE B 1 263 ? -8.305 7.227 5.547 1 97.69 263 ILE B N 1
ATOM 5158 C CA . ILE B 1 263 ? -7.695 7.352 4.23 1 97.69 263 ILE B CA 1
ATOM 5159 C C . ILE B 1 263 ? -6.184 7.527 4.371 1 97.69 263 ILE B C 1
ATOM 5161 O O . ILE B 1 263 ? -5.723 8.305 5.211 1 97.69 263 ILE B O 1
ATOM 5165 N N . VAL B 1 264 ? -5.43 6.703 3.619 1 97.5 264 VAL B N 1
ATOM 5166 C CA . VAL B 1 264 ? -3.992 6.934 3.537 1 97.5 264 VAL B CA 1
ATOM 5167 C C . VAL B 1 264 ? -3.621 7.379 2.125 1 97.5 264 VAL B C 1
ATOM 5169 O O . VAL B 1 264 ? -4.359 7.121 1.171 1 97.5 264 VAL B O 1
ATOM 5172 N N . PHE B 1 265 ? -2.576 8.109 2.064 1 98.06 265 PHE B N 1
ATOM 5173 C CA . PHE B 1 265 ? -1.973 8.57 0.82 1 98.06 265 PHE B CA 1
ATOM 5174 C C . PHE B 1 265 ? -0.483 8.25 0.789 1 98.06 265 PHE B C 1
ATOM 5176 O O . PHE B 1 265 ? 0.298 8.828 1.548 1 98.06 265 PHE B O 1
ATOM 5183 N N . ASP B 1 266 ? -0.106 7.316 -0.116 1 95.88 266 ASP B N 1
ATOM 5184 C CA . ASP B 1 266 ? 1.283 6.879 -0.208 1 95.88 266 ASP B CA 1
ATOM 5185 C C . ASP B 1 266 ? 2.146 7.93 -0.901 1 95.88 266 ASP B C 1
ATOM 5187 O O . ASP B 1 266 ? 2.191 7.992 -2.133 1 95.88 266 ASP B O 1
ATOM 5191 N N . GLN B 1 267 ? 2.936 8.594 -0.12 1 97.44 267 GLN B N 1
ATOM 5192 C CA . GLN B 1 267 ? 3.691 9.719 -0.664 1 97.44 267 GLN B CA 1
ATOM 5193 C C . GLN B 1 267 ? 5.008 9.25 -1.28 1 97.44 267 GLN B C 1
ATOM 5195 O O . GLN B 1 267 ? 5.629 9.977 -2.055 1 97.44 267 GLN B O 1
ATOM 5200 N N . ILE B 1 268 ? 5.477 8.078 -0.926 1 95.62 268 ILE B N 1
ATOM 5201 C CA . ILE B 1 268 ? 6.789 7.656 -1.4 1 95.62 268 ILE B CA 1
ATOM 5202 C C . ILE B 1 268 ? 6.754 7.469 -2.916 1 95.62 268 ILE B C 1
ATOM 5204 O O . ILE B 1 268 ? 7.492 8.133 -3.648 1 95.62 268 ILE B O 1
ATOM 5208 N N . PRO B 1 269 ? 5.844 6.621 -3.443 1 92.31 269 PRO B N 1
ATOM 5209 C CA . PRO B 1 269 ? 5.824 6.535 -4.906 1 92.31 269 PRO B CA 1
ATOM 5210 C C . PRO B 1 269 ? 5.395 7.844 -5.566 1 92.31 269 PRO B C 1
ATOM 5212 O O . PRO B 1 269 ? 5.871 8.172 -6.656 1 92.31 269 PRO B O 1
ATOM 5215 N N . PHE B 1 270 ? 4.484 8.586 -4.926 1 95.81 270 PHE B N 1
ATOM 5216 C CA . PHE B 1 270 ? 4.035 9.875 -5.438 1 95.81 270 PHE B CA 1
ATOM 5217 C C . PHE B 1 270 ? 5.215 10.82 -5.641 1 95.81 270 PHE B C 1
ATOM 5219 O O . PHE B 1 270 ? 5.352 11.438 -6.699 1 95.81 270 PHE B O 1
ATOM 5226 N N . MET B 1 271 ? 6.102 10.922 -4.664 1 97.25 271 MET B N 1
ATOM 5227 C CA . MET B 1 271 ? 7.27 11.797 -4.719 1 97.25 271 MET B CA 1
ATOM 5228 C C . MET B 1 271 ? 8.32 11.25 -5.684 1 97.25 271 MET B C 1
ATOM 5230 O O . MET B 1 271 ? 8.969 12.016 -6.402 1 97.25 271 MET B O 1
ATOM 5234 N N . LYS B 1 272 ? 8.484 9.992 -5.648 1 93.69 272 LYS B N 1
ATOM 5235 C CA . LYS B 1 272 ? 9.492 9.375 -6.508 1 93.69 272 LYS B CA 1
ATOM 5236 C C . LYS B 1 272 ? 9.273 9.742 -7.973 1 93.69 272 LYS B C 1
ATOM 5238 O O . LYS B 1 272 ? 10.219 10.086 -8.68 1 93.69 272 LYS B O 1
ATOM 5243 N N . GLU B 1 273 ? 8.062 9.695 -8.438 1 92.31 273 GLU B N 1
ATOM 5244 C CA . GLU B 1 273 ? 7.727 10.047 -9.812 1 92.31 273 GLU B CA 1
ATOM 5245 C C . GLU B 1 273 ? 8.125 11.492 -10.125 1 92.31 273 GLU B C 1
ATOM 5247 O O . GLU B 1 273 ? 8.703 11.766 -11.172 1 92.31 273 GLU B O 1
ATOM 5252 N N . ARG B 1 274 ? 7.887 12.32 -9.242 1 96.75 274 ARG B N 1
ATOM 5253 C CA . ARG B 1 274 ? 8.094 13.75 -9.453 1 96.75 274 ARG B CA 1
ATOM 5254 C C . ARG B 1 274 ? 9.562 14.117 -9.297 1 96.75 274 ARG B C 1
ATOM 5256 O O . ARG B 1 274 ? 10.047 15.047 -9.945 1 96.75 274 ARG B O 1
ATOM 5263 N N . ILE B 1 275 ? 10.266 13.344 -8.508 1 97.56 275 ILE B N 1
ATOM 5264 C CA . ILE B 1 275 ? 11.695 13.562 -8.32 1 97.56 275 ILE B CA 1
ATOM 5265 C C . ILE B 1 275 ? 12.461 13.047 -9.539 1 97.56 275 ILE B C 1
ATOM 5267 O O . ILE B 1 275 ? 13.367 13.711 -10.039 1 97.56 275 ILE B O 1
ATOM 5271 N N . GLU B 1 276 ? 12.047 11.938 -10.062 1 93.25 276 GLU B N 1
ATOM 5272 C CA . GLU B 1 276 ? 12.789 11.258 -11.125 1 93.25 276 GLU B CA 1
ATOM 5273 C C . GLU B 1 276 ? 12.414 11.82 -12.5 1 93.25 276 GLU B C 1
ATOM 5275 O O . GLU B 1 276 ? 13.234 11.82 -13.414 1 93.25 276 GLU B O 1
ATOM 5280 N N . ALA B 1 277 ? 11.18 12.297 -12.586 1 95.12 277 ALA B N 1
ATOM 5281 C CA . ALA B 1 277 ? 10.711 12.875 -13.844 1 95.12 277 ALA B CA 1
ATOM 5282 C C . ALA B 1 277 ? 9.953 14.18 -13.602 1 95.12 277 ALA B C 1
ATOM 5284 O O . ALA B 1 277 ? 8.781 14.305 -13.977 1 95.12 277 ALA B O 1
ATOM 5285 N N . PRO B 1 278 ? 10.68 15.141 -13.094 1 97.44 278 PRO B N 1
ATOM 5286 C CA . PRO B 1 278 ? 9.992 16.359 -12.672 1 97.44 278 PRO B CA 1
ATOM 5287 C C . PRO B 1 278 ? 9.289 17.078 -13.828 1 97.44 278 PRO B C 1
ATOM 5289 O O . PRO B 1 278 ? 8.203 17.625 -13.648 1 97.44 278 PRO B O 1
ATOM 5292 N N . HIS B 1 279 ? 9.727 16.969 -15.086 1 97.25 279 HIS B N 1
ATOM 5293 C CA . HIS B 1 279 ? 9.141 17.672 -16.219 1 97.25 279 HIS B CA 1
ATOM 5294 C C . HIS B 1 279 ? 7.75 17.125 -16.547 1 97.25 279 HIS B C 1
ATOM 5296 O O . HIS B 1 279 ? 6.875 17.875 -16.984 1 97.25 279 HIS B O 1
ATOM 5302 N N . GLU B 1 280 ? 7.621 15.906 -16.25 1 95.19 280 GLU B N 1
ATOM 5303 C CA . GLU B 1 280 ? 6.34 15.266 -16.531 1 95.19 280 GLU B CA 1
ATOM 5304 C C . GLU B 1 280 ? 5.246 15.789 -15.609 1 95.19 280 GLU B C 1
ATOM 5306 O O . GLU B 1 280 ? 4.055 15.609 -15.883 1 95.19 280 GLU B O 1
ATOM 5311 N N . TYR B 1 281 ? 5.668 16.469 -14.578 1 97 281 TYR B N 1
ATOM 5312 C CA . TYR B 1 281 ? 4.684 16.891 -13.594 1 97 281 TYR B CA 1
ATOM 5313 C C . TYR B 1 281 ? 4.734 18.406 -13.391 1 97 281 TYR B C 1
ATOM 5315 O O . TYR B 1 281 ? 4.266 18.906 -12.367 1 97 281 TYR B O 1
ATOM 5323 N N . GLY B 1 282 ? 5.402 19.047 -14.297 1 97.56 282 GLY B N 1
ATOM 5324 C CA . GLY B 1 282 ? 5.367 20.5 -14.305 1 97.56 282 GLY B CA 1
ATOM 5325 C C . GLY B 1 282 ? 6.48 21.141 -13.484 1 97.56 282 GLY B C 1
ATOM 5326 O O . GLY B 1 282 ? 6.438 22.328 -13.188 1 97.56 282 GLY B O 1
ATOM 5327 N N . PHE B 1 283 ? 7.48 20.297 -13.141 1 98.44 283 PHE B N 1
ATOM 5328 C CA . PHE B 1 283 ? 8.633 20.797 -12.398 1 98.44 283 PHE B CA 1
ATOM 5329 C C . PHE B 1 283 ? 9.898 20.719 -13.234 1 98.44 283 PHE B C 1
ATOM 5331 O O . PHE B 1 283 ? 9.867 20.234 -14.375 1 98.44 283 PHE B O 1
ATOM 5338 N N . LEU B 1 284 ? 10.922 21.328 -12.766 1 98 284 LEU B N 1
ATOM 5339 C CA . LEU B 1 284 ? 12.203 21.266 -13.461 1 98 284 LEU B CA 1
ATOM 5340 C C . LEU B 1 284 ? 13.266 20.609 -12.578 1 98 284 LEU B C 1
ATOM 5342 O O . LEU B 1 284 ? 14.195 19.984 -13.094 1 98 284 LEU B O 1
ATOM 5346 N N . GLU B 1 285 ? 13.086 20.812 -11.266 1 98 285 GLU B N 1
ATOM 5347 C CA . GLU B 1 285 ? 14.102 20.344 -10.336 1 98 285 GLU B CA 1
ATOM 5348 C C . GLU B 1 285 ? 13.5 19.391 -9.305 1 98 285 GLU B C 1
ATOM 5350 O O . GLU B 1 285 ? 12.633 19.781 -8.516 1 98 285 GLU B O 1
ATOM 5355 N N . GLY B 1 286 ? 14.016 18.203 -9.234 1 97.94 286 GLY B N 1
ATOM 5356 C CA . GLY B 1 286 ? 13.422 17.172 -8.383 1 97.94 286 GLY B CA 1
ATOM 5357 C C . GLY B 1 286 ? 14.242 16.891 -7.141 1 97.94 286 GLY B C 1
ATOM 5358 O O . GLY B 1 286 ? 13.703 16.422 -6.133 1 97.94 286 GLY B O 1
ATOM 5359 N N . ARG B 1 287 ? 15.492 17.219 -7.168 1 98.06 287 ARG B N 1
ATOM 5360 C CA . ARG B 1 287 ? 16.375 16.766 -6.098 1 98.06 287 ARG B CA 1
ATOM 5361 C C . ARG B 1 287 ? 16.859 17.938 -5.254 1 98.06 287 ARG B C 1
ATOM 5363 O O . ARG B 1 287 ? 17 17.812 -4.035 1 98.06 287 ARG B O 1
ATOM 5370 N N . GLU B 1 288 ? 17.078 19.047 -5.875 1 98.5 288 GLU B N 1
ATOM 5371 C CA . GLU B 1 288 ? 17.625 20.203 -5.195 1 98.5 288 GLU B CA 1
ATOM 5372 C C . GLU B 1 288 ? 16.531 21.062 -4.582 1 98.5 288 GLU B C 1
ATOM 5374 O O . GLU B 1 288 ? 15.492 21.297 -5.211 1 98.5 288 GLU B O 1
ATOM 5379 N N . ALA B 1 289 ? 16.75 21.531 -3.359 1 98.75 289 ALA B N 1
ATOM 5380 C CA . ALA B 1 289 ? 15.797 22.406 -2.705 1 98.75 289 ALA B CA 1
ATOM 5381 C C . ALA B 1 289 ? 15.812 23.797 -3.336 1 98.75 289 ALA B C 1
ATOM 5383 O O . ALA B 1 289 ? 16.812 24.203 -3.926 1 98.75 289 ALA B O 1
ATOM 5384 N N . CYS B 1 290 ? 14.75 24.531 -3.258 1 98.81 290 CYS B N 1
ATOM 5385 C CA . CYS B 1 290 ? 14.656 25.906 -3.732 1 98.81 290 CYS B CA 1
ATOM 5386 C C . CYS B 1 290 ? 15.414 26.859 -2.812 1 98.81 290 CYS B C 1
ATOM 5388 O O . CYS B 1 290 ? 15.984 27.844 -3.268 1 98.81 290 CYS B O 1
ATOM 5390 N N . CYS B 1 291 ? 15.484 26.547 -1.543 1 98.38 291 CYS B N 1
ATOM 5391 C CA . CYS B 1 291 ? 16.062 27.422 -0.532 1 98.38 291 CYS B CA 1
ATOM 5392 C C . CYS B 1 291 ? 16.969 26.641 0.413 1 98.38 291 CYS B C 1
ATOM 5394 O O . CYS B 1 291 ? 16.547 25.656 1.011 1 98.38 291 CYS B O 1
ATOM 5396 N N . GLY B 1 292 ? 18.078 27.016 0.63 1 97.25 292 GLY B N 1
ATOM 5397 C CA . GLY B 1 292 ? 19.062 26.391 1.509 1 97.25 292 GLY B CA 1
ATOM 5398 C C . GLY B 1 292 ? 20.484 26.641 1.081 1 97.25 292 GLY B C 1
ATOM 5399 O O . GLY B 1 292 ? 20.766 27.594 0.36 1 97.25 292 GLY B O 1
ATOM 5400 N N . SER B 1 293 ? 21.406 25.891 1.659 1 96.69 293 SER B N 1
ATOM 5401 C CA . SER B 1 293 ? 22.828 25.984 1.289 1 96.69 293 SER B CA 1
ATOM 5402 C C . SER B 1 293 ? 23.453 24.594 1.178 1 96.69 293 SER B C 1
ATOM 5404 O O . SER B 1 293 ? 22.797 23.594 1.46 1 96.69 293 SER B O 1
ATOM 5406 N N . GLY B 1 294 ? 24.641 24.641 0.61 1 96.19 294 GLY B N 1
ATOM 5407 C CA . GLY B 1 294 ? 25.391 23.391 0.495 1 96.19 294 GLY B CA 1
ATOM 5408 C C . GLY B 1 294 ? 24.922 22.516 -0.654 1 96.19 294 GLY B C 1
ATOM 5409 O O . GLY B 1 294 ? 24.234 23 -1.563 1 96.19 294 GLY B O 1
ATOM 5410 N N . LEU B 1 295 ? 25.328 21.188 -0.548 1 97.75 295 LEU B N 1
ATOM 5411 C CA . LEU B 1 295 ? 25 20.234 -1.602 1 97.75 295 LEU B CA 1
ATOM 5412 C C . LEU B 1 295 ? 23.5 20.094 -1.762 1 97.75 295 LEU B C 1
ATOM 5414 O O . LEU B 1 295 ? 22.781 19.859 -0.785 1 97.75 295 LEU B O 1
ATOM 5418 N N . LEU B 1 296 ? 22.984 20.375 -3.02 1 98.38 296 LEU B N 1
ATOM 5419 C CA . LEU B 1 296 ? 21.578 20.281 -3.363 1 98.38 296 LEU B CA 1
ATOM 5420 C C . LEU B 1 296 ? 20.75 21.25 -2.523 1 98.38 296 LEU B C 1
ATOM 5422 O O . LEU B 1 296 ? 19.531 21.047 -2.35 1 98.38 296 LEU B O 1
ATOM 5426 N N . ARG B 1 297 ? 21.469 22.266 -1.903 1 97.81 297 ARG B N 1
ATOM 5427 C CA . ARG B 1 297 ? 20.859 23.203 -0.964 1 97.81 297 ARG B CA 1
ATOM 5428 C C . ARG B 1 297 ? 20.141 22.453 0.159 1 97.81 297 ARG B C 1
ATOM 5430 O O . ARG B 1 297 ? 19.047 22.828 0.562 1 97.81 297 ARG B O 1
ATOM 5437 N N . GLY B 1 298 ? 20.719 21.375 0.561 1 97.19 298 GLY B N 1
ATOM 5438 C CA . GLY B 1 298 ? 20.141 20.453 1.534 1 97.19 298 GLY B CA 1
ATOM 5439 C C . GLY B 1 298 ? 20.422 20.859 2.971 1 97.19 298 GLY B C 1
ATOM 5440 O O . GLY B 1 298 ? 19.828 20.328 3.9 1 97.19 298 GLY B O 1
ATOM 5441 N N . GLU B 1 299 ? 21.328 21.812 3.162 1 94.88 299 GLU B N 1
ATOM 5442 C CA . GLU B 1 299 ? 21.531 22.328 4.516 1 94.88 299 GLU B CA 1
ATOM 5443 C C . GLU B 1 299 ? 20.359 23.203 4.961 1 94.88 299 GLU B C 1
ATOM 5445 O O . GLU B 1 299 ? 19.891 24.047 4.195 1 94.88 299 GLU B O 1
ATOM 5450 N N . ASN B 1 300 ? 19.906 22.922 6.141 1 92.12 300 ASN B N 1
ATOM 5451 C CA . ASN B 1 300 ? 18.703 23.594 6.656 1 92.12 300 ASN B CA 1
ATOM 5452 C C . ASN B 1 300 ? 19 25.031 7.066 1 92.12 300 ASN B C 1
ATOM 5454 O O . ASN B 1 300 ? 18.953 25.375 8.25 1 92.12 300 ASN B O 1
ATOM 5458 N N . THR B 1 301 ? 19.234 26.016 6.055 1 93.5 301 THR B N 1
ATOM 5459 C CA . THR B 1 301 ? 19.641 27.391 6.297 1 93.5 301 THR B CA 1
ATOM 5460 C C . THR B 1 301 ? 18.656 28.359 5.637 1 93.5 301 THR B C 1
ATOM 5462 O O . THR B 1 301 ? 18.922 29.562 5.566 1 93.5 301 THR B O 1
ATOM 5465 N N . CYS B 1 302 ? 17.578 27.828 5.145 1 94.44 302 CYS B N 1
ATOM 5466 C CA . CYS B 1 302 ? 16.625 28.641 4.406 1 94.44 302 CYS B CA 1
ATOM 5467 C C . CYS B 1 302 ? 16.219 29.875 5.215 1 94.44 302 CYS B C 1
ATOM 5469 O O . CYS B 1 302 ? 15.852 29.75 6.387 1 94.44 302 CYS B O 1
ATOM 5471 N N . GLY B 1 303 ? 16.312 31.031 4.586 1 89.75 303 GLY B N 1
ATOM 5472 C CA . GLY B 1 303 ? 15.914 32.281 5.203 1 89.75 303 GLY B CA 1
ATOM 5473 C C . GLY B 1 303 ? 16.969 32.875 6.125 1 89.75 303 GLY B C 1
ATOM 5474 O O . GLY B 1 303 ? 16.75 33.875 6.793 1 89.75 303 GLY B O 1
ATOM 5475 N N . GLY B 1 304 ? 18.109 32.25 6.184 1 82.06 304 GLY B N 1
ATOM 5476 C CA . GLY B 1 304 ? 19.203 32.75 6.984 1 82.06 304 GLY B CA 1
ATOM 5477 C C . GLY B 1 304 ? 19.125 32.344 8.438 1 82.06 304 GLY B C 1
ATOM 5478 O O . GLY B 1 304 ? 19.562 33.062 9.328 1 82.06 304 GLY B O 1
ATOM 5479 N N . LYS B 1 305 ? 18.562 31.156 8.609 1 74.06 305 LYS B N 1
ATOM 5480 C CA . LYS B 1 305 ? 18.5 30.594 9.953 1 74.06 305 LYS B CA 1
ATOM 5481 C C . LYS B 1 305 ? 19.875 30.641 10.617 1 74.06 305 LYS B C 1
ATOM 5483 O O . LYS B 1 305 ? 20.891 30.297 10 1 74.06 305 LYS B O 1
ATOM 5488 N N . ASN B 1 306 ? 19.938 31.219 11.773 1 69.12 306 ASN B N 1
ATOM 5489 C CA . ASN B 1 306 ? 21.172 31.391 12.547 1 69.12 306 ASN B CA 1
ATOM 5490 C C . ASN B 1 306 ? 22.203 32.219 11.789 1 69.12 306 ASN B C 1
ATOM 5492 O O . ASN B 1 306 ? 23.391 31.922 11.82 1 69.12 306 ASN B O 1
ATOM 5496 N N . ASP B 1 307 ? 21.719 33 10.977 1 78.94 307 ASP B N 1
ATOM 5497 C CA . ASP B 1 307 ? 22.562 33.938 10.258 1 78.94 307 ASP B CA 1
ATOM 5498 C C . ASP B 1 307 ? 23.484 33.219 9.273 1 78.94 307 ASP B C 1
ATOM 5500 O O . ASP B 1 307 ? 24.656 33.562 9.133 1 78.94 307 ASP B O 1
ATOM 5504 N N . THR B 1 308 ? 23.047 32.219 8.805 1 85.25 308 THR B N 1
ATOM 5505 C CA . THR B 1 308 ? 23.797 31.453 7.82 1 85.25 308 THR B CA 1
ATOM 5506 C C . THR B 1 308 ? 23.359 31.828 6.402 1 85.25 308 THR B C 1
ATOM 5508 O O . THR B 1 308 ? 22.156 31.922 6.125 1 85.25 308 THR B O 1
ATOM 5511 N N . PRO B 1 309 ? 24.375 32.125 5.613 1 91.94 309 PRO B N 1
ATOM 5512 C CA . PRO B 1 309 ? 24.016 32.438 4.219 1 91.94 309 PRO B CA 1
ATOM 5513 C C . PRO B 1 309 ? 23.25 31.297 3.549 1 91.94 309 PRO B C 1
ATOM 5515 O O . PRO B 1 309 ? 23.453 30.125 3.881 1 91.94 309 PRO B O 1
ATOM 5518 N N . TYR B 1 310 ? 22.312 31.688 2.68 1 95.81 310 TYR B N 1
ATOM 5519 C CA . TYR B 1 310 ? 21.516 30.703 1.948 1 95.81 310 TYR B CA 1
ATOM 5520 C C . TYR B 1 310 ? 21.312 31.141 0.5 1 95.81 310 TYR B C 1
ATOM 5522 O O . TYR B 1 310 ? 21.594 32.281 0.141 1 95.81 310 TYR B O 1
ATOM 5530 N N . GLU B 1 311 ? 21.031 30.219 -0.337 1 97.06 311 GLU B N 1
ATOM 5531 C CA . GLU B 1 311 ? 20.625 30.453 -1.722 1 97.06 311 GLU B CA 1
ATOM 5532 C C . GLU B 1 311 ? 19.125 30.266 -1.907 1 97.06 311 GLU B C 1
ATOM 5534 O O . GLU B 1 311 ? 18.5 29.484 -1.18 1 97.06 311 GLU B O 1
ATOM 5539 N N . LEU B 1 312 ? 18.594 31.031 -2.83 1 98.06 312 LEU B N 1
ATOM 5540 C CA . LEU B 1 312 ? 17.172 30.953 -3.178 1 98.06 312 LEU B CA 1
ATOM 5541 C C . LEU B 1 312 ? 16.984 30.797 -4.684 1 98.06 312 LEU B C 1
ATOM 5543 O O . LEU B 1 312 ? 17.609 31.516 -5.469 1 98.06 312 LEU B O 1
ATOM 5547 N N . CYS B 1 313 ? 16.188 29.844 -5.051 1 98.25 313 CYS B N 1
ATOM 5548 C CA . CYS B 1 313 ? 15.898 29.641 -6.469 1 98.25 313 CYS B CA 1
ATOM 5549 C C . CYS B 1 313 ? 15.102 30.812 -7.035 1 98.25 313 CYS B C 1
ATOM 5551 O O . CYS B 1 313 ? 14.57 31.625 -6.285 1 98.25 313 CYS B O 1
ATOM 5553 N N . GLY B 1 314 ? 14.992 30.812 -8.312 1 96.62 314 GLY B N 1
ATOM 5554 C CA . GLY B 1 314 ? 14.258 31.875 -8.977 1 96.62 314 GLY B CA 1
ATOM 5555 C C . GLY B 1 314 ? 12.758 31.688 -8.922 1 96.62 314 GLY B C 1
ATOM 5556 O O . GLY B 1 314 ? 12 32.656 -8.898 1 96.62 314 GLY B O 1
ATOM 5557 N N . ASP B 1 315 ? 12.32 30.406 -8.969 1 98 315 ASP B N 1
ATOM 5558 C CA . ASP B 1 315 ? 10.891 30.094 -9.039 1 98 315 ASP B CA 1
ATOM 5559 C C . ASP B 1 315 ? 10.578 28.812 -8.273 1 98 315 ASP B C 1
ATOM 5561 O O . ASP B 1 315 ? 10.766 27.719 -8.789 1 98 315 ASP B O 1
ATOM 5565 N N . PRO B 1 316 ? 9.938 28.984 -7.082 1 98.38 316 PRO B N 1
ATOM 5566 C CA . PRO B 1 316 ? 9.648 27.797 -6.293 1 98.38 316 PRO B CA 1
ATOM 5567 C C . PRO B 1 316 ? 8.703 26.828 -7 1 98.38 316 PRO B C 1
ATOM 5569 O O . PRO B 1 316 ? 8.742 25.625 -6.742 1 98.38 316 PRO B O 1
ATOM 5572 N N . SER B 1 317 ? 7.887 27.25 -7.938 1 97.88 317 SER B N 1
ATOM 5573 C CA . SER B 1 317 ? 6.91 26.406 -8.617 1 97.88 317 SER B CA 1
ATOM 5574 C C . SER B 1 317 ? 7.598 25.391 -9.523 1 97.88 317 SER B C 1
ATOM 5576 O O . SER B 1 317 ? 6.961 24.453 -9.992 1 97.88 317 SER B O 1
ATOM 5578 N N . LYS B 1 318 ? 8.859 25.531 -9.727 1 98.44 318 LYS B N 1
ATOM 5579 C CA . LYS B 1 318 ? 9.609 24.625 -10.602 1 98.44 318 LYS B CA 1
ATOM 5580 C C . LYS B 1 318 ? 10.391 23.609 -9.789 1 98.44 318 LYS B C 1
ATOM 5582 O O . LYS B 1 318 ? 11.094 22.766 -10.359 1 98.44 318 LYS B O 1
ATOM 5587 N N . HIS B 1 319 ? 10.266 23.656 -8.469 1 98.81 319 HIS B N 1
ATOM 5588 C CA . HIS B 1 319 ? 10.977 22.734 -7.59 1 98.81 319 HIS B CA 1
ATOM 5589 C C . HIS B 1 319 ? 10.016 21.812 -6.859 1 98.81 319 HIS B C 1
ATOM 5591 O O . HIS B 1 319 ? 8.93 22.219 -6.461 1 98.81 319 HIS B O 1
ATOM 5597 N N . VAL B 1 320 ? 10.453 20.578 -6.66 1 98.81 320 VAL B N 1
ATOM 5598 C CA . VAL B 1 320 ? 9.703 19.641 -5.844 1 98.81 320 VAL B CA 1
ATOM 5599 C C . VAL B 1 320 ? 9.852 19.984 -4.367 1 98.81 320 VAL B C 1
ATOM 5601 O O . VAL B 1 320 ? 8.867 20.031 -3.625 1 98.81 320 VAL B O 1
ATOM 5604 N N . TYR B 1 321 ? 11.078 20.344 -3.959 1 98.88 321 TYR B N 1
ATOM 5605 C CA . TYR B 1 321 ? 11.359 20.688 -2.572 1 98.88 321 TYR B CA 1
ATOM 5606 C C . TYR B 1 321 ? 11.562 22.188 -2.414 1 98.88 321 TYR B C 1
ATOM 5608 O O . TYR B 1 321 ? 12.188 22.828 -3.262 1 98.88 321 TYR B O 1
ATOM 5616 N N . PHE B 1 322 ? 11.039 22.766 -1.349 1 98.81 322 PHE B N 1
ATOM 5617 C CA . PHE B 1 322 ? 11.25 24.172 -1.064 1 98.81 322 PHE B CA 1
ATOM 5618 C C . PHE B 1 322 ? 12.516 24.375 -0.237 1 98.81 322 PHE B C 1
ATOM 5620 O O . PHE B 1 322 ? 13.312 25.281 -0.515 1 98.81 322 PHE B O 1
ATOM 5627 N N . ASP B 1 323 ? 12.633 23.562 0.816 1 98.06 323 ASP B N 1
ATOM 5628 C CA . ASP B 1 323 ? 13.836 23.578 1.639 1 98.06 323 ASP B CA 1
ATOM 5629 C C . ASP B 1 323 ? 14.367 22.156 1.872 1 98.06 323 ASP B C 1
ATOM 5631 O O . ASP B 1 323 ? 14.07 21.25 1.104 1 98.06 323 ASP B O 1
ATOM 5635 N N . ALA B 1 324 ? 15.133 21.969 2.859 1 97.19 324 ALA B N 1
ATOM 5636 C CA . ALA B 1 324 ? 15.875 20.719 3.039 1 97.19 324 ALA B CA 1
ATOM 5637 C C . ALA B 1 324 ? 14.922 19.531 3.223 1 97.19 324 ALA B C 1
ATOM 5639 O O . ALA B 1 324 ? 15.273 18.391 2.91 1 97.19 324 ALA B O 1
ATOM 5640 N N . PHE B 1 325 ? 13.602 19.812 3.713 1 97.94 325 PHE B N 1
ATOM 5641 C CA . PHE B 1 325 ? 12.766 18.688 4.082 1 97.94 325 PHE B CA 1
ATOM 5642 C C . PHE B 1 325 ? 11.32 18.922 3.662 1 97.94 325 PHE B C 1
ATOM 5644 O O . PHE B 1 325 ? 10.508 17.984 3.664 1 97.94 325 PHE B O 1
ATOM 5651 N N . HIS B 1 326 ? 10.977 20.172 3.271 1 98.5 326 HIS B N 1
ATOM 5652 C CA . HIS B 1 326 ? 9.586 20.516 3 1 98.5 326 HIS B CA 1
ATOM 5653 C C . HIS B 1 326 ? 9.359 20.75 1.509 1 98.5 326 HIS B C 1
ATOM 5655 O O . HIS B 1 326 ? 10.242 21.25 0.812 1 98.5 326 HIS B O 1
ATOM 5661 N N . CYS B 1 327 ? 8.203 20.391 1.036 1 98.75 327 CYS B N 1
ATOM 5662 C CA . CYS B 1 327 ? 7.859 20.5 -0.376 1 98.75 327 CYS B CA 1
ATOM 5663 C C . CYS B 1 327 ? 7.336 21.891 -0.703 1 98.75 327 CYS B C 1
ATOM 5665 O O . CYS B 1 327 ? 6.957 22.641 0.197 1 98.75 327 CYS B O 1
ATOM 5667 N N . THR B 1 328 ? 7.371 22.203 -1.95 1 98.81 328 THR B N 1
ATOM 5668 C CA . THR B 1 328 ? 6.789 23.453 -2.441 1 98.81 328 THR B CA 1
ATOM 5669 C C . THR B 1 328 ? 5.266 23.391 -2.41 1 98.81 328 THR B C 1
ATOM 5671 O O . THR B 1 328 ? 4.688 22.297 -2.311 1 98.81 328 THR B O 1
ATOM 5674 N N . SER B 1 329 ? 4.695 24.562 -2.504 1 98.38 329 SER B N 1
ATOM 5675 C CA . SER B 1 329 ? 3.24 24.641 -2.568 1 98.38 329 SER B CA 1
ATOM 5676 C C . SER B 1 329 ? 2.691 23.875 -3.766 1 98.38 329 SER B C 1
ATOM 5678 O O . SER B 1 329 ? 1.598 23.312 -3.701 1 98.38 329 SER B O 1
ATOM 5680 N N . GLY B 1 330 ? 3.447 23.797 -4.824 1 98.56 330 GLY B N 1
ATOM 5681 C CA . GLY B 1 330 ? 3.045 23.031 -5.988 1 98.56 330 GLY B CA 1
ATOM 5682 C C . GLY B 1 330 ? 2.854 21.547 -5.688 1 98.56 330 GLY B C 1
ATOM 5683 O O . GLY B 1 330 ? 1.854 20.953 -6.09 1 98.56 330 GLY B O 1
ATOM 5684 N N . ILE B 1 331 ? 3.768 20.984 -4.984 1 98.81 331 ILE B N 1
ATOM 5685 C CA . ILE B 1 331 ? 3.678 19.578 -4.602 1 98.81 331 ILE B CA 1
ATOM 5686 C C . ILE B 1 331 ? 2.514 19.375 -3.635 1 98.81 331 ILE B C 1
ATOM 5688 O O . ILE B 1 331 ? 1.759 18.406 -3.75 1 98.81 331 ILE B O 1
ATOM 5692 N N . ASN B 1 332 ? 2.369 20.312 -2.654 1 98.69 332 ASN B N 1
ATOM 5693 C CA . ASN B 1 332 ? 1.258 20.234 -1.712 1 98.69 332 ASN B CA 1
ATOM 5694 C C . ASN B 1 332 ? -0.088 20.266 -2.43 1 98.69 332 ASN B C 1
ATOM 5696 O O . ASN B 1 332 ? -1.021 19.562 -2.043 1 98.69 332 ASN B O 1
ATOM 5700 N N . ARG B 1 333 ? -0.184 21.047 -3.434 1 98.56 333 ARG B N 1
ATOM 5701 C CA . ARG B 1 333 ? -1.405 21.125 -4.23 1 98.56 333 ARG B CA 1
ATOM 5702 C C . ARG B 1 333 ? -1.685 19.812 -4.938 1 98.56 333 ARG B C 1
ATOM 5704 O O . ARG B 1 333 ? -2.797 19.281 -4.863 1 98.56 333 ARG B O 1
ATOM 5711 N N . GLN B 1 334 ? -0.671 19.328 -5.617 1 98.44 334 GLN B N 1
ATOM 5712 C CA . GLN B 1 334 ? -0.855 18.078 -6.352 1 98.44 334 GLN B CA 1
ATOM 5713 C C . GLN B 1 334 ? -1.229 16.938 -5.41 1 98.44 334 GLN B C 1
ATOM 5715 O O . GLN B 1 334 ? -2.086 16.109 -5.734 1 98.44 334 GLN B O 1
ATOM 5720 N N . ALA B 1 335 ? -0.561 16.875 -4.266 1 98.56 335 ALA B N 1
ATOM 5721 C CA . ALA B 1 335 ? -0.875 15.852 -3.271 1 98.56 335 ALA B CA 1
ATOM 5722 C C . ALA B 1 335 ? -2.326 15.969 -2.811 1 98.56 335 ALA B C 1
ATOM 5724 O O . ALA B 1 335 ? -3.035 14.961 -2.725 1 98.56 335 ALA B O 1
ATOM 5725 N N . SER B 1 336 ? -2.779 17.188 -2.525 1 98.69 336 SER B N 1
ATOM 5726 C CA . SER B 1 336 ? -4.133 17.422 -2.033 1 98.69 336 SER B CA 1
ATOM 5727 C C . SER B 1 336 ? -5.176 17.016 -3.072 1 98.69 336 SER B C 1
ATOM 5729 O O . SER B 1 336 ? -6.18 16.375 -2.738 1 98.69 336 SER B O 1
ATOM 5731 N N . PHE B 1 337 ? -4.91 17.344 -4.297 1 98.19 337 PHE B N 1
ATOM 5732 C CA . PHE B 1 337 ? -5.836 16.984 -5.367 1 98.19 337 PHE B CA 1
ATOM 5733 C C . PHE B 1 337 ? -5.863 15.477 -5.586 1 98.19 337 PHE B C 1
ATOM 5735 O O . PHE B 1 337 ? -6.922 14.906 -5.855 1 98.19 337 PHE B O 1
ATOM 5742 N N . THR B 1 338 ? -4.695 14.906 -5.492 1 97.31 338 THR B N 1
ATOM 5743 C CA . THR B 1 338 ? -4.633 13.453 -5.617 1 97.31 338 THR B CA 1
ATOM 5744 C C . THR B 1 338 ? -5.465 12.781 -4.527 1 97.31 338 THR B C 1
ATOM 5746 O O . THR B 1 338 ? -6.246 11.875 -4.809 1 97.31 338 THR B O 1
ATOM 5749 N N . MET B 1 339 ? -5.352 13.219 -3.314 1 98 339 MET B N 1
ATOM 5750 C CA . MET B 1 339 ? -6.129 12.672 -2.207 1 98 339 MET B CA 1
ATOM 5751 C C . MET B 1 339 ? -7.621 12.914 -2.416 1 98 339 MET B C 1
ATOM 5753 O O . MET B 1 339 ? -8.438 12.039 -2.156 1 98 339 MET B O 1
ATOM 5757 N N . TRP B 1 340 ? -7.918 14.117 -2.873 1 97.81 340 TRP B N 1
ATOM 5758 C CA . TRP B 1 340 ? -9.312 14.539 -3.008 1 97.81 340 TRP B CA 1
ATOM 5759 C C . TRP B 1 340 ? -10.062 13.641 -3.98 1 97.81 340 TRP B C 1
ATOM 5761 O O . TRP B 1 340 ? -11.156 13.156 -3.672 1 97.81 340 TRP B O 1
ATOM 5771 N N . HIS B 1 341 ? -9.477 13.32 -5.098 1 93.88 341 HIS B N 1
ATOM 5772 C CA . HIS B 1 341 ? -10.156 12.602 -6.168 1 93.88 341 HIS B CA 1
ATOM 5773 C C . HIS B 1 341 ? -10.008 11.094 -6.004 1 93.88 341 HIS B C 1
ATOM 5775 O O . HIS B 1 341 ? -10.906 10.336 -6.355 1 93.88 341 HIS B O 1
ATOM 5781 N N . GLY B 1 342 ? -8.859 10.742 -5.527 1 90.5 342 GLY B N 1
ATOM 5782 C CA . GLY B 1 342 ? -8.641 9.344 -5.215 1 90.5 342 GLY B CA 1
ATOM 5783 C C . GLY B 1 342 ? -8.547 8.461 -6.445 1 90.5 342 GLY B C 1
ATOM 5784 O O . GLY B 1 342 ? -8.789 7.254 -6.375 1 90.5 342 GLY B O 1
ATOM 5785 N N . ASN B 1 343 ? -8.297 9.008 -7.59 1 81 343 ASN B N 1
ATOM 5786 C CA . ASN B 1 343 ? -8.203 8.234 -8.828 1 81 343 ASN B CA 1
ATOM 5787 C C . ASN B 1 343 ? -6.82 7.613 -9 1 81 343 ASN B C 1
ATOM 5789 O O . ASN B 1 343 ? -6.5 7.098 -10.07 1 81 343 ASN B O 1
ATOM 5793 N N . ASP B 1 344 ? -6.062 7.684 -8.023 1 86 344 ASP B N 1
ATOM 5794 C CA . ASP B 1 344 ? -4.699 7.168 -7.98 1 86 344 ASP B CA 1
ATOM 5795 C C . ASP B 1 344 ? -4.551 6.078 -6.922 1 86 344 ASP B C 1
ATOM 5797 O O . ASP B 1 344 ? -5.086 6.199 -5.82 1 86 344 ASP B O 1
ATOM 5801 N N . PRO B 1 345 ? -3.838 4.941 -7.262 1 87.44 345 PRO B N 1
ATOM 5802 C CA . PRO B 1 345 ? -3.736 3.838 -6.301 1 87.44 345 PRO B CA 1
ATOM 5803 C C . PRO B 1 345 ? -2.955 4.219 -5.047 1 87.44 345 PRO B C 1
ATOM 5805 O O . PRO B 1 345 ? -2.936 3.459 -4.074 1 87.44 345 PRO B O 1
ATOM 5808 N N . THR B 1 346 ? -2.359 5.41 -5.078 1 93.38 346 THR B N 1
ATOM 5809 C CA . THR B 1 346 ? -1.641 5.852 -3.889 1 93.38 346 THR B CA 1
ATOM 5810 C C . THR B 1 346 ? -2.615 6.266 -2.791 1 93.38 346 THR B C 1
ATOM 5812 O O . THR B 1 346 ? -2.217 6.453 -1.639 1 93.38 346 THR B O 1
ATOM 5815 N N . VAL B 1 347 ? -3.873 6.457 -3.148 1 94.81 347 VAL B N 1
ATOM 5816 C CA . VAL B 1 347 ? -4.902 6.824 -2.184 1 94.81 347 VAL B CA 1
ATOM 5817 C C . VAL B 1 347 ? -5.777 5.613 -1.871 1 94.81 347 VAL B C 1
ATOM 5819 O O . VAL B 1 347 ? -6.277 4.949 -2.783 1 94.81 347 VAL B O 1
ATOM 5822 N N . ARG B 1 348 ? -5.902 5.289 -0.642 1 90.31 348 ARG B N 1
ATOM 5823 C CA . ARG B 1 348 ? -6.695 4.133 -0.238 1 90.31 348 ARG B CA 1
ATOM 5824 C C . ARG B 1 348 ? -7.441 4.406 1.062 1 90.31 348 ARG B C 1
ATOM 5826 O O . ARG B 1 348 ? -6.984 5.195 1.894 1 90.31 348 ARG B O 1
ATOM 5833 N N . PRO B 1 349 ? -8.609 3.891 1.344 1 88.25 349 PRO B N 1
ATOM 5834 C CA . PRO B 1 349 ? -9.32 2.996 0.43 1 88.25 349 PRO B CA 1
ATOM 5835 C C . PRO B 1 349 ? -10.305 3.738 -0.474 1 88.25 349 PRO B C 1
ATOM 5837 O O . PRO B 1 349 ? -10.789 3.176 -1.459 1 88.25 349 PRO B O 1
ATOM 5840 N N . ILE B 1 350 ? -10.594 5.023 -0.081 1 88.38 350 ILE B N 1
ATOM 5841 C CA . ILE B 1 350 ? -11.555 5.801 -0.851 1 88.38 350 ILE B CA 1
ATOM 5842 C C . ILE B 1 350 ? -11.023 7.219 -1.061 1 88.38 350 ILE B C 1
ATOM 5844 O O . ILE B 1 350 ? -10.039 7.617 -0.438 1 88.38 350 ILE B O 1
ATOM 5848 N N . ALA B 1 351 ? -11.711 7.938 -1.904 1 93.56 351 ALA B N 1
ATOM 5849 C CA . ALA B 1 351 ? -11.352 9.328 -2.182 1 93.56 351 ALA B CA 1
ATOM 5850 C C . ALA B 1 351 ? -11.688 10.227 -0.994 1 93.56 351 ALA B C 1
ATOM 5852 O O . ALA B 1 351 ? -12.703 10.023 -0.32 1 93.56 351 ALA B O 1
ATOM 5853 N N . LEU B 1 352 ? -10.906 11.25 -0.769 1 97.69 352 LEU B N 1
ATOM 5854 C CA . LEU B 1 352 ? -11.078 12.164 0.354 1 97.69 352 LEU B CA 1
ATOM 5855 C C . LEU B 1 352 ? -12.398 12.914 0.245 1 97.69 352 LEU B C 1
ATOM 5857 O O . LEU B 1 352 ? -13.031 13.227 1.26 1 97.69 352 LEU B O 1
ATOM 5861 N N . LYS B 1 353 ? -12.844 13.172 -0.961 1 96.44 353 LYS B N 1
ATOM 5862 C CA . LYS B 1 353 ? -14.086 13.922 -1.129 1 96.44 353 LYS B CA 1
ATOM 5863 C C . LYS B 1 353 ? -15.266 13.195 -0.485 1 96.44 353 LYS B C 1
ATOM 5865 O O . LYS B 1 353 ? -16.234 13.82 -0.072 1 96.44 353 LYS B O 1
ATOM 5870 N N . LYS B 1 354 ? -15.141 11.898 -0.341 1 93.56 354 LYS B N 1
ATOM 5871 C CA . LYS B 1 354 ? -16.203 11.102 0.257 1 93.56 354 LYS B CA 1
ATOM 5872 C C . LYS B 1 354 ? -16.328 11.375 1.754 1 93.56 354 LYS B C 1
ATOM 5874 O O . LYS B 1 354 ? -17.375 11.141 2.352 1 93.56 354 LYS B O 1
ATOM 5879 N N . PHE B 1 355 ? -15.289 11.852 2.383 1 95.56 355 PHE B N 1
ATOM 5880 C CA . PHE B 1 355 ? -15.328 12.211 3.795 1 95.56 355 PHE B CA 1
ATOM 5881 C C . PHE B 1 355 ? -16.109 13.5 4.004 1 95.56 355 PHE B C 1
ATOM 5883 O O . PHE B 1 355 ? -16.641 13.742 5.09 1 95.56 355 PHE B O 1
ATOM 5890 N N . PHE B 1 356 ? -16.25 14.312 3.021 1 93 356 PHE B N 1
ATOM 5891 C CA . PHE B 1 356 ? -16.859 15.625 3.18 1 93 356 PHE B CA 1
ATOM 5892 C C . PHE B 1 356 ? -18.25 15.648 2.562 1 93 356 PHE B C 1
ATOM 5894 O O . PHE B 1 356 ? -19.062 16.531 2.875 1 93 356 PHE B O 1
ATOM 5901 N N . ASN B 1 357 ? -18.828 14.781 1.565 1 72.44 357 ASN B N 1
ATOM 5902 C CA . ASN B 1 357 ? -20.109 14.82 0.871 1 72.44 357 ASN B CA 1
ATOM 5903 C C . ASN B 1 357 ? -21.141 13.922 1.546 1 72.44 357 ASN B C 1
ATOM 5905 O O . ASN B 1 357 ? -22.188 13.609 0.958 1 72.44 357 ASN B O 1
ATOM 5909 N N . SER B 1 358 ? -21.359 13.633 2.816 1 54.69 358 SER B N 1
ATOM 5910 C CA . SER B 1 358 ? -22.391 12.727 3.305 1 54.69 358 SER B CA 1
ATOM 5911 C C . SER B 1 358 ? -23.766 13.414 3.322 1 54.69 358 SER B C 1
ATOM 5913 O O . SER B 1 358 ? -24 14.32 4.121 1 54.69 358 SER B O 1
ATOM 5915 N N . ASN B 1 359 ? -24.609 13.75 2.379 1 42.88 359 ASN B N 1
ATOM 5916 C CA . ASN B 1 359 ? -26.031 14.016 2.564 1 42.88 359 ASN B CA 1
ATOM 5917 C C . ASN B 1 359 ? -26.719 12.898 3.355 1 42.88 359 ASN B C 1
ATOM 5919 O O . ASN B 1 359 ? -27.5 12.133 2.803 1 42.88 359 ASN B O 1
ATOM 5923 N N . ILE B 1 360 ? -26.312 11.984 4.199 1 34.5 360 ILE B N 1
ATOM 5924 C CA . ILE B 1 360 ? -27.219 11.109 4.945 1 34.5 360 ILE B CA 1
ATOM 5925 C C . ILE B 1 360 ? -28.016 11.93 5.945 1 34.5 360 ILE B C 1
ATOM 5927 O O . ILE B 1 360 ? -27.453 12.688 6.742 1 34.5 360 ILE B O 1
ATOM 5931 N N . PRO B 1 361 ? -29.453 12.07 5.715 1 31.2 361 PRO B N 1
ATOM 5932 C CA . PRO B 1 361 ? -30.375 12.602 6.727 1 31.2 361 PRO B CA 1
ATOM 5933 C C . PRO B 1 361 ? -30.047 12.102 8.133 1 31.2 361 PRO B C 1
ATOM 5935 O O . PRO B 1 361 ? -29.609 10.961 8.305 1 31.2 361 PRO B O 1
ATOM 5938 N N . ILE B 1 362 ? -29.719 12.867 9.008 1 28.08 362 ILE B N 1
ATOM 5939 C CA . ILE B 1 362 ? -29.766 12.539 10.422 1 28.08 362 ILE B CA 1
ATOM 5940 C C . ILE B 1 362 ? -31.188 12.156 10.812 1 28.08 362 ILE B C 1
ATOM 5942 O O . ILE B 1 362 ? -32.125 12.938 10.617 1 28.08 362 ILE B O 1
ATOM 5946 N N . ILE B 1 363 ? -31.656 10.828 10.664 1 25.56 363 ILE B N 1
ATOM 5947 C CA . ILE B 1 363 ? -32.906 10.367 11.273 1 25.56 363 ILE B CA 1
ATOM 5948 C C . ILE B 1 363 ? -33 10.875 12.703 1 25.56 363 ILE B C 1
ATOM 5950 O O . ILE B 1 363 ? -32.062 10.664 13.508 1 25.56 363 ILE B O 1
ATOM 5954 N N . ASN B 1 364 ? -33.688 11.938 12.789 1 22.81 364 ASN B N 1
ATOM 5955 C CA . ASN B 1 364 ? -34.188 12.406 14.086 1 22.81 364 ASN B CA 1
ATOM 5956 C C . ASN B 1 364 ? -34.875 11.281 14.859 1 22.81 364 ASN B C 1
ATOM 5958 O O . ASN B 1 364 ? -35.969 10.859 14.508 1 22.81 364 ASN B O 1
ATOM 5962 N N . ILE B 1 365 ? -34.188 10.148 15.031 1 23.72 365 ILE B N 1
ATOM 5963 C CA . ILE B 1 365 ? -34.906 9.18 15.836 1 23.72 365 ILE B CA 1
ATOM 5964 C C . ILE B 1 365 ? -35.344 9.836 17.141 1 23.72 365 ILE B C 1
ATOM 5966 O O . ILE B 1 365 ? -34.531 10.242 17.953 1 23.72 365 ILE B O 1
ATOM 5970 N N . GLY B 1 366 ? -36.312 10.711 17.031 1 21.89 366 GLY B N 1
ATOM 5971 C CA . GLY B 1 366 ? -37.062 11.086 18.203 1 21.89 366 GLY B CA 1
ATOM 5972 C C . GLY B 1 366 ? -37.281 9.938 19.172 1 21.89 366 GLY B C 1
ATOM 5973 O O . GLY B 1 366 ? -37.688 8.844 18.75 1 21.89 366 GLY B O 1
ATOM 5974 N N . HIS B 1 367 ? -36.312 9.758 20.047 1 21.11 367 HIS B N 1
ATOM 5975 C CA . HIS B 1 367 ? -36.656 8.914 21.203 1 21.11 367 HIS B CA 1
ATOM 5976 C C . HIS B 1 367 ? -38.062 9.164 21.672 1 21.11 367 HIS B C 1
ATOM 5978 O O . HIS B 1 367 ? -38.344 10.188 22.312 1 21.11 367 HIS B O 1
ATOM 5984 N N . LYS B 1 368 ? -39.031 9.047 20.75 1 24.34 368 LYS B N 1
ATOM 5985 C CA . LYS B 1 368 ? -40.25 8.844 21.516 1 24.34 368 LYS B CA 1
ATOM 5986 C C . LYS B 1 368 ? -40.062 7.844 22.641 1 24.34 368 LYS B C 1
ATOM 5988 O O . LYS B 1 368 ? -39.031 7.125 22.672 1 24.34 368 LYS B O 1
ATOM 5993 N N . GLY B 1 369 ? -41.25 7.352 23.391 1 21.69 369 GLY B N 1
ATOM 5994 C CA . GLY B 1 369 ? -41.562 6.68 24.641 1 21.69 369 GLY B CA 1
ATOM 5995 C C . GLY B 1 369 ? -40.969 5.285 24.734 1 21.69 369 GLY B C 1
ATOM 5996 O O . GLY B 1 369 ? -40.562 4.707 23.734 1 21.69 369 GLY B O 1
ATOM 5997 N N . LYS B 1 370 ? -40.469 4.965 25.875 1 24.03 370 LYS B N 1
ATOM 5998 C CA . LYS B 1 370 ? -40.031 3.693 26.422 1 24.03 370 LYS B CA 1
ATOM 5999 C C . LYS B 1 370 ? -40.781 2.525 25.828 1 24.03 370 LYS B C 1
ATOM 6001 O O . LYS B 1 370 ? -42 2.436 26 1 24.03 370 LYS B O 1
ATOM 6006 N N . PRO B 1 371 ? -40.812 2.201 24.484 1 23.78 371 PRO B N 1
ATOM 6007 C CA . PRO B 1 371 ? -41.844 1.176 24.547 1 23.78 371 PRO B CA 1
ATOM 6008 C C . PRO B 1 371 ? -41.688 0.245 25.75 1 23.78 371 PRO B C 1
ATOM 6010 O O . PRO B 1 371 ? -40.594 0.017 26.219 1 23.78 371 PRO B O 1
ATOM 6013 N N . ASP B 1 372 ? -42.812 0.123 26.516 1 22.47 372 ASP B N 1
ATOM 6014 C CA . ASP B 1 372 ? -43 -0.689 27.719 1 22.47 372 ASP B CA 1
ATOM 6015 C C . ASP B 1 372 ? -42.438 -2.098 27.516 1 22.47 372 ASP B C 1
ATOM 6017 O O . ASP B 1 372 ? -42.938 -2.852 26.688 1 22.47 372 ASP B O 1
ATOM 6021 N N . ILE B 1 373 ? -41.156 -2.115 27.031 1 22.38 373 ILE B N 1
ATOM 6022 C CA . ILE B 1 373 ? -40.844 -3.531 26.969 1 22.38 373 ILE B CA 1
ATOM 6023 C C . ILE B 1 373 ? -41.375 -4.254 28.203 1 22.38 373 ILE B C 1
ATOM 6025 O O . ILE B 1 373 ? -41.125 -3.844 29.328 1 22.38 373 ILE B O 1
ATOM 6029 N N . PRO B 1 374 ? -42.469 -4.906 27.875 1 21.98 374 PRO B N 1
ATOM 6030 C CA . PRO B 1 374 ? -43.156 -5.641 28.969 1 21.98 374 PRO B CA 1
ATOM 6031 C C . PRO B 1 374 ? -42.156 -6.273 29.938 1 21.98 374 PRO B C 1
ATOM 6033 O O . PRO B 1 374 ? -41.031 -6.574 29.562 1 21.98 374 PRO B O 1
ATOM 6036 N N . SER B 1 375 ? -42.375 -5.855 31.219 1 20.55 375 SER B N 1
ATOM 6037 C CA . SER B 1 375 ? -41.719 -6.324 32.438 1 20.55 375 SER B CA 1
ATOM 6038 C C . SER B 1 375 ? -41.312 -7.797 32.312 1 20.55 375 SER B C 1
ATOM 6040 O O . SER B 1 375 ? -42.188 -8.656 32.125 1 20.55 375 SER B O 1
ATOM 6042 N N . VAL B 1 376 ? -40.344 -7.953 31.188 1 21.47 376 VAL B N 1
ATOM 6043 C CA . VAL B 1 376 ? -39.969 -9.359 31.312 1 21.47 376 VAL B CA 1
ATOM 6044 C C . VAL B 1 376 ? -40.094 -9.797 32.781 1 21.47 376 VAL B C 1
ATOM 6046 O O . VAL B 1 376 ? -39.531 -9.164 33.656 1 21.47 376 VAL B O 1
ATOM 6049 N N . VAL B 1 377 ? -41.25 -10.391 33 1 21.41 377 VAL B N 1
ATOM 6050 C CA . VAL B 1 377 ? -41.625 -11.094 34.219 1 21.41 377 VAL B CA 1
ATOM 6051 C C . VAL B 1 377 ? -40.406 -11.719 34.875 1 21.41 377 VAL B C 1
ATOM 6053 O O . VAL B 1 377 ? -39.562 -12.32 34.188 1 21.41 377 VAL B O 1
ATOM 6056 N N . GLU B 1 378 ? -39.969 -10.969 35.906 1 20.55 378 GLU B N 1
ATOM 6057 C CA . GLU B 1 378 ? -39.031 -11.406 36.969 1 20.55 378 GLU B CA 1
ATOM 6058 C C . GLU B 1 378 ? -39.062 -12.922 37.094 1 20.55 378 GLU B C 1
ATOM 6060 O O . GLU B 1 378 ? -40.062 -13.508 37.469 1 20.55 378 GLU B O 1
ATOM 6065 N N . ALA B 1 379 ? -38.531 -13.633 35.844 1 24.81 379 ALA B N 1
ATOM 6066 C CA . ALA B 1 379 ? -38.5 -15.023 36.281 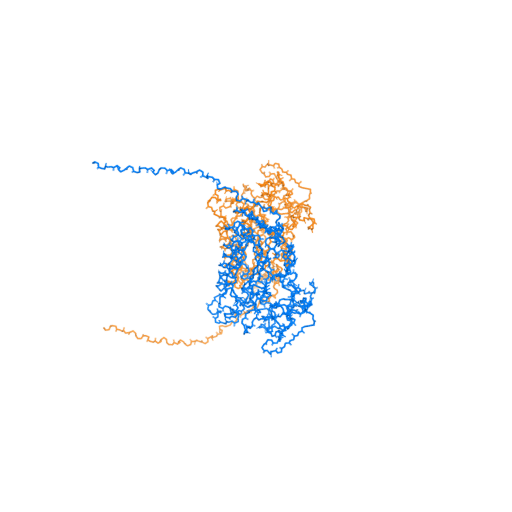1 24.81 379 ALA B CA 1
ATOM 6067 C C . ALA B 1 379 ? -38.094 -15.109 37.781 1 24.81 379 ALA B C 1
ATOM 6069 O O . ALA B 1 379 ? -37.156 -14.461 38.219 1 24.81 379 ALA B O 1
ATOM 6070 N N . SER B 1 380 ? -39.031 -15.445 38.594 1 20.27 380 SER B N 1
ATOM 6071 C CA . SER B 1 380 ? -39 -15.766 40 1 20.27 380 SER B CA 1
ATOM 6072 C C . SER B 1 380 ? -37.719 -16.484 40.406 1 20.27 380 SER B C 1
ATOM 6074 O O . SER B 1 380 ? -37.312 -17.422 39.719 1 20.27 380 SER B O 1
ATOM 6076 N N . SER B 1 381 ? -36.656 -15.633 40.875 1 20 381 SER B N 1
ATOM 6077 C CA . SER B 1 381 ? -35.531 -16.172 41.625 1 20 381 SER B CA 1
ATOM 6078 C C . SER B 1 381 ? -35.938 -17.438 42.375 1 20 381 SER B C 1
ATOM 6080 O O . SER B 1 381 ? -36.906 -17.422 43.156 1 20 381 SER B O 1
ATOM 6082 N N . PRO B 1 382 ? -35.844 -18.672 41.594 1 22.83 382 PRO B N 1
ATOM 6083 C CA . PRO B 1 382 ? -36.188 -19.688 42.594 1 22.83 382 PRO B CA 1
ATOM 6084 C C . PRO B 1 382 ? -35.562 -19.375 43.969 1 22.83 382 PRO B C 1
ATOM 6086 O O . PRO B 1 382 ? -34.562 -18.656 44.062 1 22.83 382 PRO B O 1
ATOM 6089 N N . GLN B 1 383 ? -36.344 -19.359 45 1 18.52 383 GLN B N 1
ATOM 6090 C CA . GLN B 1 383 ? -36.188 -19.328 46.469 1 18.52 383 GLN B CA 1
ATOM 6091 C C . GLN B 1 383 ? -35 -20.203 46.906 1 18.52 383 GLN B C 1
ATOM 6093 O O . GLN B 1 383 ? -35.031 -21.422 46.719 1 18.52 383 GLN B O 1
ATOM 6098 N N . ASN B 1 384 ? -33.688 -19.906 46.312 1 18.89 384 ASN B N 1
ATOM 6099 C CA . ASN B 1 384 ? -32.719 -20.672 47.094 1 18.89 384 ASN B CA 1
ATOM 6100 C C . ASN B 1 384 ? -33.031 -20.578 48.594 1 18.89 384 ASN B C 1
ATOM 6102 O O . ASN B 1 384 ? -33.156 -19.484 49.156 1 18.89 384 ASN B O 1
ATOM 6106 N N . GLY B 1 385 ? -33.875 -21.484 49.094 1 19.12 385 GLY B N 1
ATOM 6107 C CA . GLY B 1 385 ? -34 -21.812 50.531 1 19.12 385 GLY B CA 1
ATOM 6108 C C . GLY B 1 385 ? -32.688 -21.812 51.25 1 19.12 385 GLY B C 1
ATOM 6109 O O . GLY B 1 385 ? -31.703 -22.359 50.75 1 19.12 385 GLY B O 1
ATOM 6110 N N . ARG B 1 386 ? -32.344 -20.641 51.938 1 18.16 386 ARG B N 1
ATOM 6111 C CA . ARG B 1 386 ? -31.453 -20.5 53.094 1 18.16 386 ARG B CA 1
ATOM 6112 C C . ARG B 1 386 ? -31.562 -21.703 54.031 1 18.16 386 ARG B C 1
ATOM 6114 O O . ARG B 1 386 ? -32.625 -21.938 54.625 1 18.16 386 ARG B O 1
ATOM 6121 N N . CYS B 1 387 ? -30.891 -22.844 53.625 1 20.12 387 CYS B N 1
ATOM 6122 C CA . CYS B 1 387 ? -30.625 -23.797 54.719 1 20.12 387 CYS B CA 1
ATOM 6123 C C . CYS B 1 387 ? -30 -23.109 55.906 1 20.12 387 CYS B C 1
ATOM 6125 O O . CYS B 1 387 ? -29 -22.406 55.781 1 20.12 387 CYS B O 1
ATOM 6127 N N . ASP B 1 388 ? -30.891 -22.672 56.875 1 18.12 388 ASP B N 1
ATOM 6128 C CA . ASP B 1 388 ? -30.578 -22.422 58.281 1 18.12 388 ASP B CA 1
ATOM 6129 C C . ASP B 1 388 ? -29.703 -23.547 58.844 1 18.12 388 ASP B C 1
ATOM 6131 O O . ASP B 1 388 ? -29.984 -24.719 58.656 1 18.12 388 ASP B O 1
ATOM 6135 N N . ALA B 1 389 ? -28.391 -23.391 59.031 1 19 389 ALA B N 1
ATOM 6136 C CA . ALA B 1 389 ? -27.734 -24.141 60.125 1 19 389 ALA B CA 1
ATOM 6137 C C . ALA B 1 389 ? -28.5 -24.016 61.438 1 19 389 ALA B C 1
ATOM 6139 O O . ALA B 1 389 ? -28.719 -22.906 61.938 1 19 389 ALA B O 1
ATOM 6140 N N . ALA B 1 390 ? -29.391 -25.031 61.594 1 16.66 390 ALA B N 1
ATOM 6141 C CA . ALA B 1 390 ? -29.328 -25.797 62.844 1 16.66 390 ALA B CA 1
ATOM 6142 C C . ALA B 1 390 ? -27.953 -26.453 63 1 16.66 390 ALA B C 1
ATOM 6144 O O . ALA B 1 390 ? -27.391 -26.984 62.062 1 16.66 390 ALA B O 1
#

Organism: Amborella trichopoda (NCBI:txid13333)

Secondary structure (DSSP, 8-state):
------------------------S----EEEEESTTT-BSGGGGS-TT-S----STTTTTTSGGG---SBSSSS--HHHHHHHHTT-SSPPPBTT-TT---TTEEE---TT--SSTTTTTTSS--HHHHHHHHHHHHHHHHHHH-HHHHHHHGGGSEEEEE--HHHHHHHHH-HHHHHHS-HHHHHHHHHHHHHHHHHHHHHTT--EEEEEPPP-GGGSHHHHHHTTTS--HHHHHHHHHHHHHHHHHHHHHHHH-TT-EEEEE-HHHHHHHHHH-GGGGT-SEEEEESEEBSGGG-BS-TTTGGG---EE-S-GGGEEESSSS-B-HHHHHHHHHHHHH--STTEESS-THHHH----------------------------------/------------------------S----EEEEESTTT-BSGGGGS-TT-S----STTTTTTSGGG---SBSSSS--HHHHHHHHTT-SSPPPBTT-TT---TTEEE---TT--SSTTTTTTSS--HHHHHHHHHHHHHHHHHHH-HHHHHHHGGGSEEEEE--HHHHHHHHH-HHHHHHS-HHHHHHHHHHHHHHHHHHHHHTT--EEEEEPPP-GGGSHHHHHHTTTS--HHHHHHHHHHHHHHHHHHHHHHHH-TT-EEEEE-HHHHHHHHHH-GGGGT-SEEEEESEEBSGGG-BS-TTTGGG---EE-S-GGGEEESSSS-B-HHHHHHHHHHHHH--STTEESS-THHHH----------------------------------

InterPro domains:
  IPR001087 GDSL lipase/esterase [PF00657] (30-331)
  IPR035669 GDSL lipase/esterase-like, plant [cd01837] (30-343)
  IPR036514 SGNH hydrolase superfamily [G3DSA:3.40.50.1110] (23-341)
  IPR044552 GDSL esterase/lipase GLIP1-5/GLL25 [PTHR45966] (16-357)

pLDDT: mean 84.58, std 24.24, range [16.66, 98.94]

Nearest PDB structures (foldseek):
  8a26-assembly1_A  TM=7.931E-01  e=1.303E-14  Legionella pneumophila str. Corby
  8a25-assembly1_A  TM=7.919E-01  e=5.733E-14  Legionella pneumophila str. Corby
  6ur0-assembly2_B  TM=8.072E-01  e=1.492E-12  Pseudomonas aeruginosa PAO1
  6uqy-assembly1_A  TM=8.014E-01  e=1.782E-12  Pseudomonas aeruginosa PAO1
  8a24-assembly1_A  TM=7.688E-01  e=5.135E-13  Legionella pneumophila str. Corby

Solvent-accessible surface area (backbone atoms only — not comparable to full-atom values): 41019 Å² total; per-residue (Å²): 136,84,80,77,80,78,78,77,78,74,75,78,77,75,76,75,70,73,69,71,72,72,70,78,68,84,71,54,29,43,35,35,40,27,10,36,79,59,12,53,23,30,43,73,67,45,71,90,81,47,87,47,58,27,62,44,59,58,22,6,52,68,22,88,91,44,46,36,58,20,20,53,17,31,19,55,42,35,62,41,49,44,26,55,75,59,66,32,94,56,68,57,37,22,60,70,45,89,83,58,74,59,91,47,21,32,24,45,6,9,23,57,14,8,38,44,70,75,35,55,59,93,55,44,51,38,47,65,51,33,54,51,51,48,53,53,50,50,52,51,46,33,73,74,63,32,62,72,52,45,66,54,48,42,43,56,21,38,38,36,38,42,69,36,66,46,40,48,52,50,43,73,75,27,67,68,51,51,71,71,34,55,72,68,59,48,46,48,53,38,46,52,45,43,49,54,48,51,51,50,42,41,74,72,37,45,21,34,35,38,35,55,35,56,47,49,54,6,64,24,16,31,34,8,43,75,42,84,69,34,61,27,64,69,41,31,52,52,29,54,51,40,37,52,51,48,53,47,53,52,53,52,42,35,76,74,32,84,70,42,43,65,30,40,32,47,30,40,63,59,46,48,50,39,40,77,40,14,63,84,69,66,24,72,32,33,56,36,22,26,19,5,24,72,58,48,15,7,39,84,16,50,61,31,49,91,76,29,78,52,47,71,56,94,53,60,67,33,19,42,22,25,27,19,82,29,44,9,28,56,47,25,44,52,51,33,51,46,40,38,64,26,86,41,80,44,27,33,84,54,31,48,49,66,66,68,64,71,84,69,82,78,78,75,71,68,82,65,76,77,70,78,69,71,73,76,70,74,77,70,74,76,74,80,74,77,79,71,85,121,137,82,80,75,78,76,79,76,78,74,77,77,74,73,74,74,68,74,68,69,71,73,69,79,66,86,72,54,31,43,37,35,40,28,11,38,80,57,13,55,22,30,44,72,65,44,72,89,83,46,88,46,58,26,61,43,59,58,22,6,54,68,23,89,90,44,46,36,57,19,21,54,16,32,19,56,40,35,62,41,48,44,26,54,75,58,66,31,96,56,67,58,37,20,61,68,45,88,83,58,75,58,90,47,23,32,25,46,7,9,24,56,14,9,38,42,71,75,34,56,58,91,55,43,52,39,45,65,51,34,54,52,51,48,52,52,50,49,52,51,47,32,72,74,63,32,64,72,54,44,68,56,48,42,44,57,22,38,39,36,39,43,68,37,64,44,40,48,51,49,42,72,76,28,67,67,49,49,72,72,34,56,70,68,59,47,47,49,52,38,45,52,44,44,48,54,49,51,51,49,42,40,74,72,37,46,22,35,35,38,35,54,36,57,49,48,54,7,63,23,18,31,34,9,44,75,42,85,68,34,62,27,64,69,40,31,53,52,30,54,51,41,38,53,50,48,53,48,52,54,51,54,42,34,76,75,32,85,70,42,43,66,30,39,32,47,30,40,64,58,46,47,50,38,39,77,40,15,63,84,71,66,25,74,31,33,57,36,22,27,20,6,24,71,58,48,15,7,39,86,16,50,62,30,47,92,75,30,79,52,47,71,56,92,53,61,67,32,21,43,22,26,28,20,83,30,44,9,28,56,45,25,44,53,52,31,52,47,40,37,63,27,88,42,79,44,27,33,83,53,32,47,49,66,66,67,64,73,83,69,78,77,77,74,70,67,80,65,76,74,72,75,66,67,73,73,67,71,73,70,70,74,75,76,73,76,78,70,83,123

Radius of gyration: 33.76 Å; Cα contacts (8 Å, |Δi|>4): 1477; chains: 2; bounding box: 124×129×96 Å

Sequence (780 aa):
MEKGFIWSCGMLVVLVVFEGTVVNGKSNMLFVFGDSLLDCGTNNYLGRSMKHRANYYPYGMSFSGGNATGRYSDGMVTPDYIAQLADIPHLIPPYLDPTADFSFGANFASGGAGALKETNAGEVVWFSTQIEQFKTLQEKFRRELGDMVNHRIFPEAVYQFSIGMNDYKMYVQDPQLQDKYELLTYVEMVLEHTFEEIDKLYELGARKFLAPLLKDLGCSPGMRALNDGECHELATLLCESHNLLLEYGLFIRTLRHADFQYIVFDQIPFMKERIEAPHEYGFLEGREACCGSGLLRGENTCGGKNDTPYELCGDPSKHVYFDAFHCTSGINRQASFTMWHGNDPTVRPIALKKFFNSNIPIINIGHKGKPDIPSVVEASSPQNGRCDAAMEKGFIWSCGMLVVLVVFEGTVVNGKSNMLFVFGDSLLDCGTNNYLGRSMKHRANYYPYGMSFSGGNATGRYSDGMVTPDYIAQLADIPHLIPPYLDPTADFSFGANFASGGAGALKETNAGEVVWFSTQIEQFKTLQEKFRRELGDMVNHRIFPEAVYQFSIGMNDYKMYVQDPQLQDKYELLTYVEMVLEHTFEEIDKLYELGARKFLAPLLKDLGCSPGMRALNDGECHELATLLCESHNLLLEYGLFIRTLRHADFQYIVFDQIPFMKERIEAPHEYGFLEGREACCGSGLLRGENTCGGKNDTPYELCGDPSKHVYFDAFHCTSGINRQASFTMWHGNDPTVRPIALKKFFNSNIPIINIGHKGKPDIPSVVEASSPQNGRCDAA

Foldseek 3Di:
DPPDDPPPPPPPPPPPPPPPPPPQPQFAAEEEEEALLQDQAQLVLPDDPALFFQQFPPQCCVAVVNGRRRRPASYDFQQQLLCVVLVPPHRAEALSPPPDDQVRYHYLYWHQEALDCPGSHPRICHRLNSLVSVVVVLVVCCVVPNDLVSLVNQQLYEYEYEHHLSLLVCCVVDVVNVVVDPLLRSLVVRVVSVVVSVVSSVVVNYAEYEYEQDEQQQQFLQNCQVVVNHGDVSSRVSSVSNRVVNVVSQVVVCVVPVSHHYKYFHVHVVLVCCLVPVVVLPAAHNRAAQKADDGSSLHQQGNCSVPDDMHGHPDLCRYQHHHNGYGHPNVSNVSSVCQQCVPDPSMPDDHPVVSSPPPPDPPPPPPDDPPPPDPPPPPPPPPPPPPDDD/DDPPPPPPPPPPPPPPPPPPPPPPDQFAAEEEFEALLQDQAQLVLPDDPALFFQQFPPQCCVAVVNGRRRRPASYDFQQQLLCVVLVPPHRAEALSPPVDDQVRYHYLYWHQEALDCPGSHPRIQHRLNSLVSVVVVLVVCCVVPNDVVSLVNQQLYEYEYEHHLSLLVCCVVDVVNVVVDPLLRSLVVRVVSVVVSVVSSVVVNYAEYEYEQDEQQQQFLQNCLVVVNHGDVSSRVSSVSNRVVNVVSQVVVCVVPVSHHYKYFHVHVVLVCCLVPVVVLPAAHNRAAQKADGGSSLHQQGNCSVNDDMHGHPDLLRYQHHHNGYGHVNVSNVSSVCQQCVPDPSMPDDHPVVSSPPPPPPPPPPPDDPPCPDPPPPPPPPPPPPPPDD